Protein 8CP2 (pdb70)

Sequence (1200 aa):
PLSVAVVGAGPRGTSVLERLCASAPELLAPGVRLTVHVVDPAPPGPGRVWRTAQSEDLLMNTVASQVTLFTDESVNCSGPILAGPSLHEWADGAIGPDDYPTRALYGRYLEWVFARTLRHAPPSVRVETHRARAVRLDDAADGRQHLALDNGRTLTGLSAVVLAQGHLPVRPSAAVLRDTEHADRHALRHIPPANPADVDLTVISPGEPVLLRGLGLNFFDHMALLTTGRGGTYVREDGVLRYVPSGREPRVYAGSRRRGLPYQARGDNAKGPYGRHLPEVLTPEAVSAFRKRADSGEAPDFLRDIWPLVAKEVETVYYTALVRHPDFAPRYLSLPYGDPQEAELLAEFGVDADARWDWERVSRPYAQREFAHRGEWRQWLLGYLRADAAEALRGNVDGPLKAALDVLRDLRNELRLVVDHRGLRGDSRRDHLDRWYTPLNAFLSIGPPRRRIEELTALLEAGVVEVLGPRLEVTREDGAWLARSPDVPGSAVRVTTLIEARLPEPDLGQTADALLAHLRETGQCRAHVVDGYTTGGIDVSARPYHLVDREGVAHPRRFAFGVPTEGVHWVTAAGARPGVDSVTLSDADAVARAVLRVAGQMPLSVAVVGAGPRGTSVLERLCASAPELLAPGVRLTVHVVDPAPPGPGRVWRTAQSEDLLMNTVASQVTLFTDESVNCSGPILAGPSLHEWADGAIGPDDYPTRALYGRYLEWVFARTLRHAPPSVRVETHRARAVRLDDAADGRQHLALDNGRTLTGLSAVVLAQGHLPVRPSAAVLRDTEHADRHALRHIPPANPADVDLTVISPGEPVLLRGLGLNFFDHMALLTTGRGGTYVREDGVLRYVPSGREPRVYAGSRRGLPYQARGDNAKGPYGRHLPEVLTPEAVSAFRKRADSGEAPDFLRDIWPLVAKEVETVYYTALVRHPDFAPRYLSLPYGDPQEAELLAEFGVDADARWDWERVSRPYAQREFAHRGEWRQWLLGYLRADAAEALRGNVDGPLKAALDVLRDLRNELRLVVDHRGLRGDSRRDHLDRWYTPLNAFLSIGPPRRRIEELTALLEAGVVEVLGPRLEVTREDGAWLARSPDVPGSAVRVTTLIEARLPEPDLGQTADALLAHLRETGQCRAHVVDGYTTGGIDVSARPYHLVDREGVAHPRRFAFGVPTEGVHWVTAAGARPGVDSVTLSDADAVARAVLRVVAG

Nearest PDB structures (foldseek):
  8cp5-assembly2_B  TM=9.995E-01  e=0.000E+00  Streptomyces sp. V2
  5xhu-assembly1_A  TM=5.529E-01  e=6.638E-07  Bacillus subtilis
  3ab1-assembly1_A  TM=4.395E-01  e=2.824E-07  Chlorobaculum tepidum
  3ab1-assembly1_B  TM=3.701E-01  e=7.439E-07  Chlorobaculum tepidum
  4fk1-assembly2_C  TM=3.726E-01  e=1.707E-05  Bacillus anthracis str. 'Ames Ancestor'

Foldseek 3Di:
DAEAEEAFQALLSLLLLLLLLQCLVVQFDPPAAYEYEYEALAQHQHGPQLALPFDQLAWDQDFQLFADSAADPLAPFDTDGDDDDGLCRVVPPPHDRLDIGGSNSSNVVRNVSSVVSCVSRPRSYHYHYHNFHFQAWDADPVRAIWTATPVRDIDTRHLFYEYAPPFFDFFDDPVLVVVVVLCVVQVFAEADFDQLRVDDPVPAFQAFEAEAEDQFSLVLSVVSCQAVVQVKDWDADPNAIAIDGPRGHYQAEYAYQLLAHFFAAARAPQTQARFDQAPQLHPVVLVVQQVCVVVPNFDFCVVRPVQSLVLRLQLLLLCLVLVDPVLSVVLSVDRRPPPVNVVSSVVSPNDPVSHDDLVCVSRVCVVDFAPALVRVLVVRLVVLVVSLVLSDCGLRNRSLNVSLQNLVRCQVSVQSCPAQQSHAQVSCPPPPPPPVVVSNCRRHVHHHSVSSSVVSNCSVVSSYGRQGHRWDWDRDNNFIWIHDPRHPPSTDTGRYYYHSHHDAQALPRGPRSHSVNCVVVQNWDFDHHNNHGDRAIQFDPPLTFGAGNVGDGRQRYHYDARNRPVNGPCRVDRGTPNPNGPSSSNSSRNSSSNSNSSND/DEAEAEEADQALQSLLLLLLLLQCCVVQFDPPYAYEYEYEALADHQRGDQLALPFDQLAWDQDFQLFADSAADPLAPFDTDHDDDDGLVVVCPPVHDRLDIGGSSSSNVVRNVSNVVSQVSRPPRYHYDYHNFHWFAWDADPVRWIWTATPVGDIDTRHLFYEYAPAFFDFFDDPVLVVVVVLCVVQVFAEADFDQLRPDDCVVAFQQFEEEAADQFSLVLSVVSCLAVVQVKDWDADPNAIAIDGPRGHYQYEYAYQLLAHFFAAARAPQGQARFDDQLQLDPVLLVVLQVCQVPPNFDQCVPRVVQSLVLRLQLLLLCLVLVDPVLNVVLSVDGRPPPVNVVSSVVSPQPPVNHDDPVCLSRVCVVDFAPALVSVLVVNLVVLVVSLVLSHCGLRNRSLNVSLQNLVRCQVSVQSCPAQQNHAAVSCVPVPVPPVQVSNCSRHVHHHSVSSSVVSNCSVVSSYRRAGHRWDWDRDNSFIWIHDPRHPPSTDTGRHYHHSHHDAQALPGGPRSHSVNQVVVQVWDFDHHNHHGDRATDFDPPLTFGAGNVGDGSQRYHYDARNHPVSGPCSPDRFTPNSNGPSSSNSSRNSSSNSNSRD

InterPro domains:
  IPR036188 FAD/NAD(P)-binding domain superfamily [SSF51905] (2-175)
  IPR038732 FAD-dependent urate hydroxylase HpyO/Asp monooxygenase CreE-like, FAD/NAD(P)-binding domain [PF13454] (6-168)
  IPR052189 L-aspartate N-monooxygenase (nitrosuccinate-forming) [PTHR40254] (2-599)

Secondary structure (DSSP, 8-state):
-EEEEEE--SHHHHHHHHHHHHHHHHHSPTT--EEEEEE-SSPTTTTTTT-TTS-TT-B-SS-GGG--SS--TT---SSPP-----HHHHTTTSS-TTS--BHHHHHHHHHHHHHHHHHT--TTEEEEEE-S-EEEEEE-TTS-EEEEETTS-EEEEEEEEEE---S--BPPPHHHHHHHHHHHHHT-EEE-S--GGGS--TTSPTT-EEEEE--SHHHHHHHHHTTGGGT-EEEEETTEEEEE--S---EEEEE-SS-SPPPPBPPP-STTT--PPPSSS-HHHHHHHHHHHHTT-PPPIIIIIHHHHHHHHHHHHHHHHH--TTHHHHHHHSPTT-THHHHHHHHTT--GGGS--HHHHH-TTTT---SSHHHHHHHHHHHHHHHHHHHHTHHHH-HHHHHHHHHHHTHHHHHHHHTTTTS-HHHIIIIIIIIIHHHHHHHHS--BHHHHHHHHHHHHTTSEEE--SS-EEEEETTEEEEEETTEEEEEEEESEEEE-SPPPP-GGGB--HHHHHHHHTTS--EEEETTEEEEEEPB-STTTEEE-TTSPEEEEEEE-SGGGBTTBS-------TTS--HHHHHHHHHHHHHHHHHH-/--EEEEEE--SHHHHHHHHHHHHHHHHHSPTT--EEEEEE-SSPTTTHHHH-SSS-TT-B-SS-GGG---S--TT---SS-------HHHHHTTSS-TTSPPBHHHHHHHHHHHHHHHHHT--TTEEEEEE-S-EEEEEE-TTS-EEEEETTS-EEEEEEEEEE---S--BPPPHHHHHHHHHHHHTT-EEE-S--GGGS--TTSPTT-EEEEE--SHHHHHHHHHTTGGGT-EEEEETTEEEEE--S---EEEEE-SS-SPPPPB----STTT-----SSS-HHHHHHHHHHHHTT-PPPIIIIIHHHHHHHHHHHHHHHHH--TTHHHHHHTSPTT-HHHHHHHHTTT--GGG---HHHHH-TTTTS--SSHHHHHHHHHHHHHHHHHHHHHHHHH-HHHHHHHHHHHTHHHHHHHHTTT-S-HHHIIIIIIIIIHHHHHHHHS--BHHHHHHHHHHHHTTSEEE--SS-EEEEETTEEEEE-TTSTT--EEESEEEE-SPPPP-GGGB--HHHHHHHHTTS--EEEETTEEEEEEPB-STTTEEE-TTSPEEEEEEE-SGGGBTTBS----PPPTTS--HHHHHHHHHHHHHHHHH-

Radius of gyration: 35.73 Å; Cα contacts (8 Å, |Δi|>4): 2521; chains: 2; bounding box: 91×101×79 Å

Solvent-accessible surface area: 48147 Å² total

Organism: NCBI:txid1424099

Structure (mmCIF, N/CA/C/O backbone):
data_8CP2
#
_entry.id   8CP2
#
_cell.length_a   244.591
_cell.length_b   244.591
_cell.length_c   128.114
_cell.angle_alpha   90.00
_cell.angle_beta   90.00
_cell.angle_gamma   120.00
#
_symmetry.space_group_name_H-M   'H 3'
#
loop_
_entity.id
_entity.type
_entity.pdbx_description
1 polymer 'FAD-binding protein'
2 non-polymer 'FLAVIN-ADENINE DINUCLEOTIDE'
3 non-polymer 'NADP NICOTINAMIDE-ADENINE-DINUCLEOTIDE PHOSPHATE'
4 non-polymer 'ASPARTIC ACID'
5 non-polymer '3-NITROPROPANOIC ACID'
6 non-polymer DI(HYDROXYETHYL)ETHER
7 non-polymer GLYCEROL
8 water water
#
loop_
_atom_site.group_PDB
_atom_site.id
_atom_site.type_symbol
_atom_site.label_atom_id
_atom_site.label_alt_id
_atom_site.label_comp_id
_atom_site.label_asym_id
_atom_site.label_entity_id
_atom_site.label_seq_id
_atom_site.pdbx_PDB_ins_code
_atom_site.Cartn_x
_atom_site.Cartn_y
_atom_site.Cartn_z
_atom_site.occupancy
_atom_site.B_iso_or_equiv
_atom_site.auth_seq_id
_atom_site.auth_comp_id
_atom_site.auth_asym_id
_atom_site.auth_atom_id
_atom_site.pdbx_PDB_model_num
ATOM 1 N N . PRO A 1 2 ? 75.066 -4.995 41.497 1.00 80.83 2 PRO A N 1
ATOM 2 C CA . PRO A 1 2 ? 74.776 -5.674 40.211 1.00 72.63 2 PRO A CA 1
ATOM 3 C C . PRO A 1 2 ? 74.773 -4.688 39.021 1.00 60.61 2 PRO A C 1
ATOM 4 O O . PRO A 1 2 ? 74.455 -3.508 39.222 1.00 62.87 2 PRO A O 1
ATOM 8 N N . LEU A 1 3 ? 75.107 -5.149 37.813 1.00 45.05 3 LEU A N 1
ATOM 9 C CA . LEU A 1 3 ? 75.297 -4.231 36.658 1.00 37.89 3 LEU A CA 1
ATOM 10 C C . LEU A 1 3 ? 73.932 -3.694 36.211 1.00 34.77 3 LEU A C 1
ATOM 11 O O . LEU A 1 3 ? 72.997 -4.487 36.119 1.00 30.52 3 LEU A O 1
ATOM 16 N N . SER A 1 4 ? 73.885 -2.421 35.837 1.00 27.12 4 SER A N 1
ATOM 17 C CA . SER A 1 4 ? 72.696 -1.701 35.328 1.00 26.87 4 SER A CA 1
ATOM 18 C C . SER A 1 4 ? 73.062 -0.895 34.088 1.00 24.65 4 SER A C 1
ATOM 19 O O . SER A 1 4 ? 74.147 -0.231 34.137 1.00 24.56 4 SER A O 1
ATOM 22 N N . VAL A 1 5 ? 72.129 -0.777 33.148 1.00 22.92 5 VAL A N 1
ATOM 23 C CA . VAL A 1 5 ? 72.178 0.254 32.077 1.00 23.21 5 VAL A CA 1
ATOM 24 C C . VAL A 1 5 ? 70.793 0.875 31.916 1.00 24.11 5 VAL A C 1
ATOM 25 O O . VAL A 1 5 ? 69.844 0.322 32.448 1.00 21.32 5 VAL A O 1
ATOM 29 N N . ALA A 1 6 ? 70.705 2.023 31.243 1.00 22.39 6 ALA A N 1
ATOM 30 C CA . ALA A 1 6 ? 69.409 2.672 30.974 1.00 21.60 6 ALA A CA 1
ATOM 31 C C . ALA A 1 6 ? 69.297 3.001 29.483 1.00 20.79 6 ALA A C 1
ATOM 32 O O . ALA A 1 6 ? 70.265 3.527 28.842 1.00 21.13 6 ALA A O 1
ATOM 34 N N . VAL A 1 7 ? 68.105 2.757 28.962 1.00 20.66 7 VAL A N 1
ATOM 35 C CA . VAL A 1 7 ? 67.649 3.298 27.659 1.00 21.45 7 VAL A CA 1
ATOM 36 C C . VAL A 1 7 ? 66.596 4.383 27.916 1.00 20.66 7 VAL A C 1
ATOM 37 O O . VAL A 1 7 ? 65.540 4.038 28.468 1.00 25.39 7 VAL A O 1
ATOM 41 N N . VAL A 1 8 ? 66.869 5.628 27.497 1.00 20.00 8 VAL A N 1
ATOM 42 C CA . VAL A 1 8 ? 65.939 6.781 27.553 1.00 20.31 8 VAL A CA 1
ATOM 43 C C . VAL A 1 8 ? 65.274 6.878 26.190 1.00 20.58 8 VAL A C 1
ATOM 44 O O . VAL A 1 8 ? 65.933 7.245 25.187 1.00 22.41 8 VAL A O 1
ATOM 48 N N . GLY A 1 9 ? 64.016 6.462 26.167 1.00 20.68 9 GLY A N 1
ATOM 49 C CA . GLY A 1 9 ? 63.148 6.455 24.975 1.00 21.44 9 GLY A CA 1
ATOM 50 C C . GLY A 1 9 ? 62.854 5.031 24.611 1.00 22.19 9 GLY A C 1
ATOM 51 O O . GLY A 1 9 ? 63.821 4.227 24.535 1.00 23.10 9 GLY A O 1
ATOM 52 N N . ALA A 1 10 ? 61.577 4.680 24.518 1.00 22.48 10 ALA A N 1
ATOM 53 C CA . ALA A 1 10 ? 61.153 3.309 24.177 1.00 22.40 10 ALA A CA 1
ATOM 54 C C . ALA A 1 10 ? 60.142 3.376 22.997 1.00 21.97 10 ALA A C 1
ATOM 55 O O . ALA A 1 10 ? 59.135 2.611 22.984 1.00 21.61 10 ALA A O 1
ATOM 57 N N . GLY A 1 11 ? 60.432 4.253 22.030 1.00 20.37 11 GLY A N 1
ATOM 58 C CA . GLY A 1 11 ? 59.925 4.187 20.646 1.00 18.66 11 GLY A CA 1
ATOM 59 C C . GLY A 1 11 ? 60.650 3.083 19.875 1.00 18.53 11 GLY A C 1
ATOM 60 O O . GLY A 1 11 ? 61.337 2.234 20.427 1.00 19.67 11 GLY A O 1
ATOM 61 N N . PRO A 1 12 ? 60.488 3.049 18.550 1.00 18.24 12 PRO A N 1
ATOM 62 C CA . PRO A 1 12 ? 61.152 2.036 17.734 1.00 18.67 12 PRO A CA 1
ATOM 63 C C . PRO A 1 12 ? 62.669 1.898 17.998 1.00 20.27 12 PRO A C 1
ATOM 64 O O . PRO A 1 12 ? 63.184 0.749 17.924 1.00 17.34 12 PRO A O 1
ATOM 68 N N . ARG A 1 13 ? 63.384 3.026 18.171 1.00 18.52 13 ARG A N 1
ATOM 69 C CA . ARG A 1 13 ? 64.880 2.986 18.250 1.00 18.68 13 ARG A CA 1
ATOM 70 C C . ARG A 1 13 ? 65.303 2.426 19.615 1.00 19.31 13 ARG A C 1
ATOM 71 O O . ARG A 1 13 ? 66.168 1.546 19.653 1.00 20.03 13 ARG A O 1
ATOM 79 N N . GLY A 1 14 ? 64.697 2.881 20.706 1.00 19.05 14 GLY A N 1
ATOM 80 C CA . GLY A 1 14 ? 65.013 2.329 22.031 1.00 20.48 14 GLY A CA 1
ATOM 81 C C . GLY A 1 14 ? 64.608 0.872 22.139 1.00 21.01 14 GLY A C 1
ATOM 82 O O . GLY A 1 14 ? 65.335 0.108 22.770 1.00 20.60 14 GLY A O 1
ATOM 83 N N . THR A 1 15 ? 63.434 0.508 21.599 1.00 20.55 15 THR A N 1
ATOM 84 C CA . THR A 1 15 ? 62.976 -0.886 21.580 1.00 19.61 15 THR A CA 1
ATOM 85 C C . THR A 1 15 ? 63.984 -1.746 20.808 1.00 19.57 15 THR A C 1
ATOM 86 O O . THR A 1 15 ? 64.294 -2.891 21.258 1.00 18.44 15 THR A O 1
ATOM 90 N N . SER A 1 16 ? 64.421 -1.283 19.638 1.00 19.60 16 SER A N 1
ATOM 91 C CA . SER A 1 16 ? 65.427 -1.976 18.805 1.00 19.31 16 SER A CA 1
ATOM 92 C C . SER A 1 16 ? 66.744 -2.123 19.568 1.00 19.53 16 SER A C 1
ATOM 93 O O . SER A 1 16 ? 67.292 -3.207 19.519 1.00 20.81 16 SER A O 1
ATOM 96 N N . VAL A 1 17 ? 67.197 -1.106 20.308 1.00 19.04 17 VAL A N 1
ATOM 97 C CA . VAL A 1 17 ? 68.430 -1.244 21.134 1.00 21.23 17 VAL A CA 1
ATOM 98 C C . VAL A 1 17 ? 68.207 -2.401 22.129 1.00 20.37 17 VAL A C 1
ATOM 99 O O . VAL A 1 17 ? 69.098 -3.223 22.294 1.00 19.15 17 VAL A O 1
ATOM 103 N N . LEU A 1 18 ? 67.060 -2.449 22.794 1.00 22.22 18 LEU A N 1
ATOM 104 C CA . LEU A 1 18 ? 66.796 -3.468 23.836 1.00 20.58 18 LEU A CA 1
ATOM 105 C C . LEU A 1 18 ? 66.758 -4.843 23.178 1.00 22.01 18 LEU A C 1
ATOM 106 O O . LEU A 1 18 ? 67.283 -5.795 23.761 1.00 21.78 18 LEU A O 1
ATOM 111 N N . GLU A 1 19 ? 66.184 -4.970 21.994 1.00 21.57 19 GLU A N 1
ATOM 112 C CA . GLU A 1 19 ? 66.177 -6.288 21.296 1.00 24.21 19 GLU A CA 1
ATOM 113 C C . GLU A 1 19 ? 67.624 -6.711 20.954 1.00 23.39 19 GLU A C 1
ATOM 114 O O . GLU A 1 19 ? 67.935 -7.890 21.081 1.00 20.72 19 GLU A O 1
ATOM 120 N N . ARG A 1 20 ? 68.476 -5.767 20.530 1.00 23.12 20 ARG A N 1
ATOM 121 C CA . ARG A 1 20 ? 69.896 -6.014 20.164 1.00 23.36 20 ARG A CA 1
ATOM 122 C C . ARG A 1 20 ? 70.694 -6.294 21.450 1.00 22.55 20 ARG A C 1
ATOM 123 O O . ARG A 1 20 ? 71.587 -7.152 21.372 1.00 20.22 20 ARG A O 1
ATOM 131 N N . LEU A 1 21 ? 70.378 -5.637 22.574 1.00 21.67 21 LEU A N 1
ATOM 132 C CA . LEU A 1 21 ? 71.050 -5.928 23.864 1.00 24.78 21 LEU A CA 1
ATOM 133 C C . LEU A 1 21 ? 70.821 -7.406 24.213 1.00 26.88 21 LEU A C 1
ATOM 134 O O . LEU A 1 21 ? 71.783 -8.081 24.597 1.00 26.43 21 LEU A O 1
ATOM 139 N N . CYS A 1 22 ? 69.573 -7.870 24.179 1.00 24.93 22 CYS A N 1
ATOM 140 C CA . CYS A 1 22 ? 69.187 -9.262 24.511 1.00 24.79 22 CYS A CA 1
ATOM 141 C C . CYS A 1 22 ? 69.873 -10.253 23.564 1.00 25.72 22 CYS A C 1
ATOM 142 O O . CYS A 1 22 ? 70.326 -11.308 24.065 1.00 27.23 22 CYS A O 1
ATOM 145 N N . ALA A 1 23 ? 70.042 -9.897 22.286 1.00 24.02 23 ALA A N 1
ATOM 146 C CA . ALA A 1 23 ? 70.647 -10.763 21.252 1.00 24.11 23 ALA A CA 1
ATOM 147 C C . ALA A 1 23 ? 72.146 -11.022 21.495 1.00 25.46 23 ALA A C 1
ATOM 148 O O . ALA A 1 23 ? 72.611 -12.078 21.154 1.00 28.54 23 ALA A O 1
ATOM 150 N N . SER A 1 24 ? 72.908 -10.028 21.948 1.00 25.62 24 SER A N 1
ATOM 151 C CA . SER A 1 24 ? 74.380 -10.111 22.080 1.00 23.12 24 SER A CA 1
ATOM 152 C C . SER A 1 24 ? 74.771 -10.410 23.526 1.00 24.84 24 SER A C 1
ATOM 153 O O . SER A 1 24 ? 75.984 -10.602 23.726 1.00 25.16 24 SER A O 1
ATOM 156 N N . ALA A 1 25 ? 73.847 -10.350 24.501 1.00 23.52 25 ALA A N 1
ATOM 157 C CA . ALA A 1 25 ? 74.209 -10.451 25.934 1.00 26.70 25 ALA A CA 1
ATOM 158 C C . ALA A 1 25 ? 74.831 -11.820 26.224 1.00 32.83 25 ALA A C 1
ATOM 159 O O . ALA A 1 25 ? 75.784 -11.899 27.028 1.00 31.81 25 ALA A O 1
ATOM 161 N N . PRO A 1 26 ? 74.367 -12.929 25.588 1.00 34.21 26 PRO A N 1
ATOM 162 C CA . PRO A 1 26 ? 75.008 -14.232 25.786 1.00 34.93 26 PRO A CA 1
ATOM 163 C C . PRO A 1 26 ? 76.459 -14.217 25.300 1.00 36.16 26 PRO A C 1
ATOM 164 O O . PRO A 1 26 ? 77.259 -14.833 25.902 1.00 37.46 26 PRO A O 1
ATOM 168 N N . GLU A 1 27 ? 76.784 -13.534 24.215 1.00 33.17 27 GLU A N 1
ATOM 169 C CA . GLU A 1 27 ? 78.189 -13.536 23.767 1.00 29.97 27 GLU A CA 1
ATOM 170 C C . GLU A 1 27 ? 79.011 -12.575 24.636 1.00 31.20 27 GLU A C 1
ATOM 171 O O . GLU A 1 27 ? 80.168 -12.864 24.821 1.00 32.16 27 GLU A O 1
ATOM 177 N N . LEU A 1 28 ? 78.524 -11.404 25.059 1.00 30.09 28 LEU A N 1
ATOM 178 C CA . LEU A 1 28 ? 79.445 -10.331 25.556 1.00 30.08 28 LEU A CA 1
ATOM 179 C C . LEU A 1 28 ? 79.379 -10.161 27.081 1.00 29.93 28 LEU A C 1
ATOM 180 O O . LEU A 1 28 ? 80.147 -9.394 27.599 1.00 30.45 28 LEU A O 1
ATOM 185 N N . LEU A 1 29 ? 78.449 -10.775 27.793 1.00 32.55 29 LEU A N 1
ATOM 186 C CA . LEU A 1 29 ? 78.513 -10.779 29.278 1.00 36.49 29 LEU A CA 1
ATOM 187 C C . LEU A 1 29 ? 79.143 -12.104 29.707 1.00 37.65 29 LEU A C 1
ATOM 188 O O . LEU A 1 29 ? 78.759 -13.126 29.122 1.00 40.16 29 LEU A O 1
ATOM 193 N N . ALA A 1 30 ? 80.027 -12.083 30.705 1.00 39.72 30 ALA A N 1
ATOM 194 C CA . ALA A 1 30 ? 80.715 -13.279 31.256 1.00 45.96 30 ALA A CA 1
ATOM 195 C C . ALA A 1 30 ? 79.672 -14.203 31.887 1.00 45.91 30 ALA A C 1
ATOM 196 O O . ALA A 1 30 ? 78.589 -13.757 32.253 1.00 44.66 30 ALA A O 1
ATOM 198 N N . PRO A 1 31 ? 79.908 -15.530 32.002 1.00 56.38 31 PRO A N 1
ATOM 199 C CA . PRO A 1 31 ? 78.902 -16.413 32.614 1.00 59.58 31 PRO A CA 1
ATOM 200 C C . PRO A 1 31 ? 78.600 -15.977 34.061 1.00 51.27 31 PRO A C 1
ATOM 201 O O . PRO A 1 31 ? 79.481 -15.434 34.707 1.00 54.45 31 PRO A O 1
ATOM 205 N N . GLY A 1 32 ? 77.344 -16.104 34.485 1.00 48.14 32 GLY A N 1
ATOM 206 C CA . GLY A 1 32 ? 76.878 -15.760 35.846 1.00 45.46 32 GLY A CA 1
ATOM 207 C C . GLY A 1 32 ? 76.491 -14.300 36.029 1.00 46.82 32 GLY A C 1
ATOM 208 O O . GLY A 1 32 ? 75.761 -14.012 36.979 1.00 49.86 32 GLY A O 1
ATOM 209 N N . VAL A 1 33 ? 76.947 -13.388 35.169 1.00 48.23 33 VAL A N 1
ATOM 210 C CA . VAL A 1 33 ? 76.667 -11.921 35.289 1.00 43.89 33 VAL A CA 1
ATOM 211 C C . VAL A 1 33 ? 75.201 -11.638 34.936 1.00 36.46 33 VAL A C 1
ATOM 212 O O . VAL A 1 33 ? 74.783 -12.066 33.878 1.00 41.02 33 VAL A O 1
ATOM 216 N N . ARG A 1 34 ? 74.484 -10.917 35.788 1.00 39.01 34 ARG A N 1
ATOM 217 C CA . ARG A 1 34 ? 73.087 -10.427 35.611 1.00 43.92 34 ARG A CA 1
ATOM 218 C C . ARG A 1 34 ? 73.137 -8.947 35.219 1.00 36.74 34 ARG A C 1
ATOM 219 O O . ARG A 1 34 ? 73.807 -8.222 35.884 1.00 45.18 34 ARG A O 1
ATOM 227 N N . LEU A 1 35 ? 72.440 -8.509 34.186 1.00 29.61 35 LEU A N 1
ATOM 228 C CA . LEU A 1 35 ? 72.365 -7.075 33.787 1.00 28.71 35 LEU A CA 1
ATOM 229 C C . LEU A 1 35 ? 70.924 -6.611 33.913 1.00 25.87 35 LEU A C 1
ATOM 230 O O . LEU A 1 35 ? 70.052 -7.198 33.295 1.00 31.80 35 LEU A O 1
ATOM 235 N N . THR A 1 36 ? 70.677 -5.528 34.600 1.00 23.61 36 THR A N 1
ATOM 236 C CA . THR A 1 36 ? 69.351 -4.901 34.598 1.00 25.32 36 THR A CA 1
ATOM 237 C C . THR A 1 36 ? 69.364 -3.809 33.530 1.00 26.88 36 THR A C 1
ATOM 238 O O . THR A 1 36 ? 70.276 -2.938 33.580 1.00 25.25 36 THR A O 1
ATOM 242 N N . VAL A 1 37 ? 68.398 -3.847 32.610 1.00 23.76 37 VAL A N 1
ATOM 243 C CA . VAL A 1 37 ? 68.174 -2.757 31.639 1.00 22.87 37 VAL A CA 1
ATOM 244 C C . VAL A 1 37 ? 66.969 -1.986 32.144 1.00 25.39 37 VAL A C 1
ATOM 245 O O . VAL A 1 37 ? 65.892 -2.611 32.195 1.00 27.32 37 VAL A O 1
ATOM 249 N N . HIS A 1 38 ? 67.144 -0.688 32.453 1.00 23.16 38 HIS A N 1
ATOM 250 C CA . HIS A 1 38 ? 66.051 0.230 32.806 1.00 23.76 38 HIS A CA 1
ATOM 251 C C . HIS A 1 38 ? 65.570 0.900 31.535 1.00 26.89 38 HIS A C 1
ATOM 252 O O . HIS A 1 38 ? 66.359 1.552 30.857 1.00 27.84 38 HIS A O 1
ATOM 259 N N . VAL A 1 39 ? 64.289 0.803 31.264 1.00 23.93 39 VAL A N 1
ATOM 260 C CA . VAL A 1 39 ? 63.686 1.399 30.053 1.00 24.66 39 VAL A CA 1
ATOM 261 C C . VAL A 1 39 ? 62.765 2.524 30.510 1.00 23.78 39 VAL A C 1
ATOM 262 O O . VAL A 1 39 ? 61.885 2.254 31.304 1.00 24.00 39 VAL A O 1
ATOM 266 N N . VAL A 1 40 ? 63.027 3.748 30.079 1.00 22.15 40 VAL A N 1
ATOM 267 C CA . VAL A 1 40 ? 62.402 4.979 30.618 1.00 24.60 40 VAL A CA 1
ATOM 268 C C . VAL A 1 40 ? 61.673 5.684 29.462 1.00 28.00 40 VAL A C 1
ATOM 269 O O . VAL A 1 40 ? 62.372 6.041 28.478 1.00 27.79 40 VAL A O 1
ATOM 273 N N . ASP A 1 41 ? 60.338 5.854 29.553 1.00 27.42 41 ASP A N 1
ATOM 274 C CA . ASP A 1 41 ? 59.470 6.601 28.579 1.00 27.02 41 ASP A CA 1
ATOM 275 C C . ASP A 1 41 ? 58.174 7.004 29.307 1.00 22.99 41 ASP A C 1
ATOM 276 O O . ASP A 1 41 ? 57.586 6.180 30.016 1.00 23.14 41 ASP A O 1
ATOM 281 N N . PRO A 1 42 ? 57.699 8.255 29.187 1.00 24.79 42 PRO A N 1
ATOM 282 C CA . PRO A 1 42 ? 56.402 8.634 29.756 1.00 28.79 42 PRO A CA 1
ATOM 283 C C . PRO A 1 42 ? 55.253 7.923 29.022 1.00 30.16 42 PRO A C 1
ATOM 284 O O . PRO A 1 42 ? 54.213 7.858 29.591 1.00 29.72 42 PRO A O 1
ATOM 288 N N . ALA A 1 43 ? 55.516 7.324 27.855 1.00 28.57 43 ALA A N 1
ATOM 289 C CA . ALA A 1 43 ? 54.528 6.570 27.045 1.00 30.14 43 ALA A CA 1
ATOM 290 C C . ALA A 1 43 ? 54.763 5.072 27.231 1.00 29.70 43 ALA A C 1
ATOM 291 O O . ALA A 1 43 ? 55.869 4.650 27.563 1.00 31.58 43 ALA A O 1
ATOM 293 N N . PRO A 1 44 ? 53.721 4.216 27.114 1.00 32.22 44 PRO A N 1
ATOM 294 C CA . PRO A 1 44 ? 53.930 2.774 27.151 1.00 31.20 44 PRO A CA 1
ATOM 295 C C . PRO A 1 44 ? 55.012 2.365 26.154 1.00 27.70 44 PRO A C 1
ATOM 296 O O . PRO A 1 44 ? 55.132 2.885 25.030 1.00 24.83 44 PRO A O 1
ATOM 300 N N . PRO A 1 45 ? 55.873 1.430 26.569 1.00 28.15 45 PRO A N 1
ATOM 301 C CA . PRO A 1 45 ? 57.062 1.091 25.787 1.00 28.50 45 PRO A CA 1
ATOM 302 C C . PRO A 1 45 ? 56.839 0.158 24.589 1.00 28.50 45 PRO A C 1
ATOM 303 O O . PRO A 1 45 ? 56.071 -0.792 24.669 1.00 26.95 45 PRO A O 1
ATOM 307 N N . GLY A 1 46 ? 57.565 0.458 23.505 1.00 26.40 46 GLY A N 1
ATOM 308 C CA . GLY A 1 46 ? 57.498 -0.210 22.197 1.00 23.14 46 GLY A CA 1
ATOM 309 C C . GLY A 1 46 ? 57.033 0.834 21.193 1.00 25.36 46 GLY A C 1
ATOM 310 O O . GLY A 1 46 ? 57.799 1.304 20.343 1.00 24.22 46 GLY A O 1
ATOM 311 N N . PRO A 1 47 ? 55.760 1.282 21.293 1.00 25.08 47 PRO A N 1
ATOM 312 C CA . PRO A 1 47 ? 55.273 2.300 20.362 1.00 27.62 47 PRO A CA 1
ATOM 313 C C . PRO A 1 47 ? 55.865 3.681 20.684 1.00 23.61 47 PRO A C 1
ATOM 314 O O . PRO A 1 47 ? 56.040 4.540 19.808 1.00 24.65 47 PRO A O 1
ATOM 318 N N . GLY A 1 48 ? 56.095 3.909 21.970 1.00 22.89 48 GLY A N 1
ATOM 319 C CA . GLY A 1 48 ? 56.363 5.259 22.486 1.00 25.06 48 GLY A CA 1
ATOM 320 C C . GLY A 1 48 ? 55.226 6.227 22.193 1.00 24.38 48 GLY A C 1
ATOM 321 O O . GLY A 1 48 ? 54.086 5.780 21.925 1.00 25.70 48 GLY A O 1
ATOM 322 N N . ARG A 1 49 ? 55.546 7.509 22.162 1.00 24.19 49 ARG A N 1
ATOM 323 C CA . ARG A 1 49 ? 54.608 8.655 22.041 1.00 28.21 49 ARG A CA 1
ATOM 324 C C . ARG A 1 49 ? 54.046 8.708 20.607 1.00 31.39 49 ARG A C 1
ATOM 325 O O . ARG A 1 49 ? 52.830 8.858 20.452 1.00 31.24 49 ARG A O 1
ATOM 333 N N . VAL A 1 50 ? 54.864 8.529 19.572 1.00 28.53 50 VAL A N 1
ATOM 334 C CA . VAL A 1 50 ? 54.432 8.712 18.147 1.00 26.02 50 VAL A CA 1
ATOM 335 C C . VAL A 1 50 ? 53.421 7.620 17.763 1.00 24.14 50 VAL A C 1
ATOM 336 O O . VAL A 1 50 ? 52.455 7.951 17.085 1.00 27.58 50 VAL A O 1
ATOM 340 N N . TRP A 1 51 ? 53.601 6.391 18.230 1.00 23.64 51 TRP A N 1
ATOM 341 C CA . TRP A 1 51 ? 52.910 5.211 17.670 1.00 22.02 51 TRP A CA 1
ATOM 342 C C . TRP A 1 51 ? 51.932 4.657 18.697 1.00 21.42 51 TRP A C 1
ATOM 343 O O . TRP A 1 51 ? 51.406 3.575 18.483 1.00 22.15 51 TRP A O 1
ATOM 354 N N . ARG A 1 52 ? 51.703 5.377 19.791 1.00 25.60 52 ARG A N 1
ATOM 355 C CA . ARG A 1 52 ? 50.821 4.902 20.896 1.00 26.98 52 ARG A CA 1
ATOM 356 C C . ARG A 1 52 ? 49.477 4.413 20.312 1.00 25.79 52 ARG A C 1
ATOM 357 O O . ARG A 1 52 ? 48.895 5.071 19.423 1.00 25.09 52 ARG A O 1
ATOM 365 N N . THR A 1 53 ? 48.998 3.307 20.821 1.00 26.13 53 THR A N 1
ATOM 366 C CA . THR A 1 53 ? 47.770 2.631 20.347 1.00 31.94 53 THR A CA 1
ATOM 367 C C . THR A 1 53 ? 46.496 3.433 20.675 1.00 37.11 53 THR A C 1
ATOM 368 O O . THR A 1 53 ? 45.512 3.294 19.915 1.00 36.96 53 THR A O 1
ATOM 372 N N . ALA A 1 54 ? 46.513 4.323 21.661 1.00 39.30 54 ALA A N 1
ATOM 373 C CA . ALA A 1 54 ? 45.309 5.087 22.052 1.00 40.13 54 ALA A CA 1
ATOM 374 C C . ALA A 1 54 ? 45.063 6.285 21.121 1.00 44.20 54 ALA A C 1
ATOM 375 O O . ALA A 1 54 ? 44.191 7.055 21.426 1.00 64.46 54 ALA A O 1
ATOM 377 N N . GLN A 1 55 ? 45.771 6.461 20.012 1.00 43.57 55 GLN A N 1
ATOM 378 C CA . GLN A 1 55 ? 45.548 7.626 19.116 1.00 35.27 55 GLN A CA 1
ATOM 379 C C . GLN A 1 55 ? 44.423 7.340 18.097 1.00 35.47 55 GLN A C 1
ATOM 380 O O . GLN A 1 55 ? 43.901 6.215 18.010 1.00 36.67 55 GLN A O 1
ATOM 386 N N . SER A 1 56 ? 44.046 8.376 17.364 1.00 37.62 56 SER A N 1
ATOM 387 C CA . SER A 1 56 ? 42.934 8.326 16.375 1.00 46.15 56 SER A CA 1
ATOM 388 C C . SER A 1 56 ? 43.347 7.357 15.266 1.00 44.90 56 SER A C 1
ATOM 389 O O . SER A 1 56 ? 44.504 7.533 14.746 1.00 38.96 56 SER A O 1
ATOM 392 N N . GLU A 1 57 ? 42.439 6.431 14.915 1.00 42.07 57 GLU A N 1
ATOM 393 C CA . GLU A 1 57 ? 42.578 5.424 13.825 1.00 40.19 57 GLU A CA 1
ATOM 394 C C . GLU A 1 57 ? 42.487 6.098 12.448 1.00 39.58 57 GLU A C 1
ATOM 395 O O . GLU A 1 57 ? 42.822 5.417 11.475 1.00 44.83 57 GLU A O 1
ATOM 401 N N . ASP A 1 58 ? 42.161 7.388 12.343 1.00 37.38 58 ASP A N 1
ATOM 402 C CA . ASP A 1 58 ? 42.133 8.115 11.041 1.00 40.18 58 ASP A CA 1
ATOM 403 C C . ASP A 1 58 ? 43.540 8.390 10.491 1.00 38.21 58 ASP A C 1
ATOM 404 O O . ASP A 1 58 ? 43.648 8.785 9.295 1.00 34.41 58 ASP A O 1
ATOM 409 N N . LEU A 1 59 ? 44.582 8.295 11.315 1.00 29.65 59 LEU A N 1
ATOM 410 C CA . LEU A 1 59 ? 45.919 8.737 10.860 1.00 29.91 59 LEU A CA 1
ATOM 411 C C . LEU A 1 59 ? 46.692 7.530 10.294 1.00 26.24 59 LEU A C 1
ATOM 412 O O . LEU A 1 59 ? 46.600 6.430 10.817 1.00 23.40 59 LEU A O 1
ATOM 417 N N . LEU A 1 60 ? 47.398 7.747 9.199 1.00 26.16 60 LEU A N 1
ATOM 418 C CA . LEU A 1 60 ? 48.040 6.649 8.439 1.00 28.10 60 LEU A CA 1
ATOM 419 C C . LEU A 1 60 ? 49.561 6.808 8.529 1.00 26.41 60 LEU A C 1
ATOM 420 O O . LEU A 1 60 ? 50.036 7.913 8.707 1.00 26.15 60 LEU A O 1
ATOM 425 N N . MET A 1 61 ? 50.276 5.727 8.272 1.00 25.62 61 MET A N 1
ATOM 426 C CA . MET A 1 61 ? 51.701 5.765 7.898 1.00 24.04 61 MET A CA 1
ATOM 427 C C . MET A 1 61 ? 51.841 6.180 6.432 1.00 24.81 61 MET A C 1
ATOM 428 O O . MET A 1 61 ? 50.857 6.237 5.691 1.00 27.62 61 MET A O 1
ATOM 433 N N . ASN A 1 62 ? 53.083 6.456 6.055 1.00 22.42 62 ASN A N 1
ATOM 434 C CA . ASN A 1 62 ? 53.560 6.833 4.714 1.00 24.67 62 ASN A CA 1
ATOM 435 C C . ASN A 1 62 ? 54.398 5.702 4.093 1.00 24.30 62 ASN A C 1
ATOM 436 O O . ASN A 1 62 ? 54.941 5.902 3.009 1.00 22.96 62 ASN A O 1
ATOM 441 N N . THR A 1 63 ? 54.452 4.538 4.739 1.00 24.44 63 THR A N 1
ATOM 442 C CA . THR A 1 63 ? 55.238 3.342 4.319 1.00 23.64 63 THR A CA 1
ATOM 443 C C . THR A 1 63 ? 54.269 2.184 4.133 1.00 21.65 63 THR A C 1
ATOM 444 O O . THR A 1 63 ? 53.396 2.028 4.982 1.00 24.06 63 THR A O 1
ATOM 448 N N . VAL A 1 64 ? 54.433 1.383 3.094 1.00 22.06 64 VAL A N 1
ATOM 449 C CA . VAL A 1 64 ? 53.588 0.176 2.907 1.00 21.37 64 VAL A CA 1
ATOM 450 C C . VAL A 1 64 ? 53.903 -0.838 4.012 1.00 20.18 64 VAL A C 1
ATOM 451 O O . VAL A 1 64 ? 55.027 -0.919 4.540 1.00 20.27 64 VAL A O 1
ATOM 455 N N . ALA A 1 65 ? 52.917 -1.632 4.352 1.00 23.18 65 ALA A N 1
ATOM 456 C CA . ALA A 1 65 ? 52.950 -2.576 5.493 1.00 23.64 65 ALA A CA 1
ATOM 457 C C . ALA A 1 65 ? 54.071 -3.606 5.334 1.00 21.41 65 ALA A C 1
ATOM 458 O O . ALA A 1 65 ? 54.646 -4.014 6.340 1.00 20.85 65 ALA A O 1
ATOM 460 N N . SER A 1 66 ? 54.366 -4.018 4.117 1.00 18.48 66 SER A N 1
ATOM 461 C CA . SER A 1 66 ? 55.367 -5.058 3.847 1.00 19.10 66 SER A CA 1
ATOM 462 C C . SER A 1 66 ? 56.798 -4.526 4.106 1.00 21.34 66 SER A C 1
ATOM 463 O O . SER A 1 66 ? 57.747 -5.384 4.207 1.00 20.65 66 SER A O 1
ATOM 466 N N . GLN A 1 67 ? 56.988 -3.194 4.151 1.00 20.26 67 GLN A N 1
ATOM 467 C CA . GLN A 1 67 ? 58.321 -2.540 4.344 1.00 19.44 67 GLN A CA 1
ATOM 468 C C . GLN A 1 67 ? 58.499 -2.010 5.770 1.00 21.26 67 GLN A C 1
ATOM 469 O O . GLN A 1 67 ? 59.479 -1.272 5.985 1.00 21.06 67 GLN A O 1
ATOM 475 N N . VAL A 1 68 ? 57.640 -2.400 6.717 1.00 19.88 68 VAL A N 1
ATOM 476 C CA . VAL A 1 68 ? 57.704 -1.960 8.138 1.00 21.48 68 VAL A CA 1
ATOM 477 C C . VAL A 1 68 ? 58.177 -3.146 8.991 1.00 22.65 68 VAL A C 1
ATOM 478 O O . VAL A 1 68 ? 57.511 -4.206 8.939 1.00 21.23 68 VAL A O 1
ATOM 482 N N . THR A 1 69 ? 59.301 -3.028 9.713 1.00 22.36 69 THR A N 1
ATOM 483 C CA . THR A 1 69 ? 59.809 -4.118 10.592 1.00 21.13 69 THR A CA 1
ATOM 484 C C . THR A 1 69 ? 60.682 -3.546 11.702 1.00 20.85 69 THR A C 1
ATOM 485 O O . THR A 1 69 ? 61.259 -2.451 11.514 1.00 19.89 69 THR A O 1
ATOM 489 N N . LEU A 1 70 ? 60.835 -4.288 12.774 1.00 19.57 70 LEU A N 1
ATOM 490 C CA . LEU A 1 70 ? 61.799 -3.938 13.840 1.00 22.60 70 LEU A CA 1
ATOM 491 C C . LEU A 1 70 ? 62.841 -5.037 13.989 1.00 23.38 70 LEU A C 1
ATOM 492 O O . LEU A 1 70 ? 63.577 -5.001 14.973 1.00 26.01 70 LEU A O 1
ATOM 497 N N . PHE A 1 71 ? 62.930 -5.956 13.027 1.00 21.99 71 PHE A N 1
ATOM 498 C CA . PHE A 1 71 ? 63.796 -7.147 13.158 1.00 21.17 71 PHE A CA 1
ATOM 499 C C . PHE A 1 71 ? 64.885 -7.093 12.109 1.00 21.67 71 PHE A C 1
ATOM 500 O O . PHE A 1 71 ? 64.623 -6.713 10.970 1.00 20.87 71 PHE A O 1
ATOM 508 N N . THR A 1 72 ? 66.056 -7.566 12.517 1.00 23.52 72 THR A N 1
ATOM 509 C CA . THR A 1 72 ? 67.222 -7.816 11.655 1.00 24.03 72 THR A CA 1
ATOM 510 C C . THR A 1 72 ? 66.828 -8.931 10.698 1.00 25.02 72 THR A C 1
ATOM 511 O O . THR A 1 72 ? 65.895 -9.702 11.004 1.00 25.59 72 THR A O 1
ATOM 515 N N . ASP A 1 73 ? 67.567 -8.998 9.610 1.00 25.60 73 ASP A N 1
ATOM 516 C CA . ASP A 1 73 ? 67.429 -10.022 8.552 1.00 28.99 73 ASP A CA 1
ATOM 517 C C . ASP A 1 73 ? 68.837 -10.296 8.010 1.00 27.61 73 ASP A C 1
ATOM 518 O O . ASP A 1 73 ? 69.750 -9.474 8.235 1.00 25.74 73 ASP A O 1
ATOM 523 N N . GLU A 1 74 ? 68.972 -11.337 7.212 1.00 28.38 74 GLU A N 1
ATOM 524 C CA . GLU A 1 74 ? 70.277 -11.800 6.684 1.00 32.30 74 GLU A CA 1
ATOM 525 C C . GLU A 1 74 ? 70.914 -10.757 5.792 1.00 30.39 74 GLU A C 1
ATOM 526 O O . GLU A 1 74 ? 72.079 -10.906 5.587 1.00 35.09 74 GLU A O 1
ATOM 532 N N . SER A 1 75 ? 70.229 -9.708 5.335 1.00 29.68 75 SER A N 1
ATOM 533 C CA . SER A 1 75 ? 70.915 -8.647 4.551 1.00 26.24 75 SER A CA 1
ATOM 534 C C . SER A 1 75 ? 71.735 -7.763 5.492 1.00 25.45 75 SER A C 1
ATOM 535 O O . SER A 1 75 ? 72.489 -6.946 4.989 1.00 29.11 75 SER A O 1
ATOM 538 N N . VAL A 1 76 ? 71.472 -7.773 6.795 1.00 27.37 76 VAL A N 1
ATOM 539 C CA . VAL A 1 76 ? 71.988 -6.709 7.695 1.00 27.70 76 VAL A CA 1
ATOM 540 C C . VAL A 1 76 ? 73.409 -7.117 8.084 1.00 29.32 76 VAL A C 1
ATOM 541 O O . VAL A 1 76 ? 73.561 -8.169 8.654 1.00 30.80 76 VAL A O 1
ATOM 545 N N . ASN A 1 77 ? 74.378 -6.290 7.716 1.00 29.25 77 ASN A N 1
ATOM 546 C CA . ASN A 1 77 ? 75.807 -6.435 8.052 1.00 34.68 77 ASN A CA 1
ATOM 547 C C . ASN A 1 77 ? 76.056 -5.809 9.438 1.00 31.85 77 ASN A C 1
ATOM 548 O O . ASN A 1 77 ? 76.207 -4.620 9.490 1.00 35.73 77 ASN A O 1
ATOM 553 N N . CYS A 1 78 ? 75.995 -6.598 10.509 1.00 29.75 78 CYS A N 1
ATOM 554 C CA . CYS A 1 78 ? 76.230 -6.199 11.920 1.00 29.47 78 CYS A CA 1
ATOM 555 C C . CYS A 1 78 ? 76.989 -7.323 12.619 1.00 28.93 78 CYS A C 1
ATOM 556 O O . CYS A 1 78 ? 77.065 -8.393 12.049 1.00 26.49 78 CYS A O 1
ATOM 559 N N . SER A 1 79 ? 77.508 -7.130 13.824 1.00 28.34 79 SER A N 1
ATOM 560 C CA . SER A 1 79 ? 78.264 -8.204 14.525 1.00 25.62 79 SER A CA 1
ATOM 561 C C . SER A 1 79 ? 77.338 -9.063 15.379 1.00 24.79 79 SER A C 1
ATOM 562 O O . SER A 1 79 ? 77.661 -10.219 15.611 1.00 25.08 79 SER A O 1
ATOM 565 N N . GLY A 1 80 ? 76.229 -8.538 15.888 1.00 25.23 80 GLY A N 1
ATOM 566 C CA . GLY A 1 80 ? 75.320 -9.382 16.681 1.00 23.45 80 GLY A CA 1
ATOM 567 C C . GLY A 1 80 ? 74.569 -10.387 15.806 1.00 22.80 80 GLY A C 1
ATOM 568 O O . GLY A 1 80 ? 74.476 -10.238 14.583 1.00 22.90 80 GLY A O 1
ATOM 569 N N . PRO A 1 81 ? 73.973 -11.416 16.424 1.00 23.20 81 PRO A N 1
ATOM 570 C CA . PRO A 1 81 ? 73.294 -12.481 15.682 1.00 27.51 81 PRO A CA 1
ATOM 571 C C . PRO A 1 81 ? 71.997 -11.984 15.016 1.00 26.63 81 PRO A C 1
ATOM 572 O O . PRO A 1 81 ? 71.288 -11.105 15.580 1.00 25.35 81 PRO A O 1
ATOM 576 N N . ILE A 1 82 ? 71.740 -12.466 13.797 1.00 27.71 82 ILE A N 1
ATOM 577 C CA . ILE A 1 82 ? 70.478 -12.189 13.044 1.00 25.44 82 ILE A CA 1
ATOM 578 C C . ILE A 1 82 ? 69.324 -12.989 13.662 1.00 27.78 82 ILE A C 1
ATOM 579 O O . ILE A 1 82 ? 69.402 -14.203 13.673 1.00 30.06 82 ILE A O 1
ATOM 584 N N . LEU A 1 83 ? 68.307 -12.306 14.196 1.00 25.80 83 LEU A N 1
ATOM 585 C CA . LEU A 1 83 ? 67.116 -12.909 14.846 1.00 27.59 83 LEU A CA 1
ATOM 586 C C . LEU A 1 83 ? 65.863 -12.492 14.050 1.00 28.53 83 LEU A C 1
ATOM 587 O O . LEU A 1 83 ? 65.301 -11.432 14.335 1.00 28.44 83 LEU A O 1
ATOM 592 N N . ALA A 1 84 ? 65.493 -13.263 13.035 1.00 30.27 84 ALA A N 1
ATOM 593 C CA . ALA A 1 84 ? 64.342 -12.983 12.139 1.00 28.47 84 ALA A CA 1
ATOM 594 C C . ALA A 1 84 ? 63.047 -12.914 12.960 1.00 25.98 84 ALA A C 1
ATOM 595 O O . ALA A 1 84 ? 62.901 -13.597 13.991 1.00 25.41 84 ALA A O 1
ATOM 597 N N . GLY A 1 85 ? 62.192 -11.980 12.572 1.00 25.39 85 GLY A N 1
ATOM 598 C CA . GLY A 1 85 ? 60.827 -11.809 13.091 1.00 23.66 85 GLY A CA 1
ATOM 599 C C . GLY A 1 85 ? 59.926 -11.311 11.977 1.00 23.05 85 GLY A C 1
ATOM 600 O O . GLY A 1 85 ? 60.360 -11.011 10.854 1.00 21.16 85 GLY A O 1
ATOM 601 N N . PRO A 1 86 ? 58.618 -11.226 12.250 1.00 23.05 86 PRO A N 1
ATOM 602 C CA . PRO A 1 86 ? 57.686 -10.761 11.222 1.00 22.43 86 PRO A CA 1
ATOM 603 C C . PRO A 1 86 ? 57.746 -9.249 10.950 1.00 19.82 86 PRO A C 1
ATOM 604 O O . PRO A 1 86 ? 57.868 -8.452 11.896 1.00 19.85 86 PRO A O 1
ATOM 608 N N . SER A 1 87 ? 57.615 -8.872 9.680 1.00 19.53 87 SER A N 1
ATOM 609 C CA . SER A 1 87 ? 57.199 -7.501 9.270 1.00 21.76 87 SER A CA 1
ATOM 610 C C . SER A 1 87 ? 55.773 -7.224 9.778 1.00 22.32 87 SER A C 1
ATOM 611 O O . SER A 1 87 ? 55.081 -8.160 10.216 1.00 21.00 87 SER A O 1
ATOM 614 N N . LEU A 1 88 ? 55.373 -5.960 9.788 1.00 23.97 88 LEU A N 1
ATOM 615 C CA . LEU A 1 88 ? 54.012 -5.554 10.195 1.00 25.43 88 LEU A CA 1
ATOM 616 C C . LEU A 1 88 ? 53.009 -6.355 9.333 1.00 24.19 88 LEU A C 1
ATOM 617 O O . LEU A 1 88 ? 52.129 -6.966 9.911 1.00 21.55 88 LEU A O 1
ATOM 622 N N . HIS A 1 89 ? 53.242 -6.469 8.034 1.00 21.22 89 HIS A N 1
ATOM 623 C CA . HIS A 1 89 ? 52.355 -7.208 7.111 1.00 22.67 89 HIS A CA 1
ATOM 624 C C . HIS A 1 89 ? 52.231 -8.677 7.514 1.00 27.16 89 HIS A C 1
ATOM 625 O O . HIS A 1 89 ? 51.077 -9.139 7.554 1.00 23.28 89 HIS A O 1
ATOM 632 N N . GLU A 1 90 ? 53.337 -9.367 7.843 1.00 23.68 90 GLU A N 1
ATOM 633 C CA . GLU A 1 90 ? 53.289 -10.783 8.270 1.00 22.79 90 GLU A CA 1
ATOM 634 C C . GLU A 1 90 ? 52.560 -10.912 9.623 1.00 26.33 90 GLU A C 1
ATOM 635 O O . GLU A 1 90 ? 51.738 -11.815 9.804 1.00 26.71 90 GLU A O 1
ATOM 641 N N . TRP A 1 91 ? 52.842 -10.039 10.571 1.00 22.40 91 TRP A N 1
ATOM 642 C CA . TRP A 1 91 ? 52.255 -10.119 11.921 1.00 22.77 91 TRP A CA 1
ATOM 643 C C . TRP A 1 91 ? 50.746 -9.822 11.864 1.00 25.93 91 TRP A C 1
ATOM 644 O O . TRP A 1 91 ? 49.975 -10.439 12.626 1.00 24.84 91 TRP A O 1
ATOM 655 N N . ALA A 1 92 ? 50.337 -8.901 11.008 1.00 24.12 92 ALA A N 1
ATOM 656 C CA . ALA A 1 92 ? 48.958 -8.406 10.944 1.00 27.65 92 ALA A CA 1
ATOM 657 C C . ALA A 1 92 ? 47.978 -9.479 10.412 1.00 31.83 92 ALA A C 1
ATOM 658 O O . ALA A 1 92 ? 46.814 -9.212 10.471 1.00 28.12 92 ALA A O 1
ATOM 660 N N . ASP A 1 93 ? 48.408 -10.661 9.966 1.00 35.02 93 ASP A N 1
ATOM 661 C CA . ASP A 1 93 ? 47.550 -11.890 9.852 1.00 34.43 93 ASP A CA 1
ATOM 662 C C . ASP A 1 93 ? 46.335 -11.635 8.936 1.00 30.91 93 ASP A C 1
ATOM 663 O O . ASP A 1 93 ? 45.222 -11.976 9.302 1.00 27.81 93 ASP A O 1
ATOM 668 N N . GLY A 1 94 ? 46.589 -10.998 7.805 1.00 27.71 94 GLY A N 1
ATOM 669 C CA . GLY A 1 94 ? 45.625 -10.713 6.750 1.00 28.67 94 GLY A CA 1
ATOM 670 C C . GLY A 1 94 ? 44.820 -9.479 7.020 1.00 31.32 94 GLY A C 1
ATOM 671 O O . GLY A 1 94 ? 43.941 -9.192 6.227 1.00 33.87 94 GLY A O 1
ATOM 672 N N . ALA A 1 95 ? 45.115 -8.722 8.070 1.00 27.92 95 ALA A N 1
ATOM 673 C CA . ALA A 1 95 ? 44.356 -7.493 8.348 1.00 25.17 95 ALA A CA 1
ATOM 674 C C . ALA A 1 95 ? 44.744 -6.399 7.359 1.00 27.90 95 ALA A C 1
ATOM 675 O O . ALA A 1 95 ? 44.021 -5.415 7.285 1.00 29.23 95 ALA A O 1
ATOM 677 N N . ILE A 1 96 ? 45.828 -6.525 6.596 1.00 27.38 96 ILE A N 1
ATOM 678 C CA . ILE A 1 96 ? 46.227 -5.412 5.685 1.00 27.48 96 ILE A CA 1
ATOM 679 C C . ILE A 1 96 ? 47.004 -5.977 4.500 1.00 24.70 96 ILE A C 1
ATOM 680 O O . ILE A 1 96 ? 47.602 -7.022 4.623 1.00 26.68 96 ILE A O 1
ATOM 685 N N . GLY A 1 97 ? 46.922 -5.312 3.365 1.00 23.47 97 GLY A N 1
ATOM 686 C CA . GLY A 1 97 ? 47.647 -5.773 2.173 1.00 24.48 97 GLY A CA 1
ATOM 687 C C . GLY A 1 97 ? 49.100 -5.288 2.173 1.00 24.11 97 GLY A C 1
ATOM 688 O O . GLY A 1 97 ? 49.417 -4.294 2.836 1.00 20.84 97 GLY A O 1
ATOM 689 N N . PRO A 1 98 ? 49.991 -5.978 1.426 1.00 24.69 98 PRO A N 1
ATOM 690 C CA . PRO A 1 98 ? 51.425 -5.675 1.447 1.00 24.01 98 PRO A CA 1
ATOM 691 C C . PRO A 1 98 ? 51.779 -4.277 0.912 1.00 26.28 98 PRO A C 1
ATOM 692 O O . PRO A 1 98 ? 52.681 -3.691 1.461 1.00 23.31 98 PRO A O 1
ATOM 696 N N . ASP A 1 99 ? 51.004 -3.718 -0.031 1.00 23.39 99 ASP A N 1
ATOM 697 C CA . ASP A 1 99 ? 51.237 -2.388 -0.646 1.00 22.56 99 ASP A CA 1
ATOM 698 C C . ASP A 1 99 ? 50.217 -1.362 -0.145 1.00 23.22 99 ASP A C 1
ATOM 699 O O . ASP A 1 99 ? 50.021 -0.343 -0.794 1.00 27.48 99 ASP A O 1
ATOM 704 N N . ASP A 1 100 ? 49.566 -1.642 0.964 1.00 23.49 100 ASP A N 1
ATOM 705 C CA . ASP A 1 100 ? 48.640 -0.702 1.614 1.00 23.88 100 ASP A CA 1
ATOM 706 C C . ASP A 1 100 ? 49.337 -0.081 2.831 1.00 24.64 100 ASP A C 1
ATOM 707 O O . ASP A 1 100 ? 50.252 -0.714 3.433 1.00 22.04 100 ASP A O 1
ATOM 712 N N . TYR A 1 101 ? 48.838 1.083 3.212 1.00 23.22 101 TYR A N 1
ATOM 713 C CA . TYR A 1 101 ? 49.405 1.945 4.260 1.00 25.55 101 TYR A CA 1
ATOM 714 C C . TYR A 1 101 ? 48.675 1.741 5.565 1.00 23.52 101 TYR A C 1
ATOM 715 O O . TYR A 1 101 ? 47.484 2.007 5.657 1.00 30.30 101 TYR A O 1
ATOM 724 N N . PRO A 1 102 ? 49.337 1.160 6.581 1.00 25.18 102 PRO A N 1
ATOM 725 C CA . PRO A 1 102 ? 48.692 0.939 7.870 1.00 23.79 102 PRO A CA 1
ATOM 726 C C . PRO A 1 102 ? 48.373 2.246 8.609 1.00 23.34 102 PRO A C 1
ATOM 727 O O . PRO A 1 102 ? 49.006 3.292 8.381 1.00 24.94 102 PRO A O 1
ATOM 731 N N . THR A 1 103 ? 47.432 2.145 9.526 1.00 23.35 103 THR A N 1
ATOM 732 C CA . THR A 1 103 ? 47.142 3.203 10.518 1.00 25.98 103 THR A CA 1
ATOM 733 C C . THR A 1 103 ? 48.357 3.305 11.449 1.00 25.10 103 THR A C 1
ATOM 734 O O . THR A 1 103 ? 49.088 2.305 11.644 1.00 21.55 103 THR A O 1
ATOM 738 N N . ARG A 1 104 ? 48.566 4.473 12.007 1.00 24.55 104 ARG A N 1
ATOM 739 C CA . ARG A 1 104 ? 49.663 4.658 12.978 1.00 25.58 104 ARG A CA 1
ATOM 740 C C . ARG A 1 104 ? 49.392 3.838 14.222 1.00 22.65 104 ARG A C 1
ATOM 741 O O . ARG A 1 104 ? 50.367 3.227 14.767 1.00 23.00 104 ARG A O 1
ATOM 749 N N . ALA A 1 105 ? 48.133 3.718 14.625 1.00 23.94 105 ALA A N 1
ATOM 750 C CA . ALA A 1 105 ? 47.756 2.865 15.783 1.00 24.15 105 ALA A CA 1
ATOM 751 C C . ALA A 1 105 ? 48.071 1.372 15.519 1.00 24.35 105 ALA A C 1
ATOM 752 O O . ALA A 1 105 ? 48.418 0.658 16.471 1.00 25.30 105 ALA A O 1
ATOM 754 N N . LEU A 1 106 ? 47.942 0.857 14.289 1.00 25.53 106 LEU A N 1
ATOM 755 C CA . LEU A 1 106 ? 48.274 -0.564 13.976 1.00 24.71 106 LEU A CA 1
ATOM 756 C C . LEU A 1 106 ? 49.799 -0.811 14.143 1.00 24.25 106 LEU A C 1
ATOM 757 O O . LEU A 1 106 ? 50.188 -1.893 14.637 1.00 22.34 106 LEU A O 1
ATOM 762 N N . TYR A 1 107 ? 50.636 0.121 13.698 1.00 22.06 107 TYR A N 1
ATOM 763 C CA . TYR A 1 107 ? 52.113 0.045 13.921 1.00 21.19 107 TYR A CA 1
ATOM 764 C C . TYR A 1 107 ? 52.375 0.056 15.436 1.00 19.16 107 TYR A C 1
ATOM 765 O O . TYR A 1 107 ? 53.099 -0.776 15.918 1.00 20.64 107 TYR A O 1
ATOM 774 N N . GLY A 1 108 ? 51.683 0.898 16.191 1.00 19.41 108 GLY A N 1
ATOM 775 C CA . GLY A 1 108 ? 51.692 0.831 17.663 1.00 19.71 108 GLY A CA 1
ATOM 776 C C . GLY A 1 108 ? 51.421 -0.561 18.173 1.00 22.02 108 GLY A C 1
ATOM 777 O O . GLY A 1 108 ? 52.163 -1.022 19.062 1.00 22.44 108 GLY A O 1
ATOM 778 N N . ARG A 1 109 ? 50.365 -1.231 17.684 1.00 22.10 109 ARG A N 1
ATOM 779 C CA . ARG A 1 109 ? 49.993 -2.564 18.230 1.00 22.85 109 ARG A CA 1
ATOM 780 C C . ARG A 1 109 ? 51.090 -3.568 17.867 1.00 23.04 109 ARG A C 1
ATOM 781 O O . ARG A 1 109 ? 51.369 -4.497 18.649 1.00 22.10 109 ARG A O 1
ATOM 789 N N . TYR A 1 110 ? 51.684 -3.439 16.687 1.00 22.10 110 TYR A N 1
ATOM 790 C CA . TYR A 1 110 ? 52.853 -4.280 16.328 1.00 22.84 110 TYR A CA 1
ATOM 791 C C . TYR A 1 110 ? 54.003 -3.954 17.310 1.00 21.99 110 TYR A C 1
ATOM 792 O O . TYR A 1 110 ? 54.607 -4.885 17.841 1.00 22.59 110 TYR A O 1
ATOM 801 N N . LEU A 1 111 ? 54.274 -2.685 17.568 1.00 22.73 111 LEU A N 1
ATOM 802 C CA . LEU A 1 111 ? 55.454 -2.304 18.414 1.00 24.03 111 LEU A CA 1
ATOM 803 C C . LEU A 1 111 ? 55.236 -2.756 19.870 1.00 25.26 111 LEU A C 1
ATOM 804 O O . LEU A 1 111 ? 56.204 -3.203 20.517 1.00 23.90 111 LEU A O 1
ATOM 809 N N . GLU A 1 112 ? 54.001 -2.747 20.358 1.00 26.16 112 GLU A N 1
ATOM 810 C CA . GLU A 1 112 ? 53.733 -3.128 21.767 1.00 26.95 112 GLU A CA 1
ATOM 811 C C . GLU A 1 112 ? 53.973 -4.631 21.889 1.00 24.57 112 GLU A C 1
ATOM 812 O O . GLU A 1 112 ? 54.456 -5.098 22.943 1.00 24.78 112 GLU A O 1
ATOM 818 N N . TRP A 1 113 ? 53.711 -5.361 20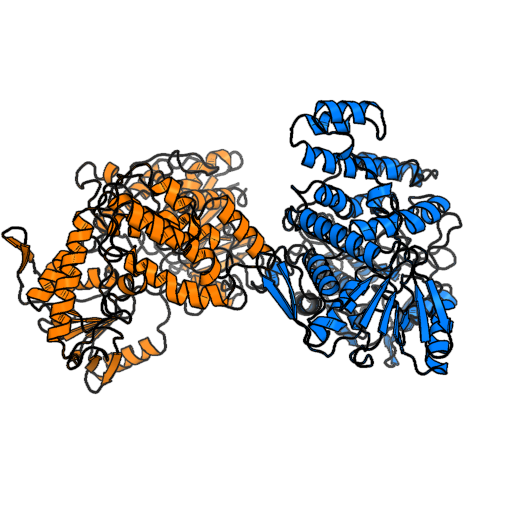.809 1.00 24.51 113 TRP A N 1
ATOM 819 C CA . TRP A 1 113 ? 53.836 -6.830 20.747 1.00 24.73 113 TRP A CA 1
ATOM 820 C C . TRP A 1 113 ? 55.337 -7.164 20.612 1.00 25.42 113 TRP A C 1
ATOM 821 O O . TRP A 1 113 ? 55.817 -8.144 21.243 1.00 22.36 113 TRP A O 1
ATOM 832 N N . VAL A 1 114 ? 56.066 -6.412 19.775 1.00 22.18 114 VAL A N 1
ATOM 833 C CA . VAL A 1 114 ? 57.534 -6.640 19.630 1.00 24.75 114 VAL A CA 1
ATOM 834 C C . VAL A 1 114 ? 58.190 -6.422 21.004 1.00 21.81 114 VAL A C 1
ATOM 835 O O . VAL A 1 114 ? 59.038 -7.188 21.365 1.00 22.06 114 VAL A O 1
ATOM 839 N N . PHE A 1 115 ? 57.786 -5.396 21.736 1.00 23.90 115 PHE A N 1
ATOM 840 C CA . PHE A 1 115 ? 58.335 -5.137 23.083 1.00 26.19 115 PHE A CA 1
ATOM 841 C C . PHE A 1 115 ? 58.023 -6.336 23.992 1.00 28.06 115 PHE A C 1
ATOM 842 O O . PHE A 1 115 ? 58.966 -6.876 24.612 1.00 27.20 115 PHE A O 1
ATOM 850 N N . ALA A 1 116 ? 56.756 -6.747 24.100 1.00 27.47 116 ALA A N 1
ATOM 851 C CA . ALA A 1 116 ? 56.345 -7.868 24.990 1.00 27.14 116 ALA A CA 1
ATOM 852 C C . ALA A 1 116 ? 57.095 -9.148 24.578 1.00 25.59 116 ALA A C 1
ATOM 853 O O . ALA A 1 116 ? 57.494 -9.929 25.455 1.00 26.95 116 ALA A O 1
ATOM 855 N N . ARG A 1 117 ? 57.297 -9.367 23.275 1.00 24.25 117 ARG A N 1
ATOM 856 C CA . ARG A 1 117 ? 58.039 -10.548 22.780 1.00 26.07 117 ARG A CA 1
ATOM 857 C C . ARG A 1 117 ? 59.522 -10.479 23.197 1.00 27.94 117 ARG A C 1
ATOM 858 O O . ARG A 1 117 ? 60.090 -11.519 23.542 1.00 25.87 117 ARG A O 1
ATOM 866 N N . THR A 1 118 ? 60.147 -9.302 23.118 1.00 26.20 118 THR A N 1
ATOM 867 C CA . THR A 1 118 ? 61.589 -9.110 23.490 1.00 25.93 118 THR A CA 1
ATOM 868 C C . THR A 1 118 ? 61.771 -9.485 24.979 1.00 25.95 118 THR A C 1
ATOM 869 O O . THR A 1 118 ? 62.715 -10.256 25.266 1.00 27.91 118 THR A O 1
ATOM 873 N N . LEU A 1 119 ? 60.876 -9.048 25.877 1.00 25.41 119 LEU A N 1
ATOM 874 C CA . LEU A 1 119 ? 60.890 -9.478 27.310 1.00 30.32 119 LEU A CA 1
ATOM 875 C C . LEU A 1 119 ? 60.711 -10.999 27.405 1.00 32.14 119 LEU A C 1
ATOM 876 O O . LEU A 1 119 ? 61.426 -11.572 28.168 1.00 32.41 119 LEU A O 1
ATOM 881 N N . ARG A 1 120 ? 59.849 -11.642 26.606 1.00 35.13 120 ARG A N 1
ATOM 882 C CA . ARG A 1 120 ? 59.672 -13.120 26.657 1.00 33.55 120 ARG A CA 1
ATOM 883 C C . ARG A 1 120 ? 60.936 -13.801 26.139 1.00 31.88 120 ARG A C 1
ATOM 884 O O . ARG A 1 120 ? 61.204 -14.909 26.571 1.00 33.02 120 ARG A O 1
ATOM 892 N N . HIS A 1 121 ? 61.633 -13.269 25.143 1.00 31.19 121 HIS A N 1
ATOM 893 C CA . HIS A 1 121 ? 62.820 -13.977 24.587 1.00 33.83 121 HIS A CA 1
ATOM 894 C C . HIS A 1 121 ? 64.117 -13.536 25.311 1.00 33.98 121 HIS A C 1
ATOM 895 O O . HIS A 1 121 ? 65.198 -13.911 24.867 1.00 31.58 121 HIS A O 1
ATOM 902 N N . ALA A 1 122 ? 64.060 -12.665 26.315 1.00 34.39 122 ALA A N 1
ATOM 903 C CA . ALA A 1 122 ? 65.274 -12.151 27.015 1.00 34.60 122 ALA A CA 1
ATOM 904 C C . ALA A 1 122 ? 66.061 -13.337 27.584 1.00 34.07 122 ALA A C 1
ATOM 905 O O . ALA A 1 122 ? 65.502 -14.207 28.234 1.00 34.33 122 ALA A O 1
ATOM 907 N N . PRO A 1 123 ? 67.396 -13.411 27.419 1.00 34.32 123 PRO A N 1
ATOM 908 C CA . PRO A 1 123 ? 68.156 -14.484 28.067 1.00 32.98 123 PRO A CA 1
ATOM 909 C C . PRO A 1 123 ? 68.133 -14.299 29.590 1.00 35.70 123 PRO A C 1
ATOM 910 O O . PRO A 1 123 ? 67.724 -13.245 30.104 1.00 30.28 123 PRO A O 1
ATOM 914 N N . PRO A 1 124 ? 68.448 -15.344 30.388 1.00 40.24 124 PRO A N 1
ATOM 915 C CA . PRO A 1 124 ? 68.374 -15.220 31.846 1.00 41.11 124 PRO A CA 1
ATOM 916 C C . PRO A 1 124 ? 69.405 -14.227 32.406 1.00 37.80 124 PRO A C 1
ATOM 917 O O . PRO A 1 124 ? 69.234 -13.804 33.495 1.00 40.22 124 PRO A O 1
ATOM 921 N N . SER A 1 125 ? 70.447 -13.859 31.658 1.00 37.30 125 SER A N 1
ATOM 922 C CA . SER A 1 125 ? 71.428 -12.838 32.105 1.00 38.10 125 SER A CA 1
ATOM 923 C C . SER A 1 125 ? 70.815 -11.415 32.116 1.00 40.78 125 SER A C 1
ATOM 924 O O . SER A 1 125 ? 71.479 -10.525 32.595 1.00 42.65 125 SER A O 1
ATOM 927 N N . VAL A 1 126 ? 69.594 -11.187 31.616 1.00 36.30 126 VAL A N 1
ATOM 928 C CA . VAL A 1 126 ? 69.028 -9.824 31.424 1.00 32.15 126 VAL A CA 1
ATOM 929 C C . VAL A 1 126 ? 67.662 -9.753 32.092 1.00 36.28 126 VAL A C 1
ATOM 930 O O . VAL A 1 126 ? 66.790 -10.505 31.672 1.00 41.26 126 VAL A O 1
ATOM 934 N N . ARG A 1 127 ? 67.503 -8.816 33.015 1.00 33.42 127 ARG A N 1
ATOM 935 C CA . ARG A 1 127 ? 66.248 -8.374 33.652 1.00 38.26 127 ARG A CA 1
ATOM 936 C C . ARG A 1 127 ? 65.921 -6.971 33.101 1.00 37.02 127 ARG A C 1
ATOM 937 O O . ARG A 1 127 ? 66.765 -6.068 33.170 1.00 36.47 127 ARG A O 1
ATOM 945 N N . VAL A 1 128 ? 64.710 -6.738 32.649 1.00 27.30 128 VAL A N 1
ATOM 946 C CA . VAL A 1 128 ? 64.262 -5.421 32.158 1.00 27.58 128 VAL A CA 1
ATOM 947 C C . VAL A 1 128 ? 63.368 -4.804 33.222 1.00 26.15 128 VAL A C 1
ATOM 948 O O . VAL A 1 128 ? 62.506 -5.475 33.726 1.00 31.68 128 VAL A O 1
ATOM 952 N N . GLU A 1 129 ? 63.537 -3.552 33.525 1.00 26.40 129 GLU A N 1
ATOM 953 C CA . GLU A 1 129 ? 62.624 -2.823 34.411 1.00 28.14 129 GLU A CA 1
ATOM 954 C C . GLU A 1 129 ? 62.126 -1.590 33.664 1.00 29.95 129 GLU A C 1
ATOM 955 O O . GLU A 1 129 ? 62.975 -0.812 33.117 1.00 31.71 129 GLU A O 1
ATOM 961 N N . THR A 1 130 ? 60.817 -1.390 33.600 1.00 25.20 130 THR A N 1
ATOM 962 C CA . THR A 1 130 ? 60.252 -0.232 32.865 1.00 27.85 130 THR A CA 1
ATOM 963 C C . THR A 1 130 ? 59.876 0.882 33.837 1.00 26.65 130 THR A C 1
ATOM 964 O O . THR A 1 130 ? 59.510 0.604 34.942 1.00 32.77 130 THR A O 1
ATOM 968 N N . HIS A 1 131 ? 59.929 2.119 33.382 1.00 28.97 131 HIS A N 1
ATOM 969 C CA . HIS A 1 131 ? 59.656 3.328 34.186 1.00 29.35 131 HIS A CA 1
ATOM 970 C C . HIS A 1 131 ? 58.798 4.238 33.322 1.00 32.05 131 HIS A C 1
ATOM 971 O O . HIS A 1 131 ? 59.288 4.709 32.251 1.00 29.11 131 HIS A O 1
ATOM 978 N N . ARG A 1 132 ? 57.572 4.462 33.790 1.00 32.47 132 ARG A N 1
ATOM 979 C CA . ARG A 1 132 ? 56.604 5.368 33.166 1.00 31.92 132 ARG A CA 1
ATOM 980 C C . ARG A 1 132 ? 56.954 6.744 33.691 1.00 33.95 132 ARG A C 1
ATOM 981 O O . ARG A 1 132 ? 56.279 7.194 34.575 1.00 34.72 132 ARG A O 1
ATOM 989 N N . ALA A 1 133 ? 57.938 7.407 33.084 1.00 32.17 133 ALA A N 1
ATOM 990 C CA . ALA A 1 133 ? 58.471 8.699 33.561 1.00 32.38 133 ALA A CA 1
ATOM 991 C C . ALA A 1 133 ? 59.349 9.359 32.500 1.00 30.41 133 ALA A C 1
ATOM 992 O O . ALA A 1 133 ? 59.739 8.693 31.568 1.00 34.96 133 ALA A O 1
ATOM 994 N N . ARG A 1 134 ? 59.566 10.659 32.609 1.00 30.48 134 ARG A N 1
ATOM 995 C CA . ARG A 1 134 ? 60.529 11.409 31.781 1.00 33.96 134 ARG A CA 1
ATOM 996 C C . ARG A 1 134 ? 61.866 11.413 32.553 1.00 33.48 134 ARG A C 1
ATOM 997 O O . ARG A 1 134 ? 61.826 11.467 33.770 1.00 29.52 134 ARG A O 1
ATOM 1005 N N . ALA A 1 135 ? 63.003 11.241 31.870 1.00 29.99 135 ALA A N 1
ATOM 1006 C CA . ALA A 1 135 ? 64.329 11.492 32.462 1.00 26.37 135 ALA A CA 1
ATOM 1007 C C . ALA A 1 135 ? 64.572 12.975 32.318 1.00 24.64 135 ALA A C 1
ATOM 1008 O O . ALA A 1 135 ? 64.313 13.518 31.212 1.00 24.59 135 ALA A O 1
ATOM 1010 N N . VAL A 1 136 ? 65.057 13.619 33.379 1.00 23.85 136 VAL A N 1
ATOM 1011 C CA . VAL A 1 136 ? 65.238 15.101 33.361 1.00 25.29 136 VAL A CA 1
ATOM 1012 C C . VAL A 1 136 ? 66.673 15.546 33.667 1.00 23.72 136 VAL A C 1
ATOM 1013 O O . VAL A 1 136 ? 66.987 16.652 33.334 1.00 25.58 136 VAL A O 1
ATOM 1017 N N . ARG A 1 137 ? 67.523 14.711 34.242 1.00 26.66 137 ARG A N 1
ATOM 1018 C CA . ARG A 1 137 ? 68.954 15.045 34.462 1.00 27.64 137 ARG A CA 1
ATOM 1019 C C . ARG A 1 137 ? 69.804 13.808 34.253 1.00 25.35 137 ARG A C 1
ATOM 1020 O O . ARG A 1 137 ? 69.385 12.722 34.708 1.00 22.30 137 ARG A O 1
ATOM 1028 N N . LEU A 1 138 ? 71.006 14.013 33.714 1.00 24.27 138 LEU A N 1
ATOM 1029 C CA . LEU A 1 138 ? 72.033 12.943 33.606 1.00 25.38 138 LEU A CA 1
ATOM 1030 C C . LEU A 1 138 ? 73.338 13.551 34.127 1.00 22.95 138 LEU A C 1
ATOM 1031 O O . LEU A 1 138 ? 73.686 14.655 33.671 1.00 25.49 138 LEU A O 1
ATOM 1036 N N . ASP A 1 139 ? 73.992 12.860 35.046 1.00 25.39 139 ASP A N 1
ATOM 1037 C CA . ASP A 1 139 ? 75.287 13.318 35.646 1.00 30.06 139 ASP A CA 1
ATOM 1038 C C . ASP A 1 139 ? 76.273 12.153 35.866 1.00 26.23 139 ASP A C 1
ATOM 1039 O O . ASP A 1 139 ? 75.840 11.004 36.076 1.00 25.69 139 ASP A O 1
ATOM 1044 N N . ASP A 1 140 ? 77.568 12.451 35.886 1.00 24.90 140 ASP A N 1
ATOM 1045 C CA . ASP A 1 140 ? 78.609 11.528 36.399 1.00 25.54 140 ASP A CA 1
ATOM 1046 C C . ASP A 1 140 ? 78.458 11.393 37.927 1.00 25.61 140 ASP A C 1
ATOM 1047 O O . ASP A 1 140 ? 78.322 12.422 38.605 1.00 27.32 140 ASP A O 1
ATOM 1052 N N . ALA A 1 141 ? 78.490 10.175 38.463 1.00 24.13 141 ALA A N 1
ATOM 1053 C CA . ALA A 1 141 ? 78.765 9.897 39.890 1.00 25.24 141 ALA A CA 1
ATOM 1054 C C . ALA A 1 141 ? 80.278 10.076 40.136 1.00 27.29 141 ALA A C 1
ATOM 1055 O O . ALA A 1 141 ? 81.051 10.226 39.160 1.00 21.00 141 ALA A O 1
ATOM 1057 N N . ALA A 1 142 ? 80.701 10.040 41.400 1.00 24.66 142 ALA A N 1
ATOM 1058 C CA . ALA A 1 142 ? 82.113 10.264 41.780 1.00 27.28 142 ALA A CA 1
ATOM 1059 C C . ALA A 1 142 ? 83.035 9.163 41.181 1.00 25.20 142 ALA A C 1
ATOM 1060 O O . ALA A 1 142 ? 84.159 9.506 40.826 1.00 24.67 142 ALA A O 1
ATOM 1062 N N . ASP A 1 143 ? 82.554 7.930 40.959 1.00 24.46 143 ASP A N 1
ATOM 1063 C CA . ASP A 1 143 ? 83.367 6.782 40.452 1.00 23.85 143 ASP A CA 1
ATOM 1064 C C . ASP A 1 143 ? 83.299 6.714 38.910 1.00 23.15 143 ASP A C 1
ATOM 1065 O O . ASP A 1 143 ? 83.945 5.846 38.330 1.00 21.24 143 ASP A O 1
ATOM 1070 N N . GLY A 1 144 ? 82.555 7.605 38.258 1.00 22.42 144 GLY A N 1
ATOM 1071 C CA . GLY A 1 144 ? 82.412 7.605 36.785 1.00 26.05 144 GLY A CA 1
ATOM 1072 C C . GLY A 1 144 ? 81.168 6.857 36.256 1.00 25.71 144 GLY A C 1
ATOM 1073 O O . GLY A 1 144 ? 80.865 7.005 35.049 1.00 24.53 144 GLY A O 1
ATOM 1074 N N . ARG A 1 145 ? 80.451 6.106 37.090 1.00 22.76 145 ARG A N 1
ATOM 1075 C CA . ARG A 1 145 ? 79.133 5.547 36.719 1.00 24.39 145 ARG A CA 1
ATOM 1076 C C . ARG A 1 145 ? 78.130 6.698 36.607 1.00 24.99 145 ARG A C 1
ATOM 1077 O O . ARG A 1 145 ? 78.487 7.840 36.946 1.00 25.01 145 ARG A O 1
ATOM 1085 N N . GLN A 1 146 ? 76.977 6.437 35.998 1.00 22.07 146 GLN A N 1
ATOM 1086 C CA . GLN A 1 146 ? 76.007 7.499 35.649 1.00 22.41 146 GLN A CA 1
ATOM 1087 C C . GLN A 1 146 ? 74.803 7.495 36.621 1.00 22.00 146 GLN A C 1
ATOM 1088 O O . GLN A 1 146 ? 74.427 6.429 37.148 1.00 22.17 146 GLN A O 1
ATOM 1094 N N . HIS A 1 147 ? 74.256 8.681 36.891 1.00 23.46 147 HIS A N 1
ATOM 1095 C CA . HIS A 1 147 ? 73.023 8.943 37.679 1.00 26.60 147 HIS A CA 1
ATOM 1096 C C . HIS A 1 147 ? 71.997 9.563 36.723 1.00 25.04 147 HIS A C 1
ATOM 1097 O O . HIS A 1 147 ? 72.288 10.594 36.032 1.00 25.44 147 HIS A O 1
ATOM 1104 N N . LEU A 1 148 ? 70.798 9.020 36.733 1.00 26.89 148 LEU A N 1
ATOM 1105 C CA . LEU A 1 148 ? 69.712 9.493 35.855 1.00 27.07 148 LEU A CA 1
ATOM 1106 C C . LEU A 1 148 ? 68.519 9.847 36.748 1.00 25.59 148 LEU A C 1
ATOM 1107 O O . LEU A 1 148 ? 67.986 8.973 37.487 1.00 27.89 148 LEU A O 1
ATOM 1112 N N . ALA A 1 149 ? 68.155 11.109 36.773 1.00 24.27 149 ALA A N 1
ATOM 1113 C CA . ALA A 1 149 ? 67.037 11.580 37.620 1.00 24.77 149 ALA A CA 1
ATOM 1114 C C . ALA A 1 149 ? 65.769 11.625 36.748 1.00 26.67 149 ALA A C 1
ATOM 1115 O O . ALA A 1 149 ? 65.809 12.252 35.608 1.00 28.57 149 ALA A O 1
ATOM 1117 N N . LEU A 1 150 ? 64.714 10.939 37.223 1.00 27.65 150 LEU A N 1
ATOM 1118 C CA . LEU A 1 150 ? 63.349 10.877 36.613 1.00 30.29 150 LEU A CA 1
ATOM 1119 C C . LEU A 1 150 ? 62.361 11.869 37.267 1.00 33.98 150 LEU A C 1
ATOM 1120 O O . LEU A 1 150 ? 62.413 12.052 38.469 1.00 29.39 150 LEU A O 1
ATOM 1125 N N . ASP A 1 151 ? 61.359 12.335 36.527 1.00 33.06 151 ASP A N 1
ATOM 1126 C CA . ASP A 1 151 ? 60.380 13.341 37.012 1.00 34.46 151 ASP A CA 1
ATOM 1127 C C . ASP A 1 151 ? 59.323 12.741 37.946 1.00 33.89 151 ASP A C 1
ATOM 1128 O O . ASP A 1 151 ? 58.406 13.462 38.283 1.00 39.21 151 ASP A O 1
ATOM 1133 N N . ASN A 1 152 ? 59.409 11.463 38.289 1.00 36.66 152 ASN A N 1
ATOM 1134 C CA . ASN A 1 152 ? 58.552 10.831 39.318 1.00 34.67 152 ASN A CA 1
ATOM 1135 C C . ASN A 1 152 ? 59.363 10.781 40.625 1.00 38.35 152 ASN A C 1
ATOM 1136 O O . ASN A 1 152 ? 59.000 9.998 41.500 1.00 38.99 152 ASN A O 1
ATOM 1141 N N . GLY A 1 153 ? 60.479 11.518 40.723 1.00 40.29 153 GLY A N 1
ATOM 1142 C CA . GLY A 1 153 ? 61.316 11.593 41.937 1.00 37.55 153 GLY A CA 1
ATOM 1143 C C . GLY A 1 153 ? 62.302 10.432 42.121 1.00 42.87 153 GLY A C 1
ATOM 1144 O O . GLY A 1 153 ? 63.129 10.536 43.013 1.00 43.25 153 GLY A O 1
ATOM 1145 N N . ARG A 1 154 ? 62.219 9.337 41.363 1.00 43.06 154 ARG A N 1
ATOM 1146 C CA . ARG A 1 154 ? 63.225 8.231 41.359 1.00 38.67 154 ARG A CA 1
ATOM 1147 C C . ARG A 1 154 ? 64.557 8.694 40.700 1.00 38.76 154 ARG A C 1
ATOM 1148 O O . ARG A 1 154 ? 64.515 9.414 39.667 1.00 34.09 154 ARG A O 1
ATOM 1156 N N . THR A 1 155 ? 65.711 8.298 41.275 1.00 37.86 155 THR A N 1
ATOM 1157 C CA . THR A 1 155 ? 67.062 8.398 40.659 1.00 36.38 155 THR A CA 1
ATOM 1158 C C . THR A 1 155 ? 67.628 7.002 40.459 1.00 33.07 155 THR A C 1
ATOM 1159 O O . THR A 1 155 ? 67.594 6.203 41.369 1.00 40.87 155 THR A O 1
ATOM 1163 N N . LEU A 1 156 ? 68.020 6.705 39.220 1.00 30.25 156 LEU A N 1
ATOM 1164 C CA . LEU A 1 156 ? 68.742 5.467 38.861 1.00 28.25 156 LEU A CA 1
ATOM 1165 C C . LEU A 1 156 ? 70.255 5.759 39.013 1.00 30.12 156 LEU A C 1
ATOM 1166 O O . LEU A 1 156 ? 70.781 6.712 38.377 1.00 28.52 156 LEU A O 1
ATOM 1171 N N . THR A 1 157 ? 70.931 5.001 39.864 1.00 29.10 157 THR A N 1
ATOM 1172 C CA . THR A 1 157 ? 72.339 5.266 40.250 1.00 31.74 157 THR A CA 1
ATOM 1173 C C . THR A 1 157 ? 73.163 4.040 39.856 1.00 27.74 157 THR A C 1
ATOM 1174 O O . THR A 1 157 ? 72.559 2.942 39.634 1.00 25.50 157 THR A O 1
ATOM 1178 N N . GLY A 1 158 ? 74.480 4.197 39.761 1.00 22.34 158 GLY A N 1
ATOM 1179 C CA . GLY A 1 158 ? 75.364 3.070 39.437 1.00 21.76 158 GLY A CA 1
ATOM 1180 C C . GLY A 1 158 ? 75.230 2.577 38.005 1.00 21.87 158 GLY A C 1
ATOM 1181 O O . GLY A 1 158 ? 75.581 1.420 37.743 1.00 28.33 158 GLY A O 1
ATOM 1182 N N . LEU A 1 159 ? 74.780 3.402 37.070 1.00 22.91 159 LEU A N 1
ATOM 1183 C CA . LEU A 1 159 ? 74.581 2.922 35.687 1.00 23.75 159 LEU A CA 1
ATOM 1184 C C . LEU A 1 159 ? 75.944 2.819 34.978 1.00 23.05 159 LEU A C 1
ATOM 1185 O O . LEU A 1 159 ? 76.697 3.800 35.008 1.00 22.03 159 LEU A O 1
ATOM 1190 N N . SER A 1 160 ? 76.228 1.680 34.333 1.00 21.23 160 SER A N 1
ATOM 1191 C CA . SER A 1 160 ? 77.448 1.514 33.523 1.00 21.34 160 SER A CA 1
ATOM 1192 C C . SER A 1 160 ? 77.306 2.274 32.203 1.00 22.33 160 SER A C 1
ATOM 1193 O O . SER A 1 160 ? 78.325 2.622 31.633 1.00 21.19 160 SER A O 1
ATOM 1196 N N . ALA A 1 161 ? 76.083 2.505 31.710 1.00 22.06 161 ALA A N 1
ATOM 1197 C CA . ALA A 1 161 ? 75.869 3.200 30.422 1.00 21.78 161 ALA A CA 1
ATOM 1198 C C . ALA A 1 161 ? 74.450 3.743 30.323 1.00 23.01 161 ALA A C 1
ATOM 1199 O O . ALA A 1 161 ? 73.550 3.154 30.976 1.00 22.65 161 ALA A O 1
ATOM 1201 N N . VAL A 1 162 ? 74.288 4.768 29.475 1.00 20.15 162 VAL A N 1
ATOM 1202 C CA . VAL A 1 162 ? 72.987 5.396 29.165 1.00 22.01 162 VAL A CA 1
ATOM 1203 C C . VAL A 1 162 ? 72.899 5.606 27.644 1.00 23.80 162 VAL A C 1
ATOM 1204 O O . VAL A 1 162 ? 73.812 6.204 27.082 1.00 19.03 162 VAL A O 1
ATOM 1208 N N . VAL A 1 163 ? 71.796 5.140 27.034 1.00 20.53 163 VAL A N 1
ATOM 1209 C CA . VAL A 1 163 ? 71.487 5.362 25.600 1.00 20.57 163 VAL A CA 1
ATOM 1210 C C . VAL A 1 163 ? 70.359 6.383 25.520 1.00 20.30 163 VAL A C 1
ATOM 1211 O O . VAL A 1 163 ? 69.365 6.183 26.180 1.00 21.46 163 VAL A O 1
ATOM 1215 N N . LEU A 1 164 ? 70.574 7.479 24.800 1.00 19.33 164 LEU A N 1
ATOM 1216 C CA . LEU A 1 164 ? 69.536 8.474 24.519 1.00 20.29 164 LEU A CA 1
ATOM 1217 C C . LEU A 1 164 ? 68.966 8.126 23.141 1.00 21.51 164 LEU A C 1
ATOM 1218 O O . LEU A 1 164 ? 69.688 8.272 22.147 1.00 21.50 164 LEU A O 1
ATOM 1223 N N . ALA A 1 165 ? 67.719 7.631 23.117 1.00 21.58 165 ALA A N 1
ATOM 1224 C CA . ALA A 1 165 ? 66.920 7.352 21.900 1.00 22.04 165 ALA A CA 1
ATOM 1225 C C . ALA A 1 165 ? 65.613 8.183 21.965 1.00 20.33 165 ALA A C 1
ATOM 1226 O O . ALA A 1 165 ? 64.511 7.590 22.022 1.00 21.51 165 ALA A O 1
ATOM 1228 N N . GLN A 1 166 ? 65.739 9.500 21.916 1.00 19.83 166 GLN A N 1
ATOM 1229 C CA . GLN A 1 166 ? 64.691 10.447 22.373 1.00 21.25 166 GLN A CA 1
ATOM 1230 C C . GLN A 1 166 ? 63.772 10.899 21.226 1.00 20.47 166 GLN A C 1
ATOM 1231 O O . GLN A 1 166 ? 62.815 11.578 21.495 1.00 19.14 166 GLN A O 1
ATOM 1237 N N . GLY A 1 167 ? 64.084 10.559 19.993 1.00 19.71 167 GLY A N 1
ATOM 1238 C CA . GLY A 1 167 ? 63.269 10.879 18.818 1.00 21.70 167 GLY A CA 1
ATOM 1239 C C . GLY A 1 167 ? 62.773 12.315 18.743 1.00 22.96 167 GLY A C 1
ATOM 1240 O O . GLY A 1 167 ? 63.606 13.272 18.836 1.00 23.21 167 GLY A O 1
ATOM 1241 N N . HIS A 1 168 ? 61.488 12.460 18.418 1.00 23.89 168 HIS A N 1
ATOM 1242 C CA . HIS A 1 168 ? 60.873 13.750 18.003 1.00 24.08 168 HIS A CA 1
ATOM 1243 C C . HIS A 1 168 ? 60.664 14.569 19.284 1.00 27.19 168 HIS A C 1
ATOM 1244 O O . HIS A 1 168 ? 59.772 14.253 19.997 1.00 35.03 168 HIS A O 1
ATOM 1251 N N . LEU A 1 169 ? 61.473 15.571 19.589 1.00 29.85 169 LEU A N 1
ATOM 1252 C CA . LEU A 1 169 ? 61.392 16.250 20.905 1.00 26.90 169 LEU A CA 1
ATOM 1253 C C . LEU A 1 169 ? 60.666 17.570 20.713 1.00 26.83 169 LEU A C 1
ATOM 1254 O O . LEU A 1 169 ? 60.677 18.127 19.619 1.00 26.14 169 LEU A O 1
ATOM 1259 N N . PRO A 1 170 ? 60.018 18.110 21.765 1.00 27.61 170 PRO A N 1
ATOM 1260 C CA . PRO A 1 170 ? 59.420 19.445 21.688 1.00 30.28 170 PRO A CA 1
ATOM 1261 C C . PRO A 1 170 ? 60.508 20.517 21.607 1.00 28.40 170 PRO A C 1
ATOM 1262 O O . PRO A 1 170 ? 61.623 20.272 22.053 1.00 28.11 170 PRO A O 1
ATOM 1266 N N . VAL A 1 171 ? 60.148 21.660 21.047 1.00 29.86 171 VAL A N 1
ATOM 1267 C CA . VAL A 1 171 ? 61.046 22.836 20.803 1.00 37.56 171 VAL A CA 1
ATOM 1268 C C . VAL A 1 171 ? 60.348 24.026 21.435 1.00 36.55 171 VAL A C 1
ATOM 1269 O O . VAL A 1 171 ? 59.147 24.004 21.567 1.00 45.83 171 VAL A O 1
ATOM 1273 N N . ARG A 1 172 ? 61.090 24.989 21.923 1.00 37.00 172 ARG A N 1
ATOM 1274 C CA . ARG A 1 172 ? 60.491 26.258 22.397 1.00 36.81 172 ARG A CA 1
ATOM 1275 C C . ARG A 1 172 ? 59.920 26.993 21.189 1.00 43.92 172 ARG A C 1
ATOM 1276 O O . ARG A 1 172 ? 60.528 26.991 20.118 1.00 38.42 172 ARG A O 1
ATOM 1284 N N . PRO A 1 173 ? 58.782 27.704 21.330 1.00 46.38 173 PRO A N 1
ATOM 1285 C CA . PRO A 1 173 ? 58.181 28.357 20.173 1.00 45.29 173 PRO A CA 1
ATOM 1286 C C . PRO A 1 173 ? 59.120 29.458 19.654 1.00 45.08 173 PRO A C 1
ATOM 1287 O O . PRO A 1 173 ? 59.735 30.160 20.470 1.00 40.66 173 PRO A O 1
ATOM 1291 N N . SER A 1 174 ? 59.214 29.581 18.325 1.00 41.04 174 SER A N 1
ATOM 1292 C CA . SER A 1 174 ? 59.907 30.699 17.624 1.00 43.23 174 SER A CA 1
ATOM 1293 C C . SER A 1 174 ? 59.327 32.057 18.032 1.00 39.46 174 SER A C 1
ATOM 1294 O O . SER A 1 174 ? 58.225 32.125 18.643 1.00 35.46 174 SER A O 1
ATOM 1297 N N . ALA A 1 175 ? 59.977 33.148 17.656 1.00 42.65 175 ALA A N 1
ATO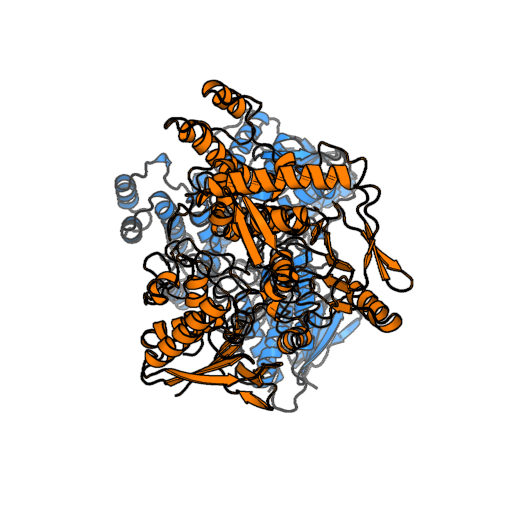M 1298 C CA . ALA A 1 175 ? 59.412 34.499 17.921 1.00 43.92 175 ALA A CA 1
ATOM 1299 C C . ALA A 1 175 ? 58.040 34.631 17.210 1.00 39.41 175 ALA A C 1
ATOM 1300 O O . ALA A 1 175 ? 57.065 35.115 17.810 1.00 38.13 175 ALA A O 1
ATOM 1302 N N . ALA A 1 176 ? 57.942 34.147 15.971 1.00 38.75 176 ALA A N 1
ATOM 1303 C CA . ALA A 1 176 ? 56.707 34.251 15.141 1.00 38.79 176 ALA A CA 1
ATOM 1304 C C . ALA A 1 176 ? 55.585 33.462 15.816 1.00 31.92 176 ALA A C 1
ATOM 1305 O O . ALA A 1 176 ? 54.462 33.981 15.914 1.00 36.50 176 ALA A O 1
ATOM 1307 N N . VAL A 1 177 ? 55.888 32.279 16.337 1.00 31.41 177 VAL A N 1
ATOM 1308 C CA . VAL A 1 177 ? 54.874 31.413 16.989 1.00 30.37 177 VAL A CA 1
ATOM 1309 C C . VAL A 1 177 ? 54.384 32.098 18.276 1.00 32.77 177 VAL A C 1
ATOM 1310 O O . VAL A 1 177 ? 53.147 32.082 18.536 1.00 34.41 177 VAL A O 1
ATOM 1314 N N . LEU A 1 178 ? 55.255 32.791 19.002 1.00 36.88 178 LEU A N 1
ATOM 1315 C CA . LEU A 1 178 ? 54.873 33.536 20.244 1.00 41.07 178 LEU A CA 1
ATOM 1316 C C . LEU A 1 178 ? 53.972 34.751 19.942 1.00 35.48 178 LEU A C 1
ATOM 1317 O O . LEU A 1 178 ? 53.019 34.981 20.714 1.00 38.67 178 LEU A O 1
ATOM 1322 N N . ARG A 1 179 ? 54.260 35.517 18.885 1.00 39.16 179 ARG A N 1
ATOM 1323 C CA . ARG A 1 179 ? 53.410 36.661 18.424 1.00 43.28 179 ARG A CA 1
ATOM 1324 C C . ARG A 1 179 ? 52.007 36.158 18.050 1.00 39.84 179 ARG A C 1
ATOM 1325 O O . ARG A 1 179 ? 51.015 36.719 18.526 1.00 40.71 179 ARG A O 1
ATOM 1333 N N . ASP A 1 180 ? 51.913 35.079 17.286 1.00 41.09 180 ASP A N 1
ATOM 1334 C CA . ASP A 1 180 ? 50.601 34.506 16.860 1.00 37.89 180 ASP A CA 1
ATOM 1335 C C . ASP A 1 180 ? 49.851 33.926 18.074 1.00 34.35 180 ASP A C 1
ATOM 1336 O O . ASP A 1 180 ? 48.619 34.025 18.100 1.00 32.66 180 ASP A O 1
ATOM 1341 N N . THR A 1 181 ? 50.529 33.358 19.060 1.00 35.95 181 THR A N 1
ATOM 1342 C CA . THR A 1 181 ? 49.877 32.784 20.279 1.00 35.36 181 THR A CA 1
ATOM 1343 C C . THR A 1 181 ? 49.325 33.936 21.131 1.00 39.19 181 THR A C 1
ATOM 1344 O O . THR A 1 181 ? 48.210 33.809 21.670 1.00 44.39 181 THR A O 1
ATOM 1348 N N . GLU A 1 182 ? 50.055 35.037 21.220 1.00 39.76 182 GLU A N 1
ATOM 1349 C CA . GLU A 1 182 ? 49.597 36.262 21.929 1.00 44.23 182 GLU A CA 1
ATOM 1350 C C . GLU A 1 182 ? 48.373 36.871 21.230 1.00 44.15 182 GLU A C 1
ATOM 1351 O O . GLU A 1 182 ? 47.412 37.234 21.929 1.00 47.67 182 GLU A O 1
ATOM 1357 N N . HIS A 1 183 ? 48.419 37.007 19.898 1.00 42.42 183 HIS A N 1
ATOM 1358 C CA . HIS A 1 183 ? 47.310 37.514 19.046 1.00 37.26 183 HIS A CA 1
ATOM 1359 C C . HIS A 1 183 ? 46.060 36.672 19.302 1.00 41.33 183 HIS A C 1
ATOM 1360 O O . HIS A 1 183 ? 44.961 37.260 19.467 1.00 41.54 183 HIS A O 1
ATOM 1367 N N . ALA A 1 184 ? 46.193 35.345 19.415 1.00 40.34 184 ALA A N 1
ATOM 1368 C CA . ALA A 1 184 ? 45.038 34.445 19.687 1.00 40.66 184 ALA A CA 1
ATOM 1369 C C . ALA A 1 184 ? 44.432 34.775 21.060 1.00 42.18 184 ALA A C 1
ATOM 1370 O O . ALA A 1 184 ? 43.172 34.741 21.169 1.00 39.71 184 ALA A O 1
ATOM 1372 N N . ASP A 1 185 ? 45.302 35.044 22.049 1.00 43.90 185 ASP A N 1
ATOM 1373 C CA . ASP A 1 185 ? 44.913 35.392 23.447 1.00 49.26 185 ASP A CA 1
ATOM 1374 C C . ASP A 1 185 ? 44.180 36.743 23.405 1.00 46.15 185 ASP A C 1
ATOM 1375 O O . ASP A 1 185 ? 43.026 36.746 23.776 1.00 46.28 185 ASP A O 1
ATOM 1380 N N . ARG A 1 186 ? 44.717 37.793 22.787 1.00 47.88 186 ARG A N 1
ATOM 1381 C CA . ARG A 1 186 ? 43.993 39.089 22.707 1.00 48.08 186 ARG A CA 1
ATOM 1382 C C . ARG A 1 186 ? 42.611 38.970 22.025 1.00 50.08 186 ARG A C 1
ATOM 1383 O O . ARG A 1 186 ? 41.719 39.688 22.477 1.00 49.86 186 ARG A O 1
ATOM 1391 N N . HIS A 1 187 ? 42.378 38.131 21.007 1.00 40.98 187 HIS A N 1
ATOM 1392 C CA . HIS A 1 187 ? 41.160 38.228 20.158 1.00 41.24 187 HIS A CA 1
ATOM 1393 C C . HIS A 1 187 ? 40.239 37.009 20.310 1.00 41.10 187 HIS A C 1
ATOM 1394 O O . HIS A 1 187 ? 39.247 36.924 19.561 1.00 44.60 187 HIS A O 1
ATOM 1401 N N . ALA A 1 188 ? 40.509 36.122 21.269 1.00 44.64 188 ALA A N 1
ATOM 1402 C CA . ALA A 1 188 ? 39.779 34.839 21.458 1.00 44.71 188 ALA A CA 1
ATOM 1403 C C . ALA A 1 188 ? 39.823 33.989 20.173 1.00 43.36 188 ALA A C 1
ATOM 1404 O O . ALA A 1 188 ? 38.767 33.497 19.739 1.00 41.00 188 ALA A O 1
ATOM 1406 N N . LEU A 1 189 ? 41.004 33.808 19.579 1.00 45.41 189 LEU A N 1
ATOM 1407 C CA . LEU A 1 189 ? 41.214 32.959 18.360 1.00 39.81 189 LEU A CA 1
ATOM 1408 C C . LEU A 1 189 ? 41.825 31.606 18.779 1.00 38.54 189 LEU A C 1
ATOM 1409 O O . LEU A 1 189 ? 42.118 31.448 19.984 1.00 37.53 189 LEU A O 1
ATOM 1414 N N . ARG A 1 190 ? 42.047 30.652 17.860 1.00 35.73 190 ARG A N 1
ATOM 1415 C CA . ARG A 1 190 ? 42.792 29.402 18.201 1.00 31.34 190 ARG A CA 1
ATOM 1416 C C . ARG A 1 190 ? 44.098 29.399 17.391 1.00 33.81 190 ARG A C 1
ATOM 1417 O O . ARG A 1 190 ? 44.032 29.502 16.153 1.00 32.63 190 ARG A O 1
ATOM 1425 N N . HIS A 1 191 ? 45.255 29.425 18.057 1.00 31.87 191 HIS A N 1
ATOM 1426 C CA . HIS A 1 191 ? 46.574 29.204 17.412 1.00 30.24 191 HIS A CA 1
ATOM 1427 C C . HIS A 1 191 ? 47.113 27.844 17.837 1.00 32.35 191 HIS A C 1
ATOM 1428 O O . HIS A 1 191 ? 47.150 27.626 19.047 1.00 32.73 191 HIS A O 1
ATOM 1435 N N . ILE A 1 192 ? 47.406 26.948 16.884 1.00 29.99 192 ILE A N 1
ATOM 1436 C CA . ILE A 1 192 ? 47.958 25.593 17.173 1.00 30.30 192 ILE A CA 1
ATOM 1437 C C . ILE A 1 192 ? 49.387 25.564 16.655 1.00 30.65 192 ILE A C 1
ATOM 1438 O O . ILE A 1 192 ? 49.608 25.634 15.451 1.00 31.63 192 ILE A O 1
ATOM 1443 N N . PRO A 1 193 ? 50.392 25.623 17.556 1.00 32.92 193 PRO A N 1
ATOM 1444 C CA . PRO A 1 193 ? 51.807 25.547 17.157 1.00 30.97 193 PRO A CA 1
ATOM 1445 C C . PRO A 1 193 ? 52.246 24.173 16.639 1.00 21.69 193 PRO A C 1
ATOM 1446 O O . PRO A 1 193 ? 51.531 23.163 16.782 1.00 19.97 193 PRO A O 1
ATOM 1450 N N . PRO A 1 194 ? 53.445 24.094 16.027 1.00 23.84 194 PRO A N 1
ATOM 1451 C CA . PRO A 1 194 ? 53.943 22.834 15.469 1.00 23.89 194 PRO A CA 1
ATOM 1452 C C . PRO A 1 194 ? 53.882 21.660 16.452 1.00 24.88 194 PRO A C 1
ATOM 1453 O O . PRO A 1 194 ? 54.176 21.813 17.610 1.00 28.54 194 PRO A O 1
ATOM 1457 N N . ALA A 1 195 ? 53.452 20.504 15.955 1.00 25.33 195 ALA A N 1
ATOM 1458 C CA . ALA A 1 195 ? 53.183 19.315 16.773 1.00 24.77 195 ALA A CA 1
ATOM 1459 C C . ALA A 1 195 ? 52.856 18.109 15.883 1.00 23.94 195 ALA A C 1
ATOM 1460 O O . ALA A 1 195 ? 52.526 18.288 14.706 1.00 21.68 195 ALA A O 1
ATOM 1462 N N . ASN A 1 196 ? 52.949 16.899 16.432 1.00 21.30 196 ASN A N 1
ATOM 1463 C CA . ASN A 1 196 ? 52.315 15.741 15.796 1.00 24.08 196 ASN A CA 1
ATOM 1464 C C . ASN A 1 196 ? 50.811 16.042 15.735 1.00 27.10 196 ASN A C 1
ATOM 1465 O O . ASN A 1 196 ? 50.207 16.244 16.787 1.00 25.78 196 ASN A O 1
ATOM 1470 N N . PRO A 1 197 ? 50.147 15.985 14.552 1.00 27.69 197 PRO A N 1
ATOM 1471 C CA . PRO A 1 197 ? 48.702 16.188 14.449 1.00 26.65 197 PRO A CA 1
ATOM 1472 C C . PRO A 1 197 ? 47.918 15.278 15.397 1.00 28.07 197 PRO A C 1
ATOM 1473 O O . PRO A 1 197 ? 46.921 15.740 15.916 1.00 28.02 197 PRO A O 1
ATOM 1477 N N . ALA A 1 198 ? 48.427 14.082 15.717 1.00 26.33 198 ALA A N 1
ATOM 1478 C CA . ALA A 1 198 ? 47.773 13.133 16.649 1.00 23.90 198 ALA A CA 1
ATOM 1479 C C . ALA A 1 198 ? 47.643 13.727 18.063 1.00 26.57 198 ALA A C 1
ATOM 1480 O O . ALA A 1 198 ? 46.862 13.169 18.836 1.00 25.53 198 ALA A O 1
ATOM 1482 N N . ASP A 1 199 ? 48.392 14.782 18.404 1.00 27.74 199 ASP A N 1
ATOM 1483 C CA . ASP A 1 199 ? 48.543 15.274 19.795 1.00 30.25 199 ASP A CA 1
ATOM 1484 C C . ASP A 1 199 ? 47.704 16.557 19.996 1.00 34.17 199 ASP A C 1
ATOM 1485 O O . ASP A 1 199 ? 47.640 17.057 21.093 1.00 29.60 199 ASP A O 1
ATOM 1490 N N . VAL A 1 200 ? 47.085 17.076 18.961 1.00 30.78 200 VAL A N 1
ATOM 1491 C CA . VAL A 1 200 ? 46.400 18.387 18.975 1.00 30.89 200 VAL A CA 1
ATOM 1492 C C . VAL A 1 200 ? 44.918 18.125 19.256 1.00 30.11 200 VAL A C 1
ATOM 1493 O O . VAL A 1 200 ? 44.372 17.110 18.776 1.00 27.50 200 VAL A O 1
ATOM 1497 N N . ASP A 1 201 ? 44.267 19.065 19.930 1.00 33.32 201 ASP A N 1
ATOM 1498 C CA . ASP A 1 201 ? 42.801 19.039 20.213 1.00 32.73 201 ASP A CA 1
ATOM 1499 C C . ASP A 1 201 ? 42.075 19.934 19.204 1.00 29.57 201 ASP A C 1
ATOM 1500 O O . ASP A 1 201 ? 42.084 21.202 19.370 1.00 32.93 201 ASP A O 1
ATOM 1505 N N . LEU A 1 202 ? 41.569 19.320 18.148 1.00 27.23 202 LEU A N 1
ATOM 1506 C CA . LEU A 1 202 ? 40.806 19.990 17.086 1.00 30.24 202 LEU A CA 1
ATOM 1507 C C . LEU A 1 202 ? 39.295 20.111 17.435 1.00 32.49 202 LEU A C 1
ATOM 1508 O O . LEU A 1 202 ? 38.571 20.729 16.627 1.00 31.10 202 LEU A O 1
ATOM 1513 N N . THR A 1 203 ? 38.794 19.533 18.529 1.00 34.03 203 THR A N 1
ATOM 1514 C CA . THR A 1 203 ? 37.352 19.610 18.910 1.00 34.89 203 THR A CA 1
ATOM 1515 C C . THR A 1 203 ? 36.931 21.070 19.196 1.00 34.32 203 THR A C 1
ATOM 1516 O O . THR A 1 203 ? 35.799 21.335 19.076 1.00 43.37 203 THR A O 1
ATOM 1520 N N . VAL A 1 204 ? 37.853 21.984 19.461 1.00 35.25 204 VAL A N 1
ATOM 1521 C CA . VAL A 1 204 ? 37.613 23.439 19.656 1.00 35.02 204 VAL A CA 1
ATOM 1522 C C . VAL A 1 204 ? 37.295 24.133 18.317 1.00 35.46 204 VAL A C 1
ATOM 1523 O O . VAL A 1 204 ? 37.006 25.293 18.326 1.00 35.97 204 VAL A O 1
ATOM 1527 N N . ILE A 1 205 ? 37.447 23.505 17.174 1.00 31.87 205 ILE A N 1
ATOM 1528 C CA . ILE A 1 205 ? 37.120 24.165 15.875 1.00 33.74 205 ILE A CA 1
ATOM 1529 C C . ILE A 1 205 ? 35.633 23.910 15.620 1.00 31.68 205 ILE A C 1
ATOM 1530 O O . ILE A 1 205 ? 35.205 22.799 15.807 1.00 31.92 205 ILE A O 1
ATOM 1535 N N . SER A 1 206 ? 34.857 24.895 15.199 1.00 33.02 206 SER A N 1
ATOM 1536 C CA . SER A 1 206 ? 33.388 24.704 14.996 1.00 33.41 206 SER A CA 1
ATOM 1537 C C . SER A 1 206 ? 33.074 24.435 13.537 1.00 28.64 206 SER A C 1
ATOM 1538 O O . SER A 1 206 ? 33.803 24.875 12.654 1.00 30.60 206 SER A O 1
ATOM 1541 N N . PRO A 1 207 ? 31.906 23.827 13.256 1.00 31.61 207 PRO A N 1
ATOM 1542 C CA . PRO A 1 207 ? 31.387 23.751 11.887 1.00 31.22 207 PRO A CA 1
ATOM 1543 C C . PRO A 1 207 ? 31.314 25.123 11.191 1.00 29.23 207 PRO A C 1
ATOM 1544 O O . PRO A 1 207 ? 30.998 26.126 11.784 1.00 28.64 207 PRO A O 1
ATOM 1548 N N . GLY A 1 208 ? 31.757 25.142 9.950 1.00 25.78 208 GLY A N 1
ATOM 1549 C CA . GLY A 1 208 ? 31.829 26.353 9.124 1.00 26.11 208 GLY A CA 1
ATOM 1550 C C . GLY A 1 208 ? 32.952 27.282 9.501 1.00 24.74 208 GLY A C 1
ATOM 1551 O O . GLY A 1 208 ? 33.094 28.318 8.806 1.00 23.64 208 GLY A O 1
ATOM 1552 N N . GLU A 1 209 ? 33.748 27.003 10.538 1.00 26.98 209 GLU A N 1
ATOM 1553 C CA . GLU A 1 209 ? 34.774 28.017 10.929 1.00 26.80 209 GLU A CA 1
ATOM 1554 C C . GLU A 1 209 ? 35.844 28.143 9.840 1.00 25.52 209 GLU A C 1
ATOM 1555 O O . GLU A 1 209 ? 36.336 27.164 9.296 1.00 27.34 209 GLU A O 1
ATOM 1561 N N . PRO A 1 210 ? 36.285 29.350 9.456 1.00 28.34 210 PRO A N 1
ATOM 1562 C CA . PRO A 1 210 ? 37.424 29.468 8.554 1.00 28.65 210 PRO A CA 1
ATOM 1563 C C . PRO A 1 210 ? 38.749 29.208 9.303 1.00 27.36 210 PRO A C 1
ATOM 1564 O O . PRO A 1 210 ? 39.079 29.926 10.230 1.00 26.14 210 PRO A O 1
ATOM 1568 N N . VAL A 1 211 ? 39.458 28.172 8.834 1.00 28.16 211 VAL A N 1
ATOM 1569 C CA . VAL A 1 211 ? 40.707 27.577 9.397 1.00 30.62 211 VAL A CA 1
ATOM 1570 C C . VAL A 1 211 ? 41.806 27.662 8.322 1.00 25.16 211 VAL A C 1
ATOM 1571 O O . VAL A 1 211 ? 41.531 27.218 7.192 1.00 23.68 211 VAL A O 1
ATOM 1575 N N . LEU A 1 212 ? 42.970 28.217 8.645 1.00 22.48 212 LEU A N 1
ATOM 1576 C CA . LEU A 1 212 ? 44.204 28.096 7.817 1.00 23.79 212 LEU A CA 1
ATOM 1577 C C . LEU A 1 212 ? 45.136 26.984 8.363 1.00 24.34 212 LEU A C 1
ATOM 1578 O O . LEU A 1 212 ? 45.616 27.125 9.516 1.00 24.61 212 LEU A O 1
ATOM 1583 N N . LEU A 1 213 ? 45.333 25.919 7.575 1.00 25.28 213 LEU A N 1
ATOM 1584 C CA . LEU A 1 213 ? 46.476 24.963 7.626 1.00 24.95 213 LEU A CA 1
ATOM 1585 C C . LEU A 1 213 ? 47.653 25.620 6.915 1.00 23.78 213 LEU A C 1
ATOM 1586 O O . LEU A 1 213 ? 47.666 25.734 5.660 1.00 23.18 213 LEU A O 1
ATOM 1591 N N . ARG A 1 214 ? 48.580 26.159 7.690 1.00 24.36 214 ARG A N 1
ATOM 1592 C CA . ARG A 1 214 ? 49.845 26.719 7.113 1.00 24.69 214 ARG A CA 1
ATOM 1593 C C . ARG A 1 214 ? 50.837 25.546 6.931 1.00 24.76 214 ARG A C 1
ATOM 1594 O O . ARG A 1 214 ? 51.379 25.087 7.964 1.00 22.86 214 ARG A O 1
ATOM 1602 N N . GLY A 1 215 ? 50.998 25.056 5.706 1.00 23.68 215 GLY A N 1
ATOM 1603 C CA . GLY A 1 215 ? 51.696 23.789 5.400 1.00 24.04 215 GLY A CA 1
ATOM 1604 C C . GLY A 1 215 ? 50.864 22.902 4.486 1.00 24.59 215 GLY A C 1
ATOM 1605 O O . GLY A 1 215 ? 49.618 22.911 4.654 1.00 24.58 215 GLY A O 1
ATOM 1606 N N . LEU A 1 216 ? 51.520 22.179 3.563 1.00 20.78 216 LEU A N 1
ATOM 1607 C CA . LEU A 1 216 ? 50.904 21.332 2.508 1.00 21.04 216 LEU A CA 1
ATOM 1608 C C . LEU A 1 216 ? 51.638 19.993 2.373 1.00 21.27 216 LEU A C 1
ATOM 1609 O O . LEU A 1 216 ? 51.508 19.314 1.308 1.00 21.20 216 LEU A O 1
ATOM 1614 N N . GLY A 1 217 ? 52.295 19.574 3.454 1.00 21.70 217 GLY A N 1
ATOM 1615 C CA . GLY A 1 217 ? 53.096 18.334 3.517 1.00 21.14 217 GLY A CA 1
ATOM 1616 C C . GLY A 1 217 ? 52.387 17.275 4.301 1.00 22.62 217 GLY A C 1
ATOM 1617 O O . GLY A 1 217 ? 51.140 17.298 4.338 1.00 23.32 217 GLY A O 1
ATOM 1618 N N . LEU A 1 218 ? 53.112 16.358 4.936 1.00 22.90 218 LEU A N 1
ATOM 1619 C CA . LEU A 1 218 ? 52.425 15.206 5.562 1.00 23.06 218 LEU A CA 1
ATOM 1620 C C . LEU A 1 218 ? 51.538 15.660 6.746 1.00 21.75 218 LEU A C 1
ATOM 1621 O O . LEU A 1 218 ? 50.514 15.035 6.946 1.00 21.72 218 LEU A O 1
ATOM 1626 N N . ASN A 1 219 ? 51.927 16.638 7.549 1.00 23.08 219 ASN A N 1
ATOM 1627 C CA . ASN A 1 219 ? 51.065 17.132 8.664 1.00 26.20 219 ASN A CA 1
ATOM 1628 C C . ASN A 1 219 ? 49.742 17.687 8.101 1.00 23.96 219 ASN A C 1
ATOM 1629 O O . ASN A 1 219 ? 48.700 17.420 8.695 1.00 24.03 219 ASN A O 1
ATOM 1634 N N . PHE A 1 220 ? 49.813 18.415 6.995 1.00 22.82 220 PHE A N 1
ATOM 1635 C CA . PHE A 1 220 ? 48.632 18.907 6.261 1.00 23.24 220 PHE A CA 1
ATOM 1636 C C . PHE A 1 220 ? 47.672 17.758 5.996 1.00 24.83 220 PHE A C 1
ATOM 1637 O O . PHE A 1 220 ? 46.501 17.925 6.337 1.00 24.38 220 PHE A O 1
ATOM 1645 N N . PHE A 1 221 ? 48.140 16.623 5.457 1.00 23.77 221 PHE A N 1
ATOM 1646 C CA . PHE A 1 221 ? 47.269 15.481 5.067 1.00 23.47 221 PHE A CA 1
ATOM 1647 C C . PHE A 1 221 ? 46.638 14.854 6.302 1.00 24.08 221 PHE A C 1
ATOM 1648 O O . PHE A 1 221 ? 45.439 14.431 6.229 1.00 27.56 221 PHE A O 1
ATOM 1656 N N . ASP A 1 222 ? 47.324 14.883 7.446 1.00 24.95 222 ASP A N 1
ATOM 1657 C CA . ASP A 1 222 ? 46.699 14.419 8.717 1.00 23.72 222 ASP A CA 1
ATOM 1658 C C . ASP A 1 222 ? 45.533 15.368 9.118 1.00 24.40 222 ASP A C 1
ATOM 1659 O O . ASP A 1 222 ? 44.475 14.884 9.454 1.00 22.37 222 ASP A O 1
ATOM 1664 N N . HIS A 1 223 ? 45.744 16.677 9.172 1.00 24.09 223 HIS A N 1
ATOM 1665 C CA . HIS A 1 223 ? 44.714 17.647 9.630 1.00 25.83 223 HIS A CA 1
ATOM 1666 C C . HIS A 1 223 ? 43.519 17.612 8.656 1.00 27.23 223 HIS A C 1
ATOM 1667 O O . HIS A 1 223 ? 42.340 17.680 9.096 1.00 27.36 223 HIS A O 1
ATOM 1674 N N . MET A 1 224 ? 43.815 17.439 7.373 1.00 25.33 224 MET A N 1
ATOM 1675 C CA . MET A 1 224 ? 42.816 17.293 6.304 1.00 26.58 224 MET A CA 1
ATOM 1676 C C . MET A 1 224 ? 41.904 16.120 6.660 1.00 29.10 224 MET A C 1
ATOM 1677 O O . MET A 1 224 ? 40.671 16.292 6.599 1.00 27.39 224 MET A O 1
ATOM 1682 N N . ALA A 1 225 ? 42.464 15.000 7.095 1.00 27.70 225 ALA A N 1
ATOM 1683 C CA . ALA A 1 225 ? 41.685 13.798 7.453 1.00 27.38 225 ALA A CA 1
ATOM 1684 C C . ALA A 1 225 ? 40.929 14.088 8.760 1.00 27.42 225 ALA A C 1
ATOM 1685 O O . ALA A 1 225 ? 39.727 13.849 8.804 1.00 28.72 225 ALA A O 1
ATOM 1687 N N . LEU A 1 226 ? 41.593 14.618 9.775 1.00 25.87 226 LEU A N 1
ATOM 1688 C CA . LEU A 1 226 ? 40.965 14.818 11.109 1.00 28.53 226 LEU A CA 1
ATOM 1689 C C . LEU A 1 226 ? 39.762 15.781 10.982 1.00 27.12 226 LEU A C 1
ATOM 1690 O O . LEU A 1 226 ? 38.795 15.544 11.655 1.00 27.59 226 LEU A O 1
ATOM 1695 N N . LEU A 1 227 ? 39.801 16.800 10.115 1.00 27.99 227 LEU A N 1
ATOM 1696 C CA . LEU A 1 227 ? 38.722 17.826 9.970 1.00 27.42 227 LEU A CA 1
ATOM 1697 C C . LEU A 1 227 ? 37.604 17.414 8.997 1.00 26.18 227 LEU A C 1
ATOM 1698 O O . LEU A 1 227 ? 36.627 18.181 8.902 1.00 29.19 227 LEU A O 1
ATOM 1703 N N . THR A 1 228 ? 37.674 16.239 8.380 1.00 26.47 228 THR A N 1
ATOM 1704 C CA . THR A 1 228 ? 36.705 15.727 7.371 1.00 27.38 228 THR A CA 1
ATOM 1705 C C . THR A 1 228 ? 36.177 14.350 7.818 1.00 26.69 228 THR A C 1
ATOM 1706 O O . THR A 1 228 ? 35.186 14.296 8.566 1.00 28.99 228 THR A O 1
ATOM 1710 N N . THR A 1 229 ? 36.857 13.263 7.486 1.00 27.53 229 THR A N 1
ATOM 1711 C CA . THR A 1 229 ? 36.479 11.873 7.866 1.00 29.07 229 THR A CA 1
ATOM 1712 C C . THR A 1 229 ? 36.502 11.740 9.395 1.00 30.90 229 THR A C 1
ATOM 1713 O O . THR A 1 229 ? 35.671 10.997 9.930 1.00 32.03 229 THR A O 1
ATOM 1717 N N . GLY A 1 230 ? 37.338 12.514 10.079 1.00 30.93 230 GLY A N 1
ATOM 1718 C CA . GLY A 1 230 ? 37.379 12.518 11.551 1.00 33.50 230 GLY A CA 1
ATOM 1719 C C . GLY A 1 230 ? 36.155 13.192 12.163 1.00 35.40 230 GLY A C 1
ATOM 1720 O O . GLY A 1 230 ? 35.980 13.090 13.362 1.00 34.76 230 GLY A O 1
ATOM 1721 N N . ARG A 1 231 ? 35.353 13.864 11.356 1.00 34.04 231 ARG A N 1
ATOM 1722 C CA . ARG A 1 231 ? 34.123 14.568 11.771 1.00 35.56 231 ARG A CA 1
ATOM 1723 C C . ARG A 1 231 ? 32.901 14.017 11.017 1.00 32.18 231 ARG A C 1
ATOM 1724 O O . ARG A 1 231 ? 32.033 14.810 10.688 1.00 37.31 231 ARG A O 1
ATOM 1732 N N . GLY A 1 232 ? 32.878 12.722 10.710 1.00 31.96 232 GLY A N 1
ATOM 1733 C CA . GLY A 1 232 ? 31.756 12.014 10.064 1.00 29.05 232 GLY A CA 1
ATOM 1734 C C . GLY A 1 232 ? 31.735 12.124 8.552 1.00 28.89 232 GLY A C 1
ATOM 1735 O O . GLY A 1 232 ? 30.868 11.495 7.959 1.00 29.45 232 GLY A O 1
ATOM 1736 N N . GLY A 1 233 ? 32.636 12.869 7.901 1.00 27.23 233 GLY A N 1
ATOM 1737 C CA . GLY A 1 233 ? 32.737 12.811 6.429 1.00 27.20 233 GLY A CA 1
ATOM 1738 C C . GLY A 1 233 ? 33.014 11.389 5.946 1.00 27.65 233 GLY A C 1
ATOM 1739 O O . GLY A 1 233 ? 33.633 10.636 6.711 1.00 30.37 233 GLY A O 1
ATOM 1740 N N . THR A 1 234 ? 32.609 11.033 4.716 1.00 28.94 234 THR A N 1
ATOM 1741 C CA . THR A 1 234 ? 32.948 9.740 4.043 1.00 32.28 234 THR A CA 1
ATOM 1742 C C . THR A 1 234 ? 33.208 10.010 2.544 1.00 35.56 234 THR A C 1
ATOM 1743 O O . THR A 1 234 ? 32.883 11.171 2.045 1.00 30.09 234 THR A O 1
ATOM 1747 N N . TYR A 1 235 ? 33.798 9.009 1.866 1.00 31.64 235 TYR A N 1
ATOM 1748 C CA . TYR A 1 235 ? 34.037 8.978 0.405 1.00 33.14 235 TYR A CA 1
ATOM 1749 C C . TYR A 1 235 ? 33.211 7.844 -0.183 1.00 34.93 235 TYR A C 1
ATOM 1750 O O . TYR A 1 235 ? 32.937 6.893 0.504 1.00 39.65 235 TYR A O 1
ATOM 1759 N N . VAL A 1 236 ? 32.803 8.026 -1.424 1.00 32.89 236 VAL A N 1
ATOM 1760 C CA . VAL A 1 236 ? 32.119 7.046 -2.287 1.00 35.86 236 VAL A CA 1
ATOM 1761 C C . VAL A 1 236 ? 32.871 7.075 -3.617 1.00 38.72 236 VAL A C 1
ATOM 1762 O O . VAL A 1 236 ? 33.289 8.166 -4.003 1.00 41.28 236 VAL A O 1
ATOM 1766 N N . ARG A 1 237 ? 33.039 5.939 -4.283 1.00 45.52 237 ARG A N 1
ATOM 1767 C CA . ARG A 1 237 ? 33.707 5.843 -5.604 1.00 52.73 237 ARG A CA 1
ATOM 1768 C C . ARG A 1 237 ? 32.618 5.564 -6.623 1.00 54.84 237 ARG A C 1
ATOM 1769 O O . ARG A 1 237 ? 31.743 4.735 -6.342 1.00 56.13 237 ARG A O 1
ATOM 1777 N N . GLU A 1 238 ? 32.651 6.303 -7.725 1.00 65.74 238 GLU A N 1
ATOM 1778 C CA . GLU A 1 238 ? 31.720 6.135 -8.865 1.00 69.08 238 GLU A CA 1
ATOM 1779 C C . GLU A 1 238 ? 32.491 6.331 -10.171 1.00 73.31 238 GLU A C 1
ATOM 1780 O O . GLU A 1 238 ? 33.183 7.396 -10.329 1.00 60.97 238 GLU A O 1
ATOM 1786 N N . ASP A 1 239 ? 32.416 5.310 -11.037 1.00 70.59 239 ASP A N 1
ATOM 1787 C CA . ASP A 1 239 ? 33.013 5.356 -12.393 1.00 80.06 239 ASP A CA 1
ATOM 1788 C C . ASP A 1 239 ? 34.488 5.720 -12.213 1.00 81.68 239 ASP A C 1
ATOM 1789 O O . ASP A 1 239 ? 34.967 6.672 -12.884 1.00 83.06 239 ASP A O 1
ATOM 1794 N N . GLY A 1 240 ? 35.145 5.044 -11.268 1.00 69.62 240 GLY A N 1
ATOM 1795 C CA . GLY A 1 240 ? 36.546 5.291 -10.896 1.00 64.88 240 GLY A CA 1
ATOM 1796 C C . GLY A 1 240 ? 36.686 6.438 -9.915 1.00 71.13 240 GLY A C 1
ATOM 1797 O O . GLY A 1 240 ? 37.638 6.372 -9.112 1.00 75.67 240 GLY A O 1
ATOM 1798 N N . VAL A 1 241 ? 35.796 7.450 -9.949 1.00 76.64 241 VAL A N 1
ATOM 1799 C CA . VAL A 1 241 ? 36.084 8.772 -9.300 1.00 70.94 241 VAL A CA 1
ATOM 1800 C C . VAL A 1 241 ? 35.320 8.971 -7.981 1.00 54.36 241 VAL A C 1
ATOM 1801 O O . VAL A 1 241 ? 34.104 8.961 -7.944 1.00 49.15 241 VAL A O 1
ATOM 1805 N N . LEU A 1 242 ? 36.136 9.159 -6.955 1.00 47.09 242 LEU A N 1
ATOM 1806 C CA . LEU A 1 242 ? 35.854 9.606 -5.582 1.00 38.93 242 LEU A CA 1
ATOM 1807 C C . LEU A 1 242 ? 34.964 10.859 -5.550 1.00 33.14 242 LEU A C 1
ATOM 1808 O O . LEU A 1 242 ? 35.165 11.802 -6.331 1.00 34.61 242 LEU A O 1
ATOM 1813 N N . ARG A 1 243 ? 34.021 10.845 -4.628 1.00 31.57 243 ARG A N 1
ATOM 1814 C CA . ARG A 1 243 ? 33.180 11.992 -4.245 1.00 32.06 243 ARG A CA 1
ATOM 1815 C C . ARG A 1 243 ? 33.201 12.049 -2.725 1.00 26.43 243 ARG A C 1
ATOM 1816 O O . ARG A 1 243 ? 32.974 10.993 -2.103 1.00 25.03 243 ARG A O 1
ATOM 1824 N N . TYR A 1 244 ? 33.352 13.244 -2.162 1.00 25.49 244 TYR A N 1
ATOM 1825 C CA . TYR A 1 244 ? 33.236 13.457 -0.699 1.00 26.97 244 TYR A CA 1
ATOM 1826 C C . TYR A 1 244 ? 31.765 13.693 -0.339 1.00 29.60 244 TYR A C 1
ATOM 1827 O O . TYR A 1 244 ? 31.093 14.465 -1.058 1.00 29.32 244 TYR A O 1
ATOM 1836 N N . VAL A 1 245 ? 31.335 13.076 0.757 1.00 28.82 245 VAL A N 1
ATOM 1837 C CA . VAL A 1 245 ? 29.962 13.092 1.315 1.00 29.96 245 VAL A CA 1
ATOM 1838 C C . VAL A 1 245 ? 30.030 13.828 2.653 1.00 32.20 245 VAL A C 1
ATOM 1839 O O . VAL A 1 245 ? 30.336 13.240 3.693 1.00 30.93 245 VAL A O 1
ATOM 1843 N N . PRO A 1 246 ? 29.731 15.147 2.666 1.00 28.40 246 PRO A N 1
ATOM 1844 C CA . PRO A 1 246 ? 29.837 15.961 3.872 1.00 28.18 246 PRO A CA 1
ATOM 1845 C C . PRO A 1 246 ? 28.892 15.545 5.004 1.00 31.75 246 PRO A C 1
ATOM 1846 O O . PRO A 1 246 ? 27.802 15.056 4.760 1.00 31.18 246 PRO A O 1
ATOM 1850 N N . SER A 1 247 ? 29.385 15.662 6.232 1.00 31.96 247 SER A N 1
ATOM 1851 C CA . SER A 1 247 ? 28.625 15.442 7.486 1.00 32.11 247 SER A CA 1
ATOM 1852 C C . SER A 1 247 ? 27.926 16.737 7.954 1.00 30.63 247 SER A C 1
ATOM 1853 O O . SER A 1 247 ? 27.027 16.648 8.778 1.00 34.02 247 SER A O 1
ATOM 1856 N N . GLY A 1 248 ? 28.364 17.908 7.513 1.00 29.25 248 GLY A N 1
ATOM 1857 C CA . GLY A 1 248 ? 27.887 19.201 8.037 1.00 31.59 248 GLY A CA 1
ATOM 1858 C C . GLY A 1 248 ? 28.647 19.675 9.269 1.00 34.34 248 GLY A C 1
ATOM 1859 O O . GLY A 1 248 ? 28.388 20.831 9.706 1.00 35.13 248 GLY A O 1
ATOM 1860 N N . ARG A 1 249 ? 29.605 18.892 9.782 1.00 34.12 249 ARG A N 1
ATOM 1861 C CA . ARG A 1 249 ? 30.410 19.327 10.954 1.00 34.21 249 ARG A CA 1
ATOM 1862 C C . ARG A 1 249 ? 31.780 19.901 10.517 1.00 36.37 249 ARG A C 1
ATOM 1863 O O . ARG A 1 249 ? 32.507 20.462 11.378 1.00 33.55 249 ARG A O 1
ATOM 1871 N N . GLU A 1 250 ? 32.090 19.897 9.220 1.00 30.90 250 GLU A N 1
ATOM 1872 C CA . GLU A 1 250 ? 33.432 20.304 8.722 1.00 28.44 250 GLU A CA 1
ATOM 1873 C C . GLU A 1 250 ? 33.605 21.804 8.851 1.00 30.56 250 GLU A C 1
ATOM 1874 O O . GLU A 1 250 ? 32.671 22.562 8.638 1.00 30.45 250 GLU A O 1
ATOM 1880 N N . PRO A 1 251 ? 34.829 22.300 9.096 1.00 30.56 251 PRO A N 1
ATOM 1881 C CA . PRO A 1 251 ? 35.087 23.722 8.952 1.00 28.07 251 PRO A CA 1
ATOM 1882 C C . PRO A 1 251 ? 35.235 24.083 7.472 1.00 25.32 251 PRO A C 1
ATOM 1883 O O . PRO A 1 251 ? 35.208 23.206 6.588 1.00 25.39 251 PRO A O 1
ATOM 1887 N N . ARG A 1 252 ? 35.377 25.377 7.217 1.00 26.64 252 ARG A N 1
ATOM 1888 C CA . ARG A 1 252 ? 35.875 25.915 5.919 1.00 28.27 252 ARG A CA 1
ATOM 1889 C C . ARG A 1 252 ? 37.413 25.862 5.982 1.00 26.07 252 ARG A C 1
ATOM 1890 O O . ARG A 1 252 ? 38.029 26.678 6.755 1.00 23.59 252 ARG A O 1
ATOM 1898 N N . VAL A 1 253 ? 37.994 24.882 5.295 1.00 26.45 253 VAL A N 1
ATOM 1899 C CA . VAL A 1 253 ? 39.466 24.648 5.332 1.00 25.04 253 VAL A CA 1
ATOM 1900 C C . VAL A 1 253 ? 40.128 25.385 4.176 1.00 23.60 253 VAL A C 1
ATOM 1901 O O . VAL A 1 253 ? 39.783 25.110 3.007 1.00 23.64 253 VAL A O 1
ATOM 1905 N N . TYR A 1 254 ? 41.051 26.268 4.544 1.00 22.69 254 TYR A N 1
ATOM 1906 C CA . TYR A 1 254 ? 42.021 26.982 3.680 1.00 25.46 254 TYR A CA 1
ATOM 1907 C C . TYR A 1 254 ? 43.413 26.440 3.994 1.00 25.12 254 TYR A C 1
ATOM 1908 O O . TYR A 1 254 ? 43.638 26.048 5.127 1.00 24.21 254 TYR A O 1
ATOM 1917 N N . ALA A 1 255 ? 44.280 26.308 3.001 1.00 24.39 255 ALA A N 1
ATOM 1918 C CA . ALA A 1 255 ? 45.662 25.785 3.214 1.00 23.62 255 ALA A CA 1
ATOM 1919 C C . ALA A 1 255 ? 46.605 26.477 2.252 1.00 23.53 255 ALA A C 1
ATOM 1920 O O . ALA A 1 255 ? 46.163 26.919 1.160 1.00 21.24 255 ALA A O 1
ATOM 1922 N N . GLY A 1 256 ? 47.861 26.601 2.651 1.00 23.88 256 GLY A N 1
ATOM 1923 C CA . GLY A 1 256 ? 48.868 27.188 1.771 1.00 21.51 256 GLY A CA 1
ATOM 1924 C C . GLY A 1 256 ? 50.256 26.902 2.257 1.00 21.82 256 GLY A C 1
ATOM 1925 O O . GLY A 1 256 ? 50.408 26.385 3.386 1.00 23.13 256 GLY A O 1
ATOM 1926 N N . SER A 1 257 ? 51.239 27.265 1.444 1.00 21.73 257 SER A N 1
ATOM 1927 C CA . SER A 1 257 ? 52.670 27.206 1.845 1.00 25.26 257 SER A CA 1
ATOM 1928 C C . SER A 1 257 ? 53.474 28.143 0.970 1.00 25.24 257 SER A C 1
ATOM 1929 O O . SER A 1 257 ? 52.886 28.823 0.106 1.00 27.09 257 SER A O 1
ATOM 1932 N N . ARG A 1 258 ? 54.789 28.143 1.160 1.00 25.50 258 ARG A N 1
ATOM 1933 C CA A ARG A 1 258 ? 55.698 29.023 0.394 0.50 24.76 258 ARG A CA 1
ATOM 1934 C CA B ARG A 1 258 ? 55.662 29.041 0.365 0.50 24.12 258 ARG A CA 1
ATOM 1935 C C . ARG A 1 258 ? 55.676 28.494 -1.055 1.00 22.74 258 ARG A C 1
ATOM 1936 O O . ARG A 1 258 ? 55.429 29.289 -1.964 1.00 21.72 258 ARG A O 1
ATOM 1951 N N . ARG A 1 259 ? 55.890 27.186 -1.251 1.00 21.00 259 ARG A N 1
ATOM 1952 C CA . ARG A 1 259 ? 55.909 26.632 -2.629 1.00 22.08 259 ARG A CA 1
ATOM 1953 C C . ARG A 1 259 ? 54.471 26.643 -3.172 1.00 22.66 259 ARG A C 1
ATOM 1954 O O . ARG A 1 259 ? 54.267 26.869 -4.353 1.00 23.55 259 ARG A O 1
ATOM 1962 N N . GLY A 1 260 ? 53.495 26.396 -2.306 1.00 24.80 260 GLY A N 1
ATOM 1963 C CA . GLY A 1 260 ? 52.072 26.536 -2.633 1.00 26.18 260 GLY A CA 1
ATOM 1964 C C . GLY A 1 260 ? 51.432 25.259 -3.111 1.00 27.56 260 GLY A C 1
ATOM 1965 O O . GLY A 1 260 ? 50.283 25.374 -3.569 1.00 24.44 260 GLY A O 1
ATOM 1966 N N . LEU A 1 261 ? 52.131 24.105 -3.047 1.00 23.89 261 LEU A N 1
ATOM 1967 C CA . LEU A 1 261 ? 51.598 22.846 -3.614 1.00 22.11 261 LEU A CA 1
ATOM 1968 C C . LEU A 1 261 ? 51.566 21.745 -2.572 1.00 22.65 261 LEU A C 1
ATOM 1969 O O . LEU A 1 261 ? 52.480 21.547 -1.787 1.00 26.01 261 LEU A O 1
ATOM 1974 N N . PRO A 1 262 ? 50.485 20.948 -2.585 1.00 25.78 262 PRO A N 1
ATOM 1975 C CA . PRO A 1 262 ? 50.476 19.678 -1.870 1.00 25.59 262 PRO A CA 1
ATOM 1976 C C . PRO A 1 262 ? 51.661 18.820 -2.360 1.00 23.55 262 PRO A C 1
ATOM 1977 O O . PRO A 1 262 ? 52.007 18.896 -3.555 1.00 22.27 262 PRO A O 1
ATOM 1981 N N . TYR A 1 263 ? 52.260 18.041 -1.462 1.00 22.82 263 TYR A N 1
ATOM 1982 C CA . TYR A 1 263 ? 53.417 17.160 -1.773 1.00 21.68 263 TYR A CA 1
ATOM 1983 C C . TYR A 1 263 ? 52.974 16.120 -2.810 1.00 22.21 263 TYR A C 1
ATOM 1984 O O . TYR A 1 263 ? 51.768 15.819 -2.907 1.00 23.02 263 TYR A O 1
ATOM 1993 N N . GLN A 1 264 ? 53.894 15.688 -3.650 1.00 21.52 264 GLN A N 1
ATOM 1994 C CA . GLN A 1 264 ? 53.704 14.677 -4.711 1.00 22.27 264 GLN A CA 1
ATOM 1995 C C . GLN A 1 264 ? 53.234 13.356 -4.111 1.00 22.73 264 GLN A C 1
ATOM 1996 O O . GLN A 1 264 ? 53.735 12.945 -3.054 1.00 22.77 264 GLN A O 1
ATOM 2002 N N . ALA A 1 265 ? 52.275 12.743 -4.785 1.00 20.37 265 ALA A N 1
ATOM 2003 C CA . ALA A 1 265 ? 51.825 11.364 -4.550 1.00 24.77 265 ALA A CA 1
ATOM 2004 C C . ALA A 1 265 ? 53.007 10.416 -4.739 1.00 24.78 265 ALA A C 1
ATOM 2005 O O . ALA A 1 265 ? 53.685 10.541 -5.752 1.00 21.34 265 ALA A O 1
ATOM 2007 N N . ARG A 1 266 ? 53.192 9.496 -3.789 1.00 27.26 266 ARG A N 1
ATOM 2008 C CA . ARG A 1 266 ? 54.105 8.336 -3.945 1.00 27.56 266 ARG A CA 1
ATOM 2009 C C . ARG A 1 266 ? 53.486 7.446 -5.031 1.00 25.39 266 ARG A C 1
ATOM 2010 O O . ARG A 1 266 ? 52.251 7.186 -4.979 1.00 24.25 266 ARG A O 1
ATOM 2018 N N . GLY A 1 267 ? 54.260 7.097 -6.065 1.00 25.47 267 GLY A N 1
ATOM 2019 C CA . GLY A 1 267 ? 53.868 5.985 -6.940 1.00 23.94 267 GLY A CA 1
ATOM 2020 C C . GLY A 1 267 ? 53.431 4.767 -6.121 1.00 24.80 267 GLY A C 1
ATOM 2021 O O . GLY A 1 267 ? 54.036 4.473 -5.026 1.00 24.14 267 GLY A O 1
ATOM 2022 N N . ASP A 1 268 ? 52.372 4.104 -6.584 1.00 20.83 268 ASP A N 1
ATOM 2023 C CA . ASP A 1 268 ? 51.903 2.808 -6.053 1.00 22.57 268 ASP A CA 1
ATOM 2024 C C . ASP A 1 268 ? 53.066 1.805 -6.105 1.00 23.02 268 ASP A C 1
ATOM 2025 O O . ASP A 1 268 ? 53.763 1.762 -7.119 1.00 22.63 268 ASP A O 1
ATOM 2030 N N . ASN A 1 269 ? 53.274 1.040 -5.034 1.00 21.16 269 ASN A N 1
ATOM 2031 C CA . ASN A 1 269 ? 54.475 0.221 -4.888 1.00 22.27 269 ASN A CA 1
ATOM 2032 C C . ASN A 1 269 ? 54.349 -0.941 -5.870 1.00 23.22 269 ASN A C 1
ATOM 2033 O O . ASN A 1 269 ? 53.357 -1.677 -5.767 1.00 26.26 269 ASN A O 1
ATOM 2038 N N . ALA A 1 270 ? 55.316 -1.101 -6.767 1.00 20.78 270 ALA A N 1
ATOM 2039 C CA . ALA A 1 270 ? 55.454 -2.309 -7.598 1.00 20.79 270 ALA A CA 1
ATOM 2040 C C . ALA A 1 270 ? 56.793 -2.979 -7.297 1.00 22.42 270 ALA A C 1
ATOM 2041 O O . ALA A 1 270 ? 57.099 -3.889 -8.002 1.00 24.31 270 ALA A O 1
ATOM 2043 N N . LYS A 1 271 ? 57.556 -2.577 -6.275 1.00 24.28 271 LYS A N 1
ATOM 2044 C CA . LYS A 1 271 ? 58.907 -3.156 -6.039 1.00 23.52 271 LYS A CA 1
ATOM 2045 C C . LYS A 1 271 ? 58.834 -4.271 -4.994 1.00 24.99 271 LYS A C 1
ATOM 2046 O O . LYS A 1 271 ? 59.885 -4.780 -4.574 1.00 23.77 271 LYS A O 1
ATOM 2052 N N . GLY A 1 272 ? 57.661 -4.562 -4.461 1.00 23.28 272 GLY A N 1
ATOM 2053 C CA . GLY A 1 272 ? 57.569 -5.608 -3.428 1.00 21.44 272 GLY A CA 1
ATOM 2054 C C . GLY A 1 272 ? 58.126 -5.126 -2.088 1.00 21.14 272 GLY A C 1
ATOM 2055 O O . GLY A 1 272 ? 58.365 -3.950 -1.878 1.00 22.59 272 GLY A O 1
ATOM 2056 N N . PRO A 1 273 ? 58.317 -6.064 -1.143 1.00 19.79 273 PRO A N 1
ATOM 2057 C CA . PRO A 1 273 ? 58.805 -5.748 0.196 1.00 23.02 273 PRO A CA 1
ATOM 2058 C C . PRO A 1 273 ? 60.273 -5.267 0.248 1.00 23.35 273 PRO A C 1
ATOM 2059 O O . PRO A 1 273 ? 60.586 -4.486 1.133 1.00 24.68 273 PRO A O 1
ATOM 2063 N N . TYR A 1 274 ? 61.102 -5.692 -0.705 1.00 23.76 274 TYR A N 1
ATOM 2064 C CA . TYR A 1 274 ? 62.577 -5.619 -0.584 1.00 24.44 274 TYR A CA 1
ATOM 2065 C C . TYR A 1 274 ? 63.186 -4.837 -1.736 1.00 25.09 274 TYR A C 1
ATOM 2066 O O . TYR A 1 274 ? 64.376 -4.581 -1.611 1.00 26.33 274 TYR A O 1
ATOM 2075 N N . GLY A 1 275 ? 62.422 -4.487 -2.785 1.00 24.07 275 GLY A N 1
ATOM 2076 C CA . GLY A 1 275 ? 62.943 -3.870 -4.019 1.00 22.58 275 GLY A CA 1
ATOM 2077 C C . GLY A 1 275 ? 63.410 -2.456 -3.740 1.00 25.83 275 GLY A C 1
ATOM 2078 O O . GLY A 1 275 ? 62.724 -1.699 -3.000 1.00 25.11 275 GLY A O 1
ATOM 2079 N N . ARG A 1 276 ? 64.585 -2.135 -4.239 1.00 23.14 276 ARG A N 1
ATOM 2080 C CA . ARG A 1 276 ? 65.250 -0.819 -4.084 1.00 22.66 276 ARG A CA 1
ATOM 2081 C C . ARG A 1 276 ? 65.984 -0.601 -5.391 1.00 23.13 276 ARG A C 1
ATOM 2082 O O . ARG A 1 276 ? 66.698 -1.514 -5.813 1.00 24.45 276 ARG A O 1
ATOM 2090 N N . HIS A 1 277 ? 65.824 0.557 -6.020 1.00 24.96 277 HIS A N 1
ATOM 2091 C CA . HIS A 1 277 ? 66.773 0.996 -7.065 1.00 24.11 277 HIS A CA 1
ATOM 2092 C C . HIS A 1 277 ? 68.220 0.877 -6.549 1.00 23.60 277 HIS A C 1
ATOM 2093 O O . HIS A 1 277 ? 68.531 1.435 -5.489 1.00 22.76 277 HIS A O 1
ATOM 2100 N N . LEU A 1 278 ? 69.067 0.160 -7.272 1.00 21.74 278 LEU A N 1
ATOM 2101 C CA . LEU A 1 278 ? 70.503 0.062 -6.918 1.00 22.48 278 LEU A CA 1
ATOM 2102 C C . LEU A 1 278 ? 71.232 1.101 -7.764 1.00 21.38 278 LEU A C 1
ATOM 2103 O O . LEU A 1 278 ? 71.009 1.199 -8.967 1.00 21.07 278 LEU A O 1
ATOM 2108 N N . PRO A 1 279 ? 72.049 1.961 -7.153 1.00 20.32 279 PRO A N 1
ATOM 2109 C CA . PRO A 1 279 ? 72.602 3.102 -7.871 1.00 22.10 279 PRO A CA 1
ATOM 2110 C C . PRO A 1 279 ? 73.579 2.674 -8.965 1.00 21.94 279 PRO A C 1
ATOM 2111 O O . PRO A 1 279 ? 74.360 1.714 -8.754 1.00 20.98 279 PRO A O 1
ATOM 2115 N N . GLU A 1 280 ? 73.522 3.392 -10.091 1.00 24.44 280 GLU A N 1
ATOM 2116 C CA . GLU A 1 280 ? 74.462 3.222 -11.221 1.00 26.47 280 GLU A CA 1
ATOM 2117 C C . GLU A 1 280 ? 75.233 4.496 -11.491 1.00 23.07 280 GLU A C 1
ATOM 2118 O O . GLU A 1 280 ? 76.077 4.416 -12.392 1.00 23.65 280 GLU A O 1
ATOM 2124 N N . VAL A 1 281 ? 74.998 5.596 -10.762 1.00 23.31 281 VAL A N 1
ATOM 2125 C CA . VAL A 1 281 ? 75.826 6.834 -10.893 1.00 24.73 281 VAL A CA 1
ATOM 2126 C C . VAL A 1 281 ? 76.424 7.169 -9.526 1.00 25.52 281 VAL A C 1
ATOM 2127 O O . VAL A 1 281 ? 77.637 7.334 -9.438 1.00 23.97 281 VAL A O 1
ATOM 2131 N N . LEU A 1 282 ? 75.590 7.266 -8.484 1.00 23.92 282 LEU A N 1
ATOM 2132 C CA . LEU A 1 282 ? 76.079 7.491 -7.109 1.00 22.92 282 LEU A CA 1
ATOM 2133 C C . LEU A 1 282 ? 76.411 6.123 -6.517 1.00 24.39 282 LEU A C 1
ATOM 2134 O O . LEU A 1 282 ? 75.727 5.697 -5.575 1.00 25.94 282 LEU A O 1
ATOM 2139 N N . THR A 1 283 ? 77.419 5.455 -7.072 1.00 21.14 283 THR A N 1
ATOM 2140 C CA . THR A 1 283 ? 77.774 4.057 -6.769 1.00 24.56 283 THR A CA 1
ATOM 2141 C C . THR A 1 283 ? 78.605 3.996 -5.494 1.00 24.81 283 THR A C 1
ATOM 2142 O O . THR A 1 283 ? 79.148 5.006 -5.069 1.00 26.44 283 THR A O 1
ATOM 2146 N N . PRO A 1 284 ? 78.806 2.819 -4.878 1.00 25.38 284 PRO A N 1
ATOM 2147 C CA . PRO A 1 284 ? 79.707 2.713 -3.733 1.00 28.69 284 PRO A CA 1
ATOM 2148 C C . PRO A 1 284 ? 81.132 3.117 -4.087 1.00 26.57 284 PRO A C 1
ATOM 2149 O O . PRO A 1 284 ? 81.791 3.624 -3.236 1.00 29.76 284 PRO A O 1
ATOM 2153 N N . GLU A 1 285 ? 81.553 2.909 -5.332 1.00 28.88 285 GLU A N 1
ATOM 2154 C CA . GLU A 1 285 ? 82.888 3.356 -5.804 1.00 33.90 285 GLU A CA 1
ATOM 2155 C C . GLU A 1 285 ? 82.936 4.889 -5.778 1.00 30.25 285 GLU A C 1
ATOM 2156 O O . GLU A 1 285 ? 83.919 5.439 -5.222 1.00 30.55 285 GLU A O 1
ATOM 2162 N N . ALA A 1 286 ? 81.895 5.586 -6.272 1.00 27.34 286 ALA A N 1
ATOM 2163 C CA . ALA A 1 286 ? 81.869 7.072 -6.294 1.00 24.91 286 ALA A CA 1
ATOM 2164 C C . ALA A 1 286 ? 81.825 7.592 -4.846 1.00 26.55 286 ALA A C 1
ATOM 2165 O O . ALA A 1 286 ? 82.511 8.565 -4.473 1.00 25.47 286 ALA A O 1
ATOM 2167 N N . VAL A 1 287 ? 81.077 6.901 -4.004 1.00 24.62 287 VAL A N 1
ATOM 2168 C CA . VAL A 1 287 ? 80.837 7.366 -2.617 1.00 27.47 287 VAL A CA 1
ATOM 2169 C C . VAL A 1 287 ? 82.177 7.226 -1.858 1.00 30.13 287 VAL A C 1
ATOM 2170 O O . VAL A 1 287 ? 82.512 8.145 -1.112 1.00 25.55 287 VAL A O 1
ATOM 2174 N N . SER A 1 288 ? 82.903 6.108 -2.016 1.00 31.15 288 SER A N 1
ATOM 2175 C CA . SER A 1 288 ? 84.231 5.872 -1.369 1.00 35.56 288 SER A CA 1
ATOM 2176 C C . SER A 1 288 ? 85.211 6.986 -1.697 1.00 35.05 288 SER A C 1
ATOM 2177 O O . SER A 1 288 ? 85.890 7.451 -0.768 1.00 37.62 288 SER A O 1
ATOM 2180 N N . ALA A 1 289 ? 85.253 7.401 -2.960 1.00 35.55 289 ALA A N 1
ATOM 2181 C CA . ALA A 1 289 ? 86.104 8.507 -3.443 1.00 33.04 289 ALA A CA 1
ATOM 2182 C C . ALA A 1 289 ? 85.683 9.803 -2.784 1.00 36.78 289 ALA A C 1
ATOM 2183 O O . ALA A 1 289 ? 86.576 10.546 -2.354 1.00 40.84 289 ALA A O 1
ATOM 2185 N N . PHE A 1 290 ? 84.382 10.093 -2.661 1.00 35.88 290 PHE A N 1
ATOM 2186 C CA . PHE A 1 290 ? 83.977 11.340 -1.964 1.00 30.41 290 PHE A CA 1
ATOM 2187 C C . PHE A 1 290 ? 84.455 11.277 -0.499 1.00 32.73 290 PHE A C 1
ATOM 2188 O O . PHE A 1 290 ? 84.909 12.302 0.032 1.00 29.38 290 PHE A O 1
ATOM 2196 N N . ARG A 1 291 ? 84.287 10.140 0.160 1.00 30.80 291 ARG A N 1
ATOM 2197 C CA . ARG A 1 291 ? 84.604 10.018 1.601 1.00 37.48 291 ARG A CA 1
ATOM 2198 C C . ARG A 1 291 ? 86.126 10.164 1.754 1.00 42.97 291 ARG A C 1
ATOM 2199 O O . ARG A 1 291 ? 86.552 10.742 2.751 1.00 42.27 291 ARG A O 1
ATOM 2207 N N . LYS A 1 292 ? 86.914 9.749 0.761 1.00 46.88 292 LYS A N 1
ATOM 2208 C CA . LYS A 1 292 ? 88.396 9.873 0.826 1.00 55.25 292 LYS A CA 1
ATOM 2209 C C . LYS A 1 292 ? 88.808 11.359 0.830 1.00 56.49 292 LYS A C 1
ATOM 2210 O O . LYS A 1 292 ? 89.645 11.726 1.682 1.00 55.30 292 LYS A O 1
ATOM 2216 N N . ARG A 1 293 ? 88.190 12.201 -0.005 1.00 51.21 293 ARG A N 1
ATOM 2217 C CA . ARG A 1 293 ? 88.438 13.664 -0.050 1.00 47.06 293 ARG A CA 1
ATOM 2218 C C . ARG A 1 293 ? 87.961 14.326 1.250 1.00 50.27 293 ARG A C 1
ATOM 2219 O O . ARG A 1 293 ? 88.699 15.169 1.764 1.00 57.65 293 ARG A O 1
ATOM 2227 N N . ALA A 1 294 ? 86.786 14.018 1.790 1.00 45.83 294 ALA A N 1
ATOM 2228 C CA . ALA A 1 294 ? 86.356 14.657 3.059 1.00 51.93 294 ALA A CA 1
ATOM 2229 C C . ALA A 1 294 ? 87.396 14.335 4.138 1.00 55.39 294 ALA A C 1
ATOM 2230 O O . ALA A 1 294 ? 87.623 15.201 4.980 1.00 56.35 294 ALA A O 1
ATOM 2232 N N . ASP A 1 295 ? 87.949 13.115 4.092 1.00 59.12 295 ASP A N 1
ATOM 2233 C CA . ASP A 1 295 ? 88.892 12.507 5.072 1.00 60.18 295 ASP A CA 1
ATOM 2234 C C . ASP A 1 295 ? 90.217 13.277 5.011 1.00 61.82 295 ASP A C 1
ATOM 2235 O O . ASP A 1 295 ? 90.633 13.751 6.058 1.00 66.04 295 ASP A O 1
ATOM 2240 N N . SER A 1 296 ? 90.809 13.412 3.819 1.00 65.67 296 SER A N 1
ATOM 2241 C CA . SER A 1 296 ? 91.995 14.253 3.496 1.00 60.52 296 SER A CA 1
ATOM 2242 C C . SER A 1 296 ? 91.698 15.764 3.580 1.00 63.92 296 SER A C 1
ATOM 2243 O O . SER A 1 296 ? 92.572 16.511 3.168 1.00 76.63 296 SER A O 1
ATOM 2246 N N . GLY A 1 297 ? 90.516 16.215 4.014 1.00 69.35 297 GLY A N 1
ATOM 2247 C CA . GLY A 1 297 ? 90.273 17.620 4.416 1.00 70.37 297 GLY A CA 1
ATOM 2248 C C . GLY A 1 297 ? 89.671 18.540 3.343 1.00 72.95 297 GLY A C 1
ATOM 2249 O O . GLY A 1 297 ? 89.355 19.692 3.726 1.00 67.08 297 GLY A O 1
ATOM 2250 N N . GLU A 1 298 ? 89.510 18.083 2.084 1.00 63.36 298 GLU A N 1
ATOM 2251 C CA . GLU A 1 298 ? 88.825 18.801 0.965 1.00 66.96 298 GLU A CA 1
ATOM 2252 C C . GLU A 1 298 ? 87.435 18.167 0.658 1.00 52.22 298 GLU A C 1
ATOM 2253 O O . GLU A 1 298 ? 87.266 17.513 -0.402 1.00 45.83 298 GLU A O 1
ATOM 2259 N N . ALA A 1 299 ? 86.448 18.333 1.548 1.00 45.34 299 ALA A N 1
ATOM 2260 C CA . ALA A 1 299 ? 85.072 17.768 1.407 1.00 38.16 299 ALA A CA 1
ATOM 2261 C C . ALA A 1 299 ? 84.438 18.269 0.116 1.00 38.59 299 ALA A C 1
ATOM 2262 O O . ALA A 1 299 ? 84.588 19.440 -0.234 1.00 44.38 299 ALA A O 1
ATOM 2264 N N . PRO A 1 300 ? 83.688 17.406 -0.604 1.00 34.70 300 PRO A N 1
ATOM 2265 C CA . PRO A 1 300 ? 82.965 17.833 -1.793 1.00 33.14 300 PRO A CA 1
ATOM 2266 C C . PRO A 1 300 ? 81.925 18.924 -1.493 1.00 27.98 300 PRO A C 1
ATOM 2267 O O . PRO A 1 300 ? 81.453 19.214 -0.348 1.00 30.88 300 PRO A O 1
ATOM 2271 N N . ASP A 1 301 ? 81.614 19.611 -2.570 1.00 29.56 301 ASP A N 1
ATOM 2272 C CA . ASP A 1 301 ? 80.554 20.646 -2.616 1.00 30.91 301 ASP A CA 1
ATOM 2273 C C . ASP A 1 301 ? 79.298 19.963 -3.162 1.00 27.42 301 ASP A C 1
ATOM 2274 O O . ASP A 1 301 ? 79.362 19.365 -4.289 1.00 29.04 301 ASP A O 1
ATOM 2279 N N . PHE A 1 302 ? 78.195 20.041 -2.434 1.00 27.41 302 PHE A N 1
ATOM 2280 C CA . PHE A 1 302 ? 76.945 19.321 -2.800 1.00 24.27 302 PHE A CA 1
ATOM 2281 C C . PHE A 1 302 ? 76.544 19.707 -4.229 1.00 23.85 302 PHE A C 1
ATOM 2282 O O . PHE A 1 302 ? 76.330 18.846 -5.062 1.00 24.01 302 PHE A O 1
ATOM 2290 N N . LEU A 1 303 ? 76.417 20.984 -4.518 1.00 27.26 303 LEU A N 1
ATOM 2291 C CA . LEU A 1 303 ? 75.888 21.450 -5.829 1.00 29.17 303 LEU A CA 1
ATOM 2292 C C . LEU A 1 303 ? 76.845 21.147 -6.999 1.00 28.84 303 LEU A C 1
ATOM 2293 O O . LEU A 1 303 ? 76.341 20.736 -8.067 1.00 29.09 303 LEU A O 1
ATOM 2298 N N . ARG A 1 304 ? 78.143 21.390 -6.841 1.00 30.29 304 ARG A N 1
ATOM 2299 C CA . ARG A 1 304 ? 79.185 21.152 -7.876 1.00 33.31 304 ARG A CA 1
ATOM 2300 C C . ARG A 1 304 ? 79.314 19.638 -8.047 1.00 26.74 304 ARG A C 1
ATOM 2301 O O . ARG A 1 304 ? 79.389 19.216 -9.168 1.00 29.58 304 ARG A O 1
ATOM 2309 N N . ASP A 1 305 ? 79.424 18.841 -6.989 1.00 26.60 305 ASP A N 1
ATOM 2310 C CA . ASP A 1 305 ? 80.002 17.470 -7.116 1.00 26.93 305 ASP A CA 1
ATOM 2311 C C . ASP A 1 305 ? 78.941 16.368 -6.924 1.00 27.73 305 ASP A C 1
ATOM 2312 O O . ASP A 1 305 ? 79.123 15.290 -7.485 1.00 30.63 305 ASP A O 1
ATOM 2317 N N . ILE A 1 306 ? 77.946 16.550 -6.051 1.00 21.55 306 ILE A N 1
ATOM 2318 C CA . ILE A 1 306 ? 76.992 15.453 -5.727 1.00 23.30 306 ILE A CA 1
ATOM 2319 C C . ILE A 1 306 ? 75.692 15.554 -6.539 1.00 22.06 306 ILE A C 1
ATOM 2320 O O . ILE A 1 306 ? 75.274 14.544 -7.188 1.00 19.95 306 ILE A O 1
ATOM 2325 N N . TRP A 1 307 ? 75.115 16.750 -6.581 1.00 22.86 307 TRP A N 1
ATOM 2326 C CA . TRP A 1 307 ? 73.863 17.005 -7.301 1.00 21.72 307 TRP A CA 1
ATOM 2327 C C . TRP A 1 307 ? 73.934 16.461 -8.723 1.00 22.50 307 TRP A C 1
ATOM 2328 O O . TRP A 1 307 ? 72.975 15.838 -9.151 1.00 24.91 307 TRP A O 1
ATOM 2339 N N . PRO A 1 308 ? 74.989 16.665 -9.546 1.00 24.07 308 PRO A N 1
ATOM 2340 C CA . PRO A 1 308 ? 74.989 16.124 -10.920 1.00 24.61 308 PRO A CA 1
ATOM 2341 C C . PRO A 1 308 ? 74.865 14.590 -10.981 1.00 21.95 308 PRO A C 1
ATOM 2342 O O . PRO A 1 308 ? 74.217 14.081 -11.898 1.00 21.87 308 PRO A O 1
ATOM 2346 N N . LEU A 1 309 ? 75.422 13.880 -10.008 1.00 19.75 309 LEU A N 1
ATOM 2347 C CA . LEU A 1 309 ? 75.243 12.417 -9.920 1.00 20.65 309 LEU A CA 1
ATOM 2348 C C . LEU A 1 309 ? 73.785 12.070 -9.555 1.00 22.31 309 LEU A C 1
ATOM 2349 O O . LEU A 1 309 ? 73.223 11.141 -10.155 1.00 22.21 309 LEU A O 1
ATOM 2354 N N . VAL A 1 310 ? 73.187 12.736 -8.575 1.00 21.04 310 VAL A N 1
ATOM 2355 C CA . VAL A 1 310 ? 71.771 12.484 -8.197 1.00 21.15 310 VAL A CA 1
ATOM 2356 C C . VAL A 1 310 ? 70.894 12.752 -9.412 1.00 19.84 310 VAL A C 1
ATOM 2357 O O . VAL A 1 310 ? 70.093 11.893 -9.773 1.00 20.18 310 VAL A O 1
ATOM 2361 N N . ALA A 1 311 ? 71.067 13.904 -10.066 1.00 20.80 311 ALA A N 1
ATOM 2362 C CA . ALA A 1 311 ? 70.228 14.324 -11.206 1.00 20.20 311 ALA A CA 1
ATOM 2363 C C . ALA A 1 311 ? 70.326 13.277 -12.331 1.00 20.69 311 ALA A C 1
ATOM 2364 O O . ALA A 1 311 ? 69.288 12.907 -12.901 1.00 18.48 311 ALA A O 1
ATOM 2366 N N . LYS A 1 312 ? 71.524 12.806 -12.640 1.00 20.87 312 LYS A N 1
ATOM 2367 C CA . LYS A 1 312 ? 71.750 11.801 -13.712 1.00 20.61 312 LYS A CA 1
ATOM 2368 C C . LYS A 1 312 ? 71.031 10.483 -13.330 1.00 21.80 312 LYS A C 1
ATOM 2369 O O . LYS A 1 312 ? 70.389 9.823 -14.198 1.00 17.52 312 LYS A O 1
ATOM 2375 N N . GLU A 1 313 ? 71.121 10.110 -12.052 1.00 19.06 313 GLU A N 1
ATOM 2376 C CA . GLU A 1 313 ? 70.496 8.872 -11.523 1.00 18.97 313 GLU A CA 1
ATOM 2377 C C . GLU A 1 313 ? 68.991 8.918 -11.833 1.00 19.46 313 GLU A C 1
ATOM 2378 O O . GLU A 1 313 ? 68.400 7.922 -12.348 1.00 17.94 313 GLU A O 1
ATOM 2384 N N . VAL A 1 314 ? 68.356 10.023 -11.454 1.00 18.13 314 VAL A N 1
ATOM 2385 C CA . VAL A 1 314 ? 66.890 10.205 -11.551 1.00 17.82 314 VAL A CA 1
ATOM 2386 C C . VAL A 1 314 ? 66.506 10.251 -13.030 1.00 17.94 314 VAL A C 1
ATOM 2387 O O . VAL A 1 314 ? 65.603 9.540 -13.432 1.00 18.50 314 VAL A O 1
ATOM 2391 N N . GLU A 1 315 ? 67.161 11.114 -13.792 1.00 17.73 315 GLU A N 1
ATOM 2392 C CA . GLU A 1 315 ? 66.808 11.328 -15.205 1.00 18.98 315 GLU A CA 1
ATOM 2393 C C . GLU A 1 315 ? 66.993 10.024 -15.984 1.00 19.81 315 GLU A C 1
ATOM 2394 O O . GLU A 1 315 ? 66.160 9.729 -16.826 1.00 19.58 315 GLU A O 1
ATOM 2400 N N . THR A 1 316 ? 68.049 9.260 -15.704 1.00 21.02 316 THR A N 1
ATOM 2401 C CA . THR A 1 316 ? 68.310 7.982 -16.399 1.00 21.57 316 THR A CA 1
ATOM 2402 C C . THR A 1 316 ? 67.126 7.030 -16.145 1.00 20.66 316 THR A C 1
ATOM 2403 O O . THR A 1 316 ? 66.667 6.388 -17.059 1.00 19.49 316 THR A O 1
ATOM 2407 N N . VAL A 1 317 ? 66.686 6.896 -14.903 1.00 21.50 317 VAL A N 1
ATOM 2408 C CA . VAL A 1 317 ? 65.559 5.988 -14.583 1.00 21.91 317 VAL A CA 1
ATOM 2409 C C . VAL A 1 317 ? 64.304 6.473 -15.328 1.00 20.07 317 VAL A C 1
ATOM 2410 O O . VAL A 1 317 ? 63.535 5.645 -15.797 1.00 19.85 317 VAL A O 1
ATOM 2414 N N . TYR A 1 318 ? 64.089 7.777 -15.405 1.00 22.26 318 TYR A N 1
ATOM 2415 C CA . TYR A 1 318 ? 62.899 8.336 -16.064 1.00 20.33 318 TYR A CA 1
ATOM 2416 C C . TYR A 1 318 ? 62.957 7.934 -17.542 1.00 20.71 318 TYR A C 1
ATOM 2417 O O . TYR A 1 318 ? 61.960 7.393 -18.121 1.00 20.53 318 TYR A O 1
ATOM 2426 N N . TYR A 1 319 ? 64.066 8.241 -18.185 1.00 18.70 319 TYR A N 1
ATOM 2427 C CA . TYR A 1 319 ? 64.186 7.996 -19.650 1.00 21.36 319 TYR A CA 1
ATOM 2428 C C . TYR A 1 319 ? 64.166 6.500 -19.963 1.00 23.73 319 TYR A C 1
ATOM 2429 O O . TYR A 1 319 ? 63.560 6.082 -21.028 1.00 24.18 319 TYR A O 1
ATOM 2438 N N . THR A 1 320 ? 64.790 5.677 -19.112 1.00 22.65 320 THR A N 1
ATOM 2439 C CA . THR A 1 320 ? 64.807 4.202 -19.329 1.00 23.02 320 THR A CA 1
ATOM 2440 C C . THR A 1 320 ? 63.348 3.671 -19.314 1.00 26.91 320 THR A C 1
ATOM 2441 O O . THR A 1 320 ? 63.023 2.807 -20.173 1.00 24.39 320 THR A O 1
ATOM 2445 N N . ALA A 1 321 ? 62.496 4.159 -18.394 1.00 24.02 321 ALA A N 1
ATOM 2446 C CA . ALA A 1 321 ? 61.091 3.709 -18.263 1.00 23.80 321 ALA A CA 1
ATOM 2447 C C . ALA A 1 321 ? 60.254 4.251 -19.433 1.00 23.18 321 ALA A C 1
ATOM 2448 O O . ALA A 1 321 ? 59.323 3.574 -19.893 1.00 22.86 321 ALA A O 1
ATOM 2450 N N . LEU A 1 322 ? 60.640 5.389 -19.979 1.00 22.92 322 LEU A N 1
ATOM 2451 C CA . LEU A 1 322 ? 59.978 6.036 -21.127 1.00 26.30 322 LEU A CA 1
ATOM 2452 C C . LEU A 1 322 ? 60.303 5.302 -22.437 1.00 28.14 322 LEU A C 1
ATOM 2453 O O . LEU A 1 322 ? 59.395 5.064 -23.196 1.00 30.15 322 LEU A O 1
ATOM 2458 N N . VAL A 1 323 ? 61.558 4.928 -22.666 1.00 26.43 323 VAL A N 1
ATOM 2459 C CA . VAL A 1 323 ? 62.072 4.371 -23.964 1.00 26.90 323 VAL A CA 1
ATOM 2460 C C . VAL A 1 323 ? 61.885 2.850 -24.016 1.00 26.48 323 VAL A C 1
ATOM 2461 O O . VAL A 1 323 ? 61.600 2.363 -25.058 1.00 26.02 323 VAL A O 1
ATOM 2465 N N . ARG A 1 324 ? 62.047 2.129 -22.914 1.00 27.66 324 ARG A N 1
ATOM 2466 C CA . ARG A 1 324 ? 61.854 0.651 -22.843 1.00 29.80 324 ARG A CA 1
ATOM 2467 C C . ARG A 1 324 ? 62.610 -0.051 -23.977 1.00 29.27 324 ARG A C 1
ATOM 2468 O O . ARG A 1 324 ? 62.009 -0.852 -24.672 1.00 25.91 324 ARG A O 1
ATOM 2476 N N . HIS A 1 325 ? 63.882 0.240 -24.169 1.00 25.96 325 HIS A N 1
ATOM 2477 C CA . HIS A 1 325 ? 64.732 -0.530 -25.104 1.00 25.13 325 HIS A CA 1
ATOM 2478 C C . HIS A 1 325 ? 66.027 -0.913 -24.399 1.00 24.69 325 HIS A C 1
ATOM 2479 O O . HIS A 1 325 ? 66.736 -0.057 -23.870 1.00 25.68 325 HIS A O 1
ATOM 2486 N N . PRO A 1 326 ? 66.416 -2.197 -24.434 1.00 28.02 326 PRO A N 1
ATOM 2487 C CA . PRO A 1 326 ? 67.605 -2.680 -23.705 1.00 28.59 326 PRO A CA 1
ATOM 2488 C C . PRO A 1 326 ? 68.937 -1.948 -23.992 1.00 28.18 326 PRO A C 1
ATOM 2489 O O . PRO A 1 326 ? 69.795 -1.858 -23.110 1.00 27.09 326 PRO A O 1
ATOM 2493 N N . ASP A 1 327 ? 69.087 -1.358 -25.175 1.00 26.29 327 ASP A N 1
ATOM 2494 C CA . ASP A 1 327 ? 70.343 -0.669 -25.580 1.00 27.75 327 ASP A CA 1
ATOM 2495 C C . ASP A 1 327 ? 70.414 0.761 -25.060 1.00 24.95 327 ASP A C 1
ATOM 2496 O O . ASP A 1 327 ? 71.499 1.322 -25.122 1.00 23.69 327 ASP A O 1
ATOM 2501 N N . PHE A 1 328 ? 69.295 1.370 -24.679 1.00 27.25 328 PHE A N 1
ATOM 2502 C CA . PHE A 1 328 ? 69.245 2.809 -24.344 1.00 23.96 328 PHE A CA 1
ATOM 2503 C C . PHE A 1 328 ? 70.125 3.079 -23.120 1.00 22.25 328 PHE A C 1
ATOM 2504 O O . PHE A 1 328 ? 71.016 3.957 -23.184 1.00 21.19 328 PHE A O 1
ATOM 2512 N N . ALA A 1 329 ? 69.886 2.440 -21.982 1.00 18.84 329 ALA A N 1
ATOM 2513 C CA . ALA A 1 329 ? 70.531 2.927 -20.734 1.00 19.58 329 ALA A CA 1
ATOM 2514 C C . ALA A 1 329 ? 72.070 2.817 -20.771 1.00 22.72 329 ALA A C 1
ATOM 2515 O O . ALA A 1 329 ? 72.765 3.723 -20.301 1.00 19.75 329 ALA A O 1
ATOM 2517 N N . PRO A 1 330 ? 72.706 1.710 -21.251 1.00 24.00 330 PRO A N 1
ATOM 2518 C CA . PRO A 1 330 ? 74.161 1.673 -21.354 1.00 24.15 330 PRO A CA 1
ATOM 2519 C C . PRO A 1 330 ? 74.736 2.865 -22.131 1.00 26.86 330 PRO A C 1
ATOM 2520 O O . PRO A 1 330 ? 75.765 3.437 -21.713 1.00 24.76 330 PRO A O 1
ATOM 2524 N N . ARG A 1 331 ? 74.056 3.264 -23.206 1.00 22.40 331 ARG A N 1
ATOM 2525 C CA . ARG A 1 331 ? 74.509 4.423 -24.016 1.00 23.62 331 ARG A CA 1
ATOM 2526 C C . ARG A 1 331 ? 74.273 5.716 -23.230 1.00 24.11 331 ARG A C 1
ATOM 2527 O O . ARG A 1 331 ? 75.178 6.505 -23.150 1.00 23.32 331 ARG A O 1
ATOM 2535 N N . TYR A 1 332 ? 73.143 5.878 -22.537 1.00 23.98 332 TYR A N 1
ATOM 2536 C CA . TYR A 1 332 ? 72.862 7.144 -21.806 1.00 22.41 332 TYR A CA 1
ATOM 2537 C C . TYR A 1 332 ? 73.829 7.304 -20.621 1.00 21.63 332 TYR A C 1
ATOM 2538 O O . TYR A 1 332 ? 74.372 8.407 -20.400 1.00 19.95 332 TYR A O 1
ATOM 2547 N N . LEU A 1 333 ? 74.081 6.223 -19.887 1.00 21.36 333 LEU A N 1
ATOM 2548 C CA . LEU A 1 333 ? 74.961 6.246 -18.691 1.00 22.56 333 LEU A CA 1
ATOM 2549 C C . LEU A 1 333 ? 76.402 6.517 -19.085 1.00 25.03 333 LEU A C 1
ATOM 2550 O O . LEU A 1 333 ? 77.137 6.949 -18.219 1.00 25.14 333 LEU A O 1
ATOM 2555 N N . SER A 1 334 ? 76.835 6.249 -20.313 1.00 27.14 334 SER A N 1
ATOM 2556 C CA . SER A 1 334 ? 78.241 6.543 -20.700 1.00 31.15 334 SER A CA 1
ATOM 2557 C C . SER A 1 334 ? 78.403 8.068 -20.890 1.00 33.40 334 SER A C 1
ATOM 2558 O O . SER A 1 334 ? 79.519 8.530 -20.811 1.00 33.32 334 SER A O 1
ATOM 2561 N N . LEU A 1 335 ? 77.320 8.846 -21.040 1.00 34.71 335 LEU A N 1
ATOM 2562 C CA . LEU A 1 335 ? 77.378 10.311 -21.300 1.00 30.89 335 LEU A CA 1
ATOM 2563 C C . LEU A 1 335 ? 77.453 11.086 -19.984 1.00 33.17 335 LEU A C 1
ATOM 2564 O O . LEU A 1 335 ? 76.788 10.781 -18.993 1.00 35.48 335 LEU A O 1
ATOM 2569 N N . PRO A 1 336 ? 78.300 12.138 -19.905 1.00 37.17 336 PRO A N 1
ATOM 2570 C CA . PRO A 1 336 ? 78.361 12.969 -18.706 1.00 34.38 336 PRO A CA 1
ATOM 2571 C C . PRO A 1 336 ? 77.061 13.786 -18.543 1.00 31.12 336 PRO A C 1
ATOM 2572 O O . PRO A 1 336 ? 76.400 14.083 -19.536 1.00 26.44 336 PRO A O 1
ATOM 2576 N N . TYR A 1 337 ? 76.681 14.100 -17.303 1.00 28.70 337 TYR A N 1
ATOM 2577 C CA . TYR A 1 337 ? 75.447 14.869 -17.016 1.00 30.19 337 TYR A CA 1
ATOM 2578 C C . TYR A 1 337 ? 75.468 16.223 -17.737 1.00 32.11 337 TYR A C 1
ATOM 2579 O O . TYR A 1 337 ? 76.339 16.982 -17.476 1.00 30.47 337 TYR A O 1
ATOM 2588 N N . GLY A 1 338 ? 74.514 16.513 -18.606 1.00 32.94 338 GLY A N 1
ATOM 2589 C CA . GLY A 1 338 ? 74.466 17.814 -19.301 1.00 40.51 338 GLY A CA 1
ATOM 2590 C C . GLY A 1 338 ? 75.265 17.856 -20.589 1.00 39.61 338 GLY A C 1
ATOM 2591 O O . GLY A 1 338 ? 75.189 18.854 -21.255 1.00 47.56 338 GLY A O 1
ATOM 2592 N N . ASP A 1 339 ? 76.006 16.821 -20.948 1.00 40.14 339 ASP A N 1
ATOM 2593 C CA . ASP A 1 339 ? 76.601 16.725 -22.297 1.00 40.89 339 ASP A CA 1
ATOM 2594 C C . ASP A 1 339 ? 75.523 17.011 -23.331 1.00 40.55 339 ASP A C 1
ATOM 2595 O O . ASP A 1 339 ? 74.388 16.563 -23.200 1.00 34.33 339 ASP A O 1
ATOM 2600 N N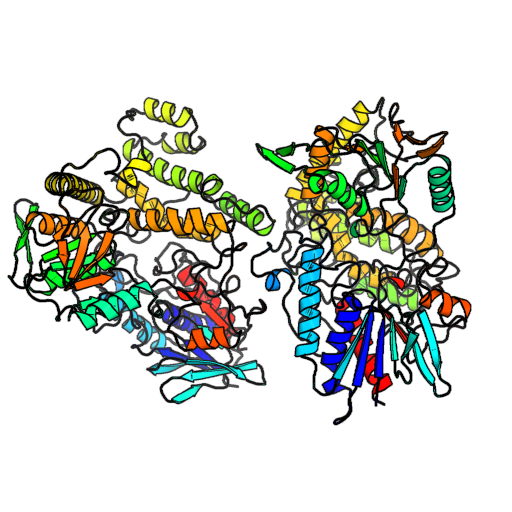 . PRO A 1 340 ? 75.876 17.713 -24.433 1.00 48.76 340 PRO A N 1
ATOM 2601 C CA . PRO A 1 340 ? 74.998 17.829 -25.596 1.00 42.34 340 PRO A CA 1
ATOM 2602 C C . PRO A 1 340 ? 74.606 16.502 -26.276 1.00 35.59 340 PRO A C 1
ATOM 2603 O O . PRO A 1 340 ? 73.588 16.490 -26.932 1.00 37.18 340 PRO A O 1
ATOM 2607 N N . GLN A 1 341 ? 75.372 15.410 -26.141 1.00 37.10 341 GLN A N 1
ATOM 2608 C CA . GLN A 1 341 ? 74.9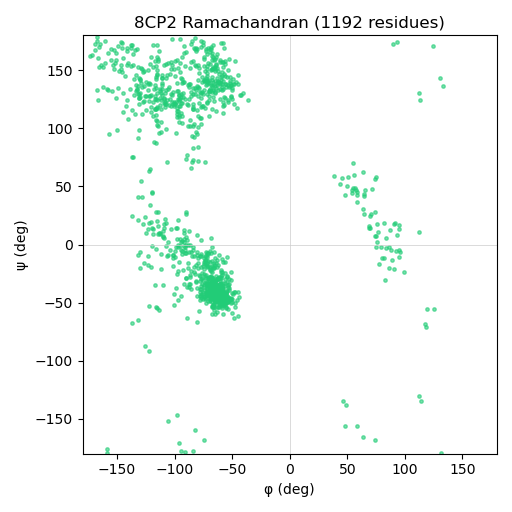57 14.110 -26.748 1.00 37.88 341 GLN A CA 1
ATOM 2609 C C . GLN A 1 341 ? 73.734 13.519 -26.033 1.00 31.90 341 GLN A C 1
ATOM 2610 O O . GLN A 1 341 ? 73.087 12.674 -26.641 1.00 32.61 341 GLN A O 1
ATOM 2616 N N . GLU A 1 342 ? 73.429 13.933 -24.800 1.00 34.64 342 GLU A N 1
ATOM 2617 C CA . GLU A 1 342 ? 72.227 13.452 -24.044 1.00 35.68 342 GLU A CA 1
ATOM 2618 C C . GLU A 1 342 ? 71.001 13.683 -24.932 1.00 31.77 342 GLU A C 1
ATOM 2619 O O . GLU A 1 342 ? 70.295 12.705 -25.264 1.00 26.73 342 GLU A O 1
ATOM 2625 N N . ALA A 1 343 ? 70.817 14.926 -25.372 1.00 33.49 343 ALA A N 1
ATOM 2626 C CA . ALA A 1 343 ? 69.688 15.373 -26.219 1.00 38.27 343 ALA A CA 1
ATOM 2627 C C . ALA A 1 343 ? 69.654 14.588 -27.533 1.00 31.47 343 ALA A C 1
ATOM 2628 O O . ALA A 1 343 ? 68.576 14.209 -27.973 1.00 31.90 343 ALA A O 1
ATOM 2630 N N . GLU A 1 344 ? 70.805 14.287 -28.122 1.00 32.62 344 GLU A N 1
ATOM 2631 C CA . GLU A 1 344 ? 70.838 13.647 -29.464 1.00 39.00 344 GLU A CA 1
ATOM 2632 C C . GLU A 1 344 ? 70.531 12.157 -29.338 1.00 35.14 344 GLU A C 1
ATOM 2633 O O . GLU A 1 344 ? 69.773 11.630 -30.191 1.00 35.07 344 GLU A O 1
ATOM 2639 N N . LEU A 1 345 ? 71.080 11.509 -28.308 1.00 31.24 345 LEU A N 1
ATOM 2640 C CA . LEU A 1 345 ? 70.719 10.112 -27.991 1.00 31.18 345 LEU A CA 1
ATOM 2641 C C . LEU A 1 345 ? 69.201 10.007 -27.739 1.00 29.91 345 LEU A C 1
ATOM 2642 O O . LEU A 1 345 ? 68.593 9.003 -28.209 1.00 30.41 345 LEU A O 1
ATOM 2647 N N . LEU A 1 346 ? 68.606 10.969 -27.017 1.00 28.03 346 LEU A N 1
ATOM 2648 C CA . LEU A 1 346 ? 67.154 10.917 -26.678 1.00 31.51 346 LEU A CA 1
ATOM 2649 C C . LEU A 1 346 ? 66.351 10.995 -27.985 1.00 30.64 346 LEU A C 1
ATOM 2650 O O . LEU A 1 346 ? 65.406 10.180 -28.168 1.00 28.55 346 LEU A O 1
ATOM 2655 N N . ALA A 1 347 ? 66.727 11.916 -28.881 1.00 34.55 347 ALA A N 1
ATOM 2656 C CA . ALA A 1 347 ? 66.055 12.119 -30.199 1.00 38.60 347 ALA A CA 1
ATOM 2657 C C . ALA A 1 347 ? 66.171 10.834 -31.021 1.00 36.46 347 ALA A C 1
ATOM 2658 O O . ALA A 1 347 ? 65.202 10.347 -31.579 1.00 39.08 347 ALA A O 1
ATOM 2660 N N . GLU A 1 348 ? 67.340 10.232 -31.019 1.00 37.54 348 GLU A N 1
ATOM 2661 C CA . GLU A 1 348 ? 67.505 8.947 -31.718 1.00 38.25 348 GLU A CA 1
ATOM 2662 C C . GLU A 1 348 ? 66.607 7.849 -31.124 1.00 42.00 348 GLU A C 1
ATOM 2663 O O . GLU A 1 348 ? 66.299 6.971 -31.881 1.00 41.41 348 GLU A O 1
ATOM 2669 N N . PHE A 1 349 ? 66.235 7.830 -29.828 1.00 37.52 349 PHE A N 1
ATOM 2670 C CA . PHE A 1 349 ? 65.341 6.762 -29.280 1.00 37.65 349 PHE A CA 1
ATOM 2671 C C . PHE A 1 349 ? 63.869 7.235 -29.207 1.00 38.03 349 PHE A C 1
ATOM 2672 O O . PHE A 1 349 ? 63.062 6.544 -28.576 1.00 43.49 349 PHE A O 1
ATOM 2680 N N . GLY A 1 350 ? 63.528 8.350 -29.868 1.00 36.69 350 GLY A N 1
ATOM 2681 C CA . GLY A 1 350 ? 62.146 8.804 -30.123 1.00 37.69 350 GLY A CA 1
ATOM 2682 C C . GLY A 1 350 ? 61.591 9.709 -29.029 1.00 39.83 350 GLY A C 1
ATOM 2683 O O . GLY A 1 350 ? 60.367 9.839 -28.959 1.00 40.75 350 GLY A O 1
ATOM 2684 N N . VAL A 1 351 ? 62.438 10.295 -28.184 1.00 36.91 351 VAL A N 1
ATOM 2685 C CA . VAL A 1 351 ? 61.984 11.187 -27.093 1.00 39.75 351 VAL A CA 1
ATOM 2686 C C . VAL A 1 351 ? 62.058 12.621 -27.621 1.00 46.30 351 VAL A C 1
ATOM 2687 O O . VAL A 1 351 ? 63.143 13.110 -27.850 1.00 45.95 351 VAL A O 1
ATOM 2691 N N . ASP A 1 352 ? 60.909 13.259 -27.786 1.00 62.16 352 ASP A N 1
ATOM 2692 C CA . ASP A 1 352 ? 60.727 14.659 -28.262 1.00 69.23 352 ASP A CA 1
ATOM 2693 C C . ASP A 1 352 ? 61.107 15.628 -27.129 1.00 68.81 352 ASP A C 1
ATOM 2694 O O . ASP A 1 352 ? 61.099 15.186 -25.964 1.00 68.90 352 ASP A O 1
ATOM 2699 N N . ALA A 1 353 ? 61.382 16.898 -27.445 1.00 64.79 353 ALA A N 1
ATOM 2700 C CA . ALA A 1 353 ? 61.635 18.006 -26.488 1.00 59.11 353 ALA A CA 1
ATOM 2701 C C . ALA A 1 353 ? 60.547 18.130 -25.406 1.00 55.74 353 ALA A C 1
ATOM 2702 O O . ALA A 1 353 ? 60.904 18.541 -24.297 1.00 63.36 353 ALA A O 1
ATOM 2704 N N . ASP A 1 354 ? 59.280 17.796 -25.646 1.00 52.36 354 ASP A N 1
ATOM 2705 C CA . ASP A 1 354 ? 58.242 18.048 -24.605 1.00 57.55 354 ASP A CA 1
ATOM 2706 C C . ASP A 1 354 ? 58.187 16.888 -23.600 1.00 52.89 354 ASP A C 1
ATOM 2707 O O . ASP A 1 354 ? 57.521 17.057 -22.562 1.00 55.06 354 ASP A O 1
ATOM 2712 N N . ALA A 1 355 ? 58.860 15.755 -23.829 1.00 50.81 355 ALA A N 1
ATOM 2713 C CA . ALA A 1 355 ? 58.922 14.677 -22.812 1.00 50.83 355 ALA A CA 1
ATOM 2714 C C . ALA A 1 355 ? 60.237 14.779 -22.013 1.00 42.51 355 ALA A C 1
ATOM 2715 O O . ALA A 1 355 ? 60.432 13.915 -21.172 1.00 49.17 355 ALA A O 1
ATOM 2717 N N . ARG A 1 356 ? 61.063 15.810 -22.234 1.00 35.03 356 ARG A N 1
ATOM 2718 C CA . ARG A 1 356 ? 62.378 15.977 -21.557 1.00 40.84 356 ARG A CA 1
ATOM 2719 C C . ARG A 1 356 ? 62.210 16.394 -20.091 1.00 35.19 356 ARG A C 1
ATOM 2720 O O . ARG A 1 356 ? 61.349 17.245 -19.780 1.00 31.75 356 ARG A O 1
ATOM 2728 N N . TRP A 1 357 ? 63.042 15.850 -19.207 1.00 29.91 357 TRP A N 1
ATOM 2729 C CA . TRP A 1 357 ? 63.017 16.212 -17.770 1.00 28.33 357 TRP A CA 1
ATOM 2730 C C . TRP A 1 357 ? 63.347 17.689 -17.602 1.00 28.64 357 TRP A C 1
ATOM 2731 O O . TRP A 1 357 ? 64.240 18.167 -18.248 1.00 30.81 357 TRP A O 1
ATOM 2742 N N . ASP A 1 358 ? 62.649 18.363 -16.706 1.00 27.73 358 ASP A N 1
ATOM 2743 C CA . ASP A 1 358 ? 62.902 19.778 -16.366 1.00 26.23 358 ASP A CA 1
ATOM 2744 C C . ASP A 1 358 ? 62.737 19.949 -14.858 1.00 22.70 358 ASP A C 1
ATOM 2745 O O . ASP A 1 358 ? 61.620 19.942 -14.380 1.00 22.87 358 ASP A O 1
ATOM 2750 N N . TRP A 1 359 ? 63.845 20.143 -14.161 1.00 24.82 359 TRP A N 1
ATOM 2751 C CA . TRP A 1 359 ? 63.879 20.280 -12.683 1.00 26.05 359 TRP A CA 1
ATOM 2752 C C . TRP A 1 359 ? 63.135 21.563 -12.244 1.00 27.17 359 TRP A C 1
ATOM 2753 O O . TRP A 1 359 ? 62.520 21.546 -11.196 1.00 28.31 359 TRP A O 1
ATOM 2764 N N . GLU A 1 360 ? 63.178 22.650 -13.007 1.00 27.32 360 GLU A N 1
ATOM 2765 C CA . GLU A 1 360 ? 62.456 23.910 -12.686 1.00 31.46 360 GLU A CA 1
ATOM 2766 C C . GLU A 1 360 ? 60.929 23.695 -12.730 1.00 29.14 360 GLU A C 1
ATOM 2767 O O . GLU A 1 360 ? 60.201 24.129 -11.779 1.00 28.64 360 GLU A O 1
ATOM 2773 N N . ARG A 1 361 ? 60.437 23.015 -13.746 1.00 25.65 361 ARG A N 1
ATOM 2774 C CA . ARG A 1 361 ? 59.006 22.696 -13.856 1.00 28.59 361 ARG A CA 1
ATOM 2775 C C . ARG A 1 361 ? 58.592 21.738 -12.736 1.00 29.61 361 ARG A C 1
ATOM 2776 O O . ARG A 1 361 ? 57.521 21.976 -12.168 1.00 27.77 361 ARG A O 1
ATOM 2784 N N . VAL A 1 362 ? 59.358 20.690 -12.405 1.00 26.09 362 VAL A N 1
ATOM 2785 C CA . VAL A 1 362 ? 58.882 19.709 -11.391 1.00 29.52 362 VAL A CA 1
ATOM 2786 C C . VAL A 1 362 ? 58.828 20.443 -10.044 1.00 28.21 362 VAL A C 1
ATOM 2787 O O . VAL A 1 362 ? 57.965 20.199 -9.203 1.00 27.73 362 VAL A O 1
ATOM 2791 N N . SER A 1 363 ? 59.729 21.384 -9.872 1.00 26.57 363 SER A N 1
ATOM 2792 C CA . SER A 1 363 ? 59.839 22.127 -8.610 1.00 28.72 363 SER A CA 1
ATOM 2793 C C . SER A 1 363 ? 58.684 23.146 -8.454 1.00 31.03 363 SER A C 1
ATOM 2794 O O . SER A 1 363 ? 58.125 23.250 -7.351 1.00 30.17 363 SER A O 1
ATOM 2797 N N . ARG A 1 364 ? 58.384 23.929 -9.493 1.00 27.99 364 ARG A N 1
ATOM 2798 C CA . ARG A 1 364 ? 57.339 24.998 -9.469 1.00 34.62 364 ARG A CA 1
ATOM 2799 C C . ARG A 1 364 ? 56.548 24.911 -10.774 1.00 26.54 364 ARG A C 1
ATOM 2800 O O . ARG A 1 364 ? 56.798 25.629 -11.739 1.00 24.85 364 ARG A O 1
ATOM 2808 N N . PRO A 1 365 ? 55.652 23.933 -10.927 1.00 23.05 365 PRO A N 1
ATOM 2809 C CA . PRO A 1 365 ? 55.029 23.721 -12.227 1.00 24.73 365 PRO A CA 1
ATOM 2810 C C . PRO A 1 365 ? 53.994 24.760 -12.660 1.00 26.46 365 PRO A C 1
ATOM 2811 O O . PRO A 1 365 ? 53.650 24.729 -13.815 1.00 23.37 365 PRO A O 1
ATOM 2815 N N . TYR A 1 366 ? 53.664 25.682 -11.765 1.00 25.53 366 TYR A N 1
ATOM 2816 C CA . TYR A 1 366 ? 52.790 26.831 -12.028 1.00 29.42 366 TYR A CA 1
ATOM 2817 C C . TYR A 1 366 ? 53.575 28.025 -12.574 1.00 35.23 366 TYR A C 1
ATOM 2818 O O . TYR A 1 366 ? 52.873 29.018 -12.931 1.00 38.46 366 TYR A O 1
ATOM 2827 N N . ALA A 1 367 ? 54.910 28.000 -12.638 1.00 38.62 367 ALA A N 1
ATOM 2828 C CA . ALA A 1 367 ? 55.708 29.261 -12.754 1.00 43.74 367 ALA A CA 1
ATOM 2829 C C . ALA A 1 367 ? 55.721 29.784 -14.195 1.00 39.46 367 ALA A C 1
ATOM 2830 O O . ALA A 1 367 ? 56.035 30.923 -14.354 1.00 44.79 367 ALA A O 1
ATOM 2832 N N . GLN A 1 368 ? 55.361 28.994 -15.204 1.00 55.50 368 GLN A N 1
ATOM 2833 C CA . GLN A 1 368 ? 55.199 29.499 -16.597 1.00 65.58 368 GLN A CA 1
ATOM 2834 C C . GLN A 1 368 ? 54.056 30.537 -16.584 1.00 65.80 368 GLN A C 1
ATOM 2835 O O . GLN A 1 368 ? 54.234 31.575 -17.215 1.00 73.72 368 GLN A O 1
ATOM 2841 N N . ARG A 1 369 ? 52.983 30.346 -15.792 1.00 57.37 369 ARG A N 1
ATOM 2842 C CA . ARG A 1 369 ? 51.673 31.024 -16.035 1.00 51.12 369 ARG A CA 1
ATOM 2843 C C . ARG A 1 369 ? 51.284 32.002 -14.918 1.00 41.05 369 ARG A C 1
ATOM 2844 O O . ARG A 1 369 ? 51.920 31.984 -13.907 1.00 43.61 369 ARG A O 1
ATOM 2852 N N . GLU A 1 370 ? 50.364 32.924 -15.205 1.00 39.56 370 GLU A N 1
ATOM 2853 C CA . GLU A 1 370 ? 49.740 33.932 -14.282 1.00 47.24 370 GLU A CA 1
ATOM 2854 C C . GLU A 1 370 ? 48.298 33.486 -13.968 1.00 43.54 370 GLU A C 1
ATOM 2855 O O . GLU A 1 370 ? 47.724 32.677 -14.742 1.00 43.42 370 GLU A O 1
ATOM 2861 N N . PHE A 1 371 ? 47.742 33.921 -12.843 1.00 37.44 371 PHE A N 1
ATOM 2862 C CA . PHE A 1 371 ? 46.349 33.587 -12.452 1.00 36.29 371 PHE A CA 1
ATOM 2863 C C . PHE A 1 371 ? 45.631 34.918 -12.169 1.00 35.14 371 PHE A C 1
ATOM 2864 O O . PHE A 1 371 ? 46.075 35.760 -11.376 1.00 37.28 371 PHE A O 1
ATOM 2872 N N . ALA A 1 372 ? 44.540 35.112 -12.887 1.00 34.10 372 ALA A N 1
ATOM 2873 C CA . ALA A 1 372 ? 43.688 36.328 -12.882 1.00 38.05 372 ALA A CA 1
ATOM 2874 C C . ALA A 1 372 ? 42.791 36.341 -11.638 1.00 30.91 372 ALA A C 1
ATOM 2875 O O . ALA A 1 372 ? 42.544 37.438 -11.135 1.00 32.09 372 ALA A O 1
ATOM 2877 N N . HIS A 1 373 ? 42.384 35.180 -11.128 1.00 26.12 373 HIS A N 1
ATOM 2878 C CA . HIS A 1 373 ? 41.603 35.108 -9.861 1.00 30.38 373 HIS A CA 1
ATOM 2879 C C . HIS A 1 373 ? 41.668 33.697 -9.238 1.00 29.17 373 HIS A C 1
ATOM 2880 O O . HIS A 1 373 ? 42.241 32.810 -9.857 1.00 26.59 373 HIS A O 1
ATOM 2887 N N . ARG A 1 374 ? 41.090 33.526 -8.044 1.00 28.51 374 ARG A N 1
ATOM 2888 C CA . ARG A 1 374 ? 40.955 32.276 -7.244 1.00 29.98 374 ARG A CA 1
ATOM 2889 C C . ARG A 1 374 ? 40.505 31.124 -8.150 1.00 31.03 374 ARG A C 1
ATOM 2890 O O . ARG A 1 374 ? 40.893 29.948 -7.937 1.00 29.06 374 ARG A O 1
ATOM 2898 N N . GLY A 1 375 ? 39.578 31.425 -9.051 1.00 28.77 375 GLY A N 1
ATOM 2899 C CA . GLY A 1 375 ? 38.928 30.444 -9.938 1.00 27.12 375 GLY A CA 1
ATOM 2900 C C . GLY A 1 375 ? 39.923 29.862 -10.916 1.00 26.36 375 GLY A C 1
ATOM 2901 O O . GLY A 1 375 ? 39.859 28.667 -11.132 1.00 25.53 375 GLY A O 1
ATOM 2902 N N . GLU A 1 376 ? 40.809 30.679 -11.488 1.00 25.48 376 GLU A N 1
ATOM 2903 C CA . GLU A 1 376 ? 41.831 30.180 -12.447 1.00 29.90 376 GLU A CA 1
ATOM 2904 C C . GLU A 1 376 ? 42.863 29.290 -11.708 1.00 27.20 376 GLU A C 1
ATOM 2905 O O . GLU A 1 376 ? 43.208 28.233 -12.274 1.00 25.97 376 GLU A O 1
ATOM 2911 N N . TRP A 1 377 ? 43.338 29.699 -10.509 1.00 25.54 377 TRP A N 1
ATOM 2912 C CA . TRP A 1 377 ? 44.235 28.899 -9.621 1.00 25.51 377 TRP A CA 1
ATOM 2913 C C . TRP A 1 377 ? 43.596 27.535 -9.364 1.00 26.87 377 TRP A C 1
ATOM 2914 O O . TRP A 1 377 ? 44.248 26.510 -9.612 1.00 27.50 377 TRP A O 1
ATOM 2925 N N . ARG A 1 378 ? 42.325 27.511 -8.976 1.00 24.80 378 ARG A N 1
ATOM 2926 C CA . ARG A 1 378 ? 41.594 26.277 -8.599 1.00 27.59 378 ARG A CA 1
ATOM 2927 C C . ARG A 1 378 ? 41.573 25.316 -9.789 1.00 26.56 378 ARG A C 1
ATOM 2928 O O . ARG A 1 378 ? 41.862 24.141 -9.570 1.00 23.71 378 ARG A O 1
ATOM 2936 N N . GLN A 1 379 ? 41.221 25.778 -10.982 1.00 25.78 379 GLN A N 1
ATOM 2937 C CA . GLN A 1 379 ? 41.100 24.903 -12.178 1.00 31.80 379 GLN A CA 1
ATOM 2938 C C . GLN A 1 379 ? 42.495 24.375 -12.548 1.00 27.47 379 GLN A C 1
ATOM 2939 O O . GLN A 1 379 ? 42.582 23.209 -12.875 1.00 27.89 379 GLN A O 1
ATOM 2945 N N . TRP A 1 380 ? 43.519 25.223 -12.561 1.00 23.98 380 TRP A N 1
ATOM 2946 C CA . TRP A 1 380 ? 44.920 24.773 -12.801 1.00 24.70 380 TRP A CA 1
ATOM 2947 C C . TRP A 1 380 ? 45.258 23.699 -11.761 1.00 24.13 380 TRP A C 1
ATOM 2948 O O . TRP A 1 380 ? 45.735 22.612 -12.182 1.00 23.88 380 TRP A O 1
ATOM 2959 N N . LEU A 1 381 ? 44.968 23.933 -10.478 1.00 23.50 381 LEU A N 1
ATOM 2960 C CA . LEU A 1 381 ? 45.402 23.015 -9.388 1.00 26.60 381 LEU A CA 1
ATOM 2961 C C . LEU A 1 381 ? 44.683 21.679 -9.541 1.00 27.65 381 LEU A C 1
ATOM 2962 O O . LEU A 1 381 ? 45.321 20.629 -9.342 1.00 27.41 381 LEU A O 1
ATOM 2967 N N . LEU A 1 382 ? 43.398 21.682 -9.874 1.00 25.26 382 LEU A N 1
ATOM 2968 C CA . LEU A 1 382 ? 42.652 20.405 -10.031 1.00 26.66 382 LEU A CA 1
ATOM 2969 C C . LEU A 1 382 ? 43.276 19.594 -11.174 1.00 27.23 382 LEU A C 1
ATOM 2970 O O . LEU A 1 382 ? 43.458 18.388 -10.997 1.00 26.14 382 LEU A O 1
ATOM 2975 N N . GLY A 1 383 ? 43.561 20.230 -12.310 1.00 28.65 383 GLY A N 1
ATOM 2976 C CA . GLY A 1 383 ? 44.211 19.563 -13.449 1.00 29.44 383 GLY A CA 1
ATOM 2977 C C . GLY A 1 383 ? 45.549 18.944 -13.023 1.00 27.56 383 GLY A C 1
ATOM 2978 O O . GLY A 1 383 ? 45.822 17.796 -13.365 1.00 27.88 383 GLY A O 1
ATOM 2979 N N . TYR A 1 384 ? 46.350 19.692 -12.284 1.00 25.91 384 TYR A N 1
ATOM 2980 C CA . TYR A 1 384 ? 47.676 19.266 -11.782 1.00 25.35 384 TYR A CA 1
ATOM 2981 C C . TYR A 1 384 ? 47.533 18.032 -10.875 1.00 25.45 384 TYR A C 1
ATOM 2982 O O . TYR A 1 384 ? 48.281 17.048 -11.041 1.00 22.16 384 TYR A O 1
ATOM 2991 N N . LEU A 1 385 ? 46.591 18.043 -9.938 1.00 23.90 385 LEU A N 1
ATOM 2992 C CA . LEU A 1 385 ? 46.421 16.933 -8.969 1.00 22.19 385 LEU A CA 1
ATOM 2993 C C . LEU A 1 385 ? 45.840 15.714 -9.671 1.00 26.55 385 LEU A C 1
ATOM 2994 O O . LEU A 1 385 ? 46.193 14.595 -9.263 1.00 26.35 385 LEU A O 1
ATOM 2999 N N . ARG A 1 386 ? 44.973 15.896 -10.675 1.00 24.19 386 ARG A N 1
ATOM 3000 C CA . ARG A 1 386 ? 44.463 14.744 -11.461 1.00 29.06 386 ARG A CA 1
ATOM 3001 C C . ARG A 1 386 ? 45.627 14.069 -12.223 1.00 25.51 386 ARG A C 1
ATOM 3002 O O . ARG A 1 386 ? 45.695 12.819 -12.233 1.00 25.57 386 ARG A O 1
ATOM 3010 N N . ALA A 1 387 ? 46.508 14.848 -12.830 1.00 22.98 387 ALA A N 1
ATOM 3011 C CA . ALA A 1 387 ? 47.698 14.302 -13.531 1.00 27.06 387 ALA A CA 1
ATOM 3012 C C . ALA A 1 387 ? 48.642 13.612 -12.520 1.00 24.16 387 ALA A C 1
ATOM 3013 O O . ALA A 1 387 ? 49.106 12.507 -12.801 1.00 23.54 387 ALA A O 1
ATOM 3015 N N . ASP A 1 388 ? 48.844 14.192 -11.344 1.00 24.56 388 ASP A N 1
ATOM 3016 C CA . ASP A 1 388 ? 49.684 13.600 -10.270 1.00 26.31 388 ASP A CA 1
ATOM 3017 C C . ASP A 1 388 ? 49.118 12.234 -9.891 1.00 28.15 388 ASP A C 1
ATOM 3018 O O . ASP A 1 388 ? 49.913 11.287 -9.838 1.00 23.99 388 ASP A O 1
ATOM 3023 N N . ALA A 1 389 ? 47.810 12.125 -9.635 1.00 26.04 389 ALA A N 1
ATOM 3024 C CA . ALA A 1 389 ? 47.188 10.849 -9.223 1.00 26.86 389 ALA A CA 1
ATOM 3025 C C . ALA A 1 389 ? 47.364 9.795 -10.340 1.00 25.15 389 ALA A C 1
ATOM 3026 O O . ALA A 1 389 ? 47.692 8.653 -10.031 1.00 22.62 389 ALA A O 1
ATOM 3028 N N . ALA A 1 390 ? 47.168 10.169 -11.599 1.00 23.47 390 ALA A N 1
ATOM 3029 C CA . ALA A 1 390 ? 47.266 9.254 -12.756 1.00 26.19 390 ALA A CA 1
ATOM 3030 C C . ALA A 1 390 ? 48.717 8.775 -12.945 1.00 25.27 390 ALA A C 1
ATOM 3031 O O . ALA A 1 390 ? 48.877 7.636 -13.285 1.00 26.94 390 ALA A O 1
ATOM 3033 N N . GLU A 1 391 ? 49.730 9.619 -12.736 1.00 24.11 391 GLU A N 1
ATOM 3034 C CA . GLU A 1 391 ? 51.166 9.202 -12.772 1.00 25.06 391 GLU A CA 1
ATOM 3035 C C . GLU A 1 391 ? 51.419 8.181 -11.640 1.00 23.17 391 GLU A C 1
ATOM 3036 O O . GLU A 1 391 ? 52.090 7.188 -11.901 1.00 23.08 391 GLU A O 1
ATOM 3042 N N . ALA A 1 392 ? 50.881 8.414 -10.447 1.00 19.37 392 ALA A N 1
ATOM 3043 C CA . ALA A 1 392 ? 51.075 7.551 -9.269 1.00 21.92 392 ALA A CA 1
ATOM 3044 C C . ALA A 1 392 ? 50.411 6.191 -9.480 1.00 23.80 392 ALA A C 1
ATOM 3045 O O . ALA A 1 392 ? 50.955 5.176 -8.979 1.00 24.79 392 ALA A O 1
ATOM 3047 N N . LEU A 1 393 ? 49.300 6.146 -10.223 1.00 23.12 393 LEU A N 1
ATOM 3048 C CA . LEU A 1 393 ? 48.580 4.873 -10.479 1.00 27.42 393 LEU A CA 1
ATOM 3049 C C . LEU A 1 393 ? 49.440 3.945 -11.379 1.00 24.54 393 LEU A C 1
ATOM 3050 O O . LEU A 1 393 ? 49.299 2.742 -11.302 1.00 24.43 393 LEU A O 1
ATOM 3055 N N . ARG A 1 394 ? 50.300 4.478 -12.233 1.00 24.45 394 ARG A N 1
ATOM 3056 C CA . ARG A 1 394 ? 51.211 3.667 -13.095 1.00 25.15 394 ARG A CA 1
ATOM 3057 C C . ARG A 1 394 ? 52.286 2.966 -12.277 1.00 24.00 394 ARG A C 1
ATOM 3058 O O . ARG A 1 394 ? 52.863 2.007 -12.783 1.00 22.17 394 ARG A O 1
ATOM 3066 N N . GLY A 1 395 ? 52.566 3.449 -11.067 1.00 23.94 395 GLY A N 1
ATOM 3067 C CA . GLY A 1 395 ? 53.432 2.755 -10.095 1.00 23.41 395 GLY A CA 1
ATOM 3068 C C . GLY A 1 395 ? 54.891 3.141 -10.231 1.00 22.05 395 GLY A C 1
ATOM 3069 O O . GLY A 1 395 ? 55.274 3.856 -11.186 1.00 25.31 395 GLY A O 1
ATOM 3070 N N . ASN A 1 396 ? 55.699 2.674 -9.291 1.00 21.66 396 ASN A N 1
ATOM 3071 C CA . ASN A 1 396 ? 57.099 3.142 -9.121 1.00 21.17 396 ASN A CA 1
ATOM 3072 C C . ASN A 1 396 ? 58.104 2.282 -9.911 1.00 20.76 396 ASN A C 1
ATOM 3073 O O . ASN A 1 396 ? 59.310 2.425 -9.695 1.00 23.21 396 ASN A O 1
ATOM 3078 N N . VAL A 1 397 ? 57.630 1.429 -10.808 1.00 22.47 397 VAL A N 1
ATOM 3079 C CA . VAL A 1 397 ? 58.484 0.664 -11.758 1.00 21.27 397 VAL A CA 1
ATOM 3080 C C . VAL A 1 397 ? 58.183 1.074 -13.222 1.00 22.60 397 VAL A C 1
ATOM 3081 O O . VAL A 1 397 ? 59.142 1.486 -13.932 1.00 23.39 397 VAL A O 1
ATOM 3085 N N . ASP A 1 398 ? 56.929 1.021 -13.677 1.00 23.64 398 ASP A N 1
ATOM 3086 C CA . ASP A 1 398 ? 56.554 1.284 -15.102 1.00 27.68 398 ASP A CA 1
ATOM 3087 C C . ASP A 1 398 ? 56.178 2.759 -15.331 1.00 27.22 398 ASP A C 1
ATOM 3088 O O . ASP A 1 398 ? 56.248 3.224 -16.459 1.00 28.46 398 ASP A O 1
ATOM 3093 N N . GLY A 1 399 ? 55.786 3.494 -14.300 1.00 25.41 399 GLY A N 1
ATOM 3094 C CA . GLY A 1 399 ? 55.471 4.921 -14.441 1.00 23.11 399 GLY A CA 1
ATOM 3095 C C . GLY A 1 399 ? 56.754 5.757 -14.458 1.00 22.33 399 GLY A C 1
ATOM 3096 O O . GLY A 1 399 ? 57.455 5.877 -13.459 1.00 23.77 399 GLY A O 1
ATOM 3097 N N . PRO A 1 400 ? 57.121 6.361 -15.595 1.00 23.13 400 PRO A N 1
ATOM 3098 C CA . PRO A 1 400 ? 58.427 6.978 -15.696 1.00 21.77 400 PRO A CA 1
ATOM 3099 C C . PRO A 1 400 ? 58.613 8.087 -14.658 1.00 23.62 400 PRO A C 1
ATOM 3100 O O . PRO A 1 400 ? 59.608 8.068 -14.004 1.00 21.89 400 PRO A O 1
ATOM 3104 N N . LEU A 1 401 ? 57.654 9.005 -14.505 1.00 21.90 401 LEU A N 1
ATOM 3105 C CA . LEU A 1 401 ? 57.805 10.084 -13.520 1.00 23.06 401 LEU A CA 1
ATOM 3106 C C . LEU A 1 401 ? 57.992 9.493 -12.120 1.00 19.99 401 LEU A C 1
ATOM 3107 O O . LEU A 1 401 ? 58.921 9.921 -11.417 1.00 18.59 401 LEU A O 1
ATOM 3112 N N . LYS A 1 402 ? 57.141 8.576 -11.709 1.00 17.69 402 LYS A N 1
ATOM 3113 C CA . LYS A 1 402 ? 57.128 8.151 -10.292 1.00 18.73 402 LYS A CA 1
ATOM 3114 C C . LYS A 1 402 ? 58.206 7.099 -10.021 1.00 20.45 402 LYS A C 1
ATOM 3115 O O . LYS A 1 402 ? 58.654 7.037 -8.863 1.00 19.99 402 LYS A O 1
ATOM 3121 N N . ALA A 1 403 ? 58.636 6.340 -11.035 1.00 20.09 403 ALA A N 1
ATOM 3122 C CA . ALA A 1 403 ? 59.861 5.520 -10.904 1.00 19.81 403 ALA A CA 1
ATOM 3123 C C . ALA A 1 403 ? 61.051 6.455 -10.599 1.00 20.01 403 ALA A C 1
ATOM 3124 O O . ALA A 1 403 ? 61.831 6.156 -9.690 1.00 18.63 403 ALA A O 1
ATOM 3126 N N . ALA A 1 404 ? 61.170 7.580 -11.303 1.00 17.99 404 ALA A N 1
ATOM 3127 C CA . ALA A 1 404 ? 62.331 8.466 -11.212 1.00 17.65 404 ALA A CA 1
ATOM 3128 C C . ALA A 1 404 ? 62.321 9.195 -9.874 1.00 18.21 404 ALA A C 1
ATOM 3129 O O . ALA A 1 404 ? 63.357 9.238 -9.238 1.00 19.47 404 ALA A O 1
ATOM 3131 N N . LEU A 1 405 ? 61.171 9.692 -9.404 1.00 17.97 405 LEU A N 1
ATOM 3132 C CA . LEU A 1 405 ? 61.116 10.395 -8.105 1.00 20.35 405 LEU A CA 1
ATOM 3133 C C . LEU A 1 405 ? 61.315 9.379 -6.970 1.00 21.70 405 LEU A C 1
ATOM 3134 O O . LEU A 1 405 ? 61.888 9.787 -5.970 1.00 22.65 405 LEU A O 1
ATOM 3139 N N . ASP A 1 406 ? 60.923 8.099 -7.127 1.00 20.65 406 ASP A N 1
ATOM 3140 C CA . ASP A 1 406 ? 61.158 7.084 -6.078 1.00 20.84 406 ASP A CA 1
ATOM 3141 C C . ASP A 1 406 ? 62.657 6.731 -5.971 1.00 21.04 406 ASP A C 1
ATOM 3142 O O . ASP A 1 406 ? 63.066 6.269 -4.876 1.00 19.17 406 ASP A O 1
ATOM 3147 N N . VAL A 1 407 ? 63.477 7.024 -6.980 1.00 19.48 407 VAL A N 1
ATOM 3148 C CA . VAL A 1 407 ? 64.965 6.945 -6.837 1.00 20.43 407 VAL A CA 1
ATOM 3149 C C . VAL A 1 407 ? 65.399 7.796 -5.655 1.00 21.35 407 VAL A C 1
ATOM 3150 O O . VAL A 1 407 ? 66.177 7.318 -4.849 1.00 21.10 407 VAL A O 1
ATOM 3154 N N . LEU A 1 408 ? 64.796 8.977 -5.479 1.00 20.59 408 LEU A N 1
ATOM 3155 C CA . LEU A 1 408 ? 65.160 9.884 -4.372 1.00 21.68 408 LEU A CA 1
ATOM 3156 C C . LEU A 1 408 ? 64.925 9.231 -3.005 1.00 19.80 408 LEU A C 1
ATOM 3157 O O . LEU A 1 408 ? 65.702 9.519 -2.071 1.00 19.14 408 LEU A O 1
ATOM 3162 N N . ARG A 1 409 ? 63.899 8.396 -2.866 1.00 21.21 409 ARG A N 1
ATOM 3163 C CA . ARG A 1 409 ? 63.662 7.654 -1.597 1.00 21.98 409 ARG A CA 1
ATOM 3164 C C . ARG A 1 409 ? 64.732 6.537 -1.445 1.00 21.98 409 ARG A C 1
ATOM 3165 O O . ARG A 1 409 ? 65.314 6.397 -0.366 1.00 20.35 409 ARG A O 1
ATOM 3173 N N . ASP A 1 410 ? 65.011 5.810 -2.519 1.00 19.63 410 ASP A N 1
ATOM 3174 C CA . ASP A 1 410 ? 65.918 4.647 -2.525 1.00 22.85 410 ASP A CA 1
ATOM 3175 C C . ASP A 1 410 ? 67.389 5.067 -2.314 1.00 22.72 410 ASP A C 1
ATOM 3176 O O . ASP A 1 410 ? 68.091 4.299 -1.690 1.00 26.00 410 ASP A O 1
ATOM 3181 N N . LEU A 1 411 ? 67.819 6.230 -2.788 1.00 21.81 411 LEU A N 1
ATOM 3182 C CA . LEU A 1 411 ? 69.202 6.762 -2.735 1.00 22.27 411 LEU A CA 1
ATOM 3183 C C . LEU A 1 411 ? 69.542 7.312 -1.348 1.00 23.37 411 LEU A C 1
ATOM 3184 O O . LEU A 1 411 ? 70.688 7.759 -1.177 1.00 22.30 411 LEU A O 1
ATOM 3189 N N . ARG A 1 412 ? 68.587 7.449 -0.440 1.00 23.45 412 ARG A N 1
ATOM 3190 C CA . ARG A 1 412 ? 68.898 8.060 0.869 1.00 24.67 412 ARG A CA 1
ATOM 3191 C C . ARG A 1 412 ? 70.093 7.369 1.536 1.00 25.13 412 ARG A C 1
ATOM 3192 O O . ARG A 1 412 ? 70.874 8.092 2.135 1.00 25.01 412 ARG A O 1
ATOM 3200 N N . ASN A 1 413 ? 70.233 6.052 1.415 1.00 25.53 413 ASN A N 1
ATOM 3201 C CA . ASN A 1 413 ? 71.365 5.271 2.009 1.00 29.68 413 ASN A CA 1
ATOM 3202 C C . ASN A 1 413 ? 72.706 5.808 1.517 1.00 23.22 413 ASN A C 1
ATOM 3203 O O . ASN A 1 413 ? 73.567 6.081 2.363 1.00 20.32 413 ASN A O 1
ATOM 3208 N N . GLU A 1 414 ? 72.853 5.971 0.204 1.00 20.96 414 GLU A N 1
ATOM 3209 C CA . GLU A 1 414 ? 74.061 6.482 -0.459 1.00 21.98 414 GLU A CA 1
ATOM 3210 C C . GLU A 1 414 ? 74.270 7.962 -0.125 1.00 22.08 414 GLU A C 1
ATOM 3211 O O . GLU A 1 414 ? 75.418 8.325 0.099 1.00 20.10 414 GLU A O 1
ATOM 3217 N N . LEU A 1 415 ? 73.236 8.800 -0.139 1.00 21.19 415 LEU A N 1
ATOM 3218 C CA . LEU A 1 415 ? 73.416 10.243 0.222 1.00 22.67 415 LEU A CA 1
ATOM 3219 C C . LEU A 1 415 ? 73.868 10.383 1.683 1.00 21.38 415 LEU A C 1
ATOM 3220 O O . LEU A 1 415 ? 74.749 11.233 1.926 1.00 21.36 415 LEU A O 1
ATOM 3225 N N . ARG A 1 416 ? 73.322 9.580 2.591 1.00 18.77 416 ARG A N 1
ATOM 3226 C CA . ARG A 1 416 ? 73.761 9.601 4.000 1.00 21.46 416 ARG A CA 1
ATOM 3227 C C . ARG A 1 416 ? 75.261 9.328 4.034 1.00 22.10 416 ARG A C 1
ATOM 3228 O O . ARG A 1 416 ? 75.959 10.093 4.704 1.00 20.78 416 ARG A O 1
ATOM 3236 N N . LEU A 1 417 ? 75.750 8.306 3.334 1.00 21.82 417 LEU A N 1
ATOM 3237 C CA . LEU A 1 417 ? 77.202 7.986 3.393 1.00 22.46 417 LEU A CA 1
ATOM 3238 C C . LEU A 1 417 ? 78.024 9.153 2.806 1.00 23.24 417 LEU A C 1
ATOM 3239 O O . LEU A 1 417 ? 79.155 9.308 3.234 1.00 21.80 417 LEU A O 1
ATOM 3244 N N . VAL A 1 418 ? 77.496 9.972 1.895 1.00 21.43 418 VAL A N 1
ATOM 3245 C CA . VAL A 1 418 ? 78.240 11.148 1.363 1.00 22.02 418 VAL A CA 1
ATOM 3246 C C . VAL A 1 418 ? 78.197 12.292 2.389 1.00 22.83 418 VAL A C 1
ATOM 3247 O O . VAL A 1 418 ? 79.240 12.895 2.637 1.00 24.92 418 VAL A O 1
ATOM 3251 N N . VAL A 1 419 ? 77.058 12.592 3.006 1.00 20.40 419 VAL A N 1
ATOM 3252 C CA . VAL A 1 419 ? 76.906 13.913 3.666 1.00 22.15 419 VAL A CA 1
ATOM 3253 C C . VAL A 1 419 ? 77.094 13.788 5.181 1.00 22.28 419 VAL A C 1
ATOM 3254 O O . VAL A 1 419 ? 77.401 14.805 5.776 1.00 22.77 419 VAL A O 1
ATOM 3258 N N . ASP A 1 420 ? 76.986 12.607 5.785 1.00 21.24 420 ASP A N 1
ATOM 3259 C CA . ASP A 1 420 ? 76.935 12.489 7.274 1.00 20.92 420 ASP A CA 1
ATOM 3260 C C . ASP A 1 420 ? 78.336 12.733 7.867 1.00 22.07 420 ASP A C 1
ATOM 3261 O O . ASP A 1 420 ? 79.328 12.557 7.125 1.00 17.89 420 ASP A O 1
ATOM 3266 N N . HIS A 1 421 ? 78.441 13.081 9.152 1.00 22.08 421 HIS A N 1
ATOM 3267 C CA . HIS A 1 421 ? 79.744 13.198 9.872 1.00 22.45 421 HIS A CA 1
ATOM 3268 C C . HIS A 1 421 ? 80.667 14.158 9.109 1.00 21.78 421 HIS A C 1
ATOM 3269 O O . HIS A 1 421 ? 81.821 13.784 8.790 1.00 24.31 421 HIS A O 1
ATOM 3276 N N . ARG A 1 422 ? 80.144 15.315 8.740 1.00 22.79 422 ARG A N 1
ATOM 3277 C CA . ARG A 1 422 ? 80.915 16.411 8.105 1.00 24.29 422 ARG A CA 1
ATOM 3278 C C . ARG A 1 422 ? 81.435 15.961 6.740 1.00 24.83 422 ARG A C 1
ATOM 3279 O O . ARG A 1 422 ? 82.523 16.311 6.413 1.00 22.36 422 ARG A O 1
ATOM 3287 N N . GLY A 1 423 ? 80.638 15.280 5.920 1.00 27.32 423 GLY A N 1
ATOM 3288 C CA . GLY A 1 423 ? 81.075 14.870 4.562 1.00 24.71 423 GLY A CA 1
ATOM 3289 C C . GLY A 1 423 ? 80.976 16.004 3.558 1.00 24.85 423 GLY A C 1
ATOM 3290 O O . GLY A 1 423 ? 81.464 15.819 2.431 1.00 28.87 423 GLY A O 1
ATOM 3291 N N . LEU A 1 424 ? 80.323 17.102 3.929 1.00 24.08 424 LEU A N 1
ATOM 3292 C CA . LEU A 1 424 ? 80.224 18.353 3.123 1.00 24.46 424 LEU A CA 1
ATOM 3293 C C . LEU A 1 424 ? 80.954 19.485 3.836 1.00 26.60 424 LEU A C 1
ATOM 3294 O O . LEU A 1 424 ? 80.973 19.509 5.107 1.00 23.42 424 LEU A O 1
ATOM 3299 N N . ARG A 1 425 ? 81.336 20.493 3.053 1.00 28.15 425 ARG A N 1
ATOM 3300 C CA . ARG A 1 425 ? 81.747 21.805 3.612 1.00 29.65 425 ARG A CA 1
ATOM 3301 C C . ARG A 1 425 ? 80.524 22.402 4.279 1.00 28.00 425 ARG A C 1
ATOM 3302 O O . ARG A 1 425 ? 79.412 22.170 3.768 1.00 26.13 425 ARG A O 1
ATOM 3310 N N . GLY A 1 426 ? 80.739 23.188 5.331 1.00 28.66 426 GLY A N 1
ATOM 3311 C CA . GLY A 1 426 ? 79.674 23.854 6.101 1.00 29.90 426 GLY A CA 1
ATOM 3312 C C . GLY A 1 426 ? 78.781 24.764 5.261 1.00 28.02 426 GLY A C 1
ATOM 3313 O O . GLY A 1 426 ? 77.548 24.782 5.462 1.00 24.89 426 GLY A O 1
ATOM 3314 N N . ASP A 1 427 ? 79.366 25.574 4.392 1.00 30.62 427 ASP A N 1
ATOM 3315 C CA . ASP A 1 427 ? 78.588 26.549 3.597 1.00 30.86 427 ASP A CA 1
ATOM 3316 C C . ASP A 1 427 ? 77.700 25.766 2.624 1.00 26.48 427 ASP A C 1
ATOM 3317 O O . ASP A 1 427 ? 76.598 26.199 2.442 1.00 27.27 427 ASP A O 1
ATOM 3322 N N . SER A 1 428 ? 78.181 24.671 2.026 1.00 23.04 428 SER A N 1
ATOM 3323 C CA . SER A 1 428 ? 77.377 23.766 1.164 1.00 25.53 428 SER A CA 1
ATOM 3324 C C . SER A 1 428 ? 76.285 23.056 1.987 1.00 26.18 428 SER A C 1
ATOM 3325 O O . SER A 1 428 ? 75.116 22.941 1.532 1.00 24.95 428 SER A O 1
ATOM 3328 N N . ARG A 1 429 ? 76.625 22.540 3.166 1.00 24.45 429 ARG A N 1
ATOM 3329 C CA . ARG A 1 429 ? 75.613 21.902 4.053 1.00 24.77 429 ARG A CA 1
ATOM 3330 C C . ARG A 1 429 ? 74.464 22.897 4.273 1.00 26.69 429 ARG A C 1
ATOM 3331 O O . ARG A 1 429 ? 73.292 22.521 4.047 1.00 24.63 429 ARG A O 1
ATOM 3339 N N . ARG A 1 430 ? 74.783 24.147 4.617 1.00 27.27 430 ARG A N 1
ATOM 3340 C CA . ARG A 1 430 ? 73.769 25.181 4.901 1.00 26.21 430 ARG A CA 1
ATOM 3341 C C . ARG A 1 430 ? 73.010 25.528 3.619 1.00 24.64 430 ARG A C 1
ATOM 3342 O O . ARG A 1 430 ? 71.813 25.423 3.630 1.00 24.26 430 ARG A O 1
ATOM 3350 N N . ASP A 1 431 ? 73.666 25.991 2.582 1.00 25.40 431 ASP A N 1
ATOM 3351 C CA . ASP A 1 431 ? 72.993 26.679 1.448 1.00 28.76 431 ASP A CA 1
ATOM 3352 C C . ASP A 1 431 ? 72.509 25.679 0.402 1.00 27.70 431 ASP A C 1
ATOM 3353 O O . ASP A 1 431 ? 71.583 26.026 -0.323 1.00 33.66 431 ASP A O 1
ATOM 3358 N N . HIS A 1 432 ? 73.131 24.499 0.286 1.00 27.17 432 HIS A N 1
ATOM 3359 C CA . HIS A 1 432 ? 72.753 23.495 -0.748 1.00 27.85 432 HIS A CA 1
ATOM 3360 C C . HIS A 1 432 ? 71.879 22.385 -0.167 1.00 27.42 432 HIS A C 1
ATOM 3361 O O . HIS A 1 432 ? 70.842 22.142 -0.740 1.00 28.54 432 HIS A O 1
ATOM 3368 N N . LEU A 1 433 ? 72.281 21.733 0.920 1.00 25.44 433 LEU A N 1
ATOM 3369 C CA . LEU A 1 433 ? 71.524 20.595 1.476 1.00 24.63 433 LEU A CA 1
ATOM 3370 C C . LEU A 1 433 ? 70.357 21.128 2.318 1.00 26.90 433 LEU A C 1
ATOM 3371 O O . LEU A 1 433 ? 69.185 20.898 1.923 1.00 26.80 433 LEU A O 1
ATOM 3376 N N . ASP A 1 434 ? 70.612 21.795 3.438 1.00 25.45 434 ASP A N 1
ATOM 3377 C CA . ASP A 1 434 ? 69.511 22.123 4.386 1.00 25.51 434 ASP A CA 1
ATOM 3378 C C . ASP A 1 434 ? 68.513 23.119 3.771 1.00 26.99 434 ASP A C 1
ATOM 3379 O O . ASP A 1 434 ? 67.336 23.005 4.082 1.00 28.77 434 ASP A O 1
ATOM 3384 N N . ARG A 1 435 ? 68.921 24.068 2.932 1.00 28.87 435 ARG A N 1
ATOM 3385 C CA . ARG A 1 435 ? 67.997 25.146 2.493 1.00 31.84 435 ARG A CA 1
ATOM 3386 C C . ARG A 1 435 ? 67.434 24.916 1.090 1.00 32.26 435 ARG A C 1
ATOM 3387 O O . ARG A 1 435 ? 66.612 25.672 0.722 1.00 33.46 435 ARG A O 1
ATOM 3395 N N . TRP A 1 436 ? 67.904 23.945 0.318 1.00 30.87 436 TRP A N 1
ATOM 3396 C CA . TRP A 1 436 ? 67.397 23.712 -1.054 1.00 24.89 436 TRP A CA 1
ATOM 3397 C C . TRP A 1 436 ? 67.077 22.223 -1.268 1.00 25.48 436 TRP A C 1
ATOM 3398 O O . TRP A 1 436 ? 65.927 21.922 -1.464 1.00 23.72 436 TRP A O 1
ATOM 3409 N N . TYR A 1 437 ? 68.062 21.313 -1.237 1.00 22.63 437 TYR A N 1
ATOM 3410 C CA . TYR A 1 437 ? 67.859 19.888 -1.590 1.00 22.21 437 TYR A CA 1
ATOM 3411 C C . TYR A 1 437 ? 66.852 19.255 -0.620 1.00 20.89 437 TYR A C 1
ATOM 3412 O O . TYR A 1 437 ? 65.974 18.538 -1.094 1.00 19.35 437 TYR A O 1
ATOM 3421 N N . THR A 1 438 ? 67.003 19.440 0.690 1.00 19.11 438 THR A N 1
ATOM 3422 C CA . THR A 1 438 ? 66.212 18.692 1.681 1.00 20.39 438 THR A CA 1
ATOM 3423 C C . THR A 1 438 ? 64.721 19.011 1.510 1.00 21.59 438 THR A C 1
ATOM 3424 O O . THR A 1 438 ? 63.944 18.089 1.413 1.00 21.87 438 THR A O 1
ATOM 3428 N N . PRO A 1 439 ? 64.282 20.285 1.421 1.00 22.37 439 PRO A N 1
ATOM 3429 C CA . PRO A 1 439 ? 62.878 20.612 1.163 1.00 22.90 439 PRO A CA 1
ATOM 3430 C C . PRO A 1 439 ? 62.342 20.197 -0.213 1.00 19.80 439 PRO A C 1
ATOM 3431 O O . PRO A 1 439 ? 61.244 19.759 -0.222 1.00 20.43 439 PRO A O 1
ATOM 3435 N N . LEU A 1 440 ? 63.130 20.239 -1.290 1.00 20.84 440 LEU A N 1
ATOM 3436 C CA . LEU A 1 440 ? 62.715 19.739 -2.634 1.00 21.20 440 LEU A CA 1
ATOM 3437 C C . LEU A 1 440 ? 62.527 18.237 -2.579 1.00 20.98 440 LEU A C 1
ATOM 3438 O O . LEU A 1 440 ? 61.531 17.718 -3.106 1.00 19.32 440 LEU A O 1
ATOM 3443 N N . ASN A 1 441 ? 63.454 17.560 -1.902 1.00 23.25 441 ASN A N 1
ATOM 3444 C CA . ASN A 1 441 ? 63.478 16.078 -1.798 1.00 20.41 441 ASN A CA 1
ATOM 3445 C C . ASN A 1 441 ? 62.202 15.615 -1.082 1.00 20.37 441 ASN A C 1
ATOM 3446 O O . ASN A 1 441 ? 61.635 14.576 -1.473 1.00 19.47 441 ASN A O 1
ATOM 3451 N N . ALA A 1 442 ? 61.824 16.302 -0.010 1.00 19.01 442 ALA A N 1
ATOM 3452 C CA . ALA A 1 442 ? 60.626 15.972 0.791 1.00 20.83 442 ALA A CA 1
ATOM 3453 C C . ALA A 1 442 ? 59.380 16.158 -0.101 1.00 21.38 442 ALA A C 1
ATOM 3454 O O . ALA A 1 442 ? 58.546 15.225 -0.171 1.00 20.92 442 ALA A O 1
ATOM 3456 N N . PHE A 1 443 ? 59.296 17.276 -0.827 1.00 21.27 443 PHE A N 1
ATOM 3457 C CA . PHE A 1 443 ? 58.166 17.605 -1.740 1.00 20.89 443 PHE A CA 1
ATOM 3458 C C . PHE A 1 443 ? 57.998 16.520 -2.809 1.00 21.68 443 PHE A C 1
ATOM 3459 O O . PHE A 1 443 ? 56.835 16.160 -3.131 1.00 20.60 443 PHE A O 1
ATOM 3467 N N . LEU A 1 444 ? 59.114 16.015 -3.355 1.00 21.32 444 LEU A N 1
ATOM 3468 C CA . LEU A 1 444 ? 59.117 15.080 -4.514 1.00 21.08 444 LEU A CA 1
ATOM 3469 C C . LEU A 1 444 ? 58.943 13.642 -4.029 1.00 21.74 444 LEU A C 1
ATOM 3470 O O . LEU A 1 444 ? 58.222 12.909 -4.674 1.00 22.48 444 LEU A O 1
ATOM 3475 N N . SER A 1 445 ? 59.535 13.256 -2.908 1.00 20.01 445 SER A N 1
ATOM 3476 C CA . SER A 1 445 ? 59.675 11.811 -2.574 1.00 20.82 445 SER A CA 1
ATOM 3477 C C . SER A 1 445 ? 59.205 11.458 -1.161 1.00 21.02 445 SER A C 1
ATOM 3478 O O . SER A 1 445 ? 59.219 10.286 -0.868 1.00 22.67 445 SER A O 1
ATOM 3481 N N . ILE A 1 446 ? 58.840 12.426 -0.300 1.00 22.05 446 ILE A N 1
ATOM 3482 C CA . ILE A 1 446 ? 58.296 12.116 1.058 1.00 18.67 446 ILE A CA 1
ATOM 3483 C C . ILE A 1 446 ? 56.879 12.719 1.140 1.00 20.26 446 ILE A C 1
ATOM 3484 O O . ILE A 1 446 ? 56.465 13.322 2.150 1.00 19.08 446 ILE A O 1
ATOM 3489 N N . GLY A 1 447 ? 56.130 12.495 0.085 1.00 20.96 447 GLY A N 1
ATOM 3490 C CA . GLY A 1 447 ? 54.715 12.865 0.014 1.00 21.77 447 GLY A CA 1
ATOM 3491 C C . GLY A 1 447 ? 53.812 11.718 0.402 1.00 22.95 447 GLY A C 1
ATOM 3492 O O . GLY A 1 447 ? 54.256 10.592 0.699 1.00 22.84 447 GLY A O 1
ATOM 3493 N N . PRO A 1 448 ? 52.484 11.949 0.313 1.00 22.06 448 PRO A N 1
ATOM 3494 C CA . PRO A 1 448 ? 51.525 10.925 0.717 1.00 21.01 448 PRO A CA 1
ATOM 3495 C C . PRO A 1 448 ? 51.235 9.849 -0.311 1.00 20.83 448 PRO A C 1
ATOM 3496 O O . PRO A 1 448 ? 51.542 9.965 -1.500 1.00 21.60 448 PRO A O 1
ATOM 3500 N N . PRO A 1 449 ? 50.540 8.792 0.140 1.00 22.80 449 PRO A N 1
ATOM 3501 C CA . PRO A 1 449 ? 49.984 7.810 -0.774 1.00 23.97 449 PRO A CA 1
ATOM 3502 C C . PRO A 1 449 ? 49.079 8.519 -1.793 1.00 24.28 449 PRO A C 1
ATOM 3503 O O . PRO A 1 449 ? 48.493 9.596 -1.490 1.00 22.50 449 PRO A O 1
ATOM 3507 N N . ARG A 1 450 ? 48.930 7.886 -2.944 1.00 24.46 450 ARG A N 1
ATOM 3508 C CA . ARG A 1 450 ? 48.036 8.342 -4.025 1.00 25.79 450 ARG A CA 1
ATOM 3509 C C . ARG A 1 450 ? 46.624 8.615 -3.476 1.00 25.88 450 ARG A C 1
ATOM 3510 O O . ARG A 1 450 ? 46.038 9.646 -3.878 1.00 26.29 450 ARG A O 1
ATOM 3518 N N . ARG A 1 451 ? 46.088 7.718 -2.663 1.00 26.48 451 ARG A N 1
ATOM 3519 C CA . ARG A 1 451 ? 44.733 7.814 -2.064 1.00 28.67 451 ARG A CA 1
ATOM 3520 C C . ARG A 1 451 ? 44.537 9.216 -1.449 1.00 28.21 451 ARG A C 1
ATOM 3521 O O . ARG A 1 451 ? 43.456 9.809 -1.632 1.00 25.91 451 ARG A O 1
ATOM 3529 N N . ARG A 1 452 ? 45.541 9.780 -0.771 1.00 25.93 452 ARG A N 1
ATOM 3530 C CA . ARG A 1 452 ? 45.450 11.131 -0.135 1.00 25.84 452 ARG A CA 1
ATOM 3531 C C . ARG A 1 452 ? 45.350 12.241 -1.192 1.00 24.82 452 ARG A C 1
ATOM 3532 O O . ARG A 1 452 ? 44.663 13.234 -0.913 1.00 22.00 452 ARG A O 1
ATOM 3540 N N . ILE A 1 453 ? 45.958 12.092 -2.362 1.00 20.79 453 ILE A N 1
ATOM 3541 C CA . ILE A 1 453 ? 45.847 13.114 -3.438 1.00 23.55 453 ILE A CA 1
ATOM 3542 C C . ILE A 1 453 ? 44.454 13.027 -4.082 1.00 25.14 453 ILE A C 1
ATOM 3543 O O . ILE A 1 453 ? 43.862 14.119 -4.337 1.00 24.47 453 ILE A O 1
ATOM 3548 N N . GLU A 1 454 ? 43.931 11.817 -4.263 1.00 23.83 454 GLU A N 1
ATOM 3549 C CA . GLU A 1 454 ? 42.545 11.573 -4.756 1.00 26.81 454 GLU A CA 1
ATOM 3550 C C . GLU A 1 454 ? 41.470 12.080 -3.777 1.00 25.78 454 GLU A C 1
ATOM 3551 O O . GLU A 1 454 ? 40.497 12.634 -4.278 1.00 27.69 454 GLU A O 1
ATOM 3557 N N . GLU A 1 455 ? 41.669 11.950 -2.460 1.00 25.43 455 GLU A N 1
ATOM 3558 C CA . GLU A 1 455 ? 40.796 12.552 -1.411 1.00 24.91 455 GLU A CA 1
ATOM 3559 C C . GLU A 1 455 ? 40.838 14.082 -1.445 1.00 26.03 455 GLU A C 1
ATOM 3560 O O . GLU A 1 455 ? 39.774 14.711 -1.516 1.00 27.84 455 GLU A O 1
ATOM 3566 N N . LEU A 1 456 ? 42.018 14.685 -1.497 1.00 24.20 456 LEU A N 1
ATOM 3567 C CA . LEU A 1 456 ? 42.158 16.142 -1.522 1.00 22.24 456 LEU A CA 1
ATOM 3568 C C . LEU A 1 456 ? 41.466 16.666 -2.778 1.00 22.49 456 LEU A C 1
ATOM 3569 O O . LEU A 1 456 ? 40.872 17.735 -2.719 1.00 20.83 456 LEU A O 1
ATOM 3574 N N . THR A 1 457 ? 41.605 15.982 -3.894 1.00 21.67 457 THR A N 1
ATOM 3575 C CA . THR A 1 457 ? 40.991 16.436 -5.159 1.00 22.91 457 THR A CA 1
ATOM 3576 C C . THR A 1 457 ? 39.455 16.457 -4.970 1.00 24.19 457 THR A C 1
ATOM 3577 O O . THR A 1 457 ? 38.823 17.395 -5.448 1.00 24.27 457 THR A O 1
ATOM 3581 N N . ALA A 1 458 ? 38.871 15.446 -4.329 1.00 25.27 458 ALA A N 1
ATOM 3582 C CA . ALA A 1 458 ? 37.408 15.377 -4.109 1.00 28.98 458 ALA A CA 1
ATOM 3583 C C . ALA A 1 458 ? 36.972 16.497 -3.144 1.00 29.12 458 ALA A C 1
ATOM 3584 O O . ALA A 1 458 ? 35.886 17.101 -3.380 1.00 28.00 458 ALA A O 1
ATOM 3586 N N . LEU A 1 459 ? 37.779 16.768 -2.110 1.00 26.47 459 LEU A N 1
ATOM 3587 C CA . LEU A 1 459 ? 37.544 17.880 -1.159 1.00 23.03 459 LEU A CA 1
ATOM 3588 C C . LEU A 1 459 ? 37.626 19.220 -1.877 1.00 26.20 459 LEU A C 1
ATOM 3589 O O . LEU A 1 459 ? 36.824 20.110 -1.498 1.00 29.96 459 LEU A O 1
ATOM 3594 N N . LEU A 1 460 ? 38.516 19.397 -2.854 1.00 23.37 460 LEU A N 1
ATOM 3595 C CA . LEU A 1 460 ? 38.568 20.631 -3.643 1.00 25.47 460 LEU A CA 1
ATOM 3596 C C . LEU A 1 460 ? 37.290 20.738 -4.519 1.00 27.00 460 LEU A C 1
ATOM 3597 O O . LEU A 1 460 ? 36.688 21.809 -4.577 1.00 29.21 460 LEU A O 1
ATOM 3602 N N . GLU A 1 461 ? 36.888 19.674 -5.188 1.00 28.56 461 GLU A N 1
ATOM 3603 C CA . GLU A 1 461 ? 35.638 19.636 -6.004 1.00 31.20 461 GLU A CA 1
ATOM 3604 C C . GLU A 1 461 ? 34.419 20.006 -5.122 1.00 31.30 461 GLU A C 1
ATOM 3605 O O . GLU A 1 461 ? 33.615 20.794 -5.578 1.00 34.77 461 GLU A O 1
ATOM 3611 N N . ALA A 1 462 ? 34.300 19.471 -3.910 1.00 26.71 462 ALA A N 1
ATOM 3612 C CA . ALA A 1 462 ? 33.191 19.739 -2.966 1.00 31.70 462 ALA A CA 1
ATOM 3613 C C . ALA A 1 462 ? 33.277 21.158 -2.374 1.00 33.44 462 ALA A C 1
ATOM 3614 O O . ALA A 1 462 ? 32.301 21.561 -1.737 1.00 41.36 462 ALA A O 1
ATOM 3616 N N . GLY A 1 463 ? 34.425 21.837 -2.487 1.00 28.38 463 GLY A N 1
ATOM 3617 C CA . GLY A 1 463 ? 34.675 23.145 -1.876 1.00 29.73 463 GLY A CA 1
ATOM 3618 C C . GLY A 1 463 ? 34.965 23.093 -0.376 1.00 30.29 463 GLY A C 1
ATOM 3619 O O . GLY A 1 463 ? 35.056 24.164 0.245 1.00 32.08 463 GLY A O 1
ATOM 3620 N N . VAL A 1 464 ? 35.181 21.935 0.223 1.00 26.37 464 VAL A N 1
ATOM 3621 C CA . VAL A 1 464 ? 35.427 21.846 1.687 1.00 26.66 464 VAL A CA 1
ATOM 3622 C C . VAL A 1 464 ? 36.861 22.290 2.010 1.00 28.43 464 VAL A C 1
ATOM 3623 O O . VAL A 1 464 ? 37.111 22.806 3.129 1.00 24.92 464 VAL A O 1
ATOM 3627 N N . VAL A 1 465 ? 37.782 22.100 1.058 1.00 26.47 465 VAL A N 1
ATOM 3628 C CA . VAL A 1 465 ? 39.184 22.581 1.176 1.00 24.79 465 VAL A CA 1
ATOM 3629 C C . VAL A 1 465 ? 39.411 23.591 0.075 1.00 22.95 465 VAL A C 1
ATOM 3630 O O . VAL A 1 465 ? 39.052 23.306 -1.044 1.00 26.49 465 VAL A O 1
ATOM 3634 N N . GLU A 1 466 ? 40.071 24.691 0.383 1.00 21.54 466 GLU A N 1
ATOM 3635 C CA . GLU A 1 466 ? 40.616 25.565 -0.663 1.00 24.54 466 GLU A CA 1
ATOM 3636 C C . GLU A 1 466 ? 42.130 25.698 -0.423 1.00 23.42 466 GLU A C 1
ATOM 3637 O O . GLU A 1 466 ? 42.522 26.027 0.731 1.00 24.07 466 GLU A O 1
ATOM 3643 N N . VAL A 1 467 ? 42.941 25.545 -1.461 1.00 22.54 467 VAL A N 1
ATOM 3644 C CA . VAL A 1 467 ? 44.406 25.850 -1.412 1.00 24.17 467 VAL A CA 1
ATOM 3645 C C . VAL A 1 467 ? 44.580 27.274 -1.937 1.00 25.61 467 VAL A C 1
ATOM 3646 O O . VAL A 1 467 ? 44.160 27.524 -3.084 1.00 28.95 467 VAL A O 1
ATOM 3650 N N . LEU A 1 468 ? 45.215 28.164 -1.173 1.00 26.25 468 LEU A N 1
ATOM 3651 C CA . LEU A 1 468 ? 45.193 29.625 -1.432 1.00 26.18 468 LEU A CA 1
ATOM 3652 C C . LEU A 1 468 ? 46.125 29.992 -2.585 1.00 30.76 468 LEU A C 1
ATOM 3653 O O . LEU A 1 468 ? 45.744 30.886 -3.387 1.00 35.11 468 LEU A O 1
ATOM 3658 N N . GLY A 1 469 ? 47.294 29.349 -2.681 1.00 27.64 469 GLY A N 1
ATOM 3659 C CA . GLY A 1 469 ? 48.214 29.581 -3.812 1.00 26.65 469 GLY A CA 1
ATOM 3660 C C . GLY A 1 469 ? 49.631 29.838 -3.331 1.00 26.50 469 GLY A C 1
ATOM 3661 O O . GLY A 1 469 ? 49.901 29.786 -2.132 1.00 25.76 469 GLY A O 1
ATOM 3662 N N . PRO A 1 470 ? 50.584 30.089 -4.255 1.00 26.94 470 PRO A N 1
ATOM 3663 C CA . PRO A 1 470 ? 51.993 30.224 -3.876 1.00 28.60 470 PRO A CA 1
ATOM 3664 C C . PRO A 1 470 ? 52.319 31.411 -2.954 1.00 27.48 470 PRO A C 1
ATOM 3665 O O . PRO A 1 470 ? 51.588 32.398 -2.879 1.00 27.02 470 PRO A O 1
ATOM 3669 N N . ARG A 1 471 ? 53.411 31.261 -2.220 1.00 25.89 471 ARG A N 1
ATOM 3670 C CA . ARG A 1 471 ? 54.023 32.326 -1.377 1.00 26.06 471 ARG A CA 1
ATOM 3671 C C . ARG A 1 471 ? 53.027 32.849 -0.346 1.00 24.75 471 ARG A C 1
ATOM 3672 O O . ARG A 1 471 ? 52.977 34.042 -0.158 1.00 25.39 471 ARG A O 1
ATOM 3680 N N . LEU A 1 472 ? 52.338 31.951 0.357 1.00 26.19 472 LEU A N 1
ATOM 3681 C CA . LEU A 1 472 ? 51.344 32.261 1.410 1.00 24.77 472 LEU A CA 1
ATOM 3682 C C . LEU A 1 472 ? 51.864 33.402 2.291 1.00 29.81 472 LEU A C 1
ATOM 3683 O O . LEU A 1 472 ? 52.986 33.328 2.703 1.00 27.77 472 LEU A O 1
ATOM 3688 N N . GLU A 1 473 ? 51.067 34.452 2.493 1.00 27.32 473 GLU A N 1
ATOM 3689 C CA . GLU A 1 473 ? 51.310 35.557 3.431 1.00 28.84 473 GLU A CA 1
ATOM 3690 C C . GLU A 1 473 ? 50.204 35.576 4.470 1.00 27.82 473 GLU A C 1
ATOM 3691 O O . GLU A 1 473 ? 49.007 35.447 4.108 1.00 24.91 473 GLU A O 1
ATOM 3697 N N . VAL A 1 474 ? 50.567 35.710 5.722 1.00 26.47 474 VAL A N 1
ATOM 3698 C CA . VAL A 1 474 ? 49.586 35.688 6.832 1.00 26.79 474 VAL A CA 1
ATOM 3699 C C . VAL A 1 474 ? 49.896 36.917 7.682 1.00 30.25 474 VAL A C 1
ATOM 3700 O O . VAL A 1 474 ? 51.019 37.023 8.063 1.00 32.10 474 VAL A O 1
ATOM 3704 N N . THR A 1 475 ? 48.940 37.783 7.981 1.00 27.56 475 THR A N 1
ATOM 3705 C CA . THR A 1 475 ? 49.175 38.981 8.808 1.00 29.46 475 THR A CA 1
ATOM 3706 C C . THR A 1 475 ? 48.123 39.005 9.904 1.00 30.04 475 THR A C 1
ATOM 3707 O O . THR A 1 475 ? 47.007 38.531 9.651 1.00 30.57 475 THR A O 1
ATOM 3711 N N . ARG A 1 476 ? 48.462 39.600 11.036 1.00 30.66 476 ARG A N 1
ATOM 3712 C CA . ARG A 1 476 ? 47.581 39.702 12.223 1.00 36.69 476 ARG A CA 1
ATOM 3713 C C . ARG A 1 476 ? 46.683 40.930 12.054 1.00 35.69 476 ARG A C 1
ATOM 3714 O O . ARG A 1 476 ? 47.219 41.947 11.705 1.00 41.05 476 ARG A O 1
ATOM 3722 N N . GLU A 1 477 ? 45.369 40.811 12.263 1.00 38.54 477 GLU A N 1
ATOM 3723 C CA . GLU A 1 477 ? 44.371 41.914 12.120 1.00 37.36 477 GLU A CA 1
ATOM 3724 C C . GLU A 1 477 ? 43.464 41.905 13.342 1.00 39.61 477 GLU A C 1
ATOM 3725 O O . GLU A 1 477 ? 43.460 40.860 14.042 1.00 36.57 477 GLU A O 1
ATOM 3731 N N . ASP A 1 478 ? 42.649 42.958 13.550 1.00 40.80 478 ASP A N 1
ATOM 3732 C CA . ASP A 1 478 ? 41.631 42.939 14.634 1.00 41.51 478 ASP A CA 1
ATOM 3733 C C . ASP A 1 478 ? 40.688 41.764 14.448 1.00 33.60 478 ASP A C 1
ATOM 3734 O O . ASP A 1 478 ? 40.036 41.712 13.408 1.00 41.25 478 ASP A O 1
ATOM 3739 N N . GLY A 1 479 ? 40.636 40.855 15.409 1.00 30.60 479 GLY A N 1
ATOM 3740 C CA . GLY A 1 479 ? 39.688 39.723 15.394 1.00 37.63 479 GLY A CA 1
ATOM 3741 C C . GLY A 1 479 ? 40.017 38.572 14.429 1.00 33.57 479 GLY A C 1
ATOM 3742 O O . GLY A 1 479 ? 39.149 37.664 14.289 1.00 32.20 479 GLY A O 1
ATOM 3743 N N . ALA A 1 480 ? 41.171 38.550 13.763 1.00 32.72 480 ALA A N 1
ATOM 3744 C CA . ALA A 1 480 ? 41.466 37.425 12.846 1.00 32.68 480 ALA A CA 1
ATOM 3745 C C . ALA A 1 480 ? 42.924 37.400 12.400 1.00 28.53 480 ALA A C 1
ATOM 3746 O O . ALA A 1 480 ? 43.636 38.357 12.620 1.00 26.32 480 ALA A O 1
ATOM 3748 N N . TRP A 1 481 ? 43.278 36.394 11.601 1.00 27.07 481 TRP A N 1
ATOM 3749 C CA . TRP A 1 481 ? 44.443 36.504 10.681 1.00 26.35 481 TRP A CA 1
ATOM 3750 C C . TRP A 1 481 ? 43.914 36.633 9.256 1.00 23.92 481 TRP A C 1
ATOM 3751 O O . TRP A 1 481 ? 42.918 35.957 8.935 1.00 26.54 481 TRP A O 1
ATOM 3762 N N . LEU A 1 482 ? 44.587 37.433 8.446 1.00 24.19 482 LEU A N 1
ATOM 3763 C CA . LEU A 1 482 ? 44.356 37.553 6.991 1.00 26.96 482 LEU A CA 1
ATOM 3764 C C . LEU A 1 482 ? 45.419 36.716 6.277 1.00 26.28 482 LEU A C 1
ATOM 3765 O O . LEU A 1 482 ? 46.609 37.026 6.424 1.00 28.52 482 LEU A O 1
ATOM 3770 N N . ALA A 1 483 ? 44.974 35.745 5.490 1.00 30.61 483 ALA A N 1
ATOM 3771 C CA . ALA A 1 483 ? 45.780 34.821 4.655 1.00 28.58 483 ALA A CA 1
ATOM 3772 C C . ALA A 1 483 ? 45.493 35.130 3.195 1.00 30.98 483 ALA A C 1
ATOM 3773 O O . ALA A 1 483 ? 44.312 35.236 2.840 1.00 30.61 483 ALA A O 1
ATOM 3775 N N . ARG A 1 484 ? 46.524 35.256 2.372 1.00 31.40 484 ARG A N 1
ATOM 3776 C CA . ARG A 1 484 ? 46.362 35.448 0.909 1.00 33.41 484 ARG A CA 1
ATOM 3777 C C . ARG A 1 484 ? 47.573 34.859 0.191 1.00 32.06 484 ARG A C 1
ATOM 3778 O O . ARG A 1 484 ? 48.645 34.727 0.799 1.00 27.95 484 ARG A O 1
ATOM 3786 N N . SER A 1 485 ? 47.439 34.679 -1.105 1.00 30.08 485 SER A N 1
ATOM 3787 C CA . SER A 1 485 ? 48.590 34.434 -1.999 1.00 29.66 485 SER A CA 1
ATOM 3788 C C . SER A 1 485 ? 48.759 35.677 -2.832 1.00 29.37 485 SER A C 1
ATOM 3789 O O . SER A 1 485 ? 47.844 36.029 -3.552 1.00 27.77 485 SER A O 1
ATOM 3792 N N . PRO A 1 486 ? 49.954 36.285 -2.850 1.00 29.28 486 PRO A N 1
ATOM 3793 C CA . PRO A 1 486 ? 50.215 37.373 -3.775 1.00 28.62 486 PRO A CA 1
ATOM 3794 C C . PRO A 1 486 ? 50.185 36.940 -5.247 1.00 28.75 486 PRO A C 1
ATOM 3795 O O . PRO A 1 486 ? 50.175 37.788 -6.033 1.00 33.70 486 PRO A O 1
ATOM 3799 N N . ASP A 1 487 ? 50.173 35.659 -5.600 1.00 27.47 487 ASP A N 1
ATOM 3800 C CA . ASP A 1 487 ? 50.064 35.197 -7.011 1.00 27.80 487 ASP A CA 1
ATOM 3801 C C . ASP A 1 487 ? 48.599 34.893 -7.397 1.00 28.40 487 ASP A C 1
ATOM 3802 O O . ASP A 1 487 ? 48.338 34.558 -8.582 1.00 28.11 487 ASP A O 1
ATOM 3807 N N . VAL A 1 488 ? 47.649 34.963 -6.460 1.00 26.04 488 VAL A N 1
ATOM 3808 C CA . VAL A 1 488 ? 46.240 34.615 -6.766 1.00 25.58 488 VAL A CA 1
ATOM 3809 C C . VAL A 1 488 ? 45.342 35.732 -6.257 1.00 28.39 488 VAL A C 1
ATOM 3810 O O . VAL A 1 488 ? 45.016 35.737 -5.069 1.00 29.50 488 VAL A O 1
ATOM 3814 N N . PRO A 1 489 ? 44.913 36.662 -7.152 1.00 31.60 489 PRO A N 1
ATOM 3815 C CA . PRO A 1 489 ? 43.979 37.744 -6.795 1.00 31.59 489 PRO A CA 1
ATOM 3816 C C . PRO A 1 489 ? 42.660 37.168 -6.257 1.00 30.44 489 PRO A C 1
ATOM 3817 O O . PRO A 1 489 ? 42.167 36.188 -6.773 1.00 32.22 489 PRO A O 1
ATOM 3821 N N . GLY A 1 490 ? 42.161 37.738 -5.168 1.00 36.11 490 GLY A N 1
ATOM 3822 C CA . GLY A 1 490 ? 40.860 37.340 -4.608 1.00 33.35 490 GLY A CA 1
ATOM 3823 C C . GLY A 1 490 ? 41.021 36.192 -3.656 1.00 33.58 490 GLY A C 1
ATOM 3824 O O . GLY A 1 490 ? 40.012 35.635 -3.270 1.00 41.91 490 GLY A O 1
ATOM 3825 N N . SER A 1 491 ? 42.248 35.863 -3.250 1.00 32.64 491 SER A N 1
ATOM 3826 C CA . SER A 1 491 ? 42.521 34.679 -2.388 1.00 29.70 491 SER A CA 1
ATOM 3827 C C . SER A 1 491 ? 42.393 35.100 -0.918 1.00 25.01 491 SER A C 1
ATOM 3828 O O . SER A 1 491 ? 42.163 34.232 -0.063 1.00 27.05 491 SER A O 1
ATOM 3831 N N . ALA A 1 492 ? 42.404 36.386 -0.619 1.00 26.27 492 ALA A N 1
ATOM 3832 C CA . ALA A 1 492 ? 42.336 36.895 0.783 1.00 30.24 492 ALA A CA 1
ATOM 3833 C C . ALA A 1 492 ? 41.176 36.251 1.565 1.00 25.77 492 ALA A C 1
ATOM 3834 O O . ALA A 1 492 ? 40.050 36.220 1.080 1.00 30.32 492 ALA A O 1
ATOM 3836 N N . VAL A 1 493 ? 41.422 35.795 2.774 1.00 25.63 493 VAL A N 1
ATOM 3837 C CA . VAL A 1 493 ? 40.379 35.249 3.683 1.00 26.10 493 VAL A CA 1
ATOM 3838 C C . VAL A 1 493 ? 40.802 35.532 5.124 1.00 28.63 493 VAL A C 1
ATOM 3839 O O . VAL A 1 493 ? 41.995 35.272 5.459 1.00 26.10 493 VAL A O 1
ATOM 3843 N N . ARG A 1 494 ? 39.864 36.010 5.957 1.00 26.88 494 ARG A N 1
ATOM 3844 C CA . ARG A 1 494 ? 40.061 36.179 7.414 1.00 24.76 494 ARG A CA 1
ATOM 3845 C C . ARG A 1 494 ? 39.706 34.877 8.099 1.00 25.24 494 ARG A C 1
ATOM 3846 O O . ARG A 1 494 ? 38.599 34.345 7.895 1.00 25.80 494 ARG A O 1
ATOM 3854 N N . VAL A 1 495 ? 40.642 34.351 8.880 1.00 24.87 495 VAL A N 1
ATOM 3855 C CA . VAL A 1 495 ? 40.437 33.055 9.584 1.00 24.57 495 VAL A CA 1
ATOM 3856 C C . VAL A 1 495 ? 40.486 33.336 11.081 1.00 22.66 495 VAL A C 1
ATOM 3857 O O . VAL A 1 495 ? 41.215 34.258 11.489 1.00 23.82 495 VAL A O 1
ATOM 3861 N N . THR A 1 496 ? 39.889 32.444 11.864 1.00 26.39 496 THR A N 1
ATOM 3862 C CA . THR A 1 496 ? 39.830 32.526 13.347 1.00 29.69 496 THR A CA 1
ATOM 3863 C C . THR A 1 496 ? 40.574 31.347 14.004 1.00 28.34 496 THR A C 1
ATOM 3864 O O . THR A 1 496 ? 40.688 31.352 15.268 1.00 27.75 496 THR A O 1
ATOM 3868 N N . THR A 1 497 ? 41.080 30.397 13.203 1.00 28.10 497 THR A N 1
ATOM 3869 C CA . THR A 1 497 ? 42.037 29.324 13.623 1.00 27.57 497 THR A CA 1
ATOM 3870 C C . THR A 1 497 ? 43.222 29.257 12.651 1.00 29.78 497 THR A C 1
ATOM 3871 O O . THR A 1 497 ? 43.005 29.146 11.400 1.00 26.71 497 THR A O 1
ATOM 3875 N N . LEU A 1 498 ? 44.431 29.346 13.203 1.00 28.17 498 LEU A N 1
ATOM 3876 C CA . LEU A 1 498 ? 45.703 29.231 12.463 1.00 27.16 498 LEU A CA 1
ATOM 3877 C C . LEU A 1 498 ? 46.419 27.992 12.996 1.00 29.08 498 LEU A C 1
ATOM 3878 O O . LEU A 1 498 ? 46.725 27.946 14.208 1.00 29.86 498 LEU A O 1
ATOM 3883 N N . ILE A 1 499 ? 46.527 26.960 12.163 1.00 29.32 499 ILE A N 1
ATOM 3884 C CA . ILE A 1 499 ? 47.279 25.707 12.478 1.00 28.27 499 ILE A CA 1
ATOM 3885 C C . ILE A 1 499 ? 48.617 25.749 11.753 1.00 28.13 499 ILE A C 1
ATOM 3886 O O . ILE A 1 499 ? 48.619 25.917 10.526 1.00 26.89 499 ILE A O 1
ATOM 3891 N N . GLU A 1 500 ? 49.711 25.637 12.510 1.00 27.10 500 GLU A N 1
ATOM 3892 C CA . GLU A 1 500 ? 51.065 25.457 11.923 1.00 26.62 500 GLU A CA 1
ATOM 3893 C C . GLU A 1 500 ? 51.207 23.966 11.587 1.00 23.95 500 GLU A C 1
ATOM 3894 O O . GLU A 1 500 ? 51.463 23.172 12.512 1.00 26.71 500 GLU A O 1
ATOM 3900 N N . ALA A 1 501 ? 50.956 23.585 10.334 1.00 21.33 501 ALA A N 1
ATOM 3901 C CA . ALA A 1 501 ? 50.819 22.157 9.967 1.00 26.04 501 ALA A CA 1
ATOM 3902 C C . ALA A 1 501 ? 52.196 21.599 9.578 1.00 23.66 501 ALA A C 1
ATOM 3903 O O . ALA A 1 501 ? 52.450 21.404 8.384 1.00 23.33 501 ALA A O 1
ATOM 3905 N N . ARG A 1 502 ? 53.048 21.393 10.580 1.00 26.75 502 ARG A N 1
ATOM 3906 C CA . ARG A 1 502 ? 54.430 20.851 10.482 1.00 25.59 502 ARG A CA 1
ATOM 3907 C C . ARG A 1 502 ? 54.882 20.414 11.878 1.00 29.11 502 ARG A C 1
ATOM 3908 O O . ARG A 1 502 ? 54.308 20.917 12.888 1.00 25.40 502 ARG A O 1
ATOM 3916 N N . LEU A 1 503 ? 55.816 19.463 11.934 1.00 28.17 503 LEU A N 1
ATOM 3917 C CA . LEU A 1 503 ? 56.440 18.999 13.195 1.00 28.95 503 LEU A CA 1
ATOM 3918 C C . LEU A 1 503 ? 57.504 20.025 13.549 1.00 25.03 503 LEU A C 1
ATOM 3919 O O . LEU A 1 503 ? 58.111 20.583 12.655 1.00 25.14 503 LEU A O 1
ATOM 3924 N N . PRO A 1 504 ? 57.860 20.168 14.840 1.00 29.00 504 PRO A N 1
ATOM 3925 C CA . PRO A 1 504 ? 59.087 20.870 15.223 1.00 32.46 504 PRO A CA 1
ATOM 3926 C C . PRO A 1 504 ? 60.303 20.147 14.621 1.00 30.08 504 PRO A C 1
ATOM 3927 O O . PRO A 1 504 ? 60.326 18.955 14.655 1.00 29.60 504 PRO A O 1
ATOM 3931 N N . GLU A 1 505 ? 61.221 20.867 14.021 1.00 29.61 505 GLU A N 1
ATOM 3932 C CA . GLU A 1 505 ? 62.514 20.304 13.574 1.00 38.12 505 GLU A CA 1
ATOM 3933 C C . GLU A 1 505 ? 63.475 20.170 14.755 1.00 34.73 505 GLU A C 1
ATOM 3934 O O . GLU A 1 505 ? 63.445 20.945 15.712 1.00 31.35 505 GLU A O 1
ATOM 3940 N N . PRO A 1 506 ? 64.349 19.151 14.714 1.00 30.99 506 PRO A N 1
ATOM 3941 C CA . PRO A 1 506 ? 65.371 18.972 15.747 1.00 33.58 506 PRO A CA 1
ATOM 3942 C C . PRO A 1 506 ? 66.214 20.251 15.856 1.00 29.66 506 PRO A C 1
ATOM 3943 O O . PRO A 1 506 ? 66.678 20.767 14.835 1.00 29.25 506 PRO A O 1
ATOM 3947 N N . ASP A 1 507 ? 66.306 20.785 17.061 1.00 27.75 507 ASP A N 1
ATOM 3948 C CA . ASP A 1 507 ? 67.108 22.003 17.341 1.00 30.44 507 ASP A CA 1
ATOM 3949 C C . ASP A 1 507 ? 67.629 21.963 18.783 1.00 28.56 507 ASP A C 1
ATOM 3950 O O . ASP A 1 507 ? 66.866 22.294 19.724 1.00 28.52 507 ASP A O 1
ATOM 3955 N N . LEU A 1 508 ? 68.868 21.550 18.983 1.00 29.73 508 LEU A N 1
ATOM 3956 C CA . LEU A 1 508 ? 69.397 21.409 20.351 1.00 31.73 508 LEU A CA 1
ATOM 3957 C C . LEU A 1 508 ? 69.342 22.773 21.052 1.00 32.43 508 LEU A C 1
ATOM 3958 O O . LEU A 1 508 ? 68.957 22.799 22.225 1.00 29.37 508 LEU A O 1
ATOM 3963 N N . GLY A 1 509 ? 69.694 23.834 20.330 1.00 31.83 509 GLY A N 1
ATOM 3964 C CA . GLY A 1 509 ? 69.754 25.211 20.831 1.00 36.01 509 GLY A CA 1
ATOM 3965 C C . GLY A 1 509 ? 68.410 25.701 21.339 1.00 41.44 509 GLY A C 1
ATOM 3966 O O . GLY A 1 509 ? 68.415 26.443 22.299 1.00 38.49 509 GLY A O 1
ATOM 3967 N N . GLN A 1 510 ? 67.291 25.287 20.740 1.00 39.79 510 GLN A N 1
ATOM 3968 C CA . GLN A 1 510 ? 65.938 25.684 21.195 1.00 35.71 510 GLN A CA 1
ATOM 3969 C C . GLN A 1 510 ? 65.196 24.535 21.865 1.00 33.11 510 GLN A C 1
ATOM 3970 O O . GLN A 1 510 ? 63.959 24.633 21.932 1.00 30.97 510 GLN A O 1
ATOM 3976 N N . THR A 1 511 ? 65.862 23.500 22.392 1.00 29.80 511 THR A N 1
ATO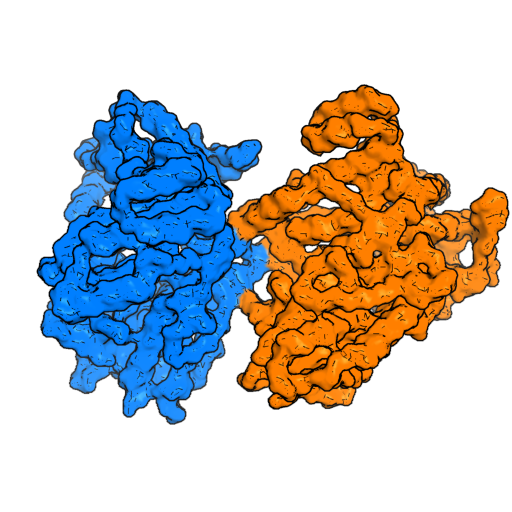M 3977 C CA . THR A 1 511 ? 65.120 22.267 22.815 1.00 26.64 511 THR A CA 1
ATOM 3978 C C . THR A 1 511 ? 64.232 22.614 24.009 1.00 29.67 511 THR A C 1
ATOM 3979 O O . THR A 1 511 ? 64.633 23.473 24.808 1.00 24.25 511 THR A O 1
ATOM 3983 N N . ALA A 1 512 ? 63.109 21.915 24.162 1.00 28.30 512 ALA A N 1
ATOM 3984 C CA . ALA A 1 512 ? 62.265 22.030 25.362 1.00 28.37 512 ALA A CA 1
ATOM 3985 C C . ALA A 1 512 ? 62.363 20.760 26.168 1.00 26.63 512 ALA A C 1
ATOM 3986 O O . ALA A 1 512 ? 61.609 20.634 27.085 1.00 31.14 512 ALA A O 1
ATOM 3988 N N . ASP A 1 513 ? 63.237 19.829 25.806 1.00 27.29 513 ASP A N 1
ATOM 3989 C CA . ASP A 1 513 ? 63.471 18.649 26.667 1.00 25.72 513 ASP A CA 1
ATOM 3990 C C . ASP A 1 513 ? 64.360 19.117 27.819 1.00 26.53 513 ASP A C 1
ATOM 3991 O O . ASP A 1 513 ? 65.411 19.649 27.544 1.00 25.96 513 ASP A O 1
ATOM 3996 N N . ALA A 1 514 ? 63.946 18.881 29.057 1.00 28.44 514 ALA A N 1
ATOM 3997 C CA . ALA A 1 514 ? 64.692 19.244 30.274 1.00 30.45 514 ALA A CA 1
ATOM 3998 C C . ALA A 1 514 ? 66.072 18.551 30.284 1.00 30.07 514 ALA A C 1
ATOM 3999 O O . ALA A 1 514 ? 67.108 19.246 30.519 1.00 30.05 514 ALA A O 1
ATOM 4001 N N . LEU A 1 515 ? 66.113 17.250 29.989 1.00 28.00 515 LEU A N 1
ATOM 4002 C CA . LEU A 1 515 ? 67.381 16.459 29.967 1.00 25.05 515 LEU A CA 1
ATOM 4003 C C . LEU A 1 515 ? 68.411 17.093 29.023 1.00 24.81 515 LEU A C 1
ATOM 4004 O O . LEU A 1 515 ? 69.525 17.411 29.506 1.00 24.00 515 LEU A O 1
ATOM 4009 N N . LEU A 1 516 ? 68.110 17.339 27.755 1.00 23.64 516 LEU A N 1
ATOM 4010 C CA . LEU A 1 516 ? 69.119 17.942 26.836 1.00 26.56 516 LEU A CA 1
ATOM 4011 C C . LEU A 1 516 ? 69.442 19.391 27.227 1.00 26.94 516 LEU A C 1
ATOM 4012 O O . LEU A 1 516 ? 70.594 19.824 26.991 1.00 25.99 516 LEU A O 1
ATOM 4017 N N . ALA A 1 517 ? 68.463 20.170 27.691 1.00 27.13 517 ALA A N 1
ATOM 4018 C CA . ALA A 1 517 ? 68.735 21.559 28.164 1.00 28.65 517 ALA A CA 1
ATOM 4019 C C . ALA A 1 517 ? 69.750 21.496 29.321 1.00 23.87 517 ALA A C 1
ATOM 4020 O O . ALA A 1 517 ? 70.665 22.285 29.307 1.00 25.69 517 ALA A O 1
ATOM 4022 N N . HIS A 1 518 ? 69.602 20.555 30.237 1.00 22.92 518 HIS A N 1
ATOM 4023 C CA . HIS A 1 518 ? 70.547 20.371 31.369 1.00 27.47 518 HIS A CA 1
ATOM 4024 C C . HIS A 1 518 ? 71.964 20.033 30.867 1.00 26.40 518 HIS A C 1
ATOM 4025 O O . HIS A 1 518 ? 72.973 20.715 31.274 1.00 26.65 518 HIS A O 1
ATOM 4032 N N . LEU A 1 519 ? 72.059 19.035 29.991 1.00 24.71 519 LEU A N 1
ATOM 4033 C CA . LEU A 1 519 ? 73.333 18.632 29.349 1.00 26.90 519 LEU A CA 1
ATOM 4034 C C . LEU A 1 519 ? 73.927 19.845 28.622 1.00 26.86 519 LEU A C 1
ATOM 4035 O O . LEU A 1 519 ? 75.125 20.087 28.770 1.00 29.42 519 LEU A O 1
ATOM 4040 N N . ARG A 1 520 ? 73.136 20.607 27.861 1.00 28.32 520 ARG A N 1
ATOM 4041 C CA . ARG A 1 520 ? 73.685 21.777 27.134 1.00 31.98 520 ARG A CA 1
ATOM 4042 C C . ARG A 1 520 ? 74.182 22.829 28.155 1.00 31.01 520 ARG A C 1
ATOM 4043 O O . ARG A 1 520 ? 75.320 23.264 27.996 1.00 26.14 520 ARG A O 1
ATOM 4051 N N . GLU A 1 521 ? 73.417 23.188 29.185 1.00 32.54 521 GLU A N 1
ATOM 4052 C CA . GLU A 1 521 ? 73.812 24.284 30.121 1.00 33.95 521 GLU A CA 1
ATOM 4053 C C . GLU A 1 521 ? 75.082 23.883 30.877 1.00 31.07 521 GLU A C 1
ATOM 4054 O O . GLU A 1 521 ? 75.846 24.754 31.151 1.00 29.16 521 GLU A O 1
ATOM 4060 N N . THR A 1 522 ? 75.250 22.622 31.267 1.00 28.05 522 THR A N 1
ATOM 4061 C CA . THR A 1 522 ? 76.387 22.192 32.113 1.00 25.17 522 THR A CA 1
ATOM 4062 C C . THR A 1 522 ? 77.554 21.790 31.203 1.00 25.75 522 THR A C 1
ATOM 4063 O O . THR A 1 522 ? 78.476 21.196 31.696 1.00 22.45 522 THR A O 1
ATOM 4067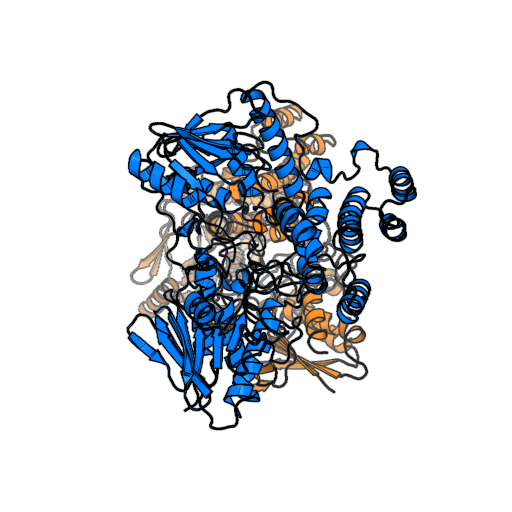 N N . GLY A 1 523 ? 77.479 21.990 29.888 1.00 25.83 523 GLY A N 1
ATOM 4068 C CA . GLY A 1 523 ? 78.615 21.702 28.981 1.00 24.22 523 GLY A CA 1
ATOM 4069 C C . GLY A 1 523 ? 78.838 20.208 28.683 1.00 26.04 523 GLY A C 1
ATOM 4070 O O . GLY A 1 523 ? 79.937 19.861 28.177 1.00 23.01 523 GLY A O 1
ATOM 4071 N N . GLN A 1 524 ? 77.844 19.344 28.932 1.00 26.30 524 GLN A N 1
ATOM 4072 C CA . GLN A 1 524 ? 77.925 17.872 28.716 1.00 25.32 524 GLN A CA 1
ATOM 4073 C C . GLN A 1 524 ? 77.458 17.427 27.313 1.00 26.08 524 GLN A C 1
ATOM 4074 O O . GLN A 1 524 ? 77.659 16.255 27.012 1.00 24.02 524 GLN A O 1
ATOM 4080 N N . CYS A 1 525 ? 76.908 18.314 26.488 1.00 23.92 525 CYS A N 1
ATOM 4081 C CA . CYS A 1 525 ? 76.672 18.041 25.048 1.00 27.68 525 CYS A CA 1
ATOM 4082 C C . CYS A 1 525 ? 76.850 19.362 24.320 1.00 28.24 525 CYS A C 1
ATOM 4083 O O . CYS A 1 525 ? 76.983 20.382 24.985 1.00 33.04 525 CYS A O 1
ATOM 4086 N N . ARG A 1 526 ? 76.803 19.345 23.008 1.00 25.00 526 ARG A N 1
ATOM 4087 C CA . ARG A 1 526 ? 76.878 20.580 22.226 1.00 24.55 526 ARG A CA 1
ATOM 4088 C C . ARG A 1 526 ? 76.204 20.369 20.871 1.00 25.33 526 ARG A C 1
ATOM 4089 O O . ARG A 1 526 ? 75.970 19.237 20.481 1.00 24.70 526 ARG A O 1
ATOM 4097 N N . ALA A 1 527 ? 75.984 21.459 20.159 1.00 24.40 527 ALA A N 1
ATOM 4098 C CA . ALA A 1 527 ? 75.445 21.450 18.799 1.00 27.09 527 ALA A CA 1
ATOM 4099 C C . ALA A 1 527 ? 76.545 20.931 17.854 1.00 26.44 527 ALA A C 1
ATOM 4100 O O . ALA A 1 527 ? 77.726 21.296 17.986 1.00 23.46 527 ALA A O 1
ATOM 4102 N N . HIS A 1 528 ? 76.181 20.070 16.908 1.00 24.69 528 HIS A N 1
ATOM 4103 C CA . HIS A 1 528 ? 77.128 19.610 15.869 1.00 22.81 528 HIS A CA 1
ATOM 4104 C C . HIS A 1 528 ? 77.400 20.783 14.931 1.00 24.67 528 HIS A C 1
ATOM 4105 O O . HIS A 1 528 ? 76.446 21.368 14.405 1.00 24.77 528 HIS A O 1
ATOM 4112 N N . VAL A 1 529 ? 78.672 21.124 14.765 1.00 25.07 529 VAL A N 1
ATOM 4113 C CA . VAL A 1 529 ? 79.149 22.255 13.914 1.00 28.49 529 VAL A CA 1
ATOM 4114 C C . VAL A 1 529 ? 79.991 21.670 12.779 1.00 28.53 529 VAL A C 1
ATOM 4115 O O . VAL A 1 529 ? 80.788 20.788 13.073 1.00 30.12 529 VAL A O 1
ATOM 4119 N N . VAL A 1 530 ? 79.770 22.133 11.550 1.00 31.22 530 VAL A N 1
ATOM 4120 C CA . VAL A 1 530 ? 80.530 21.781 10.315 1.00 30.54 530 VAL A CA 1
ATOM 4121 C C . VAL A 1 530 ? 81.162 23.073 9.784 1.00 30.31 530 VAL A C 1
ATOM 4122 O O . VAL A 1 530 ? 80.401 23.923 9.254 1.00 29.82 530 VAL A O 1
ATOM 4126 N N . ASP A 1 531 ? 82.486 23.215 9.859 1.00 35.12 531 ASP A N 1
ATOM 4127 C CA . ASP A 1 531 ? 83.221 24.446 9.433 1.00 34.80 531 ASP A CA 1
ATOM 4128 C C . ASP A 1 531 ? 82.458 25.721 9.789 1.00 34.87 531 ASP A C 1
ATOM 4129 O O . ASP A 1 531 ? 82.098 26.483 8.874 1.00 47.08 531 ASP A O 1
ATOM 4134 N N . GLY A 1 532 ? 82.144 25.982 11.041 1.00 39.05 532 GLY A N 1
ATOM 4135 C CA . GLY A 1 532 ? 81.505 27.292 11.299 1.00 44.23 532 GLY A CA 1
ATOM 4136 C C . GLY A 1 532 ? 80.016 27.350 10.976 1.00 41.07 532 GLY A C 1
ATOM 4137 O O . GLY A 1 532 ? 79.428 28.377 11.315 1.00 42.17 532 GLY A O 1
ATOM 4138 N N . TYR A 1 533 ? 79.382 26.284 10.455 1.00 33.91 533 TYR A N 1
ATOM 4139 C CA . TYR A 1 533 ? 77.899 26.225 10.361 1.00 29.13 533 TYR A CA 1
ATOM 4140 C C . TYR A 1 533 ? 77.372 25.372 11.515 1.00 31.18 533 TYR A C 1
ATOM 4141 O O . TYR A 1 533 ? 77.679 24.133 11.538 1.00 27.60 533 TYR A O 1
ATOM 4150 N N . THR A 1 534 ? 76.552 25.979 12.381 1.00 29.27 534 THR A N 1
ATOM 4151 C CA . THR A 1 534 ? 75.912 25.291 13.518 1.00 31.18 534 THR A CA 1
ATOM 4152 C C . THR A 1 534 ? 74.641 24.597 13.055 1.00 31.29 534 THR A C 1
ATOM 4153 O O . THR A 1 534 ? 73.713 25.294 12.641 1.00 24.81 534 THR A O 1
ATOM 4157 N N . THR A 1 535 ? 74.560 23.273 13.222 1.00 28.12 535 THR A N 1
ATOM 4158 C CA . THR A 1 535 ? 73.312 22.539 12.894 1.00 25.89 535 THR A CA 1
ATOM 4159 C C . THR A 1 535 ? 72.427 22.472 14.146 1.00 24.39 535 THR A C 1
ATOM 4160 O O . THR A 1 535 ? 72.807 22.918 15.208 1.00 26.22 535 THR A O 1
ATOM 4164 N N . GLY A 1 536 ? 71.292 21.826 14.019 1.00 24.56 536 GLY A N 1
ATOM 4165 C CA . GLY A 1 536 ? 70.348 21.621 15.127 1.00 24.80 536 GLY A CA 1
ATOM 4166 C C . GLY A 1 536 ? 70.602 20.338 15.860 1.00 22.55 536 GLY A C 1
ATOM 4167 O O . GLY A 1 536 ? 69.904 20.078 16.849 1.00 22.81 536 GLY A O 1
ATOM 4168 N N . GLY A 1 537 ? 71.577 19.557 15.405 1.00 22.77 537 GLY A N 1
ATOM 4169 C CA . GLY A 1 537 ? 71.801 18.195 15.905 1.00 21.31 537 GLY A CA 1
ATOM 4170 C C . GLY A 1 537 ? 72.699 18.185 17.133 1.00 25.83 537 GLY A C 1
ATOM 4171 O O . GLY A 1 537 ? 73.625 19.089 17.274 1.00 26.04 537 GLY A O 1
ATOM 4172 N N . ILE A 1 538 ? 72.503 17.176 17.969 1.00 23.57 538 ILE A N 1
ATOM 4173 C CA . ILE A 1 538 ? 73.398 16.920 19.130 1.00 27.58 538 ILE A CA 1
ATOM 4174 C C . ILE A 1 538 ? 74.643 16.209 18.598 1.00 28.32 538 ILE A C 1
ATOM 4175 O O . ILE A 1 538 ? 74.489 15.348 17.705 1.00 29.64 538 ILE A O 1
ATOM 4180 N N . ASP A 1 539 ? 75.833 16.622 19.034 1.00 25.23 539 ASP A N 1
ATOM 4181 C CA . ASP A 1 539 ? 77.115 16.129 18.469 1.00 25.15 539 ASP A CA 1
ATOM 4182 C C . ASP A 1 539 ? 77.428 14.738 19.037 1.00 22.92 539 ASP A C 1
ATOM 4183 O O . ASP A 1 539 ? 77.343 14.544 20.262 1.00 23.25 539 ASP A O 1
ATOM 4188 N N . VAL A 1 540 ? 77.766 13.796 18.164 1.00 20.36 540 VAL A N 1
ATOM 4189 C CA . VAL A 1 540 ? 78.160 12.408 18.532 1.00 21.09 540 VAL A CA 1
ATOM 4190 C C . VAL A 1 540 ? 79.377 12.029 17.699 1.00 19.70 540 VAL A C 1
ATOM 4191 O O . VAL A 1 540 ? 79.622 12.614 16.669 1.00 20.19 540 VAL A O 1
ATOM 4195 N N . SER A 1 541 ? 80.161 11.122 18.210 1.00 20.19 541 SER A N 1
ATOM 4196 C CA . SER A 1 541 ? 81.285 10.501 17.477 1.00 21.83 541 SER A CA 1
ATOM 4197 C C . SER A 1 541 ? 80.714 9.618 16.356 1.00 22.79 541 SER A C 1
ATOM 4198 O O . SER A 1 541 ? 79.457 9.418 16.285 1.00 19.65 541 SER A O 1
ATOM 4201 N N . ALA A 1 542 ? 81.603 9.156 15.482 1.00 21.85 542 ALA A N 1
ATOM 4202 C CA . ALA A 1 542 ? 81.341 8.018 14.593 1.00 23.14 542 ALA A CA 1
ATOM 4203 C C . ALA A 1 542 ? 80.744 6.873 15.432 1.00 20.07 542 ALA A C 1
ATOM 4204 O O . ALA A 1 542 ? 80.861 6.869 16.666 1.00 19.07 542 ALA A O 1
ATOM 4206 N N . ARG A 1 543 ? 80.044 5.983 14.750 1.00 21.78 543 ARG A N 1
ATOM 4207 C CA . ARG A 1 543 ? 79.408 4.765 15.298 1.00 23.58 543 ARG A CA 1
ATOM 4208 C C . ARG A 1 543 ? 80.386 4.117 16.255 1.00 21.06 543 ARG A C 1
ATOM 4209 O O . ARG A 1 543 ? 81.530 3.952 15.874 1.00 20.70 543 ARG A O 1
ATOM 4217 N N . PRO A 1 544 ? 80.065 3.768 17.502 1.00 18.85 544 PRO A N 1
ATOM 4218 C CA . PRO A 1 544 ? 78.703 3.759 18.036 1.00 19.94 544 PRO A CA 1
ATOM 4219 C C . PRO A 1 544 ? 78.074 4.985 18.730 1.00 20.18 544 PRO A C 1
ATOM 4220 O O . PRO A 1 544 ? 77.136 4.822 19.541 1.00 19.39 544 PRO A O 1
ATOM 4224 N N . TYR A 1 545 ? 78.523 6.188 18.359 1.00 19.24 545 TYR A N 1
ATOM 4225 C CA . TYR A 1 545 ? 77.845 7.489 18.616 1.00 19.94 545 TYR A CA 1
ATOM 4226 C C . TYR A 1 545 ? 77.962 7.906 20.090 1.00 20.39 545 TYR A C 1
ATOM 4227 O O . TYR A 1 545 ? 76.964 8.225 20.764 1.00 19.28 545 TYR A O 1
ATOM 4236 N N . HIS A 1 546 ? 79.196 7.996 20.565 1.00 18.82 546 HIS A N 1
ATOM 4237 C CA . HIS A 1 546 ? 79.492 8.573 21.892 1.00 19.15 546 HIS A CA 1
ATOM 4238 C C . HIS A 1 546 ? 79.010 10.037 21.902 1.00 18.09 546 HIS A C 1
ATOM 4239 O O . HIS A 1 546 ? 79.230 10.766 20.926 1.00 19.70 546 HIS A O 1
ATOM 4246 N N . LEU A 1 547 ? 78.419 10.472 22.993 1.00 17.08 547 LEU A N 1
ATOM 4247 C CA . LEU A 1 547 ? 78.033 11.876 23.181 1.00 18.80 547 LEU A CA 1
ATOM 4248 C C . LEU A 1 547 ? 79.309 12.726 23.347 1.00 19.76 547 LEU A C 1
ATOM 4249 O O . LEU A 1 547 ? 80.241 12.290 24.072 1.00 20.09 547 LEU A O 1
ATOM 4254 N N . VAL A 1 548 ? 79.411 13.841 22.628 1.00 20.35 548 VAL A N 1
ATOM 4255 C CA . VAL A 1 548 ? 80.594 14.742 22.642 1.00 22.30 548 VAL A CA 1
ATOM 4256 C C . VAL A 1 548 ? 80.268 15.993 23.487 1.00 22.89 548 VAL A C 1
ATOM 4257 O O . VAL A 1 548 ? 79.209 16.589 23.293 1.00 20.81 548 VAL A O 1
ATOM 4261 N N . ASP A 1 549 ? 81.131 16.338 24.436 1.00 23.41 549 ASP A N 1
ATOM 4262 C CA . ASP A 1 549 ? 80.871 17.462 25.367 1.00 25.28 549 ASP A CA 1
ATOM 4263 C C . ASP A 1 549 ? 81.312 18.777 24.706 1.00 22.23 549 ASP A C 1
ATOM 4264 O O . ASP A 1 549 ? 81.866 18.743 23.581 1.00 19.73 549 ASP A O 1
ATOM 4269 N N . ARG A 1 550 ? 81.053 19.900 25.360 1.00 24.76 550 ARG A N 1
ATOM 4270 C CA . ARG A 1 550 ? 81.376 21.241 24.798 1.00 26.41 550 ARG A CA 1
ATOM 4271 C C . ARG A 1 550 ? 82.854 21.300 24.371 1.00 26.11 550 ARG A C 1
ATOM 4272 O O . ARG A 1 550 ? 83.165 21.903 23.314 1.00 25.34 550 ARG A O 1
ATOM 4280 N N . GLU A 1 551 ? 83.741 20.623 25.087 1.00 23.83 551 GLU A N 1
ATOM 4281 C CA . GLU A 1 551 ? 85.201 20.727 24.821 1.00 29.92 551 GLU A CA 1
ATOM 4282 C C . GLU A 1 551 ? 85.633 19.688 23.769 1.00 27.34 551 GLU A C 1
ATOM 4283 O O . GLU A 1 551 ? 86.795 19.637 23.433 1.00 27.01 551 GLU A O 1
ATOM 4289 N N . GLY A 1 552 ? 84.743 18.864 23.249 1.00 24.74 552 GLY A N 1
ATOM 4290 C CA . GLY A 1 552 ? 85.142 17.922 22.192 1.00 24.42 552 GLY A CA 1
ATOM 4291 C C . GLY A 1 552 ? 85.517 16.548 22.738 1.00 23.46 552 GLY A C 1
ATOM 4292 O O . GLY A 1 552 ? 86.076 15.764 21.972 1.00 23.85 552 GLY A O 1
ATOM 4293 N N . VAL A 1 553 ? 85.130 16.231 23.970 1.00 21.29 553 VAL A N 1
ATOM 4294 C CA . VAL A 1 553 ? 85.460 14.951 24.643 1.00 22.72 553 VAL A CA 1
ATOM 4295 C C . VAL A 1 553 ? 84.305 13.962 24.475 1.00 23.24 553 VAL A C 1
ATOM 4296 O O . VAL A 1 553 ? 83.134 14.264 24.820 1.00 20.38 553 VAL A O 1
ATOM 4300 N N . ALA A 1 554 ? 84.631 12.818 23.925 1.00 20.07 554 ALA A N 1
ATOM 4301 C CA . ALA A 1 554 ? 83.675 11.732 23.723 1.00 21.69 554 ALA A CA 1
ATOM 4302 C C . ALA A 1 554 ? 83.482 10.991 25.044 1.00 22.54 554 ALA A C 1
ATOM 4303 O O . ALA A 1 554 ? 84.477 10.571 25.611 1.00 23.78 554 ALA A O 1
ATOM 4305 N N . HIS A 1 555 ? 82.241 10.817 25.498 1.00 21.48 555 HIS A N 1
ATOM 4306 C CA . HIS A 1 555 ? 81.934 10.112 26.759 1.00 20.90 555 HIS A CA 1
ATOM 4307 C C . HIS A 1 555 ? 81.925 8.605 26.502 1.00 22.69 555 HIS A C 1
ATOM 4308 O O . HIS A 1 555 ? 81.223 8.104 25.605 1.00 23.16 555 HIS A O 1
ATOM 4315 N N . PRO A 1 556 ? 82.644 7.835 27.326 1.00 22.75 556 PRO A N 1
ATOM 4316 C CA . PRO A 1 556 ? 82.660 6.371 27.195 1.00 23.67 556 PRO A CA 1
ATOM 4317 C C . PRO A 1 556 ? 81.371 5.619 27.548 1.00 22.95 556 PRO A C 1
ATOM 4318 O O . PRO A 1 556 ? 81.266 4.433 27.185 1.00 24.06 556 PRO A O 1
ATOM 4322 N N . ARG A 1 557 ? 80.428 6.278 28.234 1.00 21.29 557 ARG A N 1
ATOM 4323 C CA . ARG A 1 557 ? 79.257 5.609 28.844 1.00 21.98 557 ARG A CA 1
ATOM 4324 C C . ARG A 1 557 ? 77.950 6.248 28.356 1.00 21.22 557 ARG A C 1
ATOM 4325 O O . ARG A 1 557 ? 76.897 5.918 28.923 1.00 22.02 557 ARG A O 1
ATOM 4333 N N . ARG A 1 558 ? 78.009 7.113 27.349 1.00 19.95 558 ARG A N 1
ATOM 4334 C CA . ARG A 1 558 ? 76.801 7.790 26.852 1.00 18.32 558 ARG A CA 1
ATOM 4335 C C . ARG A 1 558 ? 76.768 7.704 25.335 1.00 18.50 558 ARG A C 1
ATOM 4336 O O . ARG A 1 558 ? 77.738 8.093 24.647 1.00 18.67 558 ARG A O 1
ATOM 4344 N N . PHE A 1 559 ? 75.619 7.347 24.821 1.00 18.70 559 PHE A N 1
ATOM 4345 C CA . PHE A 1 559 ? 75.396 7.120 23.372 1.00 21.50 559 PHE A CA 1
ATOM 4346 C C . PHE A 1 559 ? 74.075 7.811 23.017 1.00 21.86 559 PHE A C 1
ATOM 4347 O O . PHE A 1 559 ? 73.173 7.840 23.827 1.00 22.59 559 PHE A O 1
ATOM 4355 N N . ALA A 1 560 ? 74.009 8.399 21.848 1.00 21.09 560 ALA A N 1
ATOM 4356 C CA . ALA A 1 560 ? 72.794 9.044 21.325 1.00 23.70 560 ALA A CA 1
ATOM 4357 C C . ALA A 1 560 ? 72.616 8.585 19.886 1.00 23.47 560 ALA A C 1
ATOM 4358 O O . ALA A 1 560 ? 73.550 8.686 19.101 1.00 23.15 560 ALA A O 1
ATOM 4360 N N . PHE A 1 561 ? 71.362 8.288 19.597 1.00 25.25 561 PHE A N 1
ATOM 4361 C CA . PHE A 1 561 ? 70.855 7.475 18.474 1.00 28.12 561 PHE A CA 1
ATOM 4362 C C . PHE A 1 561 ? 69.506 8.089 18.011 1.00 22.78 561 PHE A C 1
ATOM 4363 O O . PHE A 1 561 ? 68.471 7.955 18.703 1.00 25.73 561 PHE A O 1
ATOM 4371 N N . GLY A 1 562 ? 69.494 8.621 16.802 1.00 22.48 562 GLY A N 1
ATOM 4372 C CA . GLY A 1 562 ? 68.281 8.897 16.005 1.00 23.16 562 GLY A CA 1
ATOM 4373 C C . GLY A 1 562 ? 68.047 10.379 15.784 1.00 22.48 562 GLY A C 1
ATOM 4374 O O . GLY A 1 562 ? 69.038 11.149 15.424 1.00 22.29 562 GLY A O 1
ATOM 4375 N N . VAL A 1 563 ? 66.797 10.791 15.986 1.00 22.14 563 VAL A N 1
ATOM 4376 C CA . VAL A 1 563 ? 66.272 12.079 15.439 1.00 22.32 563 VAL A CA 1
ATOM 4377 C C . VAL A 1 563 ? 67.044 13.271 16.008 1.00 21.44 563 VAL A C 1
ATOM 4378 O O . VAL A 1 563 ? 67.346 14.236 15.279 1.00 20.15 563 VAL A O 1
ATOM 4382 N N . PRO A 1 564 ? 67.344 13.309 17.334 1.00 20.65 564 PRO A N 1
ATOM 4383 C CA . PRO A 1 564 ? 68.107 14.422 17.879 1.00 21.28 564 PRO A CA 1
ATOM 4384 C C . PRO A 1 564 ? 69.479 14.605 17.216 1.00 22.06 564 PRO A C 1
ATOM 4385 O O . PRO A 1 564 ? 69.973 15.701 17.403 1.00 22.30 564 PRO A O 1
ATOM 4389 N N . THR A 1 565 ? 70.039 13.637 16.453 1.00 19.29 565 THR A N 1
ATOM 4390 C CA . THR A 1 565 ? 71.366 13.797 15.794 1.00 20.86 565 THR A CA 1
ATOM 4391 C C . THR A 1 565 ? 71.254 14.391 14.378 1.00 19.69 565 THR A C 1
ATOM 4392 O O . THR A 1 565 ? 72.295 14.423 13.682 1.00 20.60 565 THR A O 1
ATOM 4396 N N . GLU A 1 566 ? 70.051 14.677 13.887 1.00 21.37 566 GLU A N 1
ATOM 4397 C CA . GLU A 1 566 ? 69.835 15.324 12.560 1.00 22.85 566 GLU A CA 1
ATOM 4398 C C . GLU A 1 566 ? 70.810 16.520 12.432 1.00 23.51 566 GLU A C 1
ATOM 4399 O O . GLU A 1 566 ? 70.718 17.448 13.235 1.00 24.20 566 GLU A O 1
ATOM 4405 N N . GLY A 1 567 ? 71.718 16.480 11.456 1.00 27.20 567 GLY A N 1
ATOM 4406 C CA . GLY A 1 567 ? 72.883 17.391 11.271 1.00 26.87 567 GLY A CA 1
ATOM 4407 C C . GLY A 1 567 ? 74.150 16.555 11.165 1.00 23.01 567 GLY A C 1
ATOM 4408 O O . GLY A 1 567 ? 74.854 16.573 10.112 1.00 20.07 567 GLY A O 1
ATOM 4409 N N . VAL A 1 568 ? 74.364 15.725 12.170 1.00 22.31 568 VAL A N 1
ATOM 4410 C CA . VAL A 1 568 ? 75.337 14.602 12.073 1.00 22.45 568 VAL A CA 1
ATOM 4411 C C . VAL A 1 568 ? 74.870 13.649 10.979 1.00 20.05 568 VAL A C 1
ATOM 4412 O O . VAL A 1 568 ? 75.677 13.182 10.185 1.00 18.54 568 VAL A O 1
ATOM 4416 N N . HIS A 1 569 ? 73.581 13.356 10.988 1.00 19.82 569 HIS A N 1
ATOM 4417 C CA . HIS A 1 569 ? 72.933 12.343 10.130 1.00 20.21 569 HIS A CA 1
ATOM 4418 C C . HIS A 1 569 ? 71.834 13.038 9.332 1.00 22.14 569 HIS A C 1
ATOM 4419 O O . HIS A 1 569 ? 71.183 13.969 9.869 1.00 22.35 569 HIS A O 1
ATOM 4426 N N . TRP A 1 570 ? 71.544 12.535 8.136 1.00 20.65 570 TRP A N 1
ATOM 4427 C CA . TRP A 1 570 ? 70.557 13.156 7.228 1.00 21.09 570 TRP A CA 1
ATOM 4428 C C . TRP A 1 570 ? 69.344 12.207 7.125 1.00 21.26 570 TRP A C 1
ATOM 4429 O O . TRP A 1 570 ? 69.532 10.950 6.965 1.00 20.24 570 TRP A O 1
ATOM 4440 N N . VAL A 1 571 ? 68.162 12.791 7.312 1.00 22.81 571 VAL A N 1
ATOM 4441 C CA . VAL A 1 571 ? 66.798 12.175 7.328 1.00 21.71 571 VAL A CA 1
ATOM 4442 C C . VAL A 1 571 ? 66.772 11.044 8.349 1.00 21.31 571 VAL A C 1
ATOM 4443 O O . VAL A 1 571 ? 66.718 9.866 7.959 1.00 18.57 571 VAL A O 1
ATOM 4447 N N . THR A 1 572 ? 66.832 11.409 9.627 1.00 21.11 572 THR A N 1
ATOM 4448 C CA . THR A 1 572 ? 66.725 10.469 10.762 1.00 20.61 572 THR A CA 1
ATOM 4449 C C . THR A 1 572 ? 65.262 10.064 10.964 1.00 20.00 572 THR A C 1
ATOM 4450 O O . THR A 1 572 ? 65.017 9.038 11.603 1.00 20.88 572 THR A O 1
ATOM 4454 N N . ALA A 1 573 ? 64.300 10.818 10.451 1.00 20.51 573 ALA A N 1
ATOM 4455 C CA . ALA A 1 573 ? 62.848 10.544 10.709 1.00 22.21 573 ALA A CA 1
ATOM 4456 C C . ALA A 1 573 ? 62.346 9.483 9.704 1.00 22.89 573 ALA A C 1
ATOM 4457 O O . ALA A 1 573 ? 61.684 9.837 8.696 1.00 24.17 573 ALA A O 1
ATOM 4459 N N . ALA A 1 574 ? 62.753 8.230 9.882 1.00 23.82 574 ALA A N 1
ATOM 4460 C CA . ALA A 1 574 ? 62.457 7.106 8.968 1.00 23.21 574 ALA A CA 1
ATOM 4461 C C . ALA A 1 574 ? 62.699 5.811 9.736 1.00 24.43 574 ALA A C 1
ATOM 4462 O O . ALA A 1 574 ? 63.687 5.780 10.503 1.00 22.48 574 ALA A O 1
ATOM 4464 N N . GLY A 1 575 ? 61.786 4.853 9.621 1.00 21.53 575 GLY A N 1
ATOM 4465 C CA . GLY A 1 575 ? 61.936 3.513 10.200 1.00 24.54 575 GLY A CA 1
ATOM 4466 C C . GLY A 1 575 ? 62.804 2.596 9.350 1.00 24.64 575 GLY A C 1
ATOM 4467 O O . GLY A 1 575 ? 63.133 2.918 8.179 1.00 29.64 575 GLY A O 1
ATOM 4468 N N . ALA A 1 576 ? 63.170 1.469 9.927 1.00 24.46 576 ALA A N 1
ATOM 4469 C CA . ALA A 1 576 ? 63.881 0.372 9.246 1.00 24.10 576 ALA A CA 1
ATOM 4470 C C . ALA A 1 576 ? 63.066 -0.239 8.089 1.00 25.56 576 ALA A C 1
ATOM 4471 O O . ALA A 1 576 ? 61.856 -0.461 8.221 1.00 25.81 576 ALA A O 1
ATOM 4473 N N . ARG A 1 577 ? 63.758 -0.560 7.007 1.00 26.64 577 ARG A N 1
ATOM 4474 C CA . ARG A 1 577 ? 63.243 -1.355 5.871 1.00 28.11 577 ARG A CA 1
ATOM 4475 C C . ARG A 1 577 ? 63.956 -2.691 5.872 1.00 25.42 577 ARG A C 1
ATOM 4476 O O . ARG A 1 577 ? 65.165 -2.755 6.099 1.00 25.05 577 ARG A O 1
ATOM 4484 N N . PRO A 1 578 ? 63.230 -3.760 5.516 1.00 26.39 578 PRO A N 1
ATOM 4485 C CA . PRO A 1 578 ? 63.816 -5.092 5.380 1.00 24.43 578 PRO A CA 1
ATOM 4486 C C . PRO A 1 578 ? 64.505 -5.314 4.034 1.00 26.80 578 PRO A C 1
ATOM 4487 O O . PRO A 1 578 ? 64.143 -4.628 3.030 1.00 27.60 578 PRO A O 1
ATOM 4491 N N . GLY A 1 579 ? 65.479 -6.239 4.042 1.00 25.21 579 GLY A N 1
ATOM 4492 C CA . GLY A 1 579 ? 66.230 -6.725 2.871 1.00 23.53 579 GLY A CA 1
ATOM 4493 C C . GLY A 1 579 ? 67.171 -5.705 2.253 1.00 26.14 579 GLY A C 1
ATOM 4494 O O . GLY A 1 579 ? 67.647 -5.989 1.178 1.00 28.14 579 GLY A O 1
ATOM 4495 N N . VAL A 1 580 ? 67.507 -4.579 2.879 1.00 26.87 580 VAL A N 1
ATOM 4496 C CA . VAL A 1 580 ? 68.371 -3.549 2.222 1.00 29.49 580 VAL A CA 1
ATOM 4497 C C . VAL A 1 580 ? 69.608 -3.183 3.069 1.00 27.08 580 VAL A C 1
ATOM 4498 O O . VAL A 1 580 ? 70.158 -2.070 2.873 1.00 28.06 580 VAL A O 1
ATOM 4502 N N . ASP A 1 581 ? 70.059 -4.054 3.958 1.00 26.39 581 ASP A N 1
ATOM 4503 C CA . ASP A 1 581 ? 71.145 -3.732 4.929 1.00 29.24 581 ASP A CA 1
ATOM 4504 C C . ASP A 1 581 ? 70.828 -2.424 5.655 1.00 26.25 581 ASP A C 1
ATOM 4505 O O . ASP A 1 581 ? 71.592 -1.437 5.577 1.00 26.53 581 ASP A O 1
ATOM 4510 N N . SER A 1 582 ? 69.685 -2.387 6.323 1.00 27.32 582 SER A N 1
ATOM 4511 C CA . SER A 1 582 ? 69.238 -1.199 7.094 1.00 28.74 582 SER A CA 1
ATOM 4512 C C . SER A 1 582 ? 70.325 -0.739 8.096 1.00 29.27 582 SER A C 1
ATOM 4513 O O . SER A 1 582 ? 70.744 -1.505 9.009 1.00 23.65 582 SER A O 1
ATOM 4516 N N . VAL A 1 583 ? 70.727 0.517 7.950 1.00 27.19 583 VAL A N 1
ATOM 4517 C CA . VAL A 1 583 ? 71.651 1.215 8.869 1.00 29.37 583 VAL A CA 1
ATOM 4518 C C . VAL A 1 583 ? 70.937 1.426 10.218 1.00 28.69 583 VAL A C 1
ATOM 4519 O O . VAL A 1 583 ? 71.629 1.358 11.226 1.00 26.42 583 VAL A O 1
ATOM 4523 N N . THR A 1 584 ? 69.615 1.628 10.271 1.00 24.74 584 THR A N 1
ATOM 4524 C CA . THR A 1 584 ? 68.877 1.814 11.542 1.00 25.13 584 THR A CA 1
ATOM 4525 C C . THR A 1 584 ? 69.037 0.566 12.434 1.00 20.60 584 THR A C 1
ATOM 4526 O O . THR A 1 584 ? 69.259 0.702 13.630 1.00 19.63 584 THR A O 1
ATOM 4530 N N . LEU A 1 585 ? 69.003 -0.608 11.834 1.00 21.62 585 LEU A N 1
ATOM 4531 C CA . LEU A 1 585 ? 69.143 -1.922 12.508 1.00 21.04 585 LEU A CA 1
ATOM 4532 C C . LEU A 1 585 ? 70.609 -2.192 12.837 1.00 20.73 585 LEU A C 1
ATOM 4533 O O . LEU A 1 585 ? 70.856 -2.580 13.963 1.00 21.35 585 LEU A O 1
ATOM 4538 N N . SER A 1 586 ? 71.548 -1.970 11.920 1.00 22.21 586 SER A N 1
ATOM 4539 C CA . SER A 1 586 ? 72.999 -2.140 12.207 1.00 24.12 586 SER A CA 1
ATOM 4540 C C . SER A 1 586 ? 73.503 -1.047 13.183 1.00 20.29 586 SER A C 1
ATOM 4541 O O . SER A 1 586 ? 74.358 -1.380 14.002 1.00 23.00 586 SER A O 1
ATOM 4544 N N . ASP A 1 587 ? 72.914 0.137 13.224 1.00 19.78 587 ASP A N 1
ATOM 4545 C CA . ASP A 1 587 ? 73.254 1.178 14.243 1.00 21.05 587 ASP A CA 1
ATOM 4546 C C . ASP A 1 587 ? 72.773 0.712 15.631 1.00 19.96 587 ASP A C 1
ATOM 4547 O O . ASP A 1 587 ? 73.541 0.820 16.599 1.00 20.65 587 ASP A O 1
ATOM 4552 N N . ALA A 1 588 ? 71.581 0.138 15.748 1.00 19.74 588 ALA A N 1
ATOM 4553 C CA . ALA A 1 588 ? 71.031 -0.351 17.042 1.00 20.40 588 ALA A CA 1
ATOM 4554 C C . ALA A 1 588 ? 71.927 -1.464 17.549 1.00 19.69 588 ALA A C 1
ATOM 4555 O O . ALA A 1 588 ? 72.213 -1.494 18.770 1.00 20.48 588 ALA A O 1
ATOM 4557 N N . ASP A 1 589 ? 72.334 -2.351 16.651 1.00 19.47 589 ASP A N 1
ATOM 4558 C CA . ASP A 1 589 ? 73.219 -3.479 17.014 1.00 19.77 589 ASP A CA 1
ATOM 4559 C C . ASP A 1 589 ? 74.578 -2.939 17.520 1.00 20.54 589 ASP A C 1
ATOM 4560 O O . ASP A 1 589 ? 75.032 -3.421 18.550 1.00 19.99 589 ASP A O 1
ATOM 4565 N N . ALA A 1 590 ? 75.211 -1.972 16.844 1.00 20.51 590 ALA A N 1
ATOM 4566 C CA . ALA A 1 590 ? 76.529 -1.425 17.253 1.00 21.34 590 ALA A CA 1
ATOM 4567 C C . ALA A 1 590 ? 76.424 -0.710 18.615 1.00 20.80 590 ALA A C 1
ATOM 4568 O O . ALA A 1 590 ? 77.314 -0.903 19.435 1.00 21.02 590 ALA A O 1
ATOM 4570 N N . VAL A 1 591 ? 75.380 0.094 18.827 1.00 20.29 591 VAL A N 1
ATOM 4571 C CA . VAL A 1 591 ? 75.104 0.771 20.123 1.00 18.52 591 VAL A CA 1
ATOM 4572 C C . VAL A 1 591 ? 74.912 -0.271 21.217 1.00 19.33 591 VAL A C 1
ATOM 4573 O O . VAL A 1 591 ? 75.562 -0.116 22.316 1.00 17.53 591 VAL A O 1
ATOM 4577 N N . ALA A 1 592 ? 74.111 -1.318 20.982 1.00 17.91 592 ALA A N 1
ATOM 4578 C CA . ALA A 1 592 ? 73.908 -2.347 22.034 1.00 18.82 592 ALA A CA 1
ATOM 4579 C C . ALA A 1 592 ? 75.229 -3.039 22.395 1.00 18.91 592 ALA A C 1
ATOM 4580 O O . ALA A 1 592 ? 75.439 -3.392 23.573 1.00 19.14 592 ALA A O 1
ATOM 4582 N N . ARG A 1 593 ? 76.049 -3.357 21.404 1.00 20.37 593 ARG A N 1
ATOM 4583 C CA . ARG A 1 593 ? 77.293 -4.105 21.670 1.00 20.44 593 ARG A CA 1
ATOM 4584 C C . ARG A 1 593 ? 78.270 -3.198 22.430 1.00 21.92 593 ARG A C 1
ATOM 4585 O O . ARG A 1 593 ? 78.942 -3.748 23.307 1.00 23.00 593 ARG A O 1
ATOM 4593 N N . ALA A 1 594 ? 78.341 -1.881 22.136 1.00 20.50 594 ALA A N 1
ATOM 4594 C CA . ALA A 1 594 ? 79.187 -0.926 22.885 1.00 19.38 594 ALA A CA 1
ATOM 4595 C C . ALA A 1 594 ? 78.734 -0.847 24.358 1.00 20.69 594 ALA A C 1
ATOM 4596 O O . ALA A 1 594 ? 79.587 -0.773 25.285 1.00 19.04 594 ALA A O 1
ATOM 4598 N N . VAL A 1 595 ? 77.435 -0.792 24.600 1.00 19.14 595 VAL A N 1
ATOM 4599 C CA . VAL A 1 595 ? 76.847 -0.744 25.974 1.00 19.65 595 VAL A CA 1
ATOM 4600 C C . VAL A 1 595 ? 77.262 -2.011 26.710 1.00 20.95 595 VAL A C 1
ATOM 4601 O O . VAL A 1 595 ? 77.625 -1.925 27.917 1.00 21.89 595 VAL A O 1
ATOM 4605 N N . LEU A 1 596 ? 77.097 -3.176 26.077 1.00 20.65 596 LEU A N 1
ATOM 4606 C CA . LEU A 1 596 ? 77.435 -4.441 26.773 1.00 22.44 596 LEU A CA 1
ATOM 4607 C C . LEU A 1 596 ? 78.941 -4.478 27.058 1.00 23.01 596 LEU A C 1
ATOM 4608 O O . LEU A 1 596 ? 79.270 -4.946 28.128 1.00 22.07 596 LEU A O 1
ATOM 4613 N N . ARG A 1 597 ? 79.808 -3.975 26.176 1.00 23.43 597 ARG A N 1
ATOM 4614 C CA . ARG A 1 597 ? 81.288 -3.972 26.421 1.00 25.19 597 ARG A CA 1
ATOM 4615 C C . ARG A 1 597 ? 81.662 -2.997 27.559 1.00 27.64 597 ARG A C 1
ATOM 4616 O O . ARG A 1 597 ? 82.474 -3.393 28.405 1.00 28.20 597 ARG A O 1
ATOM 4624 N N . VAL A 1 598 ? 81.031 -1.820 27.677 1.00 28.71 598 VAL A N 1
ATOM 4625 C CA . VAL A 1 598 ? 81.363 -0.856 28.770 1.00 30.12 598 VAL A CA 1
ATOM 4626 C C . VAL A 1 598 ? 80.800 -1.395 30.094 1.00 30.99 598 VAL A C 1
ATOM 4627 O O . VAL A 1 598 ? 81.448 -1.184 31.108 1.00 34.65 598 VAL A O 1
ATOM 4631 N N . ALA A 1 599 ? 79.737 -2.199 30.105 1.00 30.78 599 ALA A N 1
ATOM 4632 C CA . ALA A 1 599 ? 79.211 -2.823 31.352 1.00 34.58 599 ALA A CA 1
ATOM 4633 C C . ALA A 1 599 ? 80.010 -4.080 31.726 1.00 42.47 599 ALA A C 1
ATOM 4634 O O . ALA A 1 599 ? 80.071 -4.401 32.899 1.00 40.96 599 ALA A O 1
ATOM 4636 N N . GLY A 1 600 ? 80.515 -4.808 30.740 1.00 47.78 600 GLY A N 1
ATOM 4637 C CA . GLY A 1 600 ? 80.930 -6.209 30.869 1.00 56.02 600 GLY A CA 1
ATOM 4638 C C . GLY A 1 600 ? 82.409 -6.320 31.166 1.00 62.25 600 GLY A C 1
ATOM 4639 O O . GLY A 1 600 ? 82.885 -7.456 31.288 1.00 77.96 600 GLY A O 1
ATOM 4640 N N . GLN A 1 601 ? 83.108 -5.199 31.321 1.00 63.97 601 GLN A N 1
ATOM 4641 C CA . GLN A 1 601 ? 84.483 -5.209 31.878 1.00 71.01 601 GLN A CA 1
ATOM 4642 C C . GLN A 1 601 ? 84.468 -5.910 33.251 1.00 60.96 601 GLN A C 1
ATOM 4643 O O . GLN A 1 601 ? 85.529 -6.223 33.799 1.00 63.78 601 GLN A O 1
ATOM 4649 N N . MET B 1 1 ? 79.270 -34.773 1.954 1.00 75.64 1 MET B N 1
ATOM 4650 C CA . MET B 1 1 ? 78.465 -34.883 3.221 1.00 81.05 1 MET B CA 1
ATOM 4651 C C . MET B 1 1 ? 77.020 -35.244 2.846 1.00 75.55 1 MET B C 1
ATOM 4652 O O . MET B 1 1 ? 76.420 -34.536 2.041 1.00 69.08 1 MET B O 1
ATOM 4657 N N . PRO B 1 2 ? 76.439 -36.371 3.356 1.00 68.53 2 PRO B N 1
ATOM 4658 C CA . PRO B 1 2 ? 75.070 -36.781 3.006 1.00 61.26 2 PRO B CA 1
ATOM 4659 C C . PRO B 1 2 ? 73.962 -35.939 3.677 1.00 55.49 2 PRO B C 1
ATOM 4660 O O . PRO B 1 2 ? 74.170 -35.314 4.725 1.00 52.31 2 PRO B O 1
ATOM 4664 N N . LEU B 1 3 ? 72.814 -35.886 3.005 1.00 47.66 3 LEU B N 1
ATOM 4665 C CA . LEU B 1 3 ? 71.651 -35.030 3.349 1.00 47.33 3 LEU B CA 1
ATOM 4666 C C . LEU B 1 3 ? 70.404 -35.910 3.401 1.00 37.22 3 LEU B C 1
ATOM 4667 O O . LEU B 1 3 ? 70.296 -36.834 2.544 1.00 32.58 3 LEU B O 1
ATOM 4672 N N . SER B 1 4 ? 69.458 -35.487 4.238 1.00 36.08 4 SER B N 1
ATOM 4673 C CA . SER B 1 4 ? 68.117 -36.094 4.444 1.00 39.16 4 SER B CA 1
ATOM 4674 C C . SER B 1 4 ? 67.009 -35.061 4.283 1.00 32.23 4 SER B C 1
ATOM 4675 O O . SER B 1 4 ? 67.099 -33.962 4.925 1.00 35.29 4 SER B O 1
ATOM 4678 N N . VAL B 1 5 ? 65.956 -35.450 3.579 1.00 28.97 5 VAL B N 1
ATOM 4679 C CA . VAL B 1 5 ? 64.665 -34.722 3.650 1.00 30.07 5 VAL B CA 1
ATOM 4680 C C . VAL B 1 5 ? 63.508 -35.729 3.802 1.00 32.30 5 VAL B C 1
ATOM 4681 O O . VAL B 1 5 ? 63.698 -36.956 3.595 1.00 31.37 5 VAL B O 1
ATOM 4685 N N . ALA B 1 6 ? 62.322 -35.222 4.145 1.00 30.49 6 ALA B N 1
ATOM 4686 C CA . ALA B 1 6 ? 61.090 -36.023 4.305 1.00 31.54 6 ALA B CA 1
ATOM 4687 C C . ALA B 1 6 ? 59.935 -35.395 3.529 1.00 33.04 6 ALA B C 1
ATOM 4688 O O . ALA B 1 6 ? 59.695 -34.143 3.595 1.00 31.77 6 ALA B O 1
ATOM 4690 N N . VAL B 1 7 ? 59.153 -36.276 2.943 1.00 31.91 7 VAL B N 1
ATOM 4691 C CA . VAL B 1 7 ? 57.790 -36.011 2.421 1.00 30.41 7 VAL B CA 1
ATOM 4692 C C . VAL B 1 7 ? 56.786 -36.771 3.290 1.00 33.65 7 VAL B C 1
ATOM 4693 O O . VAL B 1 7 ? 56.894 -38.012 3.399 1.00 30.99 7 VAL B O 1
ATOM 4697 N N . VAL B 1 8 ? 55.924 -36.013 3.959 1.00 30.81 8 VAL B N 1
ATOM 4698 C CA . VAL B 1 8 ? 54.802 -36.519 4.766 1.00 29.27 8 VAL B CA 1
ATOM 4699 C C . VAL B 1 8 ? 53.588 -36.530 3.834 1.00 29.30 8 VAL B C 1
ATOM 4700 O O . VAL B 1 8 ? 53.017 -35.459 3.538 1.00 28.72 8 VAL B O 1
ATOM 4704 N N . GLY B 1 9 ? 53.223 -37.730 3.399 1.00 27.92 9 GLY B N 1
ATOM 4705 C CA . GLY B 1 9 ? 52.095 -38.037 2.509 1.00 28.75 9 GLY B CA 1
ATOM 4706 C C . GLY B 1 9 ? 52.628 -38.522 1.190 1.00 30.30 9 GLY B C 1
ATOM 4707 O O . GLY B 1 9 ? 53.575 -37.879 0.683 1.00 31.70 9 GLY B O 1
ATOM 4708 N N . ALA B 1 10 ? 52.121 -39.648 0.688 1.00 28.02 10 ALA B N 1
ATOM 4709 C CA . ALA B 1 10 ? 52.568 -40.275 -0.578 1.00 27.21 10 ALA B CA 1
ATOM 4710 C C . ALA B 1 10 ? 51.342 -40.626 -1.426 1.00 30.27 10 ALA B C 1
ATOM 4711 O O . ALA B 1 10 ? 51.291 -41.696 -2.031 1.00 31.00 10 ALA B O 1
ATOM 4713 N N . GLY B 1 11 ? 50.362 -39.745 -1.458 1.00 26.27 11 GLY B N 1
ATOM 4714 C CA . GLY B 1 11 ? 49.359 -39.795 -2.524 1.00 28.93 11 GLY B CA 1
ATOM 4715 C C . GLY B 1 11 ? 49.880 -39.103 -3.779 1.00 30.68 11 GLY B C 1
ATOM 4716 O O . GLY B 1 11 ? 51.077 -38.882 -3.955 1.00 29.36 11 GLY B O 1
ATOM 4717 N N . PRO B 1 12 ? 48.969 -38.705 -4.672 1.00 26.66 12 PRO B N 1
ATOM 4718 C CA . PRO B 1 12 ? 49.364 -37.997 -5.875 1.00 30.15 12 PRO B CA 1
ATOM 4719 C C . PRO B 1 12 ? 50.322 -36.821 -5.611 1.00 34.33 12 PRO B C 1
ATOM 4720 O O . PRO B 1 12 ? 51.295 -36.739 -6.349 1.00 36.66 12 PRO B O 1
ATOM 4724 N N . ARG B 1 13 ? 50.113 -35.990 -4.584 1.00 31.23 13 ARG B N 1
ATOM 4725 C CA . ARG B 1 13 ? 50.947 -34.759 -4.425 1.00 31.51 13 ARG B CA 1
ATOM 4726 C C . ARG B 1 13 ? 52.330 -35.128 -3.853 1.00 32.12 13 ARG B C 1
ATOM 4727 O O . ARG B 1 13 ? 53.334 -34.641 -4.385 1.00 31.29 13 ARG B O 1
ATOM 4735 N N . GLY B 1 14 ? 52.416 -35.977 -2.844 1.00 27.93 14 GLY B N 1
ATOM 4736 C CA . GLY B 1 14 ? 53.704 -36.344 -2.275 1.00 27.06 14 GLY B CA 1
ATOM 4737 C C . GLY B 1 14 ? 54.514 -37.094 -3.306 1.00 32.69 14 GLY B C 1
ATOM 4738 O O . GLY B 1 14 ? 55.726 -36.992 -3.252 1.00 36.90 14 GLY B O 1
ATOM 4739 N N . THR B 1 15 ? 53.862 -37.847 -4.199 1.00 33.66 15 THR B N 1
ATOM 4740 C CA . THR B 1 15 ? 54.523 -38.680 -5.246 1.00 33.31 15 THR B CA 1
ATOM 4741 C C . THR B 1 15 ? 55.097 -37.762 -6.339 1.00 33.89 15 THR B C 1
ATOM 4742 O O . THR B 1 15 ? 56.240 -37.989 -6.786 1.00 31.97 15 THR B O 1
ATOM 4746 N N . SER B 1 16 ? 54.302 -36.799 -6.781 1.00 30.44 16 SER B N 1
ATOM 4747 C CA . SER B 1 16 ? 54.693 -35.741 -7.747 1.00 34.08 16 SER B CA 1
ATOM 4748 C C . SER B 1 16 ? 55.933 -35.013 -7.210 1.00 31.52 16 SER B C 1
ATOM 4749 O O . SER B 1 16 ? 56.883 -34.784 -7.974 1.00 29.28 16 SER B O 1
ATOM 4752 N N . VAL B 1 17 ? 55.961 -34.729 -5.916 1.00 29.55 17 VAL B N 1
ATOM 4753 C CA . VAL B 1 17 ? 57.086 -34.001 -5.298 1.00 31.30 17 VAL B CA 1
ATOM 4754 C C . VAL B 1 17 ? 58.335 -34.892 -5.331 1.00 36.24 17 VAL B C 1
ATOM 4755 O O . VAL B 1 17 ? 59.449 -34.360 -5.539 1.00 35.37 17 VAL B O 1
ATOM 4759 N N . LEU B 1 18 ? 58.197 -36.183 -5.103 1.00 33.06 18 LEU B N 1
ATOM 4760 C CA . LEU B 1 18 ? 59.355 -37.104 -5.178 1.00 37.10 18 LEU B CA 1
ATOM 4761 C C . LEU B 1 18 ? 59.877 -37.167 -6.621 1.00 34.74 18 LEU B C 1
ATOM 4762 O O . LEU B 1 18 ? 61.106 -37.109 -6.800 1.00 34.18 18 LEU B O 1
ATOM 4767 N N . GLU B 1 19 ? 58.981 -37.304 -7.601 1.00 29.85 19 GLU B N 1
ATOM 4768 C CA . GLU B 1 19 ? 59.330 -37.354 -9.034 1.00 32.63 19 GLU B CA 1
ATOM 4769 C C . GLU B 1 19 ? 60.138 -36.094 -9.409 1.00 37.66 19 GLU B C 1
ATOM 4770 O O . GLU B 1 19 ? 61.139 -36.232 -10.116 1.00 36.10 19 GLU B O 1
ATOM 4776 N N . ARG B 1 20 ? 59.755 -34.927 -8.875 1.00 33.61 20 ARG B N 1
ATOM 4777 C CA . ARG B 1 20 ? 60.363 -33.615 -9.186 1.00 32.95 20 ARG B CA 1
ATOM 4778 C C . ARG B 1 20 ? 61.690 -33.486 -8.440 1.00 33.31 20 ARG B C 1
ATOM 4779 O O . ARG B 1 20 ? 62.561 -32.782 -8.992 1.00 34.17 20 ARG B O 1
ATOM 4787 N N . LEU B 1 21 ? 61.805 -34.018 -7.215 1.00 31.03 21 LEU B N 1
ATOM 4788 C CA . LEU B 1 21 ? 63.073 -34.001 -6.445 1.00 34.16 21 LEU B CA 1
ATOM 4789 C C . LEU B 1 21 ? 64.111 -34.771 -7.289 1.00 38.34 21 LEU B C 1
ATOM 4790 O O . LEU B 1 21 ? 65.222 -34.266 -7.502 1.00 35.74 21 LEU B O 1
ATOM 4795 N N . CYS B 1 22 ? 63.739 -35.936 -7.804 1.00 36.11 22 CYS B N 1
ATOM 4796 C CA . CYS B 1 22 ? 64.594 -36.785 -8.676 1.00 36.91 22 CYS B CA 1
ATOM 4797 C C . CYS B 1 22 ? 64.953 -36.004 -9.956 1.00 37.75 22 CYS B C 1
ATOM 4798 O O . CYS B 1 22 ? 66.115 -35.947 -10.280 1.00 38.85 22 CYS B O 1
ATOM 4801 N N . ALA B 1 23 ? 64.018 -35.323 -10.597 1.00 40.81 23 ALA B N 1
ATOM 4802 C CA . ALA B 1 23 ? 64.271 -34.554 -11.839 1.00 43.92 23 ALA B CA 1
ATOM 4803 C C . ALA B 1 23 ? 65.336 -33.472 -11.622 1.00 39.41 23 ALA B C 1
ATOM 4804 O O . ALA B 1 23 ? 66.073 -33.262 -12.523 1.00 41.36 23 ALA B O 1
ATOM 4806 N N . SER B 1 24 ? 65.389 -32.807 -10.479 1.00 38.85 24 SER B N 1
ATOM 4807 C CA . SER B 1 24 ? 66.204 -31.588 -10.288 1.00 36.73 24 SER B CA 1
ATOM 4808 C C . SER B 1 24 ? 67.450 -31.872 -9.443 1.00 36.57 24 SER B C 1
ATOM 4809 O O . SER B 1 24 ? 68.306 -30.935 -9.362 1.00 33.36 24 SER B O 1
ATOM 4812 N N . ALA B 1 25 ? 67.578 -33.062 -8.829 1.00 32.43 25 ALA B N 1
ATOM 4813 C CA . ALA B 1 25 ? 68.735 -33.426 -7.956 1.00 38.12 25 ALA B CA 1
ATOM 4814 C C . ALA B 1 25 ? 70.086 -33.329 -8.699 1.00 37.78 25 ALA B C 1
ATOM 4815 O O . ALA B 1 25 ? 71.021 -32.721 -8.167 1.00 39.11 25 ALA B O 1
ATOM 4817 N N . PRO B 1 26 ? 70.231 -33.852 -9.938 1.00 38.07 26 PRO B N 1
ATOM 4818 C CA . PRO B 1 26 ? 71.446 -33.646 -10.738 1.00 45.52 26 PRO B CA 1
ATOM 4819 C C . PRO B 1 26 ? 71.911 -32.181 -10.779 1.00 44.72 26 PRO B C 1
ATOM 4820 O O . PRO B 1 26 ? 73.027 -31.943 -10.436 1.00 46.06 26 PRO B O 1
ATOM 4824 N N . GLU B 1 27 ? 71.030 -31.247 -11.163 1.00 42.82 27 GLU B N 1
ATOM 4825 C CA . GLU B 1 27 ? 71.320 -29.793 -11.271 1.00 37.93 27 GLU B CA 1
ATOM 4826 C C . GLU B 1 27 ? 71.679 -29.207 -9.898 1.00 35.27 27 GLU B C 1
ATOM 4827 O O . GLU B 1 27 ? 72.563 -28.333 -9.837 1.00 34.40 27 GLU B O 1
ATOM 4833 N N . LEU B 1 28 ? 71.010 -29.595 -8.815 1.00 37.41 28 LEU B N 1
ATOM 4834 C CA . LEU B 1 28 ? 70.962 -28.703 -7.617 1.00 32.70 28 LEU B CA 1
ATOM 4835 C C . LEU B 1 28 ? 71.735 -29.282 -6.441 1.00 31.46 28 LEU B C 1
ATOM 4836 O O . LEU B 1 28 ? 72.116 -28.473 -5.550 1.00 33.85 28 LEU B O 1
ATOM 4841 N N . LEU B 1 29 ? 71.994 -30.579 -6.392 1.00 34.54 29 LEU B N 1
ATOM 4842 C CA . LEU B 1 29 ? 72.866 -31.119 -5.305 1.00 41.24 29 LEU B CA 1
ATOM 4843 C C . LEU B 1 29 ? 74.345 -30.724 -5.523 1.00 44.29 29 LEU B C 1
ATOM 4844 O O . LEU B 1 29 ? 74.833 -30.822 -6.665 1.00 45.28 29 LEU B O 1
ATOM 4849 N N . ALA B 1 30 ? 75.066 -30.340 -4.465 1.00 44.08 30 ALA B N 1
ATOM 4850 C CA . ALA B 1 30 ? 76.537 -30.107 -4.502 1.00 49.62 30 ALA B CA 1
ATOM 4851 C C . ALA B 1 30 ? 77.280 -31.349 -4.996 1.00 51.70 30 ALA B C 1
ATOM 4852 O O . ALA B 1 30 ? 76.771 -32.471 -4.969 1.00 50.15 30 ALA B O 1
ATOM 4854 N N . PRO B 1 31 ? 78.517 -31.192 -5.510 1.00 64.83 31 PRO B N 1
ATOM 4855 C CA . PRO B 1 31 ? 79.226 -32.321 -6.122 1.00 61.25 31 PRO B CA 1
ATOM 4856 C C . PRO B 1 31 ? 79.478 -33.439 -5.091 1.00 55.93 31 PRO B C 1
ATOM 4857 O O . PRO B 1 31 ? 79.879 -33.154 -3.933 1.00 48.20 31 PRO B O 1
ATOM 4861 N N . GLY B 1 32 ? 79.176 -34.676 -5.485 1.00 55.62 32 GLY B N 1
ATOM 4862 C CA . GLY B 1 32 ? 79.366 -35.879 -4.649 1.00 54.31 32 GLY B CA 1
ATOM 4863 C C . GLY B 1 32 ? 78.420 -35.967 -3.456 1.00 52.30 32 GLY B C 1
ATOM 4864 O O . GLY B 1 32 ? 78.678 -36.776 -2.595 1.00 54.57 32 GLY B O 1
ATOM 4865 N N . VAL B 1 33 ? 77.341 -35.193 -3.371 1.00 53.02 33 VAL B N 1
ATOM 4866 C CA . VAL B 1 33 ? 76.468 -35.231 -2.160 1.00 50.54 33 VAL B CA 1
ATOM 4867 C C . VAL B 1 33 ? 75.343 -36.242 -2.401 1.00 44.66 33 VAL B C 1
ATOM 4868 O O . VAL B 1 33 ? 74.722 -36.156 -3.499 1.00 42.65 33 VAL B O 1
ATOM 4872 N N . ARG B 1 34 ? 75.113 -37.161 -1.442 1.00 42.99 34 ARG B N 1
ATOM 4873 C CA . ARG B 1 34 ? 74.013 -38.168 -1.518 1.00 46.34 34 ARG B CA 1
ATOM 4874 C C . ARG B 1 34 ? 72.810 -37.645 -0.727 1.00 41.27 34 ARG B C 1
ATOM 4875 O O . ARG B 1 34 ? 72.984 -37.228 0.431 1.00 38.85 34 ARG B O 1
ATOM 4883 N N . LEU B 1 35 ? 71.618 -37.697 -1.311 1.00 38.62 35 LEU B N 1
ATOM 4884 C CA . LEU B 1 35 ? 70.390 -37.185 -0.632 1.00 40.55 35 LEU B CA 1
ATOM 4885 C C . LEU B 1 35 ? 69.501 -38.372 -0.293 1.00 35.32 35 LEU B C 1
ATOM 4886 O O . LEU B 1 35 ? 69.181 -39.116 -1.229 1.00 37.53 35 LEU B O 1
ATOM 4891 N N . THR B 1 36 ? 69.059 -38.501 0.956 1.00 33.72 36 THR B N 1
ATOM 4892 C CA . THR B 1 36 ? 68.035 -39.529 1.310 1.00 36.93 36 THR B CA 1
ATOM 4893 C C . THR B 1 36 ? 66.671 -38.845 1.371 1.00 32.32 36 THR B C 1
ATOM 4894 O O . THR B 1 36 ? 66.564 -37.834 2.096 1.00 36.11 36 THR B O 1
ATOM 4898 N N . VAL B 1 37 ? 65.703 -39.325 0.583 1.00 33.78 37 VAL B N 1
ATOM 4899 C CA . VAL B 1 37 ? 64.282 -38.906 0.711 1.00 35.18 37 VAL B CA 1
ATOM 4900 C C . VAL B 1 37 ? 63.495 -39.934 1.531 1.00 37.46 37 VAL B C 1
ATOM 4901 O O . VAL B 1 37 ? 63.254 -40.998 0.996 1.00 36.34 37 VAL B O 1
ATOM 4905 N N . HIS B 1 38 ? 63.098 -39.577 2.756 1.00 35.81 38 HIS B N 1
ATOM 4906 C CA . HIS B 1 38 ? 62.115 -40.313 3.602 1.00 34.69 38 HIS B CA 1
ATOM 4907 C C . HIS B 1 38 ? 60.666 -40.043 3.153 1.00 35.16 38 HIS B C 1
ATOM 4908 O O . HIS B 1 38 ? 60.182 -38.920 3.307 1.00 36.49 38 HIS B O 1
ATOM 4915 N N . VAL B 1 39 ? 60.007 -41.022 2.558 1.00 32.69 39 VAL B N 1
ATOM 4916 C CA . VAL B 1 39 ? 58.558 -40.976 2.183 1.00 39.02 39 VAL B CA 1
ATOM 4917 C C . VAL B 1 39 ? 57.707 -41.663 3.270 1.00 35.71 39 VAL B C 1
ATOM 4918 O O . VAL B 1 39 ? 57.852 -42.837 3.466 1.00 32.35 39 VAL B O 1
ATOM 4922 N N . VAL B 1 40 ? 56.854 -40.917 3.958 1.00 32.70 40 VAL B N 1
ATOM 4923 C CA . VAL B 1 40 ? 56.103 -41.372 5.147 1.00 31.94 40 VAL B CA 1
ATOM 4924 C C . VAL B 1 40 ? 54.616 -41.372 4.799 1.00 34.59 40 VAL B C 1
ATOM 4925 O O . VAL B 1 40 ? 54.086 -40.279 4.500 1.00 39.43 40 VAL B O 1
ATOM 4929 N N . ASP B 1 41 ? 53.954 -42.532 4.846 1.00 33.34 41 ASP B N 1
ATOM 4930 C CA . ASP B 1 41 ? 52.479 -42.677 4.666 1.00 34.93 41 ASP B CA 1
ATOM 4931 C C . ASP B 1 41 ? 52.020 -43.986 5.319 1.00 35.27 41 ASP B C 1
ATOM 4932 O O . ASP B 1 41 ? 52.626 -45.023 5.083 1.00 36.33 41 ASP B O 1
ATOM 4937 N N . PRO B 1 42 ? 50.927 -44.008 6.131 1.00 41.62 42 PRO B N 1
ATOM 4938 C CA . PRO B 1 42 ? 50.345 -45.274 6.602 1.00 38.82 42 PRO B CA 1
ATOM 4939 C C . PRO B 1 42 ? 49.873 -46.179 5.445 1.00 39.54 42 PRO B C 1
ATOM 4940 O O . PRO B 1 42 ? 49.798 -47.324 5.620 1.00 41.60 42 PRO B O 1
ATOM 4944 N N . ALA B 1 43 ? 49.515 -45.632 4.292 1.00 38.77 43 ALA B N 1
ATOM 4945 C CA . ALA B 1 43 ? 49.102 -46.412 3.102 1.00 38.69 43 ALA B CA 1
ATOM 4946 C C . ALA B 1 43 ? 50.299 -46.698 2.192 1.00 42.64 43 ALA B C 1
ATOM 4947 O O . ALA B 1 43 ? 51.345 -46.068 2.311 1.00 49.40 43 ALA B O 1
ATOM 4949 N N . PRO B 1 44 ? 50.181 -47.639 1.233 1.00 48.47 44 PRO B N 1
ATOM 4950 C CA . PRO B 1 44 ? 51.254 -47.902 0.274 1.00 48.08 44 PRO B CA 1
ATOM 4951 C C . PRO B 1 44 ? 51.519 -46.686 -0.610 1.00 45.17 44 PRO B C 1
ATOM 4952 O O . PRO B 1 44 ? 50.575 -46.063 -1.101 1.00 36.57 44 PRO B O 1
ATOM 4956 N N . PRO B 1 45 ? 52.811 -46.330 -0.818 1.00 41.59 45 PRO B N 1
ATOM 4957 C CA . PRO B 1 45 ? 53.175 -45.070 -1.465 1.00 39.23 45 PRO B CA 1
ATOM 4958 C C . PRO B 1 45 ? 52.849 -45.057 -2.961 1.00 38.09 45 PRO B C 1
ATOM 4959 O O . PRO B 1 45 ? 53.035 -46.051 -3.627 1.00 42.11 45 PRO B O 1
ATOM 4963 N N . GLY B 1 46 ? 52.345 -43.918 -3.430 1.00 37.89 46 GLY B N 1
ATOM 4964 C CA . GLY B 1 46 ? 51.896 -43.652 -4.812 1.00 34.61 46 GLY B CA 1
ATOM 4965 C C . GLY B 1 46 ? 50.414 -43.310 -4.806 1.00 36.91 46 GLY B C 1
ATOM 4966 O O . GLY B 1 46 ? 50.009 -42.153 -4.996 1.00 36.79 46 GLY B O 1
ATOM 4967 N N . PRO B 1 47 ? 49.547 -44.311 -4.545 1.00 36.66 47 PRO B N 1
ATOM 4968 C CA . PRO B 1 47 ? 48.103 -44.079 -4.530 1.00 35.18 47 PRO B CA 1
ATOM 4969 C C . PRO B 1 47 ? 47.717 -43.385 -3.223 1.00 30.20 47 PRO B C 1
ATOM 4970 O O . PRO B 1 47 ? 46.724 -42.627 -3.225 1.00 36.29 47 PRO B O 1
ATOM 4974 N N . GLY B 1 48 ? 48.493 -43.665 -2.167 1.00 28.37 48 GLY B N 1
ATOM 4975 C CA . GLY B 1 48 ? 48.144 -43.387 -0.760 1.00 33.74 48 GLY B CA 1
ATOM 4976 C C . GLY B 1 48 ? 46.741 -43.860 -0.441 1.00 35.54 48 GLY B C 1
ATOM 4977 O O . GLY B 1 48 ? 46.219 -44.682 -1.188 1.00 36.01 48 GLY B O 1
ATOM 4978 N N . ARG B 1 49 ? 46.118 -43.281 0.572 1.00 38.19 49 ARG B N 1
ATOM 4979 C CA . ARG B 1 49 ? 44.828 -43.734 1.155 1.00 40.07 49 ARG B CA 1
ATOM 4980 C C . ARG B 1 49 ? 43.658 -43.601 0.163 1.00 38.34 49 ARG B C 1
ATOM 4981 O O . ARG B 1 49 ? 42.861 -44.535 0.049 1.00 38.00 49 ARG B O 1
ATOM 4989 N N . VAL B 1 50 ? 43.509 -42.496 -0.552 1.00 31.92 50 VAL B N 1
ATOM 4990 C CA . VAL B 1 50 ? 42.294 -42.287 -1.388 1.00 31.58 50 VAL B CA 1
ATOM 4991 C C . VAL B 1 50 ? 42.269 -43.287 -2.548 1.00 31.96 50 VAL B C 1
ATOM 4992 O O . VAL B 1 50 ? 41.171 -43.774 -2.876 1.00 40.39 50 VAL B O 1
ATOM 4996 N N . TRP B 1 51 ? 43.400 -43.580 -3.171 1.00 30.13 51 TRP B N 1
ATOM 4997 C CA . TRP B 1 51 ? 43.408 -44.327 -4.443 1.00 30.19 51 TRP B CA 1
ATOM 4998 C C . TRP B 1 51 ? 43.973 -45.728 -4.243 1.00 31.30 51 TRP B C 1
ATOM 4999 O O . TRP B 1 51 ? 44.172 -46.378 -5.260 1.00 34.36 51 TRP B O 1
ATOM 5010 N N . ARG B 1 52 ? 44.158 -46.183 -3.002 1.00 31.30 52 ARG B N 1
ATOM 5011 C CA . ARG B 1 52 ? 44.744 -47.519 -2.691 1.00 37.61 52 ARG B CA 1
ATOM 5012 C C . ARG B 1 52 ? 44.103 -48.588 -3.601 1.00 40.74 52 ARG B C 1
ATOM 5013 O O . ARG B 1 52 ? 42.895 -48.444 -3.942 1.00 42.10 52 ARG B O 1
ATOM 5021 N N . THR B 1 53 ? 44.869 -49.609 -4.006 1.00 48.76 53 THR B N 1
ATOM 5022 C CA . THR B 1 53 ? 44.417 -50.658 -4.977 1.00 51.09 53 THR B CA 1
ATOM 5023 C C . THR B 1 53 ? 43.392 -51.596 -4.305 1.00 55.34 53 THR B C 1
ATOM 5024 O O . THR B 1 53 ? 42.386 -51.909 -4.961 1.00 57.90 53 THR B O 1
ATOM 5028 N N . ALA B 1 54 ? 43.578 -51.920 -3.022 1.00 51.88 54 ALA B N 1
ATOM 5029 C CA . ALA B 1 54 ? 42.652 -52.716 -2.181 1.00 49.51 54 ALA B CA 1
ATOM 5030 C C . ALA B 1 54 ? 41.406 -51.903 -1.800 1.00 53.21 54 ALA B C 1
ATOM 5031 O O . ALA B 1 54 ? 41.266 -51.525 -0.622 1.00 65.85 54 ALA B O 1
ATOM 5033 N N . GLN B 1 55 ? 40.527 -51.636 -2.763 1.00 52.75 55 GLN B N 1
ATOM 5034 C CA . GLN B 1 55 ? 39.231 -50.937 -2.568 1.00 54.70 55 GLN B CA 1
ATOM 5035 C C . GLN B 1 55 ? 38.250 -51.430 -3.663 1.00 59.39 55 GLN B C 1
ATOM 5036 O O . GLN B 1 55 ? 38.706 -51.920 -4.712 1.00 61.31 55 GLN B O 1
ATOM 5042 N N . SER B 1 56 ? 36.938 -51.347 -3.444 1.00 62.16 56 SER B N 1
ATOM 5043 C CA . SER B 1 56 ? 35.955 -52.039 -4.320 1.00 69.33 56 SER B CA 1
ATOM 5044 C C . SER B 1 56 ? 36.021 -51.374 -5.700 1.00 66.35 56 SER B C 1
ATOM 5045 O O . SER B 1 56 ? 36.081 -50.127 -5.719 1.00 62.57 56 SER B O 1
ATOM 5048 N N . GLU B 1 57 ? 36.007 -52.157 -6.788 1.00 56.84 57 GLU B N 1
ATOM 5049 C CA . GLU B 1 57 ? 35.979 -51.625 -8.178 1.00 51.54 57 GLU B CA 1
ATOM 5050 C C . GLU B 1 57 ? 34.639 -50.929 -8.462 1.00 50.64 57 GLU B C 1
ATOM 5051 O O . GLU B 1 57 ? 34.493 -50.338 -9.550 1.00 62.05 57 GLU B O 1
ATOM 5057 N N . ASP B 1 58 ? 33.696 -50.901 -7.532 1.00 52.81 58 ASP B N 1
ATOM 5058 C CA . ASP B 1 58 ? 32.381 -50.232 -7.761 1.00 59.11 58 ASP B CA 1
ATOM 5059 C C . ASP B 1 58 ? 32.575 -48.708 -7.958 1.00 62.67 58 ASP B C 1
ATOM 5060 O O . ASP B 1 58 ? 31.739 -48.049 -8.661 1.00 57.48 58 ASP B O 1
ATOM 5065 N N . LEU B 1 59 ? 33.538 -48.100 -7.253 1.00 49.25 59 LEU B N 1
ATOM 5066 C CA . LEU B 1 59 ? 33.588 -46.618 -7.150 1.00 42.91 59 LEU B CA 1
ATOM 5067 C C . LEU B 1 59 ? 34.411 -46.085 -8.326 1.00 41.98 59 LEU B C 1
ATOM 5068 O O . LEU B 1 59 ? 35.465 -46.683 -8.671 1.00 37.82 59 LEU B O 1
ATOM 5073 N N . LEU B 1 60 ? 33.918 -45.012 -8.924 1.00 42.34 60 LEU B N 1
ATOM 5074 C CA . LEU B 1 60 ? 34.461 -44.402 -10.150 1.00 45.74 60 LEU B CA 1
ATOM 5075 C C . LEU B 1 60 ? 35.165 -43.081 -9.807 1.00 46.69 60 LEU B C 1
ATOM 5076 O O . LEU B 1 60 ? 34.698 -42.394 -8.871 1.00 48.87 60 LEU B O 1
ATOM 5081 N N . MET B 1 61 ? 36.119 -42.670 -10.649 1.00 39.78 61 MET B N 1
ATOM 5082 C CA . MET B 1 61 ? 36.576 -41.261 -10.767 1.00 38.73 61 MET B CA 1
ATOM 5083 C C . MET B 1 61 ? 35.506 -40.430 -11.474 1.00 35.08 61 MET B C 1
ATOM 5084 O O . MET B 1 61 ? 34.546 -40.971 -12.041 1.00 40.01 61 MET B O 1
ATOM 5089 N N . ASN B 1 62 ? 35.691 -39.127 -11.420 1.00 33.92 62 ASN B N 1
ATOM 5090 C CA . ASN B 1 62 ? 34.803 -38.088 -11.961 1.00 36.29 62 ASN B CA 1
ATOM 5091 C C . ASN B 1 62 ? 35.505 -37.350 -13.122 1.00 35.03 62 ASN B C 1
ATOM 5092 O O . ASN B 1 62 ? 34.924 -36.338 -13.684 1.00 33.62 62 ASN B O 1
ATOM 5097 N N . THR B 1 63 ? 36.649 -37.909 -13.533 1.00 33.33 63 THR B N 1
ATOM 5098 C CA . THR B 1 63 ? 37.532 -37.428 -14.627 1.00 40.16 63 THR B CA 1
ATOM 5099 C C . THR B 1 63 ? 37.730 -38.517 -15.690 1.00 35.37 63 THR B C 1
ATOM 5100 O O . THR B 1 63 ? 38.112 -39.672 -15.307 1.00 36.21 63 THR B O 1
ATOM 5104 N N . VAL B 1 64 ? 37.687 -38.132 -16.972 1.00 35.51 64 VAL B N 1
ATOM 5105 C CA . VAL B 1 64 ? 37.928 -39.105 -18.085 1.00 36.76 64 VAL B CA 1
ATOM 5106 C C . VAL B 1 64 ? 39.395 -39.476 -18.113 1.00 34.95 64 VAL B C 1
ATOM 5107 O O . VAL B 1 64 ? 40.216 -38.659 -17.697 1.00 39.72 64 VAL B O 1
ATOM 5111 N N . ALA B 1 65 ? 39.673 -40.686 -18.576 1.00 35.87 65 ALA B N 1
ATOM 5112 C CA . ALA B 1 65 ? 40.945 -41.412 -18.393 1.00 38.84 65 ALA B CA 1
ATOM 5113 C C . ALA B 1 65 ? 42.044 -40.695 -19.183 1.00 40.31 65 ALA B C 1
ATOM 5114 O O . ALA B 1 65 ? 43.218 -40.813 -18.760 1.00 39.90 65 ALA B O 1
ATOM 5116 N N . SER B 1 66 ? 41.675 -39.987 -20.256 1.00 36.14 66 SER B N 1
ATOM 5117 C CA . SER B 1 66 ? 42.643 -39.256 -21.111 1.00 40.46 66 SER B CA 1
ATOM 5118 C C . SER B 1 66 ? 43.177 -37.998 -20.399 1.00 40.21 66 SER B C 1
ATOM 5119 O O . SER B 1 66 ? 44.189 -37.451 -20.878 1.00 42.88 66 SER B O 1
ATOM 5122 N N . GLN B 1 67 ? 42.560 -37.564 -19.298 1.00 37.14 67 GLN B N 1
ATOM 5123 C CA . GLN B 1 67 ? 42.889 -36.287 -18.612 1.00 33.01 67 GLN B CA 1
ATOM 5124 C C . GLN B 1 67 ? 43.461 -36.572 -17.223 1.00 31.86 67 GLN B C 1
ATOM 5125 O O . GLN B 1 67 ? 43.512 -35.666 -16.389 1.00 38.01 67 GLN B O 1
ATOM 5131 N N . VAL B 1 68 ? 43.865 -37.793 -16.969 1.00 30.57 68 VAL B N 1
ATOM 5132 C CA . VAL B 1 68 ? 44.437 -38.205 -15.665 1.00 34.67 68 VAL B CA 1
ATOM 5133 C C . VAL B 1 68 ? 45.922 -38.448 -15.932 1.00 38.14 68 VAL B C 1
ATOM 5134 O O . VAL B 1 68 ? 46.218 -39.252 -16.811 1.00 35.48 68 VAL B O 1
ATOM 5138 N N . THR B 1 69 ? 46.815 -37.749 -15.233 1.00 35.64 69 THR B N 1
ATOM 5139 C CA . THR B 1 69 ? 48.268 -37.959 -15.396 1.00 33.30 69 THR B CA 1
ATOM 5140 C C . THR B 1 69 ? 48.973 -37.560 -14.120 1.00 30.56 69 THR B C 1
ATOM 5141 O O . THR B 1 69 ? 48.413 -36.736 -13.404 1.00 35.23 69 THR B O 1
ATOM 5145 N N . LEU B 1 70 ? 50.141 -38.133 -13.870 1.00 30.29 70 LEU B N 1
ATOM 5146 C CA . LEU B 1 70 ? 51.079 -37.606 -12.861 1.00 32.97 70 LEU B CA 1
ATOM 5147 C C . LEU B 1 70 ? 52.397 -37.116 -13.501 1.00 35.62 70 LEU B C 1
ATOM 5148 O O . LEU B 1 70 ? 53.352 -36.923 -12.763 1.00 35.01 70 LEU B O 1
ATOM 5153 N N . PHE B 1 71 ? 52.436 -36.815 -14.800 1.00 39.12 71 PHE B N 1
ATOM 5154 C CA . PHE B 1 71 ? 53.712 -36.474 -15.492 1.00 37.22 71 PHE B CA 1
ATOM 5155 C C . PHE B 1 71 ? 53.673 -35.043 -16.007 1.00 36.94 71 PHE B C 1
ATOM 5156 O O . PHE B 1 71 ? 52.596 -34.614 -16.500 1.00 33.02 71 PHE B O 1
ATOM 5164 N N . THR B 1 72 ? 54.819 -34.350 -15.930 1.00 37.79 72 THR B N 1
ATOM 5165 C CA . THR B 1 72 ? 55.018 -33.044 -16.627 1.00 38.92 72 THR B CA 1
ATOM 5166 C C . THR B 1 72 ? 54.963 -33.281 -18.142 1.00 40.85 72 THR B C 1
ATOM 5167 O O . THR B 1 72 ? 55.237 -34.408 -18.599 1.00 43.55 72 THR B O 1
ATOM 5171 N N . ASP B 1 73 ? 54.562 -32.247 -18.863 1.00 45.50 73 ASP B N 1
ATOM 5172 C CA . ASP B 1 73 ? 54.529 -32.164 -20.340 1.00 45.74 73 ASP B CA 1
ATOM 5173 C C . ASP B 1 73 ? 55.033 -30.772 -20.776 1.00 49.00 73 ASP B C 1
ATOM 5174 O O . ASP B 1 73 ? 55.206 -29.853 -19.913 1.00 46.63 73 ASP B O 1
ATOM 5179 N N . GLU B 1 74 ? 55.210 -30.628 -22.090 1.00 54.18 74 GLU B N 1
ATOM 5180 C CA . GLU B 1 74 ? 55.802 -29.441 -22.753 1.00 53.72 74 GLU B CA 1
ATOM 5181 C C . GLU B 1 74 ? 54.984 -28.200 -22.415 1.00 47.13 74 GLU B C 1
ATOM 5182 O O . GLU B 1 74 ? 55.569 -27.140 -22.442 1.00 47.81 74 GLU B O 1
ATOM 5188 N N . SER B 1 75 ? 53.695 -28.315 -22.104 1.00 41.23 75 SER B N 1
ATOM 5189 C CA . SER B 1 75 ? 52.834 -27.134 -21.812 1.00 42.48 75 SER B CA 1
ATOM 5190 C C . SER B 1 75 ? 53.166 -26.545 -20.432 1.00 40.29 75 SER B C 1
ATOM 5191 O O . SER B 1 75 ? 52.667 -25.437 -20.129 1.00 42.77 75 SER B O 1
ATOM 5194 N N . VAL B 1 76 ? 53.886 -27.284 -19.580 1.00 35.99 76 VAL B N 1
ATOM 5195 C CA . VAL B 1 76 ? 54.046 -26.890 -18.150 1.00 42.70 76 VAL B CA 1
ATOM 5196 C C . VAL B 1 76 ? 55.185 -25.885 -18.023 1.00 44.89 76 VAL B C 1
ATOM 5197 O O . VAL B 1 76 ? 56.313 -26.294 -18.236 1.00 44.89 76 VAL B O 1
ATOM 5201 N N . ASN B 1 77 ? 54.888 -24.667 -17.601 1.00 43.97 77 ASN B N 1
ATOM 5202 C CA . ASN B 1 77 ? 55.902 -23.629 -17.320 1.00 50.10 77 ASN B CA 1
ATOM 5203 C C . ASN B 1 77 ? 56.464 -23.823 -15.910 1.00 47.69 77 ASN B C 1
ATOM 5204 O O . ASN B 1 77 ? 55.850 -23.343 -14.949 1.00 55.72 77 ASN B O 1
ATOM 5209 N N . CYS B 1 78 ? 57.557 -24.557 -15.789 1.00 41.29 78 CYS B N 1
ATOM 5210 C CA . CYS B 1 78 ? 58.282 -24.778 -14.514 1.00 43.77 78 CYS B CA 1
ATOM 5211 C C . CYS B 1 78 ? 59.782 -24.660 -14.809 1.00 38.54 78 CYS B C 1
ATOM 5212 O O . CYS B 1 78 ? 60.110 -24.602 -15.965 1.00 38.00 78 CYS B O 1
ATOM 5215 N N . SER B 1 79 ? 60.651 -24.650 -13.800 1.00 40.24 79 SER B N 1
ATOM 5216 C CA . SER B 1 79 ? 62.130 -24.526 -13.959 1.00 35.33 79 SER B CA 1
ATOM 5217 C C . SER B 1 79 ? 62.801 -25.904 -14.093 1.00 35.58 79 SER B C 1
ATOM 5218 O O . SER B 1 79 ? 63.847 -25.999 -14.750 1.00 38.00 79 SER B O 1
ATOM 5221 N N . GLY B 1 80 ? 62.221 -26.950 -13.504 1.00 29.43 80 GLY B N 1
ATOM 5222 C CA . GLY B 1 80 ? 62.790 -28.300 -13.560 1.00 28.33 80 GLY B CA 1
ATOM 5223 C C . GLY B 1 80 ? 62.626 -28.898 -14.950 1.00 27.00 80 GLY B C 1
ATOM 5224 O O . GLY B 1 80 ? 61.821 -28.419 -15.749 1.00 29.26 80 GLY B O 1
ATOM 5225 N N . PRO B 1 81 ? 63.339 -30.010 -15.247 1.00 32.24 81 PRO B N 1
ATOM 5226 C CA . PRO B 1 81 ? 63.204 -30.718 -16.519 1.00 33.12 81 PRO B CA 1
ATOM 5227 C C . PRO B 1 81 ? 61.842 -31.394 -16.743 1.00 37.38 81 PRO B C 1
ATOM 5228 O O . PRO B 1 81 ? 61.389 -32.103 -15.849 1.00 38.72 81 PRO B O 1
ATOM 5232 N N . ILE B 1 82 ? 61.262 -31.204 -17.928 1.00 37.10 82 ILE B N 1
ATOM 5233 C CA . ILE B 1 82 ? 60.102 -31.977 -18.440 1.00 41.43 82 ILE B CA 1
ATOM 5234 C C . ILE B 1 82 ? 60.548 -33.427 -18.602 1.00 47.57 82 ILE B C 1
ATOM 5235 O O . ILE B 1 82 ? 61.490 -33.653 -19.371 1.00 47.70 82 ILE B O 1
ATOM 5240 N N . LEU B 1 83 ? 59.962 -34.342 -17.810 1.00 46.77 83 LEU B N 1
ATOM 5241 C CA . LEU B 1 83 ? 60.132 -35.804 -17.949 1.00 44.61 83 LEU B CA 1
ATOM 5242 C C . LEU B 1 83 ? 58.772 -36.399 -18.304 1.00 46.50 83 LEU B C 1
ATOM 5243 O O . LEU B 1 83 ? 57.999 -36.739 -17.389 1.00 46.30 83 LEU B O 1
ATOM 5248 N N . ALA B 1 84 ? 58.467 -36.450 -19.592 1.00 42.69 84 ALA B N 1
ATOM 5249 C CA . ALA B 1 84 ? 57.160 -36.884 -20.124 1.00 45.92 84 ALA B CA 1
ATOM 5250 C C . ALA B 1 84 ? 56.915 -38.354 -19.749 1.00 42.94 84 ALA B C 1
ATOM 5251 O O . ALA B 1 84 ? 57.879 -39.077 -19.460 1.00 43.97 84 ALA B O 1
ATOM 5253 N N . GLY B 1 85 ? 55.640 -38.733 -19.623 1.00 45.61 85 GLY B N 1
ATOM 5254 C CA . GLY B 1 85 ? 55.201 -40.078 -19.185 1.00 38.14 85 GLY B CA 1
ATOM 5255 C C . GLY B 1 85 ? 53.786 -40.348 -19.670 1.00 34.07 85 GLY B C 1
ATOM 5256 O O . GLY B 1 85 ? 53.111 -39.450 -20.179 1.00 30.43 85 GLY B O 1
ATOM 5257 N N . PRO B 1 86 ? 53.313 -41.609 -19.659 1.00 36.37 86 PRO B N 1
ATOM 5258 C CA . PRO B 1 86 ? 51.941 -41.881 -20.103 1.00 36.12 86 PRO B CA 1
ATOM 5259 C C . PRO B 1 86 ? 50.869 -41.313 -19.164 1.00 35.52 86 PRO B C 1
ATOM 5260 O O . PRO B 1 86 ? 51.015 -41.453 -17.948 1.00 33.52 86 PRO B O 1
ATOM 5264 N N . SER B 1 87 ? 49.831 -40.714 -19.729 1.00 34.59 87 SER B N 1
ATOM 5265 C CA . SER B 1 87 ? 48.542 -40.496 -19.033 1.00 40.90 87 SER B CA 1
ATOM 5266 C C . SER B 1 87 ? 47.975 -41.846 -18.571 1.00 42.56 87 SER B C 1
ATOM 5267 O O . SER B 1 87 ? 48.547 -42.903 -18.913 1.00 39.12 87 SER B O 1
ATOM 5270 N N . LEU B 1 88 ? 46.878 -41.840 -17.810 1.00 44.43 88 LEU B N 1
ATOM 5271 C CA . LEU B 1 88 ? 46.213 -43.109 -17.361 1.00 44.37 88 LEU B CA 1
ATOM 5272 C C . LEU B 1 88 ? 45.666 -43.868 -18.589 1.00 40.30 88 LEU B C 1
ATOM 5273 O O . LEU B 1 88 ? 45.945 -45.057 -18.699 1.00 35.64 88 LEU B O 1
ATOM 5278 N N . HIS B 1 89 ? 44.945 -43.206 -19.495 1.00 37.95 89 HIS B N 1
ATOM 5279 C CA . HIS B 1 89 ? 44.500 -43.831 -20.762 1.00 43.58 89 HIS B CA 1
ATOM 5280 C C . HIS B 1 89 ? 45.693 -44.504 -21.448 1.00 49.93 89 HIS B C 1
ATOM 5281 O O . HIS B 1 89 ? 45.708 -45.740 -21.602 1.00 49.86 89 HIS B O 1
ATOM 5288 N N . GLU B 1 90 ? 46.728 -43.733 -21.756 1.00 49.09 90 GLU B N 1
ATOM 5289 C CA . GLU B 1 90 ? 47.889 -44.272 -22.494 1.00 43.50 90 GLU B CA 1
ATOM 5290 C C . GLU B 1 90 ? 48.452 -45.484 -21.760 1.00 41.66 90 GLU B C 1
ATOM 5291 O O . GLU B 1 90 ? 48.762 -46.422 -22.456 1.00 47.38 90 GLU B O 1
ATOM 5297 N N . TRP B 1 91 ? 48.588 -45.468 -20.433 1.00 42.39 91 TRP B N 1
ATOM 5298 C CA . TRP B 1 91 ? 49.266 -46.560 -19.682 1.00 41.27 91 TRP B CA 1
ATOM 5299 C C . TRP B 1 91 ? 48.397 -47.832 -19.670 1.00 45.76 91 TRP B C 1
ATOM 5300 O O . TRP B 1 91 ? 48.979 -48.916 -19.745 1.00 45.38 91 TRP B O 1
ATOM 5311 N N . ALA B 1 92 ? 47.073 -47.683 -19.536 1.00 49.16 92 ALA B N 1
ATOM 5312 C CA . ALA B 1 92 ? 46.040 -48.750 -19.502 1.00 59.81 92 ALA B CA 1
ATOM 5313 C C . ALA B 1 92 ? 45.959 -49.462 -20.859 1.00 66.57 92 ALA B C 1
ATOM 5314 O O . ALA B 1 92 ? 45.371 -50.544 -20.913 1.00 69.78 92 ALA B O 1
ATOM 5316 N N . ASP B 1 93 ? 46.450 -48.833 -21.927 1.00 73.36 93 ASP B N 1
ATOM 5317 C CA . ASP B 1 93 ? 46.829 -49.524 -23.187 1.00 73.68 93 ASP B CA 1
ATOM 5318 C C . ASP B 1 93 ? 45.598 -50.150 -23.866 1.00 62.26 93 ASP B C 1
ATOM 5319 O O . ASP B 1 93 ? 45.720 -51.275 -24.327 1.00 55.36 93 ASP B O 1
ATOM 5324 N N . GLY B 1 94 ? 44.456 -49.464 -23.912 1.00 57.75 94 GLY B N 1
ATOM 5325 C CA . GLY B 1 94 ? 43.233 -49.971 -24.569 1.00 60.99 94 GLY B CA 1
ATOM 5326 C C . GLY B 1 94 ? 42.201 -50.574 -23.611 1.00 58.62 94 GLY B C 1
ATOM 5327 O O . GLY B 1 94 ? 40.995 -50.592 -23.994 1.00 60.00 94 GLY B O 1
ATOM 5328 N N . ALA B 1 95 ? 42.598 -51.037 -22.413 1.00 54.93 95 ALA B N 1
ATOM 5329 C CA . ALA B 1 95 ? 41.666 -51.574 -21.378 1.00 53.23 95 ALA B CA 1
ATOM 5330 C C . ALA B 1 95 ? 40.569 -50.551 -21.013 1.00 56.92 95 ALA B C 1
ATOM 5331 O O . ALA B 1 95 ? 39.571 -50.966 -20.407 1.00 63.65 95 ALA B O 1
ATOM 5333 N N . ILE B 1 96 ? 40.714 -49.267 -21.374 1.00 55.52 96 ILE B N 1
ATOM 5334 C CA . ILE B 1 96 ? 39.677 -48.213 -21.167 1.00 49.28 96 ILE B CA 1
ATOM 5335 C C . ILE B 1 96 ? 39.772 -47.177 -22.286 1.00 46.48 96 ILE B C 1
ATOM 5336 O O . ILE B 1 96 ? 40.857 -46.959 -22.851 1.00 46.05 96 ILE B O 1
ATOM 5341 N N . GLY B 1 97 ? 38.642 -46.586 -22.624 1.00 44.35 97 GLY B N 1
ATOM 5342 C CA . GLY B 1 97 ? 38.576 -45.603 -23.708 1.00 49.38 97 GLY B CA 1
ATOM 5343 C C . GLY B 1 97 ? 38.921 -44.227 -23.166 1.00 57.53 97 GLY B C 1
ATOM 5344 O O . GLY B 1 97 ? 38.719 -43.973 -21.983 1.00 56.80 97 GLY B O 1
ATOM 5345 N N . PRO B 1 98 ? 39.373 -43.296 -24.034 1.00 57.90 98 PRO B N 1
ATOM 5346 C CA . PRO B 1 98 ? 39.778 -41.951 -23.605 1.00 48.78 98 PRO B CA 1
ATOM 5347 C C . PRO B 1 98 ? 38.723 -41.100 -22.869 1.00 46.33 98 PRO B C 1
ATOM 5348 O O . PRO B 1 98 ? 39.116 -40.294 -22.026 1.00 44.86 98 PRO B O 1
ATOM 5352 N N . ASP B 1 99 ? 37.432 -41.241 -23.206 1.00 46.02 99 ASP B N 1
ATOM 5353 C CA . ASP B 1 99 ? 36.330 -40.373 -22.696 1.00 43.21 99 ASP B CA 1
ATOM 5354 C C . ASP B 1 99 ? 35.421 -41.135 -21.721 1.00 36.61 99 ASP B C 1
ATOM 5355 O O . ASP B 1 99 ? 34.340 -40.618 -21.387 1.00 38.96 99 ASP B O 1
ATOM 5360 N N . ASP B 1 100 ? 35.920 -42.247 -21.212 1.00 37.62 100 ASP B N 1
ATOM 5361 C CA . ASP B 1 100 ? 35.310 -43.113 -20.170 1.00 47.40 100 ASP B CA 1
ATOM 5362 C C . ASP B 1 100 ? 35.865 -42.725 -18.800 1.00 47.47 100 ASP B C 1
ATOM 5363 O O . ASP B 1 100 ? 37.030 -42.274 -18.720 1.00 34.98 100 ASP B O 1
ATOM 5368 N N . TYR B 1 101 ? 35.115 -43.024 -17.747 1.00 45.14 101 TYR B N 1
ATOM 5369 C CA . TYR B 1 101 ? 35.547 -42.747 -16.364 1.00 41.39 101 TYR B CA 1
ATOM 5370 C C . TYR B 1 101 ? 36.137 -43.991 -15.755 1.00 39.96 101 TYR B C 1
ATOM 5371 O O . TYR B 1 101 ? 35.442 -44.959 -15.523 1.00 53.90 101 TYR B O 1
ATOM 5380 N N . PRO B 1 102 ? 37.420 -43.966 -15.382 1.00 41.99 102 PRO B N 1
ATOM 5381 C CA . PRO B 1 102 ? 38.032 -45.124 -14.769 1.00 37.18 102 PRO B CA 1
ATOM 5382 C C . PRO B 1 102 ? 37.513 -45.356 -13.351 1.00 40.32 102 PRO B C 1
ATOM 5383 O O . PRO B 1 102 ? 36.899 -44.479 -12.752 1.00 39.35 102 PRO B O 1
ATOM 5387 N N . THR B 1 103 ? 37.859 -46.516 -12.818 1.00 42.86 103 THR B N 1
ATOM 5388 C CA . THR B 1 103 ? 37.641 -46.847 -11.397 1.00 45.81 103 THR B CA 1
ATOM 5389 C C . THR B 1 103 ? 38.784 -46.210 -10.589 1.00 45.89 103 THR B C 1
ATOM 5390 O O . THR B 1 103 ? 39.905 -46.085 -11.110 1.00 46.42 103 THR B O 1
ATOM 5394 N N . ARG B 1 104 ? 38.520 -45.917 -9.326 1.00 39.35 104 ARG B N 1
ATOM 5395 C CA . ARG B 1 104 ? 39.507 -45.339 -8.390 1.00 42.89 104 ARG B CA 1
ATOM 5396 C C . ARG B 1 104 ? 40.625 -46.332 -8.161 1.00 39.40 104 ARG B C 1
ATOM 5397 O O . ARG B 1 104 ? 41.786 -45.904 -8.062 1.00 40.72 104 ARG B O 1
ATOM 5405 N N . ALA B 1 105 ? 40.292 -47.608 -8.087 1.00 36.53 105 ALA B N 1
ATOM 5406 C CA . ALA B 1 105 ? 41.304 -48.672 -7.936 1.00 36.64 105 ALA B CA 1
ATOM 5407 C C . ALA B 1 105 ? 42.207 -48.713 -9.184 1.00 36.86 105 ALA B C 1
ATOM 5408 O O . ALA B 1 105 ? 43.409 -49.063 -9.027 1.00 34.39 105 ALA B O 1
ATOM 5410 N N . LEU B 1 106 ? 41.685 -48.427 -10.385 1.00 36.98 106 LEU B N 1
ATOM 5411 C CA . LEU B 1 106 ? 42.557 -48.434 -11.607 1.00 43.68 106 LEU B CA 1
ATOM 5412 C C . LEU B 1 106 ? 43.591 -47.278 -11.507 1.00 42.51 106 LEU B C 1
ATOM 5413 O O . LEU B 1 106 ? 44.805 -47.545 -11.609 1.00 47.09 106 LEU B O 1
ATOM 5418 N N . TYR B 1 107 ? 43.132 -46.052 -11.252 1.00 40.81 107 TYR B N 1
ATOM 5419 C CA . TYR B 1 107 ? 43.998 -44.883 -10.956 1.00 39.51 107 TYR B CA 1
ATOM 5420 C C . TYR B 1 107 ? 45.015 -45.318 -9.919 1.00 35.94 107 TYR B C 1
ATOM 5421 O O . TYR B 1 107 ? 46.172 -45.035 -10.113 1.00 39.37 107 TYR B O 1
ATOM 5430 N N . GLY B 1 108 ? 44.602 -46.094 -8.926 1.00 30.53 108 GLY B N 1
ATOM 5431 C CA . GLY B 1 108 ? 45.533 -46.602 -7.921 1.00 32.81 108 GLY B CA 1
ATOM 5432 C C . GLY B 1 108 ? 46.655 -47.448 -8.523 1.00 38.49 108 GLY B C 1
ATOM 5433 O O . GLY B 1 108 ? 47.850 -47.388 -8.014 1.00 33.63 108 GLY B O 1
ATOM 5434 N N . ARG B 1 109 ? 46.326 -48.287 -9.506 1.00 40.87 109 ARG B N 1
ATOM 5435 C CA . ARG B 1 109 ? 47.343 -49.201 -10.119 1.00 40.48 109 ARG B CA 1
ATOM 5436 C C . ARG B 1 109 ? 48.298 -48.378 -10.996 1.00 36.40 109 ARG B C 1
ATOM 5437 O O . ARG B 1 109 ? 49.493 -48.681 -10.987 1.00 40.12 109 ARG B O 1
ATOM 5445 N N . TYR B 1 110 ? 47.813 -47.319 -11.631 1.00 34.56 110 TYR B N 1
ATOM 5446 C CA . TYR B 1 110 ? 48.661 -46.304 -12.308 1.00 38.91 110 TYR B CA 1
ATOM 5447 C C . TYR B 1 110 ? 49.649 -45.672 -11.309 1.00 41.69 110 TYR B C 1
ATOM 5448 O O . TYR B 1 110 ? 50.894 -45.706 -11.556 1.00 38.39 110 TYR B O 1
ATOM 5457 N N . LEU B 1 111 ? 49.139 -45.183 -10.171 1.00 38.20 111 LEU B N 1
ATOM 5458 C CA . LEU B 1 111 ? 49.934 -44.397 -9.188 1.00 37.96 111 LEU B CA 1
ATOM 5459 C C . LEU B 1 111 ? 50.992 -45.278 -8.549 1.00 40.22 111 LEU B C 1
ATOM 5460 O O . LEU B 1 111 ? 52.108 -44.786 -8.300 1.00 40.72 111 LEU B O 1
ATOM 5465 N N . GLU B 1 112 ? 50.656 -46.550 -8.364 1.00 37.19 112 GLU B N 1
ATOM 5466 C CA . GLU B 1 112 ? 51.561 -47.602 -7.850 1.00 41.74 112 GLU B CA 1
ATOM 5467 C C . GLU B 1 112 ? 52.728 -47.794 -8.819 1.00 37.18 112 GLU B C 1
ATOM 5468 O O . GLU B 1 112 ? 53.862 -47.894 -8.357 1.00 34.84 112 GLU B O 1
ATOM 5474 N N . TRP B 1 113 ? 52.412 -47.904 -10.109 1.00 34.17 113 TRP B N 1
ATOM 5475 C CA . TRP B 1 113 ? 53.386 -48.031 -11.217 1.00 38.86 113 TRP B CA 1
ATOM 5476 C C . TRP B 1 113 ? 54.273 -46.761 -11.323 1.00 41.09 113 TRP B C 1
ATOM 5477 O O . TRP B 1 113 ? 55.511 -46.902 -11.396 1.00 37.32 113 TRP B O 1
ATOM 5488 N N . VAL B 1 114 ? 53.673 -45.557 -11.311 1.00 40.66 114 VAL B N 1
ATOM 5489 C CA . VAL B 1 114 ? 54.405 -44.244 -11.337 1.00 38.38 114 VAL B CA 1
ATOM 5490 C C . VAL B 1 114 ? 55.388 -44.195 -10.174 1.00 35.86 114 VAL B C 1
ATOM 5491 O O . VAL B 1 114 ? 56.541 -43.860 -10.417 1.00 39.75 114 VAL B O 1
ATOM 5495 N N . PHE B 1 115 ? 55.004 -44.632 -8.981 1.00 34.35 115 PHE B N 1
ATOM 5496 C CA . PHE B 1 115 ? 55.937 -44.601 -7.828 1.00 37.10 115 PHE B CA 1
ATOM 5497 C C . PHE B 1 115 ? 57.097 -45.576 -8.068 1.00 39.40 115 PHE B C 1
ATOM 5498 O O . PHE B 1 115 ? 58.218 -45.221 -7.757 1.00 37.38 115 PHE B O 1
ATOM 5506 N N . ALA B 1 116 ? 56.857 -46.772 -8.598 1.00 42.12 116 ALA B N 1
ATOM 5507 C CA . ALA B 1 116 ? 57.940 -47.769 -8.790 1.00 42.95 116 ALA B CA 1
ATOM 5508 C C . ALA B 1 116 ? 58.881 -47.263 -9.893 1.00 40.35 116 ALA B C 1
ATOM 5509 O O . ALA B 1 116 ? 60.091 -47.403 -9.758 1.00 44.51 116 ALA B O 1
ATOM 5511 N N . ARG B 1 117 ? 58.322 -46.747 -10.979 1.00 38.97 117 ARG B N 1
ATOM 5512 C CA . ARG B 1 117 ? 59.095 -46.174 -12.110 1.00 45.27 117 ARG B CA 1
ATOM 5513 C C . ARG B 1 117 ? 60.012 -45.031 -11.626 1.00 48.52 117 ARG B C 1
ATOM 5514 O O . ARG B 1 117 ? 61.172 -44.968 -12.088 1.00 46.70 117 ARG B O 1
ATOM 5522 N N . THR B 1 118 ? 59.519 -44.175 -10.727 1.00 43.08 118 THR B N 1
ATOM 5523 C CA . THR B 1 118 ? 60.266 -43.013 -10.177 1.00 43.07 118 THR B CA 1
ATOM 5524 C C . THR B 1 118 ? 61.450 -43.546 -9.368 1.00 42.60 118 THR B C 1
ATOM 5525 O O . THR B 1 118 ? 62.526 -42.936 -9.449 1.00 46.43 118 THR B O 1
ATOM 5529 N N . LEU B 1 119 ? 61.260 -44.613 -8.593 1.00 38.76 119 LEU B N 1
ATOM 5530 C CA . LEU B 1 119 ? 62.364 -45.288 -7.868 1.00 45.25 119 LEU B CA 1
ATOM 5531 C C . LEU B 1 119 ? 63.382 -45.855 -8.872 1.00 46.19 119 LEU B C 1
ATOM 5532 O O . LEU B 1 119 ? 64.581 -45.665 -8.645 1.00 48.63 119 LEU B O 1
ATOM 5537 N N . ARG B 1 120 ? 62.947 -46.507 -9.948 1.00 47.44 120 ARG B N 1
ATOM 5538 C CA . ARG B 1 120 ? 63.900 -47.166 -10.871 1.00 53.87 120 ARG B CA 1
ATOM 5539 C C . ARG B 1 120 ? 64.726 -46.096 -11.604 1.00 51.92 120 ARG B C 1
ATOM 5540 O O . ARG B 1 120 ? 65.914 -46.319 -11.753 1.00 54.89 120 ARG B O 1
ATOM 5548 N N . HIS B 1 121 ? 64.135 -44.972 -12.013 1.00 54.17 121 HIS B N 1
ATOM 5549 C CA . HIS B 1 121 ? 64.821 -43.885 -12.767 1.00 53.07 121 HIS B CA 1
ATOM 5550 C C . HIS B 1 121 ? 65.453 -42.839 -11.829 1.00 51.19 121 HIS B C 1
ATOM 5551 O O . HIS B 1 121 ? 66.017 -41.884 -12.347 1.00 56.93 121 HIS B O 1
ATOM 5558 N N . ALA B 1 122 ? 65.428 -43.006 -10.504 1.00 45.32 122 ALA B N 1
ATOM 5559 C CA . ALA B 1 122 ? 66.056 -42.036 -9.580 1.00 48.36 122 ALA B CA 1
ATOM 5560 C C . ALA B 1 122 ? 67.522 -41.892 -9.987 1.00 49.69 122 ALA B C 1
ATOM 5561 O O . ALA B 1 122 ? 68.160 -42.878 -10.292 1.00 47.50 122 ALA B O 1
ATOM 5563 N N . PRO B 1 123 ? 68.132 -40.691 -10.020 1.00 54.98 123 PRO B N 1
ATOM 5564 C CA . PRO B 1 123 ? 69.550 -40.585 -10.348 1.00 53.97 123 PRO B CA 1
ATOM 5565 C C . PRO B 1 123 ? 70.366 -41.235 -9.238 1.00 48.72 123 PRO B C 1
ATOM 5566 O O . PRO B 1 123 ? 69.874 -41.392 -8.131 1.00 42.47 123 PRO B O 1
ATOM 5570 N N . PRO B 1 124 ? 71.641 -41.602 -9.492 1.00 55.88 124 PRO B N 1
ATOM 5571 C CA . PRO B 1 124 ? 72.455 -42.272 -8.479 1.00 53.28 124 PRO B CA 1
ATOM 5572 C C . PRO B 1 124 ? 72.664 -41.489 -7.173 1.00 46.32 124 PRO B C 1
ATOM 5573 O O . PRO B 1 124 ? 72.939 -42.119 -6.196 1.00 57.30 124 PRO B O 1
ATOM 5577 N N . SER B 1 125 ? 72.557 -40.158 -7.164 1.00 44.66 125 SER B N 1
ATOM 5578 C CA . SER B 1 125 ? 72.782 -39.318 -5.949 1.00 44.40 125 SER B CA 1
ATOM 5579 C C . SER B 1 125 ? 71.591 -39.348 -4.960 1.00 45.22 125 SER B C 1
ATOM 5580 O O . SER B 1 125 ? 71.701 -38.733 -3.891 1.00 46.97 125 SER B O 1
ATOM 5583 N N . VAL B 1 126 ? 70.451 -39.941 -5.328 1.00 46.12 126 VAL B N 1
ATOM 5584 C CA . VAL B 1 126 ? 69.210 -39.961 -4.489 1.00 50.06 126 VAL B CA 1
ATOM 5585 C C . VAL B 1 126 ? 68.920 -41.394 -4.028 1.00 46.09 126 VAL B C 1
ATOM 5586 O O . VAL B 1 126 ? 68.798 -42.255 -4.880 1.00 44.65 126 VAL B O 1
ATOM 5590 N N . ARG B 1 127 ? 68.768 -41.620 -2.726 1.00 47.53 127 ARG B N 1
ATOM 5591 C CA . ARG B 1 127 ? 68.221 -42.879 -2.155 1.00 54.05 127 ARG B CA 1
ATOM 5592 C C . ARG B 1 127 ? 66.838 -42.551 -1.543 1.00 52.21 127 ARG B C 1
ATOM 5593 O O . ARG B 1 127 ? 66.710 -41.513 -0.839 1.00 48.94 127 ARG B O 1
ATOM 5601 N N . VAL B 1 128 ? 65.824 -43.377 -1.812 1.00 47.60 128 VAL B N 1
ATOM 5602 C CA . VAL B 1 128 ? 64.444 -43.264 -1.240 1.00 46.24 128 VAL B CA 1
ATOM 5603 C C . VAL B 1 128 ? 64.268 -44.301 -0.129 1.00 43.21 128 VAL B C 1
ATOM 5604 O O . VAL B 1 128 ? 64.530 -45.439 -0.368 1.00 42.16 128 VAL B O 1
ATOM 5608 N N . GLU B 1 129 ? 63.821 -43.904 1.046 1.00 41.75 129 GLU B N 1
ATOM 5609 C CA . GLU B 1 129 ? 63.443 -44.826 2.133 1.00 43.11 129 GLU B CA 1
ATOM 5610 C C . GLU B 1 129 ? 61.959 -44.590 2.438 1.00 47.98 129 GLU B C 1
ATOM 5611 O O . GLU B 1 129 ? 61.600 -43.434 2.691 1.00 44.52 129 GLU B O 1
ATOM 5617 N N . THR B 1 130 ? 61.116 -45.626 2.347 1.00 45.65 130 THR B N 1
ATOM 5618 C CA . THR B 1 130 ? 59.658 -45.566 2.654 1.00 42.44 130 THR B CA 1
ATOM 5619 C C . THR B 1 130 ? 59.409 -46.002 4.117 1.00 41.67 130 THR B C 1
ATOM 5620 O O . THR B 1 130 ? 60.110 -46.856 4.632 1.00 42.00 130 THR B O 1
ATOM 5624 N N . HIS B 1 131 ? 58.450 -45.363 4.771 1.00 37.44 131 HIS B N 1
ATOM 5625 C CA . HIS B 1 131 ? 58.000 -45.615 6.151 1.00 37.19 131 HIS B CA 1
ATOM 5626 C C . HIS B 1 131 ? 56.482 -45.794 6.101 1.00 43.73 131 HIS B C 1
ATOM 5627 O O . HIS B 1 131 ? 55.751 -44.804 5.739 1.00 43.26 131 HIS B O 1
ATOM 5634 N N . ARG B 1 132 ? 56.028 -47.022 6.373 1.00 39.72 132 ARG B N 1
ATOM 5635 C CA . ARG B 1 132 ? 54.601 -47.362 6.521 1.00 41.26 132 ARG B CA 1
ATOM 5636 C C . ARG B 1 132 ? 54.204 -46.933 7.940 1.00 40.65 132 ARG B C 1
ATOM 5637 O O . ARG B 1 132 ? 54.314 -47.699 8.850 1.00 42.05 132 ARG B O 1
ATOM 5645 N N . ALA B 1 133 ? 53.868 -45.671 8.124 1.00 37.92 133 ALA B N 1
ATOM 5646 C CA . ALA B 1 133 ? 53.623 -45.059 9.443 1.00 35.49 133 ALA B CA 1
ATOM 5647 C C . ALA B 1 133 ? 53.005 -43.686 9.201 1.00 37.84 133 ALA B C 1
ATOM 5648 O O . ALA B 1 133 ? 52.984 -43.220 8.019 1.00 38.84 133 ALA B O 1
ATOM 5650 N N . ARG B 1 134 ? 52.480 -43.103 10.267 1.00 37.07 134 ARG B N 1
ATOM 5651 C CA . ARG B 1 134 ? 51.903 -41.741 10.283 1.00 41.09 134 ARG B CA 1
ATOM 5652 C C . ARG B 1 134 ? 52.935 -40.866 11.014 1.00 40.82 134 ARG B C 1
ATOM 5653 O O . ARG B 1 134 ? 53.415 -41.278 12.079 1.00 35.99 134 ARG B O 1
ATOM 5661 N N . ALA B 1 135 ? 53.275 -39.687 10.493 1.00 35.44 135 ALA B N 1
ATOM 5662 C CA . ALA B 1 135 ? 54.053 -38.698 11.274 1.00 31.30 135 ALA B CA 1
ATOM 5663 C C . ALA B 1 135 ? 53.143 -38.049 12.309 1.00 29.68 135 ALA B C 1
ATOM 5664 O O . ALA B 1 135 ? 51.987 -37.734 11.961 1.00 30.55 135 ALA B O 1
ATOM 5666 N N . VAL B 1 136 ? 53.636 -37.798 13.523 1.00 30.36 136 VAL B N 1
ATOM 5667 C CA . VAL B 1 136 ? 52.787 -37.272 14.629 1.00 31.82 136 VAL B CA 1
ATOM 5668 C C . VAL B 1 136 ? 53.399 -36.057 15.320 1.00 31.83 136 VAL B C 1
ATOM 5669 O O . VAL B 1 136 ? 52.609 -35.376 15.967 1.00 35.75 136 VAL B O 1
ATOM 5673 N N . ARG B 1 137 ? 54.706 -35.803 15.216 1.00 30.98 137 ARG B N 1
ATOM 5674 C CA . ARG B 1 137 ? 55.322 -34.547 15.696 1.00 33.10 137 ARG B CA 1
ATOM 5675 C C . ARG B 1 137 ? 56.394 -34.079 14.701 1.00 34.31 137 ARG B C 1
ATOM 5676 O O . ARG B 1 137 ? 56.951 -34.919 13.949 1.00 32.07 137 ARG B O 1
ATOM 5684 N N . LEU B 1 138 ? 56.676 -32.772 14.730 1.00 34.92 138 LEU B N 1
ATOM 5685 C CA . LEU B 1 138 ? 57.702 -32.086 13.911 1.00 33.21 138 LEU B CA 1
ATOM 5686 C C . LEU B 1 138 ? 58.180 -30.892 14.712 1.00 32.88 138 LEU B C 1
ATOM 5687 O O . LEU B 1 138 ? 57.315 -30.117 15.193 1.00 34.37 138 LEU B O 1
ATOM 5692 N N . ASP B 1 139 ? 59.496 -30.799 14.915 1.00 39.62 139 ASP B N 1
ATOM 5693 C CA . ASP B 1 139 ? 60.133 -29.719 15.719 1.00 38.36 139 ASP B CA 1
ATOM 5694 C C . ASP B 1 139 ? 61.511 -29.399 15.113 1.00 36.32 139 ASP B C 1
ATOM 5695 O O . ASP B 1 139 ? 62.051 -30.242 14.384 1.00 31.83 139 ASP B O 1
ATOM 5700 N N . ASP B 1 140 ? 61.977 -28.170 15.342 1.00 37.07 140 ASP B N 1
ATOM 5701 C CA . ASP B 1 140 ? 63.337 -27.656 15.003 1.00 40.59 140 ASP B CA 1
ATOM 5702 C C . ASP B 1 140 ? 64.321 -28.221 16.033 1.00 36.39 140 ASP B C 1
ATOM 5703 O O . ASP B 1 140 ? 64.002 -28.179 17.207 1.00 37.66 140 ASP B O 1
ATOM 5708 N N . ALA B 1 141 ? 65.444 -28.788 15.609 1.00 42.86 141 ALA B N 1
ATOM 5709 C CA . ALA B 1 141 ? 66.578 -29.133 16.504 1.00 45.33 141 ALA B CA 1
ATOM 5710 C C . ALA B 1 141 ? 67.408 -27.867 16.705 1.00 51.10 141 ALA B C 1
ATOM 5711 O O . ALA B 1 141 ? 67.165 -26.875 15.971 1.00 48.59 141 ALA B O 1
ATOM 5713 N N . ALA B 1 142 ? 68.340 -27.887 17.662 1.00 67.97 142 ALA B N 1
ATOM 5714 C CA . ALA B 1 142 ? 69.089 -26.687 18.125 1.00 72.78 142 ALA B CA 1
ATOM 5715 C C . ALA B 1 142 ? 69.797 -25.999 16.941 1.00 68.34 142 ALA B C 1
ATOM 5716 O O . ALA B 1 142 ? 69.843 -24.752 16.942 1.00 66.85 142 ALA B O 1
ATOM 5718 N N . ASP B 1 143 ? 70.259 -26.766 15.940 1.00 61.14 143 ASP B N 1
ATOM 5719 C CA . ASP B 1 143 ? 71.019 -26.250 14.764 1.00 65.76 143 ASP B CA 1
ATOM 5720 C C . ASP B 1 143 ? 70.125 -26.016 13.526 1.00 64.78 143 ASP B C 1
ATOM 5721 O O . ASP B 1 143 ? 70.691 -26.015 12.420 1.00 64.17 143 ASP B O 1
ATOM 5726 N N . GLY B 1 144 ? 68.797 -25.859 13.669 1.00 62.58 144 GLY B N 1
ATOM 5727 C CA . GLY B 1 144 ? 67.861 -25.557 12.556 1.00 57.52 144 GLY B CA 1
ATOM 5728 C C . GLY B 1 144 ? 67.456 -26.764 11.702 1.00 55.09 144 GLY B C 1
ATOM 5729 O O . GLY B 1 144 ? 66.459 -26.633 10.909 1.00 63.41 144 GLY B O 1
ATOM 5730 N N . ARG B 1 145 ? 68.135 -27.911 11.851 1.00 42.04 145 ARG B N 1
ATOM 5731 C CA . ARG B 1 145 ? 67.673 -29.203 11.266 1.00 47.14 145 ARG B CA 1
ATOM 5732 C C . ARG B 1 145 ? 66.373 -29.684 11.963 1.00 39.76 145 ARG B C 1
ATOM 5733 O O . ARG B 1 145 ? 65.967 -29.149 13.003 1.00 40.46 145 ARG B O 1
ATOM 5741 N N . GLN B 1 146 ? 65.668 -30.630 11.367 1.00 38.00 146 GLN B N 1
ATOM 5742 C CA . GLN B 1 146 ? 64.299 -31.000 11.837 1.00 42.62 146 GLN B CA 1
ATOM 5743 C C . GLN B 1 146 ? 64.237 -32.442 12.361 1.00 33.49 146 GLN B C 1
ATOM 5744 O O . GLN B 1 146 ? 64.813 -33.336 11.717 1.00 32.80 146 GLN B O 1
ATOM 5750 N N . HIS B 1 147 ? 63.409 -32.649 13.371 1.00 33.80 147 HIS B N 1
ATOM 5751 C CA . HIS B 1 147 ? 63.016 -33.975 13.918 1.00 37.30 147 HIS B CA 1
ATOM 5752 C C . HIS B 1 147 ? 61.540 -34.238 13.606 1.00 34.42 147 HIS B C 1
ATOM 5753 O O . HIS B 1 147 ? 60.660 -33.434 14.014 1.00 30.96 147 HIS B O 1
ATOM 5760 N N . LEU B 1 148 ? 61.308 -35.361 12.943 1.00 35.13 148 LEU B N 1
ATOM 5761 C CA . LEU B 1 148 ? 59.980 -35.862 12.553 1.00 38.33 148 LEU B CA 1
ATOM 5762 C C . LEU B 1 148 ? 59.724 -37.173 13.306 1.00 36.28 148 LEU B C 1
ATOM 5763 O O . LEU B 1 148 ? 60.318 -38.158 12.922 1.00 39.03 148 LEU B O 1
ATOM 5768 N N . ALA B 1 149 ? 58.866 -37.188 14.327 1.00 34.39 149 ALA B N 1
ATOM 5769 C CA . ALA B 1 149 ? 58.526 -38.414 15.090 1.00 33.79 149 ALA B CA 1
ATOM 5770 C C . ALA B 1 149 ? 57.385 -39.173 14.398 1.00 36.92 149 ALA B C 1
ATOM 5771 O O . ALA B 1 149 ? 56.331 -38.554 14.143 1.00 38.94 149 ALA B O 1
ATOM 5773 N N . LEU B 1 150 ? 57.579 -40.471 14.142 1.00 39.16 150 LEU B N 1
ATOM 5774 C CA . LEU B 1 150 ? 56.582 -41.389 13.528 1.00 41.04 150 LEU B CA 1
ATOM 5775 C C . LEU B 1 150 ? 55.911 -42.222 14.636 1.00 46.41 150 LEU B C 1
ATOM 5776 O O . LEU B 1 150 ? 56.466 -42.310 15.736 1.00 43.51 150 LEU B O 1
ATOM 5781 N N . ASP B 1 151 ? 54.713 -42.746 14.359 1.00 48.34 151 ASP B N 1
ATOM 5782 C CA . ASP B 1 151 ? 53.811 -43.395 15.350 1.00 47.52 151 ASP B CA 1
ATOM 5783 C C . ASP B 1 151 ? 54.274 -44.834 15.580 1.00 51.87 151 ASP B C 1
ATOM 5784 O O . ASP B 1 151 ? 53.724 -45.461 16.475 1.00 58.72 151 ASP B O 1
ATOM 5789 N N . ASN B 1 152 ? 55.222 -45.329 14.780 1.00 48.28 152 ASN B N 1
ATOM 5790 C CA . ASN B 1 152 ? 55.869 -46.648 14.964 1.00 44.33 152 ASN B CA 1
ATOM 5791 C C . ASN B 1 152 ? 57.073 -46.498 15.899 1.00 47.26 152 ASN B C 1
ATOM 5792 O O . ASN B 1 152 ? 57.866 -47.426 15.933 1.00 50.58 152 ASN B O 1
ATOM 5797 N N . GLY B 1 153 ? 57.247 -45.367 16.587 1.00 50.18 153 GLY B N 1
ATOM 5798 C CA . GLY B 1 153 ? 58.321 -45.192 17.590 1.00 47.25 153 GLY B CA 1
ATOM 5799 C C . GLY B 1 153 ? 59.632 -44.637 17.022 1.00 47.45 153 GLY B C 1
ATOM 5800 O O . GLY B 1 153 ? 60.434 -44.092 17.813 1.00 51.31 153 GLY B O 1
ATOM 5801 N N . ARG B 1 154 ? 59.884 -44.748 15.716 1.00 44.45 154 ARG B N 1
ATOM 5802 C CA . ARG B 1 154 ? 61.086 -44.140 15.086 1.00 46.04 154 ARG B CA 1
ATOM 5803 C C . ARG B 1 154 ? 60.950 -42.606 15.007 1.00 48.66 154 ARG B C 1
ATOM 5804 O O . ARG B 1 154 ? 59.818 -42.092 14.742 1.00 43.29 154 ARG B O 1
ATOM 5812 N N . THR B 1 155 ? 62.070 -41.898 15.212 1.00 52.39 155 THR B N 1
ATOM 5813 C CA . THR B 1 155 ? 62.229 -40.434 14.984 1.00 47.29 155 THR B CA 1
ATOM 5814 C C . THR B 1 155 ? 63.328 -40.189 13.950 1.00 45.36 155 THR B C 1
ATOM 5815 O O . THR B 1 155 ? 64.484 -40.480 14.241 1.00 46.21 155 THR B O 1
ATOM 5819 N N . LEU B 1 156 ? 62.960 -39.653 12.789 1.00 42.78 156 LEU B N 1
ATOM 5820 C CA . LEU B 1 156 ? 63.908 -39.208 11.736 1.00 41.65 156 LEU B CA 1
ATOM 5821 C C . LEU B 1 156 ? 64.512 -37.864 12.174 1.00 44.09 156 LEU B C 1
ATOM 5822 O O . LEU B 1 156 ? 63.752 -36.893 12.391 1.00 41.88 156 LEU B O 1
ATOM 5827 N N . THR B 1 157 ? 65.830 -37.811 12.356 1.00 43.22 157 THR B N 1
ATOM 5828 C CA . THR B 1 157 ? 66.565 -36.603 12.810 1.00 41.22 157 THR B CA 1
ATOM 5829 C C . THR B 1 157 ? 67.497 -36.138 11.689 1.00 36.53 157 THR B C 1
ATOM 5830 O O . THR B 1 157 ? 67.600 -36.827 10.632 1.00 35.93 157 THR B O 1
ATOM 5834 N N . GLY B 1 158 ? 68.083 -34.967 11.894 1.00 37.37 158 GLY B N 1
ATOM 5835 C CA . GLY B 1 158 ? 68.975 -34.283 10.932 1.00 39.71 158 GLY B CA 1
ATOM 5836 C C . GLY B 1 158 ? 68.343 -33.992 9.578 1.00 37.66 158 GLY B C 1
ATOM 5837 O O . GLY B 1 158 ? 69.075 -34.051 8.538 1.00 38.45 158 GLY B O 1
ATOM 5838 N N . LEU B 1 159 ? 67.050 -33.651 9.550 1.00 36.18 159 LEU B N 1
ATOM 5839 C CA . LEU B 1 159 ? 66.353 -33.429 8.266 1.00 34.71 159 LEU B CA 1
ATOM 5840 C C . LEU B 1 159 ? 66.667 -31.993 7.809 1.00 30.81 159 LEU B C 1
ATOM 5841 O O . LEU B 1 159 ? 66.642 -31.060 8.668 1.00 31.25 159 LEU B O 1
ATOM 5846 N N . SER B 1 160 ? 67.000 -31.820 6.536 1.00 30.39 160 SER B N 1
ATOM 5847 C CA . SER B 1 160 ? 67.335 -30.478 5.962 1.00 37.19 160 SER B CA 1
ATOM 5848 C C . SER B 1 160 ? 66.050 -29.758 5.528 1.00 39.54 160 SER B C 1
ATOM 5849 O O . SER B 1 160 ? 66.070 -28.501 5.387 1.00 35.89 160 SER B O 1
ATOM 5852 N N . ALA B 1 161 ? 64.978 -30.526 5.276 1.00 36.61 161 ALA B N 1
ATOM 5853 C CA . ALA B 1 161 ? 63.670 -29.991 4.843 1.00 33.53 161 ALA B CA 1
ATOM 5854 C C . ALA B 1 161 ? 62.573 -31.035 5.063 1.00 31.92 161 ALA B C 1
ATOM 5855 O O . ALA B 1 161 ? 62.841 -32.222 4.988 1.00 30.59 161 ALA B O 1
ATOM 5857 N N . VAL B 1 162 ? 61.361 -30.551 5.265 1.00 33.17 162 VAL B N 1
ATOM 5858 C CA . VAL B 1 162 ? 60.119 -31.357 5.347 1.00 29.36 162 VAL B CA 1
ATOM 5859 C C . VAL B 1 162 ? 59.046 -30.728 4.437 1.00 26.43 162 VAL B C 1
ATOM 5860 O O . VAL B 1 162 ? 58.820 -29.520 4.523 1.00 26.64 162 VAL B O 1
ATOM 5864 N N . VAL B 1 163 ? 58.478 -31.520 3.547 1.00 25.04 163 VAL B N 1
ATOM 5865 C CA . VAL B 1 163 ? 57.260 -31.223 2.755 1.00 26.18 163 VAL B CA 1
ATOM 5866 C C . VAL B 1 163 ? 56.027 -31.927 3.376 1.00 28.02 163 VAL B C 1
ATOM 5867 O O . VAL B 1 163 ? 56.027 -33.176 3.567 1.00 24.28 163 VAL B O 1
ATOM 5871 N N . LEU B 1 164 ? 55.001 -31.158 3.722 1.00 27.10 164 LEU B N 1
ATOM 5872 C CA . LEU B 1 164 ? 53.691 -31.715 4.123 1.00 26.28 164 LEU B CA 1
ATOM 5873 C C . LEU B 1 164 ? 52.775 -31.791 2.888 1.00 24.49 164 LEU B C 1
ATOM 5874 O O . LEU B 1 164 ? 52.437 -30.743 2.341 1.00 24.51 164 LEU B O 1
ATOM 5879 N N . ALA B 1 165 ? 52.458 -32.994 2.409 1.00 26.56 165 ALA B N 1
ATOM 5880 C CA . ALA B 1 165 ? 51.484 -33.216 1.303 1.00 29.65 165 ALA B CA 1
ATOM 5881 C C . ALA B 1 165 ? 50.350 -34.155 1.818 1.00 27.87 165 ALA B C 1
ATOM 5882 O O . ALA B 1 165 ? 50.234 -35.299 1.370 1.00 27.00 165 ALA B O 1
ATOM 5884 N N . GLN B 1 166 ? 49.590 -33.709 2.810 1.00 26.78 166 GLN B N 1
ATOM 5885 C CA . GLN B 1 166 ? 48.798 -34.594 3.692 1.00 27.13 166 GLN B CA 1
ATOM 5886 C C . GLN B 1 166 ? 47.342 -34.777 3.182 1.00 29.42 166 GLN B C 1
ATOM 5887 O O . GLN B 1 166 ? 46.583 -35.538 3.785 1.00 29.06 166 GLN B O 1
ATOM 5893 N N . GLY B 1 167 ? 46.930 -34.081 2.130 1.00 25.23 167 GLY B N 1
ATOM 5894 C CA . GLY B 1 167 ? 45.610 -34.258 1.523 1.00 28.26 167 GLY B CA 1
ATOM 5895 C C . GLY B 1 167 ? 44.451 -34.251 2.519 1.00 28.87 167 GLY B C 1
ATOM 5896 O O . GLY B 1 167 ? 44.370 -33.327 3.389 1.00 29.56 167 GLY B O 1
ATOM 5897 N N . HIS B 1 168 ? 43.513 -35.169 2.280 1.00 29.56 168 HIS B N 1
ATOM 5898 C CA . HIS B 1 168 ? 42.155 -35.216 2.896 1.00 30.26 168 HIS B CA 1
ATOM 5899 C C . HIS B 1 168 ? 42.326 -35.761 4.299 1.00 31.76 168 HIS B C 1
ATOM 5900 O O . HIS B 1 168 ? 42.712 -36.885 4.404 1.00 35.13 168 HIS B O 1
ATOM 5907 N N . LEU B 1 169 ? 42.169 -34.931 5.308 1.00 29.13 169 LEU B N 1
ATOM 5908 C CA . LEU B 1 169 ? 42.515 -35.309 6.698 1.00 31.66 169 LEU B CA 1
ATOM 5909 C C . LEU B 1 169 ? 41.206 -35.464 7.466 1.00 33.07 169 LEU B C 1
ATOM 5910 O O . LEU B 1 169 ? 40.218 -34.782 7.124 1.00 32.30 169 LEU B O 1
ATOM 5915 N N . PRO B 1 170 ? 41.208 -36.280 8.553 1.00 31.25 170 PRO B N 1
ATOM 5916 C CA . PRO B 1 170 ? 40.060 -36.370 9.451 1.00 31.68 170 PRO B CA 1
ATOM 5917 C C . PRO B 1 170 ? 39.895 -35.113 10.322 1.00 31.89 170 PRO B C 1
ATOM 5918 O O . PRO B 1 170 ? 40.874 -34.423 10.634 1.00 28.20 170 PRO B O 1
ATOM 5922 N N . VAL B 1 171 ? 38.651 -34.884 10.726 1.00 31.86 171 VAL B N 1
ATOM 5923 C CA . VAL B 1 171 ? 38.211 -33.795 11.624 1.00 34.64 171 VAL B CA 1
ATOM 5924 C C . VAL B 1 171 ? 37.666 -34.427 12.909 1.00 36.23 171 VAL B C 1
ATOM 5925 O O . VAL B 1 171 ? 37.320 -35.586 12.905 1.00 41.79 171 VAL B O 1
ATOM 5929 N N . ARG B 1 172 ? 37.723 -33.709 14.010 1.00 36.84 172 ARG B N 1
ATOM 5930 C CA . ARG B 1 172 ? 37.113 -34.116 15.290 1.00 40.95 172 ARG B CA 1
ATOM 5931 C C . ARG B 1 172 ? 35.602 -33.976 15.131 1.00 42.06 172 ARG B C 1
ATOM 5932 O O . ARG B 1 172 ? 35.134 -33.022 14.517 1.00 37.71 172 ARG B O 1
ATOM 5940 N N . PRO B 1 173 ? 34.797 -34.910 15.677 1.00 42.55 173 PRO B N 1
ATOM 5941 C CA . PRO B 1 173 ? 33.342 -34.804 15.549 1.00 44.20 173 PRO B CA 1
ATOM 5942 C C . PRO B 1 173 ? 32.874 -33.462 16.122 1.00 38.70 173 PRO B C 1
ATOM 5943 O O . PRO B 1 173 ? 33.229 -33.198 17.219 1.00 43.66 173 PRO B O 1
ATOM 5947 N N . SER B 1 174 ? 32.112 -32.672 15.369 1.00 39.48 174 SER B N 1
ATOM 5948 C CA . SER B 1 174 ? 31.349 -31.490 15.856 1.00 42.03 174 SER B CA 1
ATOM 5949 C C . SER B 1 174 ? 30.319 -31.862 16.944 1.00 43.50 174 SER B C 1
ATOM 5950 O O . SER B 1 174 ? 30.066 -33.086 17.233 1.00 39.51 174 SER B O 1
ATOM 5953 N N . ALA B 1 175 ? 29.699 -30.841 17.528 1.00 45.18 175 ALA B N 1
ATOM 5954 C CA . ALA B 1 175 ? 28.602 -30.992 18.513 1.00 48.29 175 ALA B CA 1
ATOM 5955 C C . ALA B 1 175 ? 27.453 -31.785 17.853 1.00 47.16 175 ALA B C 1
ATOM 5956 O O . ALA B 1 175 ? 27.033 -32.818 18.452 1.00 49.33 175 ALA B O 1
ATOM 5958 N N . ALA B 1 176 ? 27.037 -31.386 16.639 1.00 47.12 176 ALA B N 1
ATOM 5959 C CA . ALA B 1 176 ? 25.963 -32.041 15.836 1.00 47.86 176 ALA B CA 1
ATOM 5960 C C . ALA B 1 176 ? 26.297 -33.531 15.648 1.00 45.07 176 ALA B C 1
ATOM 5961 O O . ALA B 1 176 ? 25.458 -34.365 16.031 1.00 47.80 176 ALA B O 1
ATOM 5963 N N . VAL B 1 177 ? 27.511 -33.882 15.211 1.00 41.24 177 VAL B N 1
ATOM 5964 C CA . VAL B 1 177 ? 27.893 -35.300 14.955 1.00 39.24 177 VAL B CA 1
ATOM 5965 C C . VAL B 1 177 ? 27.957 -36.091 16.269 1.00 44.62 177 VAL B C 1
ATOM 5966 O O . VAL B 1 177 ? 27.706 -37.333 16.255 1.00 41.65 177 VAL B O 1
ATOM 5970 N N . LEU B 1 178 ? 28.332 -35.455 17.374 1.00 44.82 178 LEU B N 1
ATOM 5971 C CA . LEU B 1 178 ? 28.366 -36.157 18.680 1.00 45.69 178 LEU B CA 1
ATOM 5972 C C . LEU B 1 178 ? 26.918 -36.450 19.115 1.00 40.12 178 LEU B C 1
ATOM 5973 O O . LEU B 1 178 ? 26.630 -37.595 19.531 1.00 39.69 178 LEU B O 1
ATOM 5978 N N . ARG B 1 179 ? 26.029 -35.467 19.006 1.00 39.77 179 ARG B N 1
ATOM 5979 C CA . ARG B 1 179 ? 24.577 -35.665 19.308 1.00 44.79 179 ARG B CA 1
ATOM 5980 C C . ARG B 1 179 ? 24.021 -36.843 18.495 1.00 42.97 179 ARG B C 1
ATOM 5981 O O . ARG B 1 179 ? 23.394 -37.750 19.101 1.00 44.06 179 ARG B O 1
ATOM 5989 N N . ASP B 1 180 ? 24.280 -36.874 17.185 1.00 42.30 180 ASP B N 1
ATOM 5990 C CA . ASP B 1 180 ? 23.766 -37.949 16.295 1.00 39.37 180 ASP B CA 1
ATOM 5991 C C . ASP B 1 180 ? 24.396 -39.280 16.703 1.00 40.89 180 ASP B C 1
ATOM 5992 O O . ASP B 1 180 ? 23.691 -40.317 16.588 1.00 42.59 180 ASP B O 1
ATOM 5997 N N . THR B 1 181 ? 25.627 -39.276 17.216 1.00 38.19 181 THR B N 1
ATOM 5998 C CA . THR B 1 181 ? 26.356 -40.504 17.635 1.00 39.92 181 THR B CA 1
ATOM 5999 C C . THR B 1 181 ? 25.776 -41.011 18.967 1.00 37.52 181 THR B C 1
ATOM 6000 O O . THR B 1 181 ? 25.652 -42.227 19.104 1.00 38.15 181 THR B O 1
ATOM 6004 N N . GLU B 1 182 ? 25.486 -40.122 19.922 1.00 47.95 182 GLU B N 1
ATOM 6005 C CA . GLU B 1 182 ? 24.820 -40.462 21.221 1.00 51.65 182 GLU B CA 1
ATOM 6006 C C . GLU B 1 182 ? 23.454 -41.083 20.890 1.00 51.41 182 GLU B C 1
ATOM 6007 O O . GLU B 1 182 ? 23.156 -42.172 21.425 1.00 41.29 182 GLU B O 1
ATOM 6013 N N . HIS B 1 183 ? 22.695 -40.434 19.991 1.00 47.58 183 HIS B N 1
ATOM 6014 C CA . HIS B 1 183 ? 21.348 -40.870 19.531 1.00 41.92 183 HIS B CA 1
ATOM 6015 C C . HIS B 1 183 ? 21.437 -42.296 18.979 1.00 40.44 183 HIS B C 1
ATOM 6016 O O . HIS B 1 183 ? 20.613 -43.169 19.388 1.00 40.08 183 HIS B O 1
ATOM 6023 N N . ALA B 1 184 ? 22.425 -42.584 18.138 1.00 37.58 184 ALA B N 1
ATOM 6024 C CA . ALA B 1 184 ? 22.542 -43.907 17.485 1.00 40.23 184 ALA B CA 1
ATOM 6025 C C . ALA B 1 184 ? 22.797 -44.983 18.551 1.00 45.01 184 ALA B C 1
ATOM 6026 O O . ALA B 1 184 ? 22.355 -46.150 18.350 1.00 46.00 184 ALA B O 1
ATOM 6028 N N . ASP B 1 185 ? 23.501 -44.614 19.624 1.00 51.22 185 ASP B N 1
ATOM 6029 C CA . ASP B 1 185 ? 23.904 -45.543 20.715 1.00 57.93 185 ASP B CA 1
ATOM 6030 C C . ASP B 1 185 ? 22.711 -45.743 21.657 1.00 53.20 185 ASP B C 1
ATOM 6031 O O . ASP B 1 185 ? 22.461 -46.901 21.940 1.00 46.08 185 ASP B O 1
ATOM 6036 N N . ARG B 1 186 ? 21.976 -44.688 22.042 1.00 50.04 186 ARG B N 1
ATOM 6037 C CA . ARG B 1 186 ? 20.765 -44.797 22.900 1.00 52.43 186 ARG B CA 1
ATOM 6038 C C . ARG B 1 186 ? 19.693 -45.655 22.232 1.00 54.92 186 ARG B C 1
ATOM 6039 O O . ARG B 1 186 ? 18.923 -46.228 22.988 1.00 69.85 186 ARG B O 1
ATOM 6047 N N . HIS B 1 187 ? 19.595 -45.726 20.902 1.00 45.38 187 HIS B N 1
ATOM 6048 C CA . HIS B 1 187 ? 18.429 -46.351 20.238 1.00 39.93 187 HIS B CA 1
ATOM 6049 C C . HIS B 1 187 ? 18.841 -47.483 19.309 1.00 45.41 187 HIS B C 1
ATOM 6050 O O . HIS B 1 187 ? 17.958 -47.940 18.553 1.00 46.84 187 HIS B O 1
ATOM 6057 N N . ALA B 1 188 ? 20.095 -47.953 19.391 1.00 47.12 188 ALA B N 1
ATOM 6058 C CA . ALA B 1 188 ? 20.702 -48.925 18.437 1.00 48.13 188 ALA B CA 1
ATOM 6059 C C . ALA B 1 188 ? 20.363 -48.566 16.971 1.00 41.68 188 ALA B C 1
ATOM 6060 O O . ALA B 1 188 ? 19.941 -49.440 16.197 1.00 40.82 188 ALA B O 1
ATOM 6062 N N . LEU B 1 189 ? 20.622 -47.318 16.593 1.00 42.07 189 LEU B N 1
ATOM 6063 C CA . LEU B 1 189 ? 20.618 -46.850 15.184 1.00 45.02 189 LEU B CA 1
ATOM 6064 C C . LEU B 1 189 ? 22.049 -46.882 14.626 1.00 45.42 189 LEU B C 1
ATOM 6065 O O . LEU B 1 189 ? 22.966 -47.217 15.377 1.00 46.94 189 LEU B O 1
ATOM 6070 N N . ARG B 1 190 ? 22.202 -46.542 13.347 1.00 37.86 190 ARG B N 1
ATOM 6071 C CA . ARG B 1 190 ? 23.481 -46.483 12.600 1.00 36.40 190 ARG B CA 1
ATOM 6072 C C . ARG B 1 190 ? 23.691 -45.020 12.184 1.00 38.00 190 ARG B C 1
ATOM 6073 O O . ARG B 1 190 ? 22.821 -44.488 11.492 1.00 34.39 190 ARG B O 1
ATOM 6081 N N . HIS B 1 191 ? 24.758 -44.377 12.678 1.00 35.24 191 HIS B N 1
ATOM 6082 C CA . HIS B 1 191 ? 25.198 -43.028 12.248 1.00 35.20 191 HIS B CA 1
ATOM 6083 C C . HIS B 1 191 ? 26.564 -43.157 11.586 1.00 35.05 191 HIS B C 1
ATOM 6084 O O . HIS B 1 191 ? 27.458 -43.768 12.176 1.00 36.86 191 HIS B O 1
ATOM 6091 N N . ILE B 1 192 ? 26.659 -42.686 10.350 1.00 30.47 192 ILE B N 1
ATOM 6092 C CA . ILE B 1 192 ? 27.917 -42.663 9.565 1.00 31.33 192 ILE B CA 1
ATOM 6093 C C . ILE B 1 192 ? 28.330 -41.213 9.313 1.00 30.34 192 ILE B C 1
ATOM 6094 O O . ILE B 1 192 ? 27.718 -40.516 8.502 1.00 30.44 192 ILE B O 1
ATOM 6099 N N . PRO B 1 193 ? 29.320 -40.695 10.087 1.00 30.70 193 PRO B N 1
ATOM 6100 C CA . PRO B 1 193 ? 29.813 -39.325 9.909 1.00 27.15 193 PRO B CA 1
ATOM 6101 C C . PRO B 1 193 ? 30.571 -39.117 8.589 1.00 24.35 193 PRO B C 1
ATOM 6102 O O . PRO B 1 193 ? 30.941 -40.090 7.898 1.00 20.84 193 PRO B O 1
ATOM 6106 N N . PRO B 1 194 ? 30.862 -37.841 8.203 1.00 24.46 194 PRO B N 1
ATOM 6107 C CA . PRO B 1 194 ? 31.538 -37.556 6.937 1.00 25.48 194 PRO B CA 1
ATOM 6108 C C . PRO B 1 194 ? 32.828 -38.377 6.774 1.00 27.98 194 PRO B C 1
ATOM 6109 O O . PRO B 1 194 ? 33.540 -38.596 7.748 1.00 33.82 194 PRO B O 1
ATOM 6113 N N . ALA B 1 195 ? 33.034 -38.915 5.578 1.00 27.32 195 ALA B N 1
ATOM 6114 C CA . ALA B 1 195 ? 34.096 -39.882 5.264 1.00 27.67 195 ALA B CA 1
ATOM 6115 C C . ALA B 1 195 ? 34.158 -40.116 3.757 1.00 28.79 195 ALA B C 1
ATOM 6116 O O . ALA B 1 195 ? 33.216 -39.751 3.053 1.00 29.83 195 ALA B O 1
ATOM 6118 N N . ASN B 1 196 ? 35.271 -40.689 3.288 1.00 30.20 196 ASN B N 1
ATOM 6119 C CA . ASN B 1 196 ? 35.380 -41.283 1.933 1.00 33.25 196 ASN B CA 1
ATOM 6120 C C . ASN B 1 196 ? 34.433 -42.493 1.911 1.00 34.91 196 ASN B C 1
ATOM 6121 O O . ASN B 1 196 ? 34.568 -43.399 2.742 1.00 29.82 196 ASN B O 1
ATOM 6126 N N . PRO B 1 197 ? 33.465 -42.556 0.971 1.00 35.19 197 PRO B N 1
ATOM 6127 C CA . PRO B 1 197 ? 32.519 -43.675 0.924 1.00 38.47 197 PRO B CA 1
ATOM 6128 C C . PRO B 1 197 ? 33.244 -45.023 0.863 1.00 36.19 197 PRO B C 1
ATOM 6129 O O . PRO B 1 197 ? 32.757 -45.992 1.446 1.00 32.85 197 PRO B O 1
ATOM 6133 N N . ALA B 1 198 ? 34.451 -45.051 0.313 1.00 32.43 198 ALA B N 1
ATOM 6134 C CA . ALA B 1 198 ? 35.212 -46.324 0.200 1.00 30.70 198 ALA B CA 1
ATOM 6135 C C . ALA B 1 198 ? 35.742 -46.760 1.570 1.00 29.29 198 ALA B C 1
ATOM 6136 O O . ALA B 1 198 ? 36.165 -47.886 1.686 1.00 30.95 198 ALA B O 1
ATOM 6138 N N . ASP B 1 199 ? 35.653 -45.928 2.593 1.00 29.27 199 ASP B N 1
ATOM 6139 C CA . ASP B 1 199 ? 36.230 -46.276 3.917 1.00 34.62 199 ASP B CA 1
ATOM 6140 C C . ASP B 1 199 ? 35.122 -46.745 4.885 1.00 35.21 199 ASP B C 1
ATOM 6141 O O . ASP B 1 199 ? 35.472 -47.235 5.934 1.00 33.19 199 ASP B O 1
ATOM 6146 N N . VAL B 1 200 ? 33.842 -46.578 4.584 1.00 33.66 200 VAL B N 1
ATOM 6147 C CA . VAL B 1 200 ? 32.771 -46.889 5.579 1.00 40.96 200 VAL B CA 1
ATOM 6148 C C . VAL B 1 200 ? 32.269 -48.327 5.392 1.00 39.18 200 VAL B C 1
ATOM 6149 O O . VAL B 1 200 ? 32.489 -48.953 4.316 1.00 38.78 200 VAL B O 1
ATOM 6153 N N . ASP B 1 201 ? 31.619 -48.835 6.427 1.00 37.58 201 ASP B N 1
ATOM 6154 C CA . ASP B 1 201 ? 31.097 -50.229 6.430 1.00 38.80 201 ASP B CA 1
ATOM 6155 C C . ASP B 1 201 ? 29.557 -50.172 6.311 1.00 33.88 201 ASP B C 1
ATOM 6156 O O . ASP B 1 201 ? 28.884 -49.796 7.309 1.00 29.46 201 ASP B O 1
ATOM 6161 N N . LEU B 1 202 ? 29.040 -50.389 5.099 1.00 31.25 202 LEU B N 1
ATOM 6162 C CA . LEU B 1 202 ? 27.587 -50.328 4.814 1.00 33.02 202 LEU B CA 1
ATOM 6163 C C . LEU B 1 202 ? 26.936 -51.709 4.994 1.00 32.98 202 LEU B C 1
ATOM 6164 O O . LEU B 1 202 ? 25.717 -51.756 4.950 1.00 39.33 202 LEU B O 1
ATOM 6169 N N . THR B 1 203 ? 27.696 -52.770 5.272 1.00 33.34 203 THR B N 1
ATOM 6170 C CA . THR B 1 203 ? 27.144 -54.138 5.470 1.00 36.57 203 THR B CA 1
ATOM 6171 C C . THR B 1 203 ? 26.295 -54.202 6.757 1.00 36.81 203 THR B C 1
ATOM 6172 O O . THR B 1 203 ? 25.508 -55.110 6.853 1.00 42.59 203 THR B O 1
ATOM 6176 N N . VAL B 1 204 ? 26.414 -53.279 7.700 1.00 34.34 204 VAL B N 1
ATOM 6177 C CA . VAL B 1 204 ? 25.488 -53.209 8.863 1.00 36.26 204 VAL B CA 1
ATOM 6178 C C . VAL B 1 204 ? 24.040 -52.859 8.432 1.00 35.62 204 VAL B C 1
ATOM 6179 O O . VAL B 1 204 ? 23.146 -52.926 9.300 1.00 33.27 204 VAL B O 1
ATOM 6183 N N . ILE B 1 205 ? 23.810 -52.359 7.216 1.00 33.46 205 ILE B N 1
ATOM 6184 C CA . ILE B 1 205 ? 22.471 -51.880 6.753 1.00 35.93 205 ILE B CA 1
ATOM 6185 C C . ILE B 1 205 ? 21.662 -53.093 6.238 1.00 34.53 205 ILE B C 1
ATOM 6186 O O . ILE B 1 205 ? 22.172 -53.833 5.391 1.00 36.94 205 ILE B O 1
ATOM 6191 N N . SER B 1 206 ? 20.418 -53.281 6.686 1.00 35.15 206 SER B N 1
ATOM 6192 C CA . SER B 1 206 ? 19.589 -54.464 6.294 1.00 33.19 206 SER B CA 1
ATOM 6193 C C . SER B 1 206 ? 18.745 -54.190 5.051 1.00 32.21 206 SER B C 1
ATOM 6194 O O . SER B 1 206 ? 18.292 -53.058 4.807 1.00 29.24 206 SER B O 1
ATOM 6197 N N . PRO B 1 207 ? 18.412 -55.266 4.305 1.00 34.34 207 PRO B N 1
ATOM 6198 C CA . PRO B 1 207 ? 17.379 -55.217 3.255 1.00 34.23 207 PRO B CA 1
ATOM 6199 C C . PRO B 1 207 ? 16.058 -54.608 3.742 1.00 29.17 207 PRO B C 1
ATOM 6200 O O . PRO B 1 207 ? 15.654 -54.898 4.845 1.00 29.41 207 PRO B O 1
ATOM 6204 N N . GLY B 1 208 ? 15.569 -53.619 2.994 1.00 29.19 208 GLY B N 1
ATOM 6205 C CA . GLY B 1 208 ? 14.349 -52.842 3.278 1.00 29.87 208 GLY B CA 1
ATOM 6206 C C . GLY B 1 208 ? 14.497 -51.800 4.369 1.00 29.63 208 GLY B C 1
ATOM 6207 O O . GLY B 1 208 ? 13.500 -51.070 4.617 1.00 27.07 208 GLY B O 1
ATOM 6208 N N . GLU B 1 209 ? 15.690 -51.630 4.953 1.00 28.97 209 GLU B N 1
ATOM 6209 C CA . GLU B 1 209 ? 15.908 -50.613 6.027 1.00 27.99 209 GLU B CA 1
ATOM 6210 C C . GLU B 1 209 ? 15.778 -49.221 5.428 1.00 24.25 209 GLU B C 1
ATOM 6211 O O . GLU B 1 209 ? 16.330 -48.950 4.372 1.00 26.69 209 GLU B O 1
ATOM 6217 N N . PRO B 1 210 ? 15.003 -48.310 6.038 1.00 26.64 210 PRO B N 1
ATOM 6218 C CA . PRO B 1 210 ? 14.976 -46.904 5.614 1.00 29.65 210 PRO B CA 1
ATOM 6219 C C . PRO B 1 210 ? 16.243 -46.151 6.071 1.00 30.49 210 PRO B C 1
ATOM 6220 O O . PRO B 1 210 ? 16.546 -46.120 7.293 1.00 29.44 210 PRO B O 1
ATOM 6224 N N . VAL B 1 211 ? 16.979 -45.641 5.080 1.00 30.43 211 VAL B N 1
ATOM 6225 C CA . VAL B 1 211 ? 18.316 -44.983 5.204 1.00 32.53 211 VAL B CA 1
ATOM 6226 C C . VAL B 1 211 ? 18.206 -43.558 4.663 1.00 30.10 211 VAL B C 1
ATOM 6227 O O . VAL B 1 211 ? 17.674 -43.451 3.547 1.00 28.20 211 VAL B O 1
ATOM 6231 N N . LEU B 1 212 ? 18.634 -42.521 5.404 1.00 26.82 212 LEU B N 1
ATOM 6232 C CA . LEU B 1 212 ? 18.796 -41.137 4.837 1.00 27.96 212 LEU B CA 1
ATOM 6233 C C . LEU B 1 212 ? 20.259 -40.897 4.425 1.00 29.59 212 LEU B C 1
ATOM 6234 O O . LEU B 1 212 ? 21.161 -41.073 5.275 1.00 29.82 212 LEU B O 1
ATOM 6239 N N . LEU B 1 213 ? 20.485 -40.624 3.138 1.00 28.03 213 LEU B N 1
ATOM 6240 C CA . LEU B 1 213 ? 21.740 -40.040 2.598 1.00 26.75 213 LEU B CA 1
ATOM 6241 C C . LEU B 1 213 ? 21.579 -38.520 2.662 1.00 26.63 213 LEU B C 1
ATOM 6242 O O . LEU B 1 213 ? 20.813 -37.961 1.915 1.00 24.55 213 LEU B O 1
ATOM 6247 N N . ARG B 1 214 ? 22.197 -37.875 3.644 1.00 27.68 214 ARG B N 1
ATOM 6248 C CA . ARG B 1 214 ? 22.171 -36.406 3.768 1.00 27.87 214 ARG B CA 1
ATOM 6249 C C . ARG B 1 214 ? 23.333 -35.916 2.907 1.00 27.48 214 ARG B C 1
ATOM 6250 O O . ARG B 1 214 ? 24.508 -36.116 3.326 1.00 29.64 214 ARG B O 1
ATOM 6258 N N . GLY B 1 215 ? 23.012 -35.428 1.712 1.00 29.14 215 GLY B N 1
ATOM 6259 C CA . GLY B 1 215 ? 23.977 -35.119 0.642 1.00 29.70 215 GLY B CA 1
ATOM 6260 C C . GLY B 1 215 ? 23.524 -35.665 -0.708 1.00 32.46 215 GLY B C 1
ATOM 6261 O O . GLY B 1 215 ? 23.081 -36.842 -0.742 1.00 30.82 215 GLY B O 1
ATOM 6262 N N . LEU B 1 216 ? 23.664 -34.861 -1.779 1.00 27.90 216 LEU B N 1
ATOM 6263 C CA . LEU B 1 216 ? 23.277 -35.212 -3.170 1.00 27.28 216 LEU B CA 1
ATOM 6264 C C . LEU B 1 216 ? 24.383 -34.890 -4.195 1.00 30.12 216 LEU B C 1
ATOM 6265 O O . LEU B 1 216 ? 24.071 -34.843 -5.415 1.00 26.11 216 LEU B O 1
ATOM 6270 N N . GLY B 1 217 ? 25.640 -34.777 -3.741 1.00 30.64 217 GLY B N 1
ATOM 6271 C CA . GLY B 1 217 ? 26.822 -34.662 -4.614 1.00 29.80 217 GLY B CA 1
ATOM 6272 C C . GLY B 1 217 ? 27.527 -35.988 -4.811 1.00 30.47 217 GLY B C 1
ATOM 6273 O O . GLY B 1 217 ? 26.871 -37.051 -4.806 1.00 31.88 217 GLY B O 1
ATOM 6274 N N . LEU B 1 218 ? 28.847 -35.955 -4.959 1.00 29.69 218 LEU B N 1
ATOM 6275 C CA . LEU B 1 218 ? 29.594 -37.117 -5.476 1.00 29.48 218 LEU B CA 1
ATOM 6276 C C . LEU B 1 218 ? 29.641 -38.226 -4.424 1.00 28.59 218 LEU B C 1
ATOM 6277 O O . LEU B 1 218 ? 29.652 -39.385 -4.833 1.00 29.85 218 LEU B O 1
ATOM 6282 N N . ASN B 1 219 ? 29.702 -37.909 -3.141 1.00 29.32 219 ASN B N 1
ATOM 6283 C CA . ASN B 1 219 ? 29.653 -38.952 -2.084 1.00 30.08 219 ASN B CA 1
ATOM 6284 C C . ASN B 1 219 ? 28.320 -39.693 -2.200 1.00 29.39 219 ASN B C 1
ATOM 6285 O O . ASN B 1 219 ? 28.345 -40.917 -2.084 1.00 31.94 219 ASN B O 1
ATOM 6290 N N . PHE B 1 220 ? 27.217 -38.967 -2.379 1.00 29.31 220 PHE B N 1
ATOM 6291 C CA . PHE B 1 220 ? 25.857 -39.518 -2.642 1.00 32.29 220 PHE B CA 1
ATOM 6292 C C . PHE B 1 220 ? 25.918 -40.588 -3.741 1.00 32.50 220 PHE B C 1
ATOM 6293 O O . PHE B 1 220 ? 25.485 -41.730 -3.489 1.00 29.27 220 PHE B O 1
ATOM 6301 N N . PHE B 1 221 ? 26.548 -40.310 -4.882 1.00 33.11 221 PHE B N 1
ATOM 6302 C CA . PHE B 1 221 ? 26.551 -41.271 -6.009 1.00 29.60 221 PHE B CA 1
ATOM 6303 C C . PHE B 1 221 ? 27.393 -42.490 -5.683 1.00 32.34 221 PHE B C 1
ATOM 6304 O O . PHE B 1 221 ? 27.037 -43.550 -6.215 1.00 34.94 221 PHE B O 1
ATOM 6312 N N . ASP B 1 222 ? 28.416 -42.403 -4.830 1.00 32.66 222 ASP B N 1
ATOM 6313 C CA . ASP B 1 222 ? 29.100 -43.648 -4.396 1.00 33.92 222 ASP B CA 1
ATOM 6314 C C . ASP B 1 222 ? 28.143 -44.506 -3.543 1.00 31.01 222 ASP B C 1
ATOM 6315 O O . ASP B 1 222 ? 28.143 -45.719 -3.710 1.00 32.22 222 ASP B O 1
ATOM 6320 N N . HIS B 1 223 ? 27.438 -43.917 -2.593 1.00 30.00 223 HIS B N 1
ATOM 6321 C CA . HIS B 1 223 ? 26.576 -44.652 -1.618 1.00 33.15 223 HIS B CA 1
ATOM 6322 C C . HIS B 1 223 ? 25.412 -45.316 -2.380 1.00 31.54 223 HIS B C 1
ATOM 6323 O O . HIS B 1 223 ? 25.160 -46.538 -2.199 1.00 33.46 223 HIS B O 1
ATOM 6330 N N . MET B 1 224 ? 24.815 -44.559 -3.282 1.00 31.38 224 MET B N 1
ATOM 6331 C CA . MET B 1 224 ? 23.766 -45.030 -4.215 1.00 34.86 224 MET B CA 1
ATOM 6332 C C . MET B 1 224 ? 24.293 -46.290 -4.898 1.00 36.25 224 MET B C 1
ATOM 6333 O O . MET B 1 224 ? 23.588 -47.307 -4.839 1.00 36.85 224 MET B O 1
ATOM 6338 N N . ALA B 1 225 ? 25.527 -46.285 -5.397 1.00 37.58 225 ALA B N 1
ATOM 6339 C CA . ALA B 1 225 ? 26.137 -47.443 -6.095 1.00 34.50 225 ALA B CA 1
ATOM 6340 C C . ALA B 1 225 ? 26.371 -48.596 -5.110 1.00 36.11 225 ALA B C 1
ATOM 6341 O O . ALA B 1 225 ? 26.069 -49.736 -5.477 1.00 36.54 225 ALA B O 1
ATOM 6343 N N . LEU B 1 226 ? 26.908 -48.331 -3.919 1.00 32.64 226 LEU B N 1
ATOM 6344 C CA . LEU B 1 226 ? 27.273 -49.394 -2.949 1.00 33.50 226 LEU B CA 1
ATOM 6345 C C . LEU B 1 226 ? 26.007 -50.111 -2.426 1.00 34.19 226 LEU B C 1
ATOM 6346 O O . LEU B 1 226 ? 26.096 -51.298 -2.155 1.00 35.94 226 LEU B O 1
ATOM 6351 N N . LEU B 1 227 ? 24.893 -49.395 -2.223 1.00 29.18 227 LEU B N 1
ATOM 6352 C CA . LEU B 1 227 ? 23.634 -49.934 -1.663 1.00 32.19 227 LEU B CA 1
ATOM 6353 C C . LEU B 1 227 ? 22.762 -50.591 -2.760 1.00 32.84 227 LEU B C 1
ATOM 6354 O O . LEU B 1 227 ? 21.714 -51.116 -2.382 1.00 34.52 227 LEU B O 1
ATOM 6359 N N . THR B 1 228 ? 23.172 -50.571 -4.031 1.00 28.76 228 THR B N 1
ATOM 6360 C CA . THR B 1 228 ? 22.422 -51.097 -5.200 1.00 30.48 228 THR B CA 1
ATOM 6361 C C . THR B 1 228 ? 23.229 -52.152 -5.951 1.00 33.49 228 THR B C 1
ATOM 6362 O O . THR B 1 228 ? 23.100 -53.337 -5.567 1.00 39.54 228 THR B O 1
ATOM 6366 N N . THR B 1 229 ? 24.017 -51.783 -6.968 1.00 35.55 229 THR B N 1
ATOM 6367 C CA . THR B 1 229 ? 24.889 -52.726 -7.729 1.00 37.17 229 THR B CA 1
ATOM 6368 C C . THR B 1 229 ? 25.890 -53.380 -6.789 1.00 39.30 229 THR B C 1
ATOM 6369 O O . THR B 1 229 ? 26.318 -54.505 -7.067 1.00 40.54 229 THR B O 1
ATOM 6373 N N . GLY B 1 230 ? 26.265 -52.679 -5.725 1.00 40.61 230 GLY B N 1
ATOM 6374 C CA . GLY B 1 230 ? 27.170 -53.222 -4.699 1.00 40.36 230 GLY B CA 1
ATOM 6375 C C . GLY B 1 230 ? 26.535 -54.361 -3.934 1.00 44.10 230 GLY B C 1
ATOM 6376 O O . GLY B 1 230 ? 27.290 -55.087 -3.316 1.00 39.15 230 GLY B O 1
ATOM 6377 N N . ARG B 1 231 ? 25.194 -54.469 -3.940 1.00 43.93 231 ARG B N 1
ATOM 6378 C CA . ARG B 1 231 ? 24.418 -55.534 -3.252 1.00 41.71 231 ARG B CA 1
ATOM 6379 C C . ARG B 1 231 ? 23.680 -56.439 -4.259 1.00 43.18 231 ARG B C 1
ATOM 6380 O O . ARG B 1 231 ? 22.604 -56.949 -3.918 1.00 41.84 231 ARG B O 1
ATOM 6388 N N . GLY B 1 232 ? 24.204 -56.581 -5.472 1.00 43.43 232 GLY B N 1
ATOM 6389 C CA . GLY B 1 232 ? 23.720 -57.554 -6.460 1.00 42.49 232 GLY B CA 1
ATOM 6390 C C . GLY B 1 232 ? 22.722 -56.988 -7.445 1.00 39.88 232 GLY B C 1
ATOM 6391 O O . GLY B 1 232 ? 22.387 -57.714 -8.366 1.00 37.08 232 GLY B O 1
ATOM 6392 N N . GLY B 1 233 ? 22.280 -55.735 -7.308 1.00 39.34 233 GLY B N 1
ATOM 6393 C CA . GLY B 1 233 ? 21.451 -55.071 -8.338 1.00 35.90 233 GLY B CA 1
ATOM 6394 C C . GLY B 1 233 ? 22.153 -55.007 -9.684 1.00 34.25 233 GLY B C 1
ATOM 6395 O O . GLY B 1 233 ? 23.395 -55.040 -9.701 1.00 38.02 233 GLY B O 1
ATOM 6396 N N . THR B 1 234 ? 21.393 -54.875 -10.775 1.00 34.34 234 THR B N 1
ATOM 6397 C CA . THR B 1 234 ? 21.926 -54.736 -12.157 1.00 34.06 234 THR B CA 1
ATOM 6398 C C . THR B 1 234 ? 21.029 -53.809 -12.959 1.00 32.14 234 THR B C 1
ATOM 6399 O O . THR B 1 234 ? 19.899 -53.598 -12.569 1.00 33.58 234 THR B O 1
ATOM 6403 N N . TYR B 1 235 ? 21.549 -53.271 -14.053 1.00 34.71 235 TYR B N 1
ATOM 6404 C CA . TYR B 1 235 ? 20.813 -52.414 -15.010 1.00 35.58 235 TYR B CA 1
ATOM 6405 C C . TYR B 1 235 ? 20.663 -53.195 -16.316 1.00 35.83 235 TYR B C 1
ATOM 6406 O O . TYR B 1 235 ? 21.577 -53.945 -16.665 1.00 37.47 235 TYR B O 1
ATOM 6415 N N . VAL B 1 236 ? 19.553 -53.009 -17.022 1.00 38.29 236 VAL B N 1
ATOM 6416 C CA . VAL B 1 236 ? 19.386 -53.487 -18.423 1.00 39.45 236 VAL B CA 1
ATOM 6417 C C . VAL B 1 236 ? 18.839 -52.310 -19.220 1.00 40.11 236 VAL B C 1
ATOM 6418 O O . VAL B 1 236 ? 18.284 -51.393 -18.604 1.00 46.74 236 VAL B O 1
ATOM 6422 N N . ARG B 1 237 ? 19.120 -52.286 -20.521 1.00 45.99 237 ARG B N 1
ATOM 6423 C CA . ARG B 1 237 ? 18.673 -51.223 -21.456 1.00 54.96 237 ARG B CA 1
ATOM 6424 C C . ARG B 1 237 ? 17.741 -51.928 -22.444 1.00 57.94 237 ARG B C 1
ATOM 6425 O O . ARG B 1 237 ? 18.177 -52.907 -23.036 1.00 56.41 237 ARG B O 1
ATOM 6433 N N . GLU B 1 238 ? 16.465 -51.546 -22.469 1.00 65.36 238 GLU B N 1
ATOM 6434 C CA . GLU B 1 238 ? 15.480 -51.947 -23.504 1.00 70.93 238 GLU B CA 1
ATOM 6435 C C . GLU B 1 238 ? 15.037 -50.673 -24.231 1.00 78.53 238 GLU B C 1
ATOM 6436 O O . GLU B 1 238 ? 14.634 -49.699 -23.535 1.00 85.62 238 GLU B O 1
ATOM 6442 N N . ASP B 1 239 ? 15.165 -50.667 -25.566 1.00 82.22 239 ASP B N 1
ATOM 6443 C CA . ASP B 1 239 ? 14.726 -49.555 -26.447 1.00 79.30 239 ASP B CA 1
ATOM 6444 C C . ASP B 1 239 ? 15.550 -48.312 -26.116 1.00 80.56 239 ASP B C 1
ATOM 6445 O O . ASP B 1 239 ? 14.998 -47.195 -26.193 1.00 95.23 239 ASP B O 1
ATOM 6450 N N . GLY B 1 240 ? 16.794 -48.499 -25.680 1.00 80.84 240 GLY B N 1
ATOM 6451 C CA . GLY B 1 240 ? 17.650 -47.407 -25.183 1.00 79.23 240 GLY B CA 1
ATOM 6452 C C . GLY B 1 240 ? 17.306 -46.963 -23.765 1.00 83.27 240 GLY B C 1
ATOM 6453 O O . GLY B 1 240 ? 18.177 -46.296 -23.169 1.00 77.41 240 GLY B O 1
ATOM 6454 N N . VAL B 1 241 ? 16.121 -47.296 -23.214 1.00 78.75 241 VAL B N 1
ATOM 6455 C CA . VAL B 1 241 ? 15.761 -46.819 -21.844 1.00 80.39 241 VAL B CA 1
ATOM 6456 C C . VAL B 1 241 ? 16.084 -47.899 -20.801 1.00 67.81 241 VAL B C 1
ATOM 6457 O O . VAL B 1 241 ? 15.646 -49.058 -20.911 1.00 58.61 241 VAL B O 1
ATOM 6461 N N . LEU B 1 242 ? 16.812 -47.433 -19.789 1.00 55.39 242 LEU B N 1
ATOM 6462 C CA . LEU B 1 242 ? 17.466 -48.177 -18.687 1.00 51.01 242 LEU B CA 1
ATOM 6463 C C . LEU B 1 242 ? 16.445 -48.621 -17.616 1.00 39.97 242 LEU B C 1
ATOM 6464 O O . LEU B 1 242 ? 15.589 -47.837 -17.264 1.00 38.18 242 LEU B O 1
ATOM 6469 N N . ARG B 1 243 ? 16.625 -49.799 -17.023 1.00 35.78 243 ARG B N 1
ATOM 6470 C CA . ARG B 1 243 ? 15.741 -50.318 -15.960 1.00 36.36 243 ARG B CA 1
ATOM 6471 C C . ARG B 1 243 ? 16.636 -50.965 -14.898 1.00 31.67 243 ARG B C 1
ATOM 6472 O O . ARG B 1 243 ? 17.536 -51.744 -15.263 1.00 33.41 243 ARG B O 1
ATOM 6480 N N . TYR B 1 244 ? 16.383 -50.670 -13.629 1.00 31.56 244 TYR B N 1
ATOM 6481 C CA . TYR B 1 244 ? 17.033 -51.381 -12.498 1.00 33.99 244 TYR B CA 1
ATOM 6482 C C . TYR B 1 244 ? 16.326 -52.721 -12.227 1.00 30.34 244 TYR B C 1
ATOM 6483 O O . TYR B 1 244 ? 15.101 -52.742 -12.118 1.00 29.72 244 TYR B O 1
ATOM 6492 N N . VAL B 1 245 ? 17.123 -53.757 -12.002 1.00 31.19 245 VAL B N 1
ATOM 6493 C CA . VAL B 1 245 ? 16.731 -55.146 -11.658 1.00 31.98 245 VAL B CA 1
ATOM 6494 C C . VAL B 1 245 ? 17.164 -55.423 -10.234 1.00 29.22 245 VAL B C 1
ATOM 6495 O O . VAL B 1 245 ? 18.323 -55.723 -9.992 1.00 33.54 245 VAL B O 1
ATOM 6499 N N . PRO B 1 246 ? 16.242 -55.276 -9.264 1.00 28.46 246 PRO B N 1
ATOM 6500 C CA . PRO B 1 246 ? 16.560 -55.477 -7.867 1.00 31.35 246 PRO B CA 1
ATOM 6501 C C . PRO B 1 246 ? 16.948 -56.910 -7.537 1.00 37.24 246 PRO B C 1
ATOM 6502 O O . PRO B 1 246 ? 16.563 -57.825 -8.208 1.00 34.03 246 PRO B O 1
ATOM 6506 N N . SER B 1 247 ? 17.788 -57.010 -6.522 1.00 40.93 247 SER B N 1
ATOM 6507 C CA . SER B 1 247 ? 18.351 -58.252 -5.975 1.00 38.39 247 SER B CA 1
ATOM 6508 C C . SER B 1 247 ? 17.514 -58.661 -4.759 1.00 37.18 247 SER B C 1
ATOM 6509 O O . SER B 1 247 ? 17.622 -59.791 -4.356 1.00 40.75 247 SER B O 1
ATOM 6512 N N . GLY B 1 248 ? 16.803 -57.727 -4.125 1.00 36.70 248 GLY B N 1
ATOM 6513 C CA . GLY B 1 248 ? 16.062 -57.981 -2.875 1.00 35.97 248 GLY B CA 1
ATOM 6514 C C . GLY B 1 248 ? 16.882 -57.671 -1.624 1.00 40.05 248 GLY B C 1
ATOM 6515 O O . GLY B 1 248 ? 16.271 -57.701 -0.529 1.00 38.07 248 GLY B O 1
ATOM 6516 N N . ARG B 1 249 ? 18.181 -57.324 -1.763 1.00 40.03 249 ARG B N 1
ATOM 6517 C CA . ARG B 1 249 ? 19.059 -56.936 -0.618 1.00 41.72 249 ARG B CA 1
ATOM 6518 C C . ARG B 1 249 ? 19.119 -55.405 -0.440 1.00 37.85 249 ARG B C 1
ATOM 6519 O O . ARG B 1 249 ? 19.694 -54.962 0.545 1.00 36.42 249 ARG B O 1
ATOM 6527 N N . GLU B 1 250 ? 18.453 -54.621 -1.278 1.00 34.91 250 GLU B N 1
ATOM 6528 C CA . GLU B 1 250 ? 18.551 -53.143 -1.225 1.00 35.12 250 GLU B CA 1
ATOM 6529 C C . GLU B 1 250 ? 17.816 -52.614 0.002 1.00 34.65 250 GLU B C 1
ATOM 6530 O O . GLU B 1 250 ? 16.796 -53.161 0.389 1.00 36.46 250 GLU B O 1
ATOM 6536 N N . PRO B 1 251 ? 18.309 -51.534 0.643 1.00 32.50 251 PRO B N 1
ATOM 6537 C CA . PRO B 1 251 ? 17.527 -50.785 1.614 1.00 30.70 251 PRO B CA 1
ATOM 6538 C C . PRO B 1 251 ? 16.489 -49.928 0.888 1.00 30.77 251 PRO B C 1
ATOM 6539 O O . PRO B 1 251 ? 16.511 -49.836 -0.325 1.00 29.43 251 PRO B O 1
ATOM 6543 N N . ARG B 1 252 ? 15.632 -49.282 1.667 1.00 29.24 252 ARG B N 1
ATOM 6544 C CA . ARG B 1 252 ? 14.790 -48.173 1.176 1.00 31.95 252 ARG B CA 1
ATOM 6545 C C . ARG B 1 252 ? 15.630 -46.903 1.328 1.00 30.63 252 ARG B C 1
ATOM 6546 O O . ARG B 1 252 ? 15.839 -46.492 2.456 1.00 26.97 252 ARG B O 1
ATOM 6554 N N . VAL B 1 253 ? 16.108 -46.350 0.218 1.00 31.43 253 VAL B N 1
ATOM 6555 C CA . VAL B 1 253 ? 17.081 -45.222 0.217 1.00 30.64 253 VAL B CA 1
ATOM 6556 C C . VAL B 1 253 ? 16.302 -43.925 0.083 1.00 29.89 253 VAL B 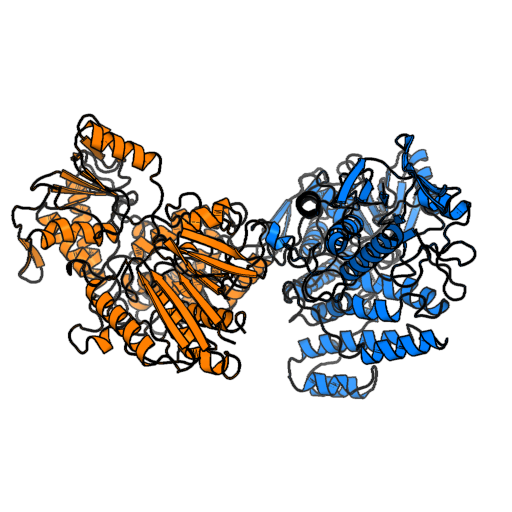C 1
ATOM 6557 O O . VAL B 1 253 ? 15.603 -43.773 -0.947 1.00 29.37 253 VAL B O 1
ATOM 6561 N N . TYR B 1 254 ? 16.422 -43.057 1.098 1.00 25.16 254 TYR B N 1
ATOM 6562 C CA . TYR B 1 254 ? 15.958 -41.650 1.067 1.00 25.82 254 TYR B CA 1
ATOM 6563 C C . TYR B 1 254 ? 17.215 -40.784 0.953 1.00 27.60 254 TYR B C 1
ATOM 6564 O O . TYR B 1 254 ? 18.252 -41.156 1.525 1.00 26.12 254 TYR B O 1
ATOM 6573 N N . ALA B 1 255 ? 17.121 -39.666 0.249 1.00 27.84 255 ALA B N 1
ATOM 6574 C CA . ALA B 1 255 ? 18.260 -38.734 0.085 1.00 28.71 255 ALA B CA 1
ATOM 6575 C C . ALA B 1 255 ? 17.738 -37.307 0.029 1.00 29.12 255 ALA B C 1
ATOM 6576 O O . ALA B 1 255 ? 16.609 -37.074 -0.415 1.00 28.68 255 ALA B O 1
ATOM 6578 N N . GLY B 1 256 ? 18.530 -36.374 0.515 1.00 25.86 256 GLY B N 1
ATOM 6579 C CA . GLY B 1 256 ? 18.199 -34.951 0.431 1.00 26.69 256 GLY B CA 1
ATOM 6580 C C . GLY B 1 256 ? 19.403 -34.054 0.727 1.00 28.32 256 GLY B C 1
ATOM 6581 O O . GLY B 1 256 ? 20.496 -34.562 1.173 1.00 28.34 256 GLY B O 1
ATOM 6582 N N . SER B 1 257 ? 19.217 -32.771 0.470 1.00 25.71 257 SER B N 1
ATOM 6583 C CA . SER B 1 257 ? 20.200 -31.724 0.781 1.00 28.27 257 SER B CA 1
ATOM 6584 C C . SER B 1 257 ? 19.460 -30.403 0.853 1.00 31.83 257 SER B C 1
ATOM 6585 O O . SER B 1 257 ? 18.245 -30.420 0.599 1.00 27.77 257 SER B O 1
ATOM 6588 N N . ARG B 1 258 ? 20.189 -29.318 1.110 1.00 27.15 258 ARG B N 1
ATOM 6589 C CA . ARG B 1 258 ? 19.601 -27.968 1.255 1.00 32.75 258 ARG B CA 1
ATOM 6590 C C . ARG B 1 258 ? 19.095 -27.498 -0.116 1.00 30.42 258 ARG B C 1
ATOM 6591 O O . ARG B 1 258 ? 17.977 -26.946 -0.190 1.00 26.48 258 ARG B O 1
ATOM 6599 N N . ARG B 1 259 ? 19.903 -27.600 -1.170 1.00 30.79 259 ARG B N 1
ATOM 6600 C CA . ARG B 1 259 ? 19.438 -27.222 -2.539 1.00 30.41 259 ARG B CA 1
ATOM 6601 C C . ARG B 1 259 ? 18.377 -28.251 -2.989 1.00 30.95 259 ARG B C 1
ATOM 6602 O O . ARG B 1 259 ? 17.458 -27.856 -3.683 1.00 30.57 259 ARG B O 1
ATOM 6610 N N . GLY B 1 260 ? 18.598 -29.530 -2.656 1.00 30.90 260 GLY B N 1
ATOM 6611 C CA . GLY B 1 260 ? 17.629 -30.629 -2.762 1.00 33.92 260 GLY B CA 1
ATOM 6612 C C . GLY B 1 260 ? 17.728 -31.324 -4.101 1.00 34.63 260 GLY B C 1
ATOM 6613 O O . GLY B 1 260 ? 16.777 -32.025 -4.466 1.00 32.15 260 GLY B O 1
ATOM 6614 N N . LEU B 1 261 ? 18.837 -31.152 -4.822 1.00 30.17 261 LEU B N 1
ATOM 6615 C CA . LEU B 1 261 ? 18.964 -31.686 -6.196 1.00 28.14 261 LEU B CA 1
ATOM 6616 C C . LEU B 1 261 ? 20.235 -32.495 -6.366 1.00 29.05 261 LEU B C 1
ATOM 6617 O O . LEU B 1 261 ? 21.309 -32.104 -5.967 1.00 30.75 261 LEU B O 1
ATOM 6622 N N . PRO B 1 262 ? 20.145 -33.661 -7.020 1.00 31.59 262 PRO B N 1
ATOM 6623 C CA . PRO B 1 262 ? 21.333 -34.355 -7.473 1.00 33.28 262 PRO B CA 1
ATOM 6624 C C . PRO B 1 262 ? 22.195 -33.360 -8.274 1.00 31.78 262 PRO B C 1
ATOM 6625 O O . PRO B 1 262 ? 21.645 -32.582 -8.992 1.00 27.45 262 PRO B O 1
ATOM 6629 N N . TYR B 1 263 ? 23.517 -33.472 -8.167 1.00 33.02 263 TYR B N 1
ATOM 6630 C CA . TYR B 1 263 ? 24.497 -32.653 -8.931 1.00 34.20 263 TYR B CA 1
ATOM 6631 C C . TYR B 1 263 ? 24.302 -32.927 -10.435 1.00 35.80 263 TYR B C 1
ATOM 6632 O O . TYR B 1 263 ? 23.909 -34.040 -10.844 1.00 30.62 263 TYR B O 1
ATOM 6641 N N . GLN B 1 264 ? 24.534 -31.894 -11.241 1.00 37.97 264 GLN B N 1
ATOM 6642 C CA . GLN B 1 264 ? 24.328 -31.864 -12.711 1.00 35.51 264 GLN B CA 1
ATOM 6643 C C . GLN B 1 264 ? 25.320 -32.805 -13.391 1.00 33.54 264 GLN B C 1
ATOM 6644 O O . GLN B 1 264 ? 26.487 -32.882 -12.974 1.00 32.48 264 GLN B O 1
ATOM 6650 N N . ALA B 1 265 ? 24.812 -33.615 -14.308 1.00 31.40 265 ALA B N 1
ATOM 6651 C CA . ALA B 1 265 ? 25.597 -34.530 -15.169 1.00 37.52 265 ALA B CA 1
ATOM 6652 C C . ALA B 1 265 ? 26.673 -33.742 -15.924 1.00 36.38 265 ALA B C 1
ATOM 6653 O O . ALA B 1 265 ? 26.346 -32.668 -16.459 1.00 37.24 265 ALA B O 1
ATOM 6655 N N . ARG B 1 266 ? 27.876 -34.291 -16.023 1.00 36.65 266 ARG B N 1
ATOM 6656 C CA . ARG B 1 266 ? 28.952 -33.667 -16.831 1.00 39.66 266 ARG B CA 1
ATOM 6657 C C . ARG B 1 266 ? 28.589 -33.961 -18.283 1.00 39.40 266 ARG B C 1
ATOM 6658 O O . ARG B 1 266 ? 28.294 -35.140 -18.585 1.00 39.91 266 ARG B O 1
ATOM 6666 N N . GLY B 1 267 ? 28.577 -32.952 -19.146 1.00 38.16 267 GLY B N 1
ATOM 6667 C CA . GLY B 1 267 ? 28.528 -33.186 -20.601 1.00 35.25 267 GLY B CA 1
ATOM 6668 C C . GLY B 1 267 ? 29.492 -34.277 -21.016 1.00 36.19 267 GLY B C 1
ATOM 6669 O O . GLY B 1 267 ? 30.614 -34.306 -20.513 1.00 38.01 267 GLY B O 1
ATOM 6670 N N . ASP B 1 268 ? 29.082 -35.170 -21.917 1.00 38.04 268 ASP B N 1
ATOM 6671 C CA . ASP B 1 268 ? 29.981 -36.145 -22.583 1.00 38.53 268 ASP B CA 1
ATOM 6672 C C . ASP B 1 268 ? 31.137 -35.340 -23.208 1.00 39.22 268 ASP B C 1
ATOM 6673 O O . ASP B 1 268 ? 30.888 -34.217 -23.717 1.00 36.73 268 ASP B O 1
ATOM 6678 N N . ASN B 1 269 ? 32.362 -35.848 -23.075 1.00 39.39 269 ASN B N 1
ATOM 6679 C CA . ASN B 1 269 ? 33.592 -35.088 -23.400 1.00 40.28 269 ASN B CA 1
ATOM 6680 C C . ASN B 1 269 ? 33.782 -35.143 -24.921 1.00 40.29 269 ASN B C 1
ATOM 6681 O O . ASN B 1 269 ? 33.985 -36.239 -25.403 1.00 34.92 269 ASN B O 1
ATOM 6686 N N . ALA B 1 270 ? 33.716 -34.012 -25.621 1.00 41.90 270 ALA B N 1
ATOM 6687 C CA . ALA B 1 270 ? 34.139 -33.903 -27.037 1.00 46.04 270 ALA B CA 1
ATOM 6688 C C . ALA B 1 270 ? 35.322 -32.934 -27.153 1.00 50.68 270 ALA B C 1
ATOM 6689 O O . ALA B 1 270 ? 35.413 -32.295 -28.174 1.00 45.46 270 ALA B O 1
ATOM 6691 N N . LYS B 1 271 ? 36.157 -32.771 -26.125 1.00 48.02 271 LYS B N 1
ATOM 6692 C CA . LYS B 1 271 ? 37.237 -31.746 -26.151 1.00 41.00 271 LYS B CA 1
ATOM 6693 C C . LYS B 1 271 ? 38.561 -32.455 -26.317 1.00 38.89 271 LYS B C 1
ATOM 6694 O O . LYS B 1 271 ? 39.591 -31.771 -26.306 1.00 48.01 271 LYS B O 1
ATOM 6700 N N . GLY B 1 272 ? 38.524 -33.779 -26.375 1.00 34.26 272 GLY B N 1
ATOM 6701 C CA . GLY B 1 272 ? 39.732 -34.612 -26.410 1.00 36.17 272 GLY B CA 1
ATOM 6702 C C . GLY B 1 272 ? 40.512 -34.449 -25.121 1.00 42.15 272 GLY B C 1
ATOM 6703 O O . GLY B 1 272 ? 39.960 -33.986 -24.133 1.00 42.57 272 GLY B O 1
ATOM 6704 N N . PRO B 1 273 ? 41.786 -34.897 -25.072 1.00 42.07 273 PRO B N 1
ATOM 6705 C CA . PRO B 1 273 ? 42.528 -34.927 -23.815 1.00 39.44 273 PRO B CA 1
ATOM 6706 C C . PRO B 1 273 ? 42.957 -33.549 -23.270 1.00 42.05 273 PRO B C 1
ATOM 6707 O O . PRO B 1 273 ? 43.182 -33.443 -22.064 1.00 45.16 273 PRO B O 1
ATOM 6711 N N . TYR B 1 274 ? 42.996 -32.523 -24.120 1.00 41.51 274 TYR B N 1
ATOM 6712 C CA . TYR B 1 274 ? 43.710 -31.244 -23.863 1.00 38.22 274 TYR B CA 1
ATOM 6713 C C . TYR B 1 274 ? 42.768 -30.046 -24.054 1.00 40.25 274 TYR B C 1
ATOM 6714 O O . TYR B 1 274 ? 43.110 -28.962 -23.594 1.00 42.70 274 TYR B O 1
ATOM 6723 N N . GLY B 1 275 ? 41.618 -30.198 -24.703 1.00 36.34 275 GLY B N 1
ATOM 6724 C CA . GLY B 1 275 ? 40.758 -29.044 -25.039 1.00 38.76 275 GLY B CA 1
ATOM 6725 C C . GLY B 1 275 ? 40.352 -28.292 -23.787 1.00 42.72 275 GLY B C 1
ATOM 6726 O O . GLY B 1 275 ? 40.137 -28.941 -22.741 1.00 44.27 275 GLY B O 1
ATOM 6727 N N . ARG B 1 276 ? 40.228 -26.970 -23.874 1.00 39.19 276 ARG B N 1
ATOM 6728 C CA . ARG B 1 276 ? 40.077 -26.083 -22.695 1.00 41.28 276 ARG B CA 1
ATOM 6729 C C . ARG B 1 276 ? 39.626 -24.742 -23.229 1.00 41.63 276 ARG B C 1
ATOM 6730 O O . ARG B 1 276 ? 40.290 -24.242 -24.142 1.00 49.00 276 ARG B O 1
ATOM 6738 N N . HIS B 1 277 ? 38.502 -24.216 -22.755 1.00 40.54 277 HIS B N 1
ATOM 6739 C CA . HIS B 1 277 ? 37.982 -22.889 -23.173 1.00 40.32 277 HIS B CA 1
ATOM 6740 C C . HIS B 1 277 ? 39.086 -21.840 -23.012 1.00 44.78 277 HIS B C 1
ATOM 6741 O O . HIS B 1 277 ? 39.791 -21.873 -21.983 1.00 46.03 277 HIS B O 1
ATOM 6748 N N . LEU B 1 278 ? 39.164 -20.920 -23.973 1.00 51.68 278 LEU B N 1
ATOM 6749 C CA . LEU B 1 278 ? 40.124 -19.789 -24.037 1.00 47.99 278 LEU B CA 1
ATOM 6750 C C . LEU B 1 278 ? 39.433 -18.566 -23.471 1.00 43.86 278 LEU B C 1
ATOM 6751 O O . LEU B 1 278 ? 38.470 -18.090 -24.055 1.00 47.59 278 LEU B O 1
ATOM 6756 N N . PRO B 1 279 ? 39.860 -18.059 -22.290 1.00 38.88 279 PRO B N 1
ATOM 6757 C CA . PRO B 1 279 ? 39.140 -16.976 -21.627 1.00 39.70 279 PRO B CA 1
ATOM 6758 C C . PRO B 1 279 ? 39.150 -15.742 -22.532 1.00 43.16 279 PRO B C 1
ATOM 6759 O O . PRO B 1 279 ? 40.187 -15.521 -23.090 1.00 41.09 279 PRO B O 1
ATOM 6763 N N . GLU B 1 280 ? 38.043 -14.998 -22.627 1.00 38.50 280 GLU B N 1
ATOM 6764 C CA . GLU B 1 280 ? 37.916 -13.789 -23.473 1.00 43.70 280 GLU B CA 1
ATOM 6765 C C . GLU B 1 280 ? 37.581 -12.588 -22.604 1.00 44.28 280 GLU B C 1
ATOM 6766 O O . GLU B 1 280 ? 37.725 -11.472 -23.083 1.00 45.47 280 GLU B O 1
ATOM 6772 N N . VAL B 1 281 ? 37.084 -12.817 -21.393 1.00 43.09 281 VAL B N 1
ATOM 6773 C CA . VAL B 1 281 ? 36.671 -11.749 -20.446 1.00 42.61 281 VAL B CA 1
ATOM 6774 C C . VAL B 1 281 ? 37.619 -11.770 -19.236 1.00 42.34 281 VAL B C 1
ATOM 6775 O O . VAL B 1 281 ? 38.204 -10.728 -18.956 1.00 51.20 281 VAL B O 1
ATOM 6779 N N . LEU B 1 282 ? 37.754 -12.902 -18.540 1.00 42.19 282 LEU B N 1
ATOM 6780 C CA . LEU B 1 282 ? 38.694 -13.072 -17.398 1.00 41.99 282 LEU B CA 1
ATOM 6781 C C . LEU B 1 282 ? 40.104 -13.313 -17.982 1.00 40.49 282 LEU B C 1
ATOM 6782 O O . LEU B 1 282 ? 40.635 -14.447 -17.923 1.00 43.64 282 LEU B O 1
ATOM 6787 N N . THR B 1 283 ? 40.701 -12.252 -18.547 1.00 38.04 283 THR B N 1
ATOM 6788 C CA . THR B 1 283 ? 41.992 -12.292 -19.278 1.00 39.30 283 THR B CA 1
ATOM 6789 C C . THR B 1 283 ? 43.150 -12.052 -18.320 1.00 39.13 283 THR B C 1
ATOM 6790 O O . THR B 1 283 ? 42.951 -11.563 -17.209 1.00 34.06 283 THR B O 1
ATOM 6794 N N . PRO B 1 284 ? 44.405 -12.343 -18.735 1.00 41.01 284 PRO B N 1
ATOM 6795 C CA . PRO B 1 284 ? 45.567 -12.062 -17.872 1.00 39.97 284 PRO B CA 1
ATOM 6796 C C . PRO B 1 284 ? 45.645 -10.606 -17.359 1.00 38.28 284 PRO B C 1
ATOM 6797 O O . PRO B 1 284 ? 45.972 -10.390 -16.202 1.00 39.37 284 PRO B O 1
ATOM 6801 N N . GLU B 1 285 ? 45.254 -9.632 -18.168 1.00 37.69 285 GLU B N 1
ATOM 6802 C CA . GLU B 1 285 ? 45.269 -8.192 -17.796 1.00 44.74 285 GLU B CA 1
ATOM 6803 C C . GLU B 1 285 ? 44.170 -7.926 -16.774 1.00 38.79 285 GLU B C 1
ATOM 6804 O O . GLU B 1 285 ? 44.430 -7.199 -15.813 1.00 40.16 285 GLU B O 1
ATOM 6810 N N . ALA B 1 286 ? 42.988 -8.504 -16.925 1.00 36.14 286 ALA B N 1
ATOM 6811 C CA . ALA B 1 286 ? 41.923 -8.302 -15.911 1.00 37.16 286 ALA B CA 1
ATOM 6812 C C . ALA B 1 286 ? 42.334 -8.929 -14.555 1.00 29.82 286 ALA B C 1
ATOM 6813 O O . ALA B 1 286 ? 42.087 -8.310 -13.485 1.00 31.24 286 ALA B O 1
ATOM 6815 N N . VAL B 1 287 ? 42.961 -10.094 -14.600 1.00 31.50 287 VAL B N 1
ATOM 6816 C CA . VAL B 1 287 ? 43.411 -10.865 -13.400 1.00 33.61 287 VAL B CA 1
ATOM 6817 C C . VAL B 1 287 ? 44.525 -10.086 -12.656 1.00 35.57 287 VAL B C 1
ATOM 6818 O O . VAL B 1 287 ? 44.431 -9.938 -11.415 1.00 34.28 287 VAL B O 1
ATOM 6822 N N . SER B 1 288 ? 45.533 -9.575 -13.374 1.00 36.92 288 SER B N 1
ATOM 6823 C CA . SER B 1 288 ? 46.634 -8.720 -12.823 1.00 35.44 288 SER B CA 1
ATOM 6824 C C . SER B 1 288 ? 46.071 -7.491 -12.138 1.00 30.30 288 SER B C 1
ATOM 6825 O O . SER B 1 288 ? 46.556 -7.109 -11.042 1.00 31.59 288 SER B O 1
ATOM 6828 N N . ALA B 1 289 ? 45.106 -6.855 -12.772 1.00 27.29 289 ALA B N 1
ATOM 6829 C CA . ALA B 1 289 ? 44.516 -5.611 -12.223 1.00 28.25 289 ALA B CA 1
ATOM 6830 C C . ALA B 1 289 ? 43.803 -5.915 -10.901 1.00 31.06 289 ALA B C 1
ATOM 6831 O O . ALA B 1 289 ? 43.833 -5.070 -9.969 1.00 31.58 289 ALA B O 1
ATOM 6833 N N . PHE B 1 290 ? 43.152 -7.072 -10.791 1.00 29.55 290 PHE B N 1
ATOM 6834 C CA . PHE B 1 290 ? 42.504 -7.423 -9.512 1.00 27.41 290 PHE B CA 1
ATOM 6835 C C . PHE B 1 290 ? 43.592 -7.651 -8.459 1.00 25.44 290 PHE B C 1
ATOM 6836 O O . PHE B 1 290 ? 43.372 -7.209 -7.338 1.00 26.40 290 PHE B O 1
ATOM 6844 N N . ARG B 1 291 ? 44.667 -8.370 -8.793 1.00 24.56 291 ARG B N 1
ATOM 6845 C CA . ARG B 1 291 ? 45.769 -8.713 -7.851 1.00 28.89 291 ARG B CA 1
ATOM 6846 C C . ARG B 1 291 ? 46.416 -7.438 -7.277 1.00 28.42 291 ARG B C 1
ATOM 6847 O O . ARG B 1 291 ? 46.567 -7.364 -6.019 1.00 26.60 291 ARG B O 1
ATOM 6855 N N . LYS B 1 292 ? 46.670 -6.431 -8.117 1.00 29.08 292 LYS B N 1
ATOM 6856 C CA . LYS B 1 292 ? 47.171 -5.089 -7.669 1.00 32.40 292 LYS B CA 1
ATOM 6857 C C . LYS B 1 292 ? 46.175 -4.450 -6.697 1.00 32.81 292 LYS B C 1
ATOM 6858 O O . LYS B 1 292 ? 46.564 -4.035 -5.556 1.00 30.26 292 LYS B O 1
ATOM 6864 N N . ARG B 1 293 ? 44.902 -4.410 -7.058 1.00 29.07 293 ARG B N 1
ATOM 6865 C CA . ARG B 1 293 ? 43.895 -3.856 -6.116 1.00 30.44 293 ARG B CA 1
ATOM 6866 C C . ARG B 1 293 ? 43.892 -4.642 -4.787 1.00 24.57 293 ARG B C 1
ATOM 6867 O O . ARG B 1 293 ? 43.736 -3.994 -3.731 1.00 24.14 293 ARG B O 1
ATOM 6875 N N . ALA B 1 294 ? 43.912 -5.968 -4.793 1.00 21.64 294 ALA B N 1
ATOM 6876 C CA . ALA B 1 294 ? 43.882 -6.746 -3.523 1.00 25.82 294 ALA B CA 1
ATOM 6877 C C . ALA B 1 294 ? 45.130 -6.421 -2.656 1.00 26.92 294 ALA B C 1
ATOM 6878 O O . ALA B 1 294 ? 45.037 -6.416 -1.433 1.00 24.53 294 ALA B O 1
ATOM 6880 N N . ASP B 1 295 ? 46.278 -6.163 -3.293 1.00 29.79 295 ASP B N 1
ATOM 6881 C CA . ASP B 1 295 ? 47.562 -5.889 -2.589 1.00 33.55 295 ASP B CA 1
ATOM 6882 C C . ASP B 1 295 ? 47.568 -4.464 -2.010 1.00 29.44 295 ASP B C 1
ATOM 6883 O O . ASP B 1 295 ? 48.257 -4.243 -0.999 1.00 25.15 295 ASP B O 1
ATOM 6888 N N . SER B 1 296 ? 46.778 -3.561 -2.589 1.00 29.23 296 SER B N 1
ATOM 6889 C CA . SER B 1 296 ? 46.944 -2.094 -2.440 1.00 36.53 296 SER B CA 1
ATOM 6890 C C . SER B 1 296 ? 45.783 -1.512 -1.655 1.00 34.16 296 SER B C 1
ATOM 6891 O O . SER B 1 296 ? 45.680 -0.344 -1.621 1.00 36.62 296 SER B O 1
ATOM 6894 N N . GLY B 1 297 ? 44.933 -2.330 -1.058 1.00 41.46 297 GLY B N 1
ATOM 6895 C CA . GLY B 1 297 ? 43.857 -1.835 -0.173 1.00 46.76 297 GLY B CA 1
ATOM 6896 C C . GLY B 1 297 ? 42.512 -1.636 -0.869 1.00 48.14 297 GLY B C 1
ATOM 6897 O O . GLY B 1 297 ? 41.629 -0.996 -0.271 1.00 54.09 297 GLY B O 1
ATOM 6898 N N . GLU B 1 298 ? 42.306 -2.147 -2.076 1.00 46.75 298 GLU B N 1
ATOM 6899 C CA . GLU B 1 298 ? 40.980 -2.019 -2.742 1.00 46.96 298 GLU B CA 1
ATOM 6900 C C . GLU B 1 298 ? 40.564 -3.412 -3.220 1.00 36.64 298 GLU B C 1
ATOM 6901 O O . GLU B 1 298 ? 40.382 -3.577 -4.429 1.00 35.46 298 GLU B O 1
ATOM 6907 N N . ALA B 1 299 ? 40.526 -4.409 -2.331 1.00 32.10 299 ALA B N 1
ATOM 6908 C CA . ALA B 1 299 ? 40.358 -5.818 -2.777 1.00 34.19 299 ALA B CA 1
ATOM 6909 C C . ALA B 1 299 ? 38.972 -5.946 -3.422 1.00 34.43 299 ALA B C 1
ATOM 6910 O O . ALA B 1 299 ? 38.013 -5.330 -2.945 1.00 32.68 299 ALA B O 1
ATOM 6912 N N . PRO B 1 300 ? 38.867 -6.638 -4.570 1.00 31.87 300 PRO B N 1
ATOM 6913 C CA . PRO B 1 300 ? 37.583 -6.846 -5.231 1.00 33.71 300 PRO B CA 1
ATOM 6914 C C . PRO B 1 300 ? 36.506 -7.529 -4.365 1.00 34.80 300 PRO B C 1
ATOM 6915 O O . PRO B 1 300 ? 36.794 -8.338 -3.454 1.00 36.52 300 PRO B O 1
ATOM 6919 N N . ASP B 1 301 ? 35.264 -7.115 -4.626 1.00 33.65 301 ASP B N 1
ATOM 6920 C CA . ASP B 1 301 ? 34.041 -7.785 -4.152 1.00 31.10 301 ASP B CA 1
ATOM 6921 C C . ASP B 1 301 ? 33.687 -8.831 -5.210 1.00 30.89 301 ASP B C 1
ATOM 6922 O O . ASP B 1 301 ? 33.532 -8.467 -6.386 1.00 32.01 301 ASP B O 1
ATOM 6927 N N . PHE B 1 302 ? 33.636 -10.104 -4.845 1.00 28.13 302 PHE B N 1
ATOM 6928 C CA . PHE B 1 302 ? 33.404 -11.195 -5.825 1.00 30.49 302 PHE B CA 1
ATOM 6929 C C . PHE B 1 302 ? 32.082 -10.977 -6.601 1.00 31.33 302 PHE B C 1
ATOM 6930 O O . PHE B 1 302 ? 32.043 -11.108 -7.862 1.00 25.83 302 PHE B O 1
ATOM 6938 N N . LEU B 1 303 ? 31.023 -10.611 -5.876 1.00 32.67 303 LEU B N 1
ATOM 6939 C CA . LEU B 1 303 ? 29.661 -10.550 -6.465 1.00 38.51 303 LEU B CA 1
ATOM 6940 C C . LEU B 1 303 ? 29.632 -9.404 -7.470 1.00 39.48 303 LEU B C 1
ATOM 6941 O O . LEU B 1 303 ? 29.215 -9.662 -8.596 1.00 36.57 303 LEU B O 1
ATOM 6946 N N . ARG B 1 304 ? 30.170 -8.242 -7.082 1.00 37.26 304 ARG B N 1
ATOM 6947 C CA . ARG B 1 304 ? 30.090 -7.001 -7.888 1.00 36.15 304 ARG B CA 1
ATOM 6948 C C . ARG B 1 304 ? 31.161 -6.992 -8.980 1.00 34.36 304 ARG B C 1
ATOM 6949 O O . ARG B 1 304 ? 30.863 -6.483 -10.011 1.00 32.77 304 ARG B O 1
ATOM 6957 N N . ASP B 1 305 ? 32.340 -7.592 -8.813 1.00 32.89 305 ASP B N 1
ATOM 6958 C CA . ASP B 1 305 ? 33.481 -7.292 -9.722 1.00 28.67 305 ASP B CA 1
ATOM 6959 C C . ASP B 1 305 ? 33.915 -8.514 -10.498 1.00 29.34 305 ASP B C 1
ATOM 6960 O O . ASP B 1 305 ? 34.404 -8.341 -11.608 1.00 33.20 305 ASP B O 1
ATOM 6965 N N . ILE B 1 306 ? 33.843 -9.706 -9.913 1.00 29.18 306 ILE B N 1
ATOM 6966 C CA . ILE B 1 306 ? 34.370 -10.925 -10.591 1.00 29.23 306 ILE B CA 1
ATOM 6967 C C . ILE B 1 306 ? 33.221 -11.729 -11.232 1.00 30.53 306 ILE B C 1
ATOM 6968 O O . ILE B 1 306 ? 33.406 -12.212 -12.388 1.00 27.21 306 ILE B O 1
ATOM 6973 N N . TRP B 1 307 ? 32.092 -11.897 -10.539 1.00 31.32 307 TRP B N 1
ATOM 6974 C CA . TRP B 1 307 ? 30.941 -12.673 -11.102 1.00 34.93 307 TRP B CA 1
ATOM 6975 C C . TRP B 1 307 ? 30.517 -12.187 -12.505 1.00 31.58 307 TRP B C 1
ATOM 6976 O O . TRP B 1 307 ? 30.366 -13.003 -13.419 1.00 32.30 307 TRP B O 1
ATOM 6987 N N . PRO B 1 308 ? 30.351 -10.865 -12.767 1.00 31.98 308 PRO B N 1
ATOM 6988 C CA . PRO B 1 308 ? 29.986 -10.393 -14.107 1.00 33.02 308 PRO B CA 1
ATOM 6989 C C . PRO B 1 308 ? 30.912 -10.903 -15.203 1.00 34.78 308 PRO B C 1
ATOM 6990 O O . PRO B 1 308 ? 30.414 -11.211 -16.260 1.00 34.69 308 PRO B O 1
ATOM 6994 N N . LEU B 1 309 ? 32.206 -11.060 -14.917 1.00 32.46 309 LEU B N 1
ATOM 6995 C CA . LEU B 1 309 ? 33.153 -11.610 -15.919 1.00 33.66 309 LEU B CA 1
ATOM 6996 C C . LEU B 1 309 ? 32.909 -13.119 -16.091 1.00 33.07 309 LEU B C 1
ATOM 6997 O O . LEU B 1 309 ? 33.053 -13.613 -17.235 1.00 32.18 309 LEU B O 1
ATOM 7002 N N . VAL B 1 310 ? 32.683 -13.870 -15.009 1.00 29.41 310 VAL B N 1
ATOM 7003 C CA . VAL B 1 310 ? 32.450 -15.342 -15.138 1.00 29.81 310 VAL B CA 1
ATOM 7004 C C . VAL B 1 310 ? 31.134 -15.559 -15.934 1.00 26.90 310 VAL B C 1
ATOM 7005 O O . VAL B 1 310 ? 31.091 -16.392 -16.825 1.00 23.57 310 VAL B O 1
ATOM 7009 N N . ALA B 1 311 ? 30.091 -14.851 -15.566 1.00 27.34 311 ALA B N 1
ATOM 7010 C CA . ALA B 1 311 ? 28.754 -14.965 -16.188 1.00 34.32 311 ALA B CA 1
ATOM 7011 C C . ALA B 1 311 ? 28.885 -14.683 -17.686 1.00 37.64 311 ALA B C 1
ATOM 7012 O O . ALA B 1 311 ? 28.401 -15.514 -18.508 1.00 41.14 311 ALA B O 1
ATOM 7014 N N . LYS B 1 312 ? 29.569 -13.586 -18.033 1.00 38.09 312 LYS B N 1
ATOM 7015 C CA . LYS B 1 312 ? 29.802 -13.211 -19.449 1.00 36.25 312 LYS B CA 1
ATOM 7016 C C . LYS B 1 312 ? 30.514 -14.354 -20.152 1.00 34.05 312 LYS B C 1
ATOM 7017 O O . LYS B 1 312 ? 30.082 -14.714 -21.264 1.00 36.64 312 LYS B O 1
ATOM 7023 N N . GLU B 1 313 ? 31.525 -14.966 -19.549 1.00 33.23 313 GLU B N 1
ATOM 7024 C CA . GLU B 1 313 ? 32.250 -16.070 -20.231 1.00 35.66 313 GLU B CA 1
ATOM 7025 C C . GLU B 1 313 ? 31.313 -17.233 -20.522 1.00 37.24 313 GLU B C 1
ATOM 7026 O O . GLU B 1 313 ? 31.489 -17.866 -21.594 1.00 37.08 313 GLU B O 1
ATOM 7032 N N . VAL B 1 314 ? 30.459 -17.590 -19.550 1.00 37.94 314 VAL B N 1
ATOM 7033 C CA . VAL B 1 314 ? 29.576 -18.808 -19.614 1.00 38.52 314 VAL B CA 1
ATOM 7034 C C . VAL B 1 314 ? 28.446 -18.535 -20.626 1.00 33.40 314 VAL B C 1
ATOM 7035 O O . VAL B 1 314 ? 28.309 -19.364 -21.517 1.00 31.89 314 VAL B O 1
ATOM 7039 N N . GLU B 1 315 ? 27.757 -17.392 -20.492 1.00 30.47 315 GLU B N 1
ATOM 7040 C CA . GLU B 1 315 ? 26.631 -16.965 -21.354 1.00 36.02 315 GLU B CA 1
ATOM 7041 C C . GLU B 1 315 ? 27.134 -16.809 -22.786 1.00 43.68 315 GLU B C 1
ATOM 7042 O O . GLU B 1 315 ? 26.392 -17.172 -23.700 1.00 48.11 315 GLU B O 1
ATOM 7048 N N . THR B 1 316 ? 28.371 -16.370 -22.995 1.00 40.40 316 THR B N 1
ATOM 7049 C CA . THR B 1 316 ? 28.907 -16.236 -24.370 1.00 39.78 316 THR B CA 1
ATOM 7050 C C . THR B 1 316 ? 29.019 -17.645 -24.971 1.00 36.94 316 THR B C 1
ATOM 7051 O O . THR B 1 316 ? 28.658 -17.813 -26.148 1.00 40.73 316 THR B O 1
ATOM 7055 N N . VAL B 1 317 ? 29.556 -18.624 -24.252 1.00 37.48 317 VAL B N 1
ATOM 7056 C CA . VAL B 1 317 ? 29.767 -19.971 -24.849 1.00 34.09 317 VAL B CA 1
ATOM 7057 C C . VAL B 1 317 ? 28.381 -20.564 -25.128 1.00 40.15 317 VAL B C 1
ATOM 7058 O O . VAL B 1 317 ? 28.273 -21.259 -26.139 1.00 36.46 317 VAL B O 1
ATOM 7062 N N . TYR B 1 318 ? 27.366 -20.246 -24.316 1.00 36.88 318 TYR B N 1
ATOM 7063 C CA . TYR B 1 318 ? 26.006 -20.811 -24.470 1.00 43.26 318 TYR B CA 1
ATOM 7064 C C . TYR B 1 318 ? 25.452 -20.312 -25.809 1.00 46.70 318 TYR B C 1
ATOM 7065 O O . TYR B 1 318 ? 25.103 -21.130 -26.682 1.00 46.77 318 TYR B O 1
ATOM 7074 N N . TYR B 1 319 ? 25.352 -18.990 -25.936 1.00 45.62 319 TYR B N 1
ATOM 7075 C CA . TYR B 1 319 ? 24.769 -18.290 -27.106 1.00 42.46 319 TYR B CA 1
ATOM 7076 C C . TYR B 1 319 ? 25.580 -18.603 -28.368 1.00 46.28 319 TYR B C 1
ATOM 7077 O O . TYR B 1 319 ? 24.986 -18.830 -29.416 1.00 56.38 319 TYR B O 1
ATOM 7086 N N . THR B 1 320 ? 26.897 -18.725 -28.271 1.00 44.10 320 THR B N 1
ATOM 7087 C CA . THR B 1 320 ? 27.741 -19.087 -29.434 1.00 45.05 320 THR B CA 1
ATOM 7088 C C . THR B 1 320 ? 27.299 -20.446 -29.981 1.00 52.11 320 THR B C 1
ATOM 7089 O O . THR B 1 320 ? 27.142 -20.517 -31.201 1.00 54.96 320 THR B O 1
ATOM 7093 N N . ALA B 1 321 ? 27.136 -21.480 -29.137 1.00 52.47 321 ALA B N 1
ATOM 7094 C CA . ALA B 1 321 ? 26.830 -22.871 -29.568 1.00 52.61 321 ALA B CA 1
ATOM 7095 C C . ALA B 1 321 ? 25.362 -23.005 -30.029 1.00 49.64 321 ALA B C 1
ATOM 7096 O O . ALA B 1 321 ? 25.083 -23.978 -30.773 1.00 49.24 321 ALA B O 1
ATOM 7098 N N . LEU B 1 322 ? 24.495 -22.077 -29.598 1.00 42.91 322 LEU B N 1
ATOM 7099 C CA . LEU B 1 322 ? 23.038 -22.002 -29.860 1.00 51.22 322 LEU B CA 1
ATOM 7100 C C . LEU B 1 322 ? 22.735 -21.258 -31.171 1.00 60.17 322 LEU B C 1
ATOM 7101 O O . LEU B 1 322 ? 21.694 -21.531 -31.750 1.00 64.16 322 LEU B O 1
ATOM 7106 N N . VAL B 1 323 ? 23.593 -20.331 -31.594 1.00 62.46 323 VAL B N 1
ATOM 7107 C CA . VAL B 1 323 ? 23.430 -19.468 -32.803 1.00 59.66 323 VAL B CA 1
ATOM 7108 C C . VAL B 1 323 ? 24.244 -20.055 -33.964 1.00 58.99 323 VAL B C 1
ATOM 7109 O O . VAL B 1 323 ? 23.765 -19.979 -35.077 1.00 71.10 323 VAL B O 1
ATOM 7113 N N . ARG B 1 324 ? 25.425 -20.609 -33.697 1.00 61.91 324 ARG B N 1
ATOM 7114 C CA . ARG B 1 324 ? 26.401 -21.195 -34.664 1.00 68.16 324 ARG B CA 1
ATOM 7115 C C . ARG B 1 324 ? 26.662 -20.272 -35.866 1.00 75.24 324 ARG B C 1
ATOM 7116 O O . ARG B 1 324 ? 26.802 -20.796 -36.959 1.00 83.93 324 ARG B O 1
ATOM 7124 N N . HIS B 1 325 ? 26.823 -18.963 -35.659 1.00 79.56 325 HIS B N 1
ATOM 7125 C CA . HIS B 1 325 ? 27.072 -17.943 -36.715 1.00 77.09 325 HIS B CA 1
ATOM 7126 C C . HIS B 1 325 ? 28.382 -17.217 -36.422 1.00 76.65 325 HIS B C 1
ATOM 7127 O O . HIS B 1 325 ? 28.485 -16.588 -35.370 1.00 75.06 325 HIS B O 1
ATOM 7134 N N . PRO B 1 326 ? 29.374 -17.196 -37.351 1.00 77.07 326 PRO B N 1
ATOM 7135 C CA . PRO B 1 326 ? 30.734 -16.749 -37.034 1.00 71.38 326 PRO B CA 1
ATOM 7136 C C . PRO B 1 326 ? 30.924 -15.277 -36.627 1.00 72.93 326 PRO B C 1
ATOM 7137 O O . PRO B 1 326 ? 31.991 -15.015 -36.089 1.00 69.31 326 PRO B O 1
ATOM 7141 N N . ASP B 1 327 ? 29.937 -14.392 -36.881 1.00 74.18 327 ASP B N 1
ATOM 7142 C CA . ASP B 1 327 ? 29.956 -12.933 -36.541 1.00 82.93 327 ASP B CA 1
ATOM 7143 C C . ASP B 1 327 ? 29.287 -12.677 -35.188 1.00 80.96 327 ASP B C 1
ATOM 7144 O O . ASP B 1 327 ? 29.085 -11.476 -34.835 1.00 73.03 327 ASP B O 1
ATOM 7149 N N . PHE B 1 328 ? 28.855 -13.739 -34.502 1.00 74.00 328 PHE B N 1
ATOM 7150 C CA . PHE B 1 328 ? 28.073 -13.603 -33.252 1.00 63.90 328 PHE B CA 1
ATOM 7151 C C . PHE B 1 328 ? 29.025 -13.280 -32.083 1.00 55.41 328 PHE B C 1
ATOM 7152 O O . PHE B 1 328 ? 28.797 -12.257 -31.378 1.00 49.83 328 PHE B O 1
ATOM 7160 N N . ALA B 1 329 ? 30.017 -14.153 -31.866 1.00 52.18 329 ALA B N 1
ATOM 7161 C CA . ALA B 1 329 ? 30.909 -14.152 -30.678 1.00 52.29 329 ALA B CA 1
ATOM 7162 C C . ALA B 1 329 ? 31.612 -12.793 -30.596 1.00 59.09 329 ALA B C 1
ATOM 7163 O O . ALA B 1 329 ? 31.359 -12.058 -29.632 1.00 56.28 329 ALA B O 1
ATOM 7165 N N . PRO B 1 330 ? 32.410 -12.368 -31.626 1.00 62.79 330 PRO B N 1
ATOM 7166 C CA . PRO B 1 330 ? 33.144 -11.091 -31.566 1.00 55.69 330 PRO B CA 1
ATOM 7167 C C . PRO B 1 330 ? 32.233 -9.890 -31.248 1.00 51.08 330 PRO B C 1
ATOM 7168 O O . PRO B 1 330 ? 32.528 -9.123 -30.337 1.00 54.47 330 PRO B O 1
ATOM 7172 N N . ARG B 1 331 ? 31.082 -9.806 -31.906 1.00 48.52 331 ARG B N 1
ATOM 7173 C CA . ARG B 1 331 ? 30.075 -8.757 -31.607 1.00 52.34 331 ARG B CA 1
ATOM 7174 C C . ARG B 1 331 ? 29.550 -8.887 -30.158 1.00 58.27 331 ARG B C 1
ATOM 7175 O O . ARG B 1 331 ? 29.376 -7.826 -29.508 1.00 49.12 331 ARG B O 1
ATOM 7183 N N . TYR B 1 332 ? 29.287 -10.099 -29.630 1.00 60.50 332 TYR B N 1
ATOM 7184 C CA . TYR B 1 332 ? 28.677 -10.266 -28.272 1.00 53.28 332 TYR B CA 1
ATOM 7185 C C . TYR B 1 332 ? 29.723 -9.909 -27.200 1.00 45.95 332 TYR B C 1
ATOM 7186 O O . TYR B 1 332 ? 29.382 -9.178 -26.251 1.00 38.18 332 TYR B O 1
ATOM 7195 N N . LEU B 1 333 ? 30.955 -10.379 -27.388 1.00 46.75 333 LEU B N 1
ATOM 7196 C CA . LEU B 1 333 ? 32.113 -10.137 -26.492 1.00 49.50 333 LEU B CA 1
ATOM 7197 C C . LEU B 1 333 ? 32.445 -8.651 -26.346 1.00 54.18 333 LEU B C 1
ATOM 7198 O O . LEU B 1 333 ? 33.082 -8.318 -25.370 1.00 64.09 333 LEU B O 1
ATOM 7203 N N . SER B 1 334 ? 32.057 -7.782 -27.271 1.00 60.92 334 SER B N 1
ATOM 7204 C CA . SER B 1 334 ? 32.402 -6.338 -27.199 1.00 56.61 334 SER B CA 1
ATOM 7205 C C . SER B 1 334 ? 31.410 -5.601 -26.288 1.00 55.71 334 SER B C 1
ATOM 7206 O O . SER B 1 334 ? 31.660 -4.440 -25.985 1.00 60.12 334 SER B O 1
ATOM 7209 N N . LEU B 1 335 ? 30.313 -6.228 -25.860 1.00 55.74 335 LEU B N 1
ATOM 7210 C CA . LEU B 1 335 ? 29.280 -5.539 -25.038 1.00 56.73 335 LEU B CA 1
ATOM 7211 C C . LEU B 1 335 ? 29.613 -5.809 -23.573 1.00 56.54 335 LEU B C 1
ATOM 7212 O O . LEU B 1 335 ? 30.080 -6.908 -23.264 1.00 51.59 335 LEU B O 1
ATOM 7217 N N . PRO B 1 336 ? 29.420 -4.828 -22.656 1.00 57.34 336 PRO B N 1
ATOM 7218 C CA . PRO B 1 336 ? 29.496 -5.080 -21.216 1.00 59.83 336 PRO B CA 1
ATOM 7219 C C . PRO B 1 336 ? 28.367 -6.018 -20.761 1.00 60.19 336 PRO B C 1
ATOM 7220 O O . PRO B 1 336 ? 27.356 -6.114 -21.449 1.00 55.62 336 PRO B O 1
ATOM 7224 N N . TYR B 1 337 ? 28.548 -6.667 -19.612 1.00 53.11 337 TYR B N 1
ATOM 7225 C CA . TYR B 1 337 ? 27.577 -7.629 -19.049 1.00 48.38 337 TYR B CA 1
ATOM 7226 C C . TYR B 1 337 ? 26.342 -6.884 -18.529 1.00 47.85 337 TYR B C 1
ATOM 7227 O O . TYR B 1 337 ? 26.459 -6.025 -17.638 1.00 48.68 337 TYR B O 1
ATOM 7236 N N . GLY B 1 338 ? 25.162 -7.225 -19.061 1.00 57.39 338 GLY B N 1
ATOM 7237 C CA . GLY B 1 338 ? 23.862 -6.619 -18.687 1.00 61.94 338 GLY B CA 1
ATOM 7238 C C . GLY B 1 338 ? 23.592 -5.298 -19.393 1.00 60.23 338 GLY B C 1
ATOM 7239 O O . GLY B 1 338 ? 22.751 -4.525 -18.898 1.00 67.35 338 GLY B O 1
ATOM 7240 N N . ASP B 1 339 ? 24.303 -5.038 -20.489 1.00 59.41 339 ASP B N 1
ATOM 7241 C CA . ASP B 1 339 ? 24.061 -3.912 -21.423 1.00 68.13 339 ASP B CA 1
ATOM 7242 C C . ASP B 1 339 ? 22.763 -4.174 -22.187 1.00 65.82 339 ASP B C 1
ATOM 7243 O O . ASP B 1 339 ? 22.583 -5.282 -22.701 1.00 61.25 339 ASP B O 1
ATOM 7248 N N . PRO B 1 340 ? 21.821 -3.199 -22.304 1.00 65.63 340 PRO B N 1
ATOM 7249 C CA . PRO B 1 340 ? 20.598 -3.419 -23.089 1.00 65.37 340 PRO B CA 1
ATOM 7250 C C . PRO B 1 340 ? 20.846 -3.961 -24.514 1.00 61.45 340 PRO B C 1
ATOM 7251 O O . PRO B 1 340 ? 19.972 -4.646 -25.018 1.00 61.63 340 PRO B O 1
ATOM 7255 N N . GLN B 1 341 ? 22.035 -3.732 -25.089 1.00 60.62 341 GLN B N 1
ATOM 7256 C CA . GLN B 1 341 ? 22.392 -4.177 -26.467 1.00 65.95 341 GLN B CA 1
ATOM 7257 C C . GLN B 1 341 ? 22.716 -5.668 -26.510 1.00 63.73 341 GLN B C 1
ATOM 7258 O O . GLN B 1 341 ? 22.905 -6.195 -27.634 1.00 64.13 341 GLN B O 1
ATOM 7264 N N . GLU B 1 342 ? 22.842 -6.319 -25.355 1.00 62.71 342 GLU B N 1
ATOM 7265 C CA . GLU B 1 342 ? 22.957 -7.802 -25.299 1.00 64.89 342 GLU B CA 1
ATOM 7266 C C . GLU B 1 342 ? 21.661 -8.403 -25.872 1.00 53.34 342 GLU B C 1
ATOM 7267 O O . GLU B 1 342 ? 21.782 -9.217 -26.831 1.00 46.55 342 GLU B O 1
ATOM 7273 N N . ALA B 1 343 ? 20.505 -7.991 -25.328 1.00 50.63 343 ALA B N 1
ATOM 7274 C CA . ALA B 1 343 ? 19.133 -8.437 -25.695 1.00 60.53 343 ALA B CA 1
ATOM 7275 C C . ALA B 1 343 ? 18.858 -8.184 -27.188 1.00 69.02 343 ALA B C 1
ATOM 7276 O O . ALA B 1 343 ? 18.409 -9.137 -27.884 1.00 71.36 343 ALA B O 1
ATOM 7278 N N . GLU B 1 344 ? 19.115 -6.946 -27.642 1.00 71.76 344 GLU B N 1
ATOM 7279 C CA . GLU B 1 344 ? 18.995 -6.481 -29.053 1.00 68.37 344 GLU B CA 1
ATOM 7280 C C . GLU B 1 344 ? 19.822 -7.364 -30.000 1.00 61.03 344 GLU B C 1
ATOM 7281 O O . GLU B 1 344 ? 19.301 -7.743 -31.054 1.00 73.60 344 GLU B O 1
ATOM 7287 N N . LEU B 1 345 ? 21.083 -7.645 -29.689 1.00 57.19 345 LEU B N 1
ATOM 7288 C CA . LEU B 1 345 ? 21.964 -8.420 -30.606 1.00 56.32 345 LEU B CA 1
ATOM 7289 C C . LEU B 1 345 ? 21.470 -9.866 -30.666 1.00 61.26 345 LEU B C 1
ATOM 7290 O O . LEU B 1 345 ? 21.727 -10.545 -31.687 1.00 58.75 345 LEU B O 1
ATOM 7295 N N . LEU B 1 346 ? 20.846 -10.350 -29.586 1.00 63.88 346 LEU B N 1
ATOM 7296 C CA . LEU B 1 346 ? 20.384 -11.761 -29.508 1.00 69.84 346 LEU B CA 1
ATOM 7297 C C . LEU B 1 346 ? 19.120 -11.898 -30.363 1.00 67.90 346 LEU B C 1
ATOM 7298 O O . LEU B 1 346 ? 19.063 -12.861 -31.141 1.00 71.16 346 LEU B O 1
ATOM 7303 N N . ALA B 1 347 ? 18.161 -10.976 -30.211 1.00 68.08 347 ALA B N 1
ATOM 7304 C CA . ALA B 1 347 ? 17.020 -10.775 -31.144 1.00 76.32 347 ALA B CA 1
ATOM 7305 C C . ALA B 1 347 ? 17.532 -10.805 -32.599 1.00 70.27 347 ALA B C 1
ATOM 7306 O O . ALA B 1 347 ? 17.184 -11.754 -33.322 1.00 70.73 347 ALA B O 1
ATOM 7308 N N . GLU B 1 348 ? 18.422 -9.877 -32.966 1.00 69.67 348 GLU B N 1
ATOM 7309 C CA . GLU B 1 348 ? 18.993 -9.705 -34.336 1.00 71.04 348 GLU B CA 1
ATOM 7310 C C . GLU B 1 348 ? 19.618 -11.002 -34.856 1.00 62.99 348 GLU B C 1
ATOM 7311 O O . GLU B 1 348 ? 19.978 -11.021 -36.028 1.00 68.59 348 GLU B O 1
ATOM 7317 N N . PHE B 1 349 ? 19.799 -12.033 -34.035 1.00 61.16 349 PHE B N 1
ATOM 7318 C CA . PHE B 1 349 ? 20.333 -13.345 -34.496 1.00 65.32 349 PHE B CA 1
ATOM 7319 C C . PHE B 1 349 ? 19.322 -14.477 -34.238 1.00 67.52 349 PHE B C 1
ATOM 7320 O O . PHE B 1 349 ? 19.710 -15.657 -34.318 1.00 67.17 349 PHE B O 1
ATOM 7328 N N . GLY B 1 350 ? 18.062 -14.139 -33.946 1.00 74.29 350 GLY B N 1
ATOM 7329 C CA . GLY B 1 350 ? 16.940 -15.103 -33.893 1.00 85.95 350 GLY B CA 1
ATOM 7330 C C . GLY B 1 350 ? 17.029 -16.018 -32.687 1.00 84.25 350 GLY B C 1
ATOM 7331 O O . GLY B 1 350 ? 16.909 -17.253 -32.835 1.00 87.94 350 GLY B O 1
ATOM 7332 N N . VAL B 1 351 ? 17.265 -15.422 -31.528 1.00 75.07 351 VAL B N 1
ATOM 7333 C CA . VAL B 1 351 ? 17.261 -16.121 -30.224 1.00 67.90 351 VAL B CA 1
ATOM 7334 C C . VAL B 1 351 ? 16.092 -15.487 -29.483 1.00 71.86 351 VAL B C 1
ATOM 7335 O O . VAL B 1 351 ? 16.234 -14.331 -29.054 1.00 71.32 351 VAL B O 1
ATOM 7339 N N . ASP B 1 352 ? 14.968 -16.199 -29.416 1.00 84.20 352 ASP B N 1
ATOM 7340 C CA . ASP B 1 352 ? 13.745 -15.750 -28.696 1.00 92.86 352 ASP B CA 1
ATOM 7341 C C . ASP B 1 352 ? 14.120 -15.399 -27.258 1.00 96.45 352 ASP B C 1
ATOM 7342 O O . ASP B 1 352 ? 15.055 -16.051 -26.739 1.00 92.06 352 ASP B O 1
ATOM 7347 N N . ALA B 1 353 ? 13.401 -14.447 -26.642 1.00 98.61 353 ALA B N 1
ATOM 7348 C CA . ALA B 1 353 ? 13.467 -14.134 -25.189 1.00 95.01 353 ALA B CA 1
ATOM 7349 C C . ALA B 1 353 ? 13.094 -15.394 -24.378 1.00 95.98 353 ALA B C 1
ATOM 7350 O O . ALA B 1 353 ? 13.336 -15.424 -23.164 1.00 90.28 353 ALA B O 1
ATOM 7352 N N . ASP B 1 354 ? 12.554 -16.416 -25.044 1.00 96.75 354 ASP B N 1
ATOM 7353 C CA . ASP B 1 354 ? 12.164 -17.707 -24.428 1.00 95.83 354 ASP B CA 1
ATOM 7354 C C . ASP B 1 354 ? 13.395 -18.598 -24.274 1.00 84.03 354 ASP B C 1
ATOM 7355 O O . ASP B 1 354 ? 13.264 -19.553 -23.519 1.00 81.19 354 ASP B O 1
ATOM 7360 N N . ALA B 1 355 ? 14.509 -18.337 -24.980 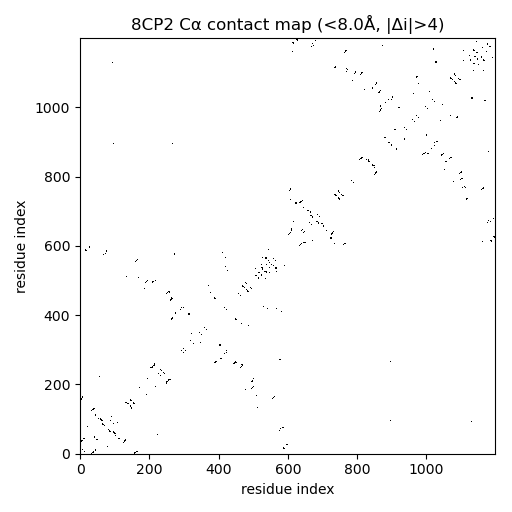1.00 76.39 355 ALA B N 1
ATOM 7361 C CA . ALA B 1 355 ? 15.751 -19.162 -24.930 1.00 71.40 355 ALA B CA 1
ATOM 7362 C C . ALA B 1 355 ? 16.903 -18.423 -24.210 1.00 57.69 355 ALA B C 1
ATOM 7363 O O . ALA B 1 355 ? 18.052 -18.927 -24.289 1.00 55.99 355 ALA B O 1
ATOM 7365 N N . ARG B 1 356 ? 16.598 -17.333 -23.490 1.00 51.95 356 ARG B N 1
ATOM 7366 C CA . ARG B 1 356 ? 17.582 -16.486 -22.761 1.00 60.83 356 ARG B CA 1
ATOM 7367 C C . ARG B 1 356 ? 18.050 -17.224 -21.505 1.00 57.29 356 ARG B C 1
ATOM 7368 O O . ARG B 1 356 ? 17.191 -17.823 -20.832 1.00 54.24 356 ARG B O 1
ATOM 7376 N N . TRP B 1 357 ? 19.339 -17.102 -21.167 1.00 51.47 357 TRP B N 1
ATOM 7377 C CA . TRP B 1 357 ? 19.969 -17.725 -19.975 1.00 40.63 357 TRP B CA 1
ATOM 7378 C C . TRP B 1 357 ? 19.344 -17.153 -18.705 1.00 42.50 357 TRP B C 1
ATOM 7379 O O . TRP B 1 357 ? 19.085 -15.932 -18.630 1.00 42.12 357 TRP B O 1
ATOM 7390 N N . ASP B 1 358 ? 19.068 -18.016 -17.731 1.00 36.66 358 ASP B N 1
ATOM 7391 C CA . ASP B 1 358 ? 18.497 -17.554 -16.444 1.00 40.26 358 ASP B CA 1
ATOM 7392 C C . ASP B 1 358 ? 19.279 -18.266 -15.343 1.00 44.98 358 ASP B C 1
ATOM 7393 O O . ASP B 1 358 ? 19.200 -19.543 -15.297 1.00 40.31 358 ASP B O 1
ATOM 7398 N N . TRP B 1 359 ? 20.069 -17.493 -14.574 1.00 40.88 359 TRP B N 1
ATOM 7399 C CA . TRP B 1 359 ? 20.912 -18.014 -13.458 1.00 38.46 359 TRP B CA 1
ATOM 7400 C C . TRP B 1 359 ? 20.022 -18.508 -12.304 1.00 34.90 359 TRP B C 1
ATOM 7401 O O . TRP B 1 359 ? 20.433 -19.489 -11.700 1.00 35.64 359 TRP B O 1
ATOM 7412 N N . GLU B 1 360 ? 18.874 -17.866 -12.027 1.00 38.77 360 GLU B N 1
ATOM 7413 C CA . GLU B 1 360 ? 17.883 -18.250 -10.973 1.00 46.77 360 GLU B CA 1
ATOM 7414 C C . GLU B 1 360 ? 17.324 -19.644 -11.269 1.00 43.70 360 GLU B C 1
ATOM 7415 O O . GLU B 1 360 ? 17.379 -20.515 -10.382 1.00 48.11 360 GLU B O 1
ATOM 7421 N N . ARG B 1 361 ? 16.939 -19.886 -12.511 1.00 42.81 361 ARG B N 1
ATOM 7422 C CA . ARG B 1 361 ? 16.441 -21.197 -12.960 1.00 40.36 361 ARG B CA 1
ATOM 7423 C C . ARG B 1 361 ? 17.582 -22.208 -12.863 1.00 37.50 361 ARG B C 1
ATOM 7424 O O . ARG B 1 361 ? 17.363 -23.290 -12.322 1.00 37.34 361 ARG B O 1
ATOM 7432 N N . VAL B 1 362 ? 18.786 -21.906 -13.340 1.00 37.16 362 VAL B N 1
ATOM 7433 C CA . VAL B 1 362 ? 19.832 -22.970 -13.436 1.00 36.13 362 VAL B CA 1
ATOM 7434 C C . VAL B 1 362 ? 20.228 -23.427 -12.023 1.00 33.90 362 VAL B C 1
ATOM 7435 O O . VAL B 1 362 ? 20.629 -24.601 -11.864 1.00 34.59 362 VAL B O 1
ATOM 7439 N N . SER B 1 363 ? 20.131 -22.551 -11.024 1.00 31.90 363 SER B N 1
ATOM 7440 C CA . SER B 1 363 ? 20.623 -22.870 -9.671 1.00 38.32 363 SER B CA 1
ATOM 7441 C C . SER B 1 363 ? 19.477 -23.486 -8.838 1.00 37.99 363 SER B C 1
ATOM 7442 O O . SER B 1 363 ? 19.791 -24.399 -8.030 1.00 31.90 363 SER B O 1
ATOM 7445 N N . ARG B 1 364 ? 18.219 -23.057 -9.041 1.00 33.84 364 ARG B N 1
ATOM 7446 C CA . ARG B 1 364 ? 17.026 -23.665 -8.380 1.00 37.20 364 ARG B CA 1
ATOM 7447 C C . ARG B 1 364 ? 15.893 -23.834 -9.391 1.00 32.16 364 ARG B C 1
ATOM 7448 O O . ARG B 1 364 ? 14.933 -23.073 -9.422 1.00 31.99 364 ARG B O 1
ATOM 7456 N N . PRO B 1 365 ? 16.013 -24.840 -10.265 1.00 29.46 365 PRO B N 1
ATOM 7457 C CA . PRO B 1 365 ? 15.075 -25.025 -11.364 1.00 32.63 365 PRO B CA 1
ATOM 7458 C C . PRO B 1 365 ? 13.652 -25.378 -10.899 1.00 37.98 365 PRO B C 1
ATOM 7459 O O . PRO B 1 365 ? 12.805 -25.365 -11.733 1.00 40.12 365 PRO B O 1
ATOM 7463 N N . TYR B 1 366 ? 13.436 -25.617 -9.600 1.00 38.31 366 TYR B N 1
ATOM 7464 C CA . TYR B 1 366 ? 12.122 -25.914 -8.975 1.00 38.13 366 TYR B CA 1
ATOM 7465 C C . TYR B 1 366 ? 11.502 -24.636 -8.395 1.00 41.26 366 TYR B C 1
ATOM 7466 O O . TYR B 1 366 ? 10.313 -24.700 -8.034 1.00 41.71 366 TYR B O 1
ATOM 7475 N N . ALA B 1 367 ? 12.260 -23.544 -8.229 1.00 39.75 367 ALA B N 1
ATOM 7476 C CA . ALA B 1 367 ? 11.856 -22.424 -7.332 1.00 45.54 367 ALA B CA 1
ATOM 7477 C C . ALA B 1 367 ? 10.681 -21.635 -7.935 1.00 45.77 367 ALA B C 1
ATOM 7478 O O . ALA B 1 367 ? 10.022 -20.906 -7.197 1.00 49.14 367 ALA B O 1
ATOM 7480 N N . GLN B 1 368 ? 10.382 -21.832 -9.210 1.00 48.57 368 GLN B N 1
ATOM 7481 C CA . GLN B 1 368 ? 9.250 -21.158 -9.879 1.00 57.86 368 GLN B CA 1
ATOM 7482 C C . GLN B 1 368 ? 7.930 -21.864 -9.534 1.00 58.60 368 GLN B C 1
ATOM 7483 O O . GLN B 1 368 ? 6.905 -21.212 -9.648 1.00 57.02 368 GLN B O 1
ATOM 7489 N N . ARG B 1 369 ? 7.921 -23.118 -9.088 1.00 52.31 369 ARG B N 1
ATOM 7490 C CA . ARG B 1 369 ? 6.621 -23.793 -8.836 1.00 52.12 369 ARG B CA 1
ATOM 7491 C C . ARG B 1 369 ? 6.481 -24.183 -7.369 1.00 47.93 369 ARG B C 1
ATOM 7492 O O . ARG B 1 369 ? 7.390 -23.905 -6.620 1.00 48.22 369 ARG B O 1
ATOM 7500 N N . GLU B 1 370 ? 5.295 -24.637 -6.973 1.00 43.82 370 GLU B N 1
ATOM 7501 C CA . GLU B 1 370 ? 5.031 -25.225 -5.637 1.00 49.20 370 GLU B CA 1
ATOM 7502 C C . GLU B 1 370 ? 4.692 -26.694 -5.840 1.00 48.33 370 GLU B C 1
ATOM 7503 O O . GLU B 1 370 ? 4.494 -27.117 -7.011 1.00 49.42 370 GLU B O 1
ATOM 7509 N N . PHE B 1 371 ? 4.690 -27.452 -4.758 1.00 39.42 371 PHE B N 1
ATOM 7510 C CA . PHE B 1 371 ? 4.470 -28.914 -4.809 1.00 37.78 371 PHE B CA 1
ATOM 7511 C C . PHE B 1 371 ? 3.409 -29.247 -3.769 1.00 35.05 371 PHE B C 1
ATOM 7512 O O . PHE B 1 371 ? 3.599 -28.900 -2.587 1.00 35.02 371 PHE B O 1
ATOM 7520 N N . ALA B 1 372 ? 2.303 -29.838 -4.201 1.00 34.79 372 ALA B N 1
ATOM 7521 C CA . ALA B 1 372 ? 1.141 -30.125 -3.321 1.00 36.90 372 ALA B CA 1
ATOM 7522 C C . ALA B 1 372 ? 1.422 -31.370 -2.444 1.00 30.90 372 ALA B C 1
ATOM 7523 O O . ALA B 1 372 ? 0.902 -31.395 -1.318 1.00 29.74 372 ALA B O 1
ATOM 7525 N N . HIS B 1 373 ? 2.281 -32.299 -2.903 1.00 29.20 373 HIS B N 1
ATOM 7526 C CA . HIS B 1 373 ? 2.680 -33.532 -2.179 1.00 27.99 373 HIS B CA 1
ATOM 7527 C C . HIS B 1 373 ? 3.891 -34.175 -2.851 1.00 28.54 373 HIS B C 1
ATOM 7528 O O . HIS B 1 373 ? 4.301 -33.733 -3.945 1.00 28.94 373 HIS B O 1
ATOM 7535 N N . ARG B 1 374 ? 4.421 -35.231 -2.247 1.00 27.45 374 ARG B N 1
ATOM 7536 C CA . ARG B 1 374 ? 5.614 -35.952 -2.752 1.00 31.01 374 ARG B CA 1
ATOM 7537 C C . ARG B 1 374 ? 5.452 -36.403 -4.194 1.00 29.33 374 ARG B C 1
ATOM 7538 O O . ARG B 1 374 ? 6.500 -36.716 -4.827 1.00 31.18 374 ARG B O 1
ATOM 7546 N N . GLY B 1 375 ? 4.226 -36.730 -4.604 1.00 29.66 375 GLY B N 1
ATOM 7547 C CA . GLY B 1 375 ? 3.985 -37.275 -5.955 1.00 28.61 375 GLY B CA 1
ATOM 7548 C C . GLY B 1 375 ? 4.253 -36.229 -7.032 1.00 25.72 375 GLY B C 1
ATOM 7549 O O . GLY B 1 375 ? 4.825 -36.577 -8.051 1.00 27.77 375 GLY B O 1
ATOM 7550 N N . GLU B 1 376 ? 3.863 -34.984 -6.801 1.00 26.93 376 GLU B N 1
ATOM 7551 C CA . GLU B 1 376 ? 4.155 -33.837 -7.706 1.00 29.73 376 GLU B CA 1
ATOM 7552 C C . GLU B 1 376 ? 5.677 -33.601 -7.757 1.00 30.23 376 GLU B C 1
ATOM 7553 O O . GLU B 1 376 ? 6.221 -33.417 -8.859 1.00 28.57 376 GLU B O 1
ATOM 7559 N N . TRP B 1 377 ? 6.359 -33.694 -6.611 1.00 29.86 377 TRP B N 1
ATOM 7560 C CA . TRP B 1 377 ? 7.831 -33.552 -6.542 1.00 30.13 377 TRP B CA 1
ATOM 7561 C C . TRP B 1 377 ? 8.493 -34.672 -7.361 1.00 29.63 377 TRP B C 1
ATOM 7562 O O . TRP B 1 377 ? 9.317 -34.333 -8.199 1.00 28.74 377 TRP B O 1
ATOM 7573 N N . ARG B 1 378 ? 8.116 -35.948 -7.190 1.00 29.13 378 ARG B N 1
ATOM 7574 C CA . ARG B 1 378 ? 8.800 -37.089 -7.848 1.00 31.86 378 ARG B CA 1
ATOM 7575 C C . ARG B 1 378 ? 8.669 -36.920 -9.359 1.00 33.47 378 ARG B C 1
ATOM 7576 O O . ARG B 1 378 ? 9.593 -37.223 -10.144 1.00 31.68 378 ARG B O 1
ATOM 7584 N N . GLN B 1 379 ? 7.508 -36.454 -9.749 1.00 35.44 379 GLN B N 1
ATOM 7585 C CA . GLN B 1 379 ? 7.120 -36.289 -11.166 1.00 39.98 379 GLN B CA 1
ATOM 7586 C C . GLN B 1 379 ? 7.981 -35.205 -11.846 1.00 33.51 379 GLN B C 1
ATOM 7587 O O . GLN B 1 379 ? 8.498 -35.440 -12.963 1.00 31.22 379 GLN B O 1
ATOM 7593 N N . TRP B 1 380 ? 8.031 -34.030 -11.231 1.00 29.55 380 TRP B N 1
ATOM 7594 C CA . TRP B 1 380 ? 8.870 -32.872 -11.637 1.00 30.42 380 TRP B CA 1
ATOM 7595 C C . TRP B 1 380 ? 10.349 -33.302 -11.734 1.00 28.23 380 TRP B C 1
ATOM 7596 O O . TRP B 1 380 ? 11.012 -33.103 -12.770 1.00 29.62 380 TRP B O 1
ATOM 7607 N N . LEU B 1 381 ? 10.837 -34.025 -10.738 1.00 28.07 381 LEU B N 1
ATOM 7608 C CA . LEU B 1 381 ? 12.261 -34.414 -10.640 1.00 27.84 381 LEU B CA 1
ATOM 7609 C C . LEU B 1 381 ? 12.581 -35.425 -11.719 1.00 30.66 381 LEU B C 1
ATOM 7610 O O . LEU B 1 381 ? 13.681 -35.335 -12.267 1.00 33.36 381 LEU B O 1
ATOM 7615 N N . LEU B 1 382 ? 11.693 -36.368 -12.034 1.00 30.08 382 LEU B N 1
ATOM 7616 C CA . LEU B 1 382 ? 11.973 -37.318 -13.150 1.00 30.78 382 LEU B CA 1
ATOM 7617 C C . LEU B 1 382 ? 12.107 -36.546 -14.468 1.00 31.03 382 LEU B C 1
ATOM 7618 O O . LEU B 1 382 ? 13.072 -36.832 -15.227 1.00 34.80 382 LEU B O 1
ATOM 7623 N N . GLY B 1 383 ? 11.178 -35.631 -14.752 1.00 33.60 383 GLY B N 1
ATOM 7624 C CA . GLY B 1 383 ? 11.268 -34.736 -15.923 1.00 34.62 383 GLY B CA 1
ATOM 7625 C C . GLY B 1 383 ? 12.622 -34.011 -15.931 1.00 39.09 383 GLY B C 1
ATOM 7626 O O . GLY B 1 383 ? 13.298 -33.984 -16.990 1.00 33.58 383 GLY B O 1
ATOM 7627 N N . TYR B 1 384 ? 13.046 -33.473 -14.782 1.00 37.15 384 TYR B N 1
ATOM 7628 C CA . TYR B 1 384 ? 14.287 -32.646 -14.670 1.00 37.19 384 TYR B CA 1
ATOM 7629 C C . TYR B 1 384 ? 15.518 -33.536 -14.927 1.00 34.51 384 TYR B C 1
ATOM 7630 O O . TYR B 1 384 ? 16.324 -33.187 -15.796 1.00 30.19 384 TYR B O 1
ATOM 7639 N N . LEU B 1 385 ? 15.597 -34.727 -14.335 1.00 29.77 385 LEU B N 1
ATOM 7640 C CA . LEU B 1 385 ? 16.766 -35.600 -14.541 1.00 27.74 385 LEU B CA 1
ATOM 7641 C C . LEU B 1 385 ? 16.783 -36.087 -15.973 1.00 29.78 385 LEU B C 1
ATOM 7642 O O . LEU B 1 385 ? 17.874 -36.338 -16.490 1.00 33.18 385 LEU B O 1
ATOM 7647 N N . ARG B 1 386 ? 15.629 -36.310 -16.584 1.00 34.66 386 ARG B N 1
ATOM 7648 C CA . ARG B 1 386 ? 15.599 -36.819 -17.981 1.00 37.67 386 ARG B CA 1
ATOM 7649 C C . ARG B 1 386 ? 16.170 -35.753 -18.917 1.00 33.38 386 ARG B C 1
ATOM 7650 O O . ARG B 1 386 ? 16.890 -36.128 -19.837 1.00 38.71 386 ARG B O 1
ATOM 7658 N N . ALA B 1 387 ? 15.791 -34.492 -18.734 1.00 34.39 387 ALA B N 1
ATOM 7659 C CA . ALA B 1 387 ? 16.280 -33.339 -19.530 1.00 38.40 387 ALA B CA 1
ATOM 7660 C C . ALA B 1 387 ? 17.788 -33.142 -19.285 1.00 37.87 387 ALA B C 1
ATOM 7661 O O . ALA B 1 387 ? 18.508 -32.856 -20.222 1.00 38.15 387 ALA B O 1
ATOM 7663 N N . ASP B 1 388 ? 18.261 -33.337 -18.057 1.00 42.27 388 ASP B N 1
ATOM 7664 C CA . ASP B 1 388 ? 19.685 -33.140 -17.685 1.00 40.00 388 ASP B CA 1
ATOM 7665 C C . ASP B 1 388 ? 20.537 -34.175 -18.420 1.00 40.43 388 ASP B C 1
ATOM 7666 O O . ASP B 1 388 ? 21.569 -33.820 -18.977 1.00 42.18 388 ASP B O 1
ATOM 7671 N N . ALA B 1 389 ? 20.125 -35.428 -18.427 1.00 37.42 389 ALA B N 1
ATOM 7672 C CA . ALA B 1 389 ? 20.851 -36.501 -19.135 1.00 37.54 389 ALA B CA 1
ATOM 7673 C C . ALA B 1 389 ? 20.871 -36.262 -20.651 1.00 37.72 389 ALA B C 1
ATOM 7674 O O . ALA B 1 389 ? 21.906 -36.571 -21.303 1.00 36.71 389 ALA B O 1
ATOM 7676 N N . ALA B 1 390 ? 19.738 -35.830 -21.201 1.00 36.36 390 ALA B N 1
ATOM 7677 C CA . ALA B 1 390 ? 19.575 -35.481 -22.632 1.00 41.95 390 ALA B CA 1
ATOM 7678 C C . ALA B 1 390 ? 20.591 -34.370 -23.012 1.00 42.77 390 ALA B C 1
ATOM 7679 O O . ALA B 1 390 ? 21.268 -34.485 -24.055 1.00 40.88 390 ALA B O 1
ATOM 7681 N N . GLU B 1 391 ? 20.696 -33.316 -22.199 1.00 38.54 391 GLU B N 1
ATOM 7682 C CA . GLU B 1 391 ? 21.701 -32.237 -22.401 1.00 41.91 391 GLU B CA 1
ATOM 7683 C C . GLU B 1 391 ? 23.128 -32.823 -22.315 1.00 36.34 391 GLU B C 1
ATOM 7684 O O . GLU B 1 391 ? 23.930 -32.571 -23.201 1.00 35.65 391 GLU B O 1
ATOM 7690 N N . ALA B 1 392 ? 23.426 -33.685 -21.350 1.00 34.06 392 ALA B N 1
ATOM 7691 C CA . ALA B 1 392 ? 24.773 -34.272 -21.213 1.00 39.75 392 ALA B CA 1
ATOM 7692 C C . ALA B 1 392 ? 25.147 -35.075 -22.466 1.00 45.39 392 ALA B C 1
ATOM 7693 O O . ALA B 1 392 ? 26.344 -35.099 -22.828 1.00 38.01 392 ALA B O 1
ATOM 7695 N N . LEU B 1 393 ? 24.178 -35.756 -23.075 1.00 47.35 393 LEU B N 1
ATOM 7696 C CA . LEU B 1 393 ? 24.381 -36.589 -24.289 1.00 44.08 393 LEU B CA 1
ATOM 7697 C C . LEU B 1 393 ? 24.874 -35.734 -25.469 1.00 36.69 393 LEU B C 1
ATOM 7698 O O . LEU B 1 393 ? 25.710 -36.197 -26.270 1.00 39.26 393 LEU B O 1
ATOM 7703 N N . ARG B 1 394 ? 24.383 -34.517 -25.598 1.00 33.75 394 ARG B N 1
ATOM 7704 C CA . ARG B 1 394 ? 24.836 -33.611 -26.680 1.00 38.55 394 ARG B CA 1
ATOM 7705 C C . ARG B 1 394 ? 26.333 -33.331 -26.528 1.00 45.03 394 ARG B C 1
ATOM 7706 O O . ARG B 1 394 ? 26.962 -33.062 -27.549 1.00 48.94 394 ARG B O 1
ATOM 7714 N N . GLY B 1 395 ? 26.873 -33.382 -25.302 1.00 41.98 395 GLY B N 1
ATOM 7715 C CA . GLY B 1 395 ? 28.314 -33.238 -25.034 1.00 41.16 395 GLY B CA 1
ATOM 7716 C C . GLY B 1 395 ? 28.708 -31.808 -24.729 1.00 38.76 395 GLY B C 1
ATOM 7717 O O . GLY B 1 395 ? 27.856 -30.895 -24.862 1.00 39.40 395 GLY B O 1
ATOM 7718 N N . ASN B 1 396 ? 29.980 -31.623 -24.354 1.00 44.23 396 ASN B N 1
ATOM 7719 C CA . ASN B 1 396 ? 30.547 -30.363 -23.789 1.00 44.27 396 ASN B CA 1
ATOM 7720 C C . ASN B 1 396 ? 31.125 -29.465 -24.888 1.00 48.51 396 ASN B C 1
ATOM 7721 O O . ASN B 1 396 ? 31.812 -28.472 -24.531 1.00 39.32 396 ASN B O 1
ATOM 7726 N N . VAL B 1 397 ? 30.889 -29.787 -26.163 1.00 45.66 397 VAL B N 1
ATOM 7727 C CA . VAL B 1 397 ? 31.240 -28.872 -27.293 1.00 47.43 397 VAL B CA 1
ATOM 7728 C C . VAL B 1 397 ? 29.989 -28.394 -28.025 1.00 43.35 397 VAL B C 1
ATOM 7729 O O . VAL B 1 397 ? 29.842 -27.183 -28.160 1.00 39.67 397 VAL B O 1
ATOM 7733 N N . ASP B 1 398 ? 29.148 -29.329 -28.487 1.00 47.82 398 ASP B N 1
ATOM 7734 C CA . ASP B 1 398 ? 27.951 -29.042 -29.328 1.00 51.12 398 ASP B CA 1
ATOM 7735 C C . ASP B 1 398 ? 26.738 -28.717 -28.454 1.00 50.39 398 ASP B C 1
ATOM 7736 O O . ASP B 1 398 ? 25.953 -27.850 -28.871 1.00 50.07 398 ASP B O 1
ATOM 7741 N N . GLY B 1 399 ? 26.598 -29.340 -27.276 1.00 48.52 399 GLY B N 1
ATOM 7742 C CA . GLY B 1 399 ? 25.467 -29.072 -26.366 1.00 45.29 399 GLY B CA 1
ATOM 7743 C C . GLY B 1 399 ? 25.561 -27.681 -25.736 1.00 50.29 399 GLY B C 1
ATOM 7744 O O . GLY B 1 399 ? 26.455 -27.437 -24.922 1.00 48.75 399 GLY B O 1
ATOM 7745 N N . PRO B 1 400 ? 24.677 -26.715 -26.087 1.00 46.64 400 PRO B N 1
ATOM 7746 C CA . PRO B 1 400 ? 24.782 -25.368 -25.538 1.00 43.15 400 PRO B CA 1
ATOM 7747 C C . PRO B 1 400 ? 24.949 -25.372 -24.007 1.00 44.41 400 PRO B C 1
ATOM 7748 O O . PRO B 1 400 ? 26.008 -24.930 -23.553 1.00 43.90 400 PRO B O 1
ATOM 7752 N N . LEU B 1 401 ? 23.958 -25.866 -23.255 1.00 36.32 401 LEU B N 1
ATOM 7753 C CA . LEU B 1 401 ? 23.966 -25.793 -21.782 1.00 34.92 401 LEU B CA 1
ATOM 7754 C C . LEU B 1 401 ? 25.260 -26.416 -21.244 1.00 36.77 401 LEU B C 1
ATOM 7755 O O . LEU B 1 401 ? 25.932 -25.760 -20.448 1.00 39.78 401 LEU B O 1
ATOM 7760 N N . LYS B 1 402 ? 25.622 -27.602 -21.705 1.00 33.28 402 LYS B N 1
ATOM 7761 C CA . LYS B 1 402 ? 26.718 -28.374 -21.112 1.00 36.12 402 LYS B CA 1
ATOM 7762 C C . LYS B 1 402 ? 28.084 -27.859 -21.578 1.00 41.13 402 LYS B C 1
ATOM 7763 O O . LYS B 1 402 ? 29.028 -28.074 -20.815 1.00 39.26 402 LYS B O 1
ATOM 7769 N N . ALA B 1 403 ? 28.210 -27.225 -22.744 1.00 40.81 403 ALA B N 1
ATOM 7770 C CA . ALA B 1 403 ? 29.450 -26.498 -23.129 1.00 40.62 403 ALA B CA 1
ATOM 7771 C C . ALA B 1 403 ? 29.612 -25.267 -22.211 1.00 36.40 403 ALA B C 1
ATOM 7772 O O . ALA B 1 403 ? 30.704 -25.058 -21.666 1.00 38.42 403 ALA B O 1
ATOM 7774 N N . ALA B 1 404 ? 28.547 -24.514 -21.999 1.00 30.69 404 ALA B N 1
ATOM 7775 C CA . ALA B 1 404 ? 28.556 -23.329 -21.140 1.00 33.41 404 ALA B CA 1
ATOM 7776 C C . ALA B 1 404 ? 28.980 -23.709 -19.712 1.00 41.68 404 ALA B C 1
ATOM 7777 O O . ALA B 1 404 ? 29.896 -23.026 -19.157 1.00 35.13 404 ALA B O 1
ATOM 7779 N N . LEU B 1 405 ? 28.329 -24.708 -19.092 1.00 38.63 405 LEU B N 1
ATOM 7780 C CA . LEU B 1 405 ? 28.666 -25.069 -17.692 1.00 35.71 405 LEU B CA 1
ATOM 7781 C C . LEU B 1 405 ? 30.099 -25.632 -17.654 1.00 32.07 405 LEU B C 1
ATOM 7782 O O . LEU B 1 405 ? 30.778 -25.396 -16.667 1.00 30.43 405 LEU B O 1
ATOM 7787 N N . ASP B 1 406 ? 30.601 -26.291 -18.686 1.00 31.85 406 ASP B N 1
ATOM 7788 C CA . ASP B 1 406 ? 32.004 -26.785 -18.639 1.00 35.84 406 ASP B CA 1
ATOM 7789 C C . ASP B 1 406 ? 33.008 -25.596 -18.593 1.00 34.18 406 ASP B C 1
ATOM 7790 O O . ASP B 1 406 ? 34.165 -25.792 -18.163 1.00 33.72 406 ASP B O 1
ATOM 7795 N N . VAL B 1 407 ? 32.623 -24.397 -18.984 1.00 32.08 407 VAL B N 1
ATOM 7796 C CA . VAL B 1 407 ? 33.516 -23.221 -18.822 1.00 37.31 407 VAL B CA 1
ATOM 7797 C C . VAL B 1 407 ? 33.920 -23.085 -17.341 1.00 39.76 407 VAL B C 1
ATOM 7798 O O . VAL B 1 407 ? 35.100 -22.762 -17.069 1.00 37.66 407 VAL B O 1
ATOM 7802 N N . LEU B 1 408 ? 33.020 -23.410 -16.408 1.00 36.14 408 LEU B N 1
ATOM 7803 C CA . LEU B 1 408 ? 33.270 -23.263 -14.955 1.00 33.87 408 LEU B CA 1
ATOM 7804 C C . LEU B 1 408 ? 34.408 -24.163 -14.506 1.00 34.45 408 LEU B C 1
ATOM 7805 O O . LEU B 1 408 ? 35.119 -23.763 -13.525 1.00 35.69 408 LEU B O 1
ATOM 7810 N N . ARG B 1 409 ? 34.607 -25.296 -15.178 1.00 31.36 409 ARG B N 1
ATOM 7811 C CA . ARG B 1 409 ? 35.702 -26.254 -14.866 1.00 33.51 409 ARG B CA 1
ATOM 7812 C C . ARG B 1 409 ? 37.031 -25.760 -15.485 1.00 38.34 409 ARG B C 1
ATOM 7813 O O . ARG B 1 409 ? 38.127 -25.946 -14.864 1.00 37.53 409 ARG B O 1
ATOM 7821 N N . ASP B 1 410 ? 36.941 -25.183 -16.684 1.00 35.70 410 ASP B N 1
ATOM 7822 C CA . ASP B 1 410 ? 38.122 -24.753 -17.483 1.00 39.83 410 ASP B CA 1
ATOM 7823 C C . ASP B 1 410 ? 38.708 -23.445 -16.915 1.00 36.97 410 ASP B C 1
ATOM 7824 O O . ASP B 1 410 ? 39.916 -23.337 -16.943 1.00 42.06 410 ASP B O 1
ATOM 7829 N N . LEU B 1 411 ? 37.877 -22.548 -16.384 1.00 34.63 411 LEU B N 1
ATOM 7830 C CA . LEU B 1 411 ? 38.242 -21.269 -15.742 1.00 36.99 411 LEU B CA 1
ATOM 7831 C C . LEU B 1 411 ? 38.929 -21.433 -14.375 1.00 36.31 411 LEU B C 1
ATOM 7832 O O . LEU B 1 411 ? 39.292 -20.390 -13.798 1.00 34.31 411 LEU B O 1
ATOM 7837 N N . ARG B 1 412 ? 39.017 -22.617 -13.791 1.00 31.42 412 ARG B N 1
ATOM 7838 C CA . ARG B 1 412 ? 39.416 -22.713 -12.363 1.00 35.10 412 ARG B CA 1
ATOM 7839 C C . ARG B 1 412 ? 40.809 -22.069 -12.128 1.00 34.06 412 ARG B C 1
ATOM 7840 O O . ARG B 1 412 ? 40.988 -21.439 -11.072 1.00 29.35 412 ARG B O 1
ATOM 7848 N N . ASN B 1 413 ? 41.761 -22.231 -13.051 1.00 31.82 413 ASN B N 1
ATOM 7849 C CA . ASN B 1 413 ? 43.138 -21.676 -12.916 1.00 35.01 413 ASN B CA 1
ATOM 7850 C C . ASN B 1 413 ? 43.075 -20.135 -12.895 1.00 35.16 413 ASN B C 1
ATOM 7851 O O . ASN B 1 413 ? 43.677 -19.518 -11.970 1.00 35.13 413 ASN B O 1
ATOM 7856 N N . GLU B 1 414 ? 42.281 -19.523 -13.774 1.00 32.67 414 GLU B N 1
ATOM 7857 C CA . GLU B 1 414 ? 42.066 -18.060 -13.782 1.00 32.87 414 GLU B CA 1
ATOM 7858 C C . GLU B 1 414 ? 41.420 -17.652 -12.465 1.00 33.71 414 GLU B C 1
ATOM 7859 O O . GLU B 1 414 ? 41.810 -16.593 -11.912 1.00 35.39 414 GLU B O 1
ATOM 7865 N N . LEU B 1 415 ? 40.422 -18.396 -11.988 1.00 33.64 415 LEU B N 1
ATOM 7866 C CA . LEU B 1 415 ? 39.704 -17.953 -10.759 1.00 30.51 415 LEU B CA 1
ATOM 7867 C C . LEU B 1 415 ? 40.631 -18.135 -9.547 1.00 25.19 415 LEU B C 1
ATOM 7868 O O . LEU B 1 415 ? 40.548 -17.329 -8.660 1.00 24.15 415 LEU B O 1
ATOM 7873 N N . ARG B 1 416 ? 41.459 -19.154 -9.531 1.00 24.53 416 ARG B N 1
ATOM 7874 C CA . ARG B 1 416 ? 42.457 -19.352 -8.449 1.00 28.15 416 ARG B CA 1
ATOM 7875 C C . ARG B 1 416 ? 43.378 -18.107 -8.378 1.00 28.31 416 ARG B C 1
ATOM 7876 O O . ARG B 1 416 ? 43.518 -17.525 -7.278 1.00 25.62 416 ARG B O 1
ATOM 7884 N N . LEU B 1 417 ? 43.898 -17.637 -9.519 1.00 30.00 417 LEU B N 1
ATOM 7885 C CA . LEU B 1 417 ? 44.820 -16.472 -9.550 1.00 32.22 417 LEU B CA 1
ATOM 7886 C C . LEU B 1 417 ? 44.084 -15.246 -9.023 1.00 34.11 417 LEU B C 1
ATOM 7887 O O . LEU B 1 417 ? 44.747 -14.343 -8.524 1.00 38.37 417 LEU B O 1
ATOM 7892 N N . VAL B 1 418 ? 42.763 -15.169 -9.186 1.00 29.85 418 VAL B N 1
ATOM 7893 C CA . VAL B 1 418 ? 41.992 -13.999 -8.679 1.00 27.33 418 VAL B CA 1
ATOM 7894 C C . VAL B 1 418 ? 41.789 -14.115 -7.167 1.00 28.19 418 VAL B C 1
ATOM 7895 O O . VAL B 1 418 ? 41.905 -13.093 -6.499 1.00 29.75 418 VAL B O 1
ATOM 7899 N N . VAL B 1 419 ? 41.366 -15.273 -6.651 1.00 25.93 419 VAL B N 1
ATOM 7900 C CA . VAL B 1 419 ? 40.827 -15.331 -5.259 1.00 25.00 419 VAL B CA 1
ATOM 7901 C C . VAL B 1 419 ? 41.899 -15.810 -4.262 1.00 23.50 419 VAL B C 1
ATOM 7902 O O . VAL B 1 419 ? 41.707 -15.547 -3.044 1.00 23.22 419 VAL B O 1
ATOM 7906 N N . ASP B 1 420 ? 42.909 -16.571 -4.702 1.00 23.26 420 ASP B N 1
ATOM 7907 C CA . ASP B 1 420 ? 43.909 -17.165 -3.757 1.00 27.27 420 ASP B CA 1
ATOM 7908 C C . ASP B 1 420 ? 44.721 -16.065 -3.033 1.00 26.86 420 ASP B C 1
ATOM 7909 O O . ASP B 1 420 ? 44.723 -14.950 -3.509 1.00 21.62 420 ASP B O 1
ATOM 7914 N N . HIS B 1 421 ? 45.384 -16.372 -1.907 1.00 27.05 421 HIS B N 1
ATOM 7915 C CA . HIS B 1 421 ? 46.381 -15.474 -1.258 1.00 25.85 421 HIS B CA 1
ATOM 7916 C C . HIS B 1 421 ? 45.705 -14.120 -1.020 1.00 26.18 421 HIS B C 1
ATOM 7917 O O . HIS B 1 421 ? 46.275 -13.057 -1.360 1.00 24.91 421 HIS B O 1
ATOM 7924 N N . ARG B 1 422 ? 44.471 -14.157 -0.518 1.00 24.41 422 ARG B N 1
ATOM 7925 C CA . ARG B 1 422 ? 43.727 -12.946 -0.096 1.00 24.99 422 ARG B CA 1
ATOM 7926 C C . ARG B 1 422 ? 43.426 -12.041 -1.292 1.00 23.69 422 ARG B C 1
ATOM 7927 O O . ARG B 1 422 ? 43.450 -10.800 -1.125 1.00 24.29 422 ARG B O 1
ATOM 7935 N N . GLY B 1 423 ? 42.937 -12.623 -2.389 1.00 22.44 423 GLY B N 1
ATOM 7936 C CA . GLY B 1 423 ? 42.472 -11.833 -3.547 1.00 23.48 423 GLY B CA 1
ATOM 7937 C C . GLY B 1 423 ? 41.151 -11.138 -3.358 1.00 23.46 423 GLY B C 1
ATOM 7938 O O . GLY B 1 423 ? 40.854 -10.322 -4.198 1.00 27.06 423 GLY B O 1
ATOM 7939 N N . LEU B 1 424 ? 40.382 -11.450 -2.311 1.00 24.88 424 LEU B N 1
ATOM 7940 C CA . LEU B 1 424 ? 39.032 -10.883 -2.048 1.00 26.59 424 LEU B CA 1
ATOM 7941 C C . LEU B 1 424 ? 39.004 -10.185 -0.694 1.00 28.91 424 LEU B C 1
ATOM 7942 O O . LEU B 1 424 ? 39.727 -10.610 0.240 1.00 28.01 424 LEU B O 1
ATOM 7947 N N . ARG B 1 425 ? 38.100 -9.229 -0.524 1.00 32.19 425 ARG B N 1
ATOM 7948 C CA . ARG B 1 425 ? 37.741 -8.762 0.838 1.00 34.50 425 ARG B CA 1
ATOM 7949 C C . ARG B 1 425 ? 37.238 -9.960 1.657 1.00 30.17 425 ARG B C 1
ATOM 7950 O O . ARG B 1 425 ? 36.748 -10.958 1.067 1.00 31.74 425 ARG B O 1
ATOM 7958 N N . GLY B 1 426 ? 37.315 -9.862 2.982 1.00 28.65 426 GLY B N 1
ATOM 7959 C CA . GLY B 1 426 ? 37.060 -10.974 3.896 1.00 28.01 426 GLY B CA 1
ATOM 7960 C C . GLY B 1 426 ? 35.610 -11.426 3.845 1.00 32.08 426 GLY B C 1
ATOM 7961 O O . GLY B 1 426 ? 35.352 -12.642 3.741 1.00 28.47 426 GLY B O 1
ATOM 7962 N N . ASP B 1 427 ? 34.654 -10.530 4.029 1.00 31.89 427 ASP B N 1
ATOM 7963 C CA . ASP B 1 427 ? 33.276 -11.066 4.084 1.00 41.03 427 ASP B CA 1
ATOM 7964 C C . ASP B 1 427 ? 32.727 -11.314 2.664 1.00 31.47 427 ASP B C 1
ATOM 7965 O O . ASP B 1 427 ? 31.785 -12.074 2.596 1.00 30.84 427 ASP B O 1
ATOM 7970 N N . SER B 1 428 ? 33.417 -10.936 1.585 1.00 26.16 428 SER B N 1
ATOM 7971 C CA . SER B 1 428 ? 33.076 -11.435 0.234 1.00 25.85 428 SER B CA 1
ATOM 7972 C C . SER B 1 428 ? 33.549 -12.869 0.103 1.00 28.39 428 SER B C 1
ATOM 7973 O O . SER B 1 428 ? 32.847 -13.698 -0.545 1.00 30.06 428 SER B O 1
ATOM 7976 N N . ARG B 1 429 ? 34.733 -13.167 0.626 1.00 26.81 429 ARG B N 1
ATOM 7977 C CA . ARG B 1 429 ? 35.252 -14.541 0.637 1.00 26.86 429 ARG B CA 1
ATOM 7978 C C . ARG B 1 429 ? 34.261 -15.407 1.425 1.00 26.89 429 ARG B C 1
ATOM 7979 O O . ARG B 1 429 ? 33.969 -16.504 0.955 1.00 23.42 429 ARG B O 1
ATOM 7987 N N . ARG B 1 430 ? 33.811 -14.942 2.592 1.00 25.86 430 ARG B N 1
ATOM 7988 C CA . ARG B 1 430 ? 32.878 -15.710 3.432 1.00 28.95 430 ARG B CA 1
ATOM 7989 C C . ARG B 1 430 ? 31.523 -15.842 2.697 1.00 29.11 430 ARG B C 1
ATOM 7990 O O . ARG B 1 430 ? 31.104 -16.962 2.439 1.00 32.31 430 ARG B O 1
ATOM 7998 N N . ASP B 1 431 ? 30.916 -14.732 2.312 1.00 29.95 431 ASP B N 1
ATOM 7999 C CA . ASP B 1 431 ? 29.483 -14.699 1.951 1.00 33.64 431 ASP B CA 1
ATOM 8000 C C . ASP B 1 431 ? 29.283 -14.997 0.473 1.00 36.73 431 ASP B C 1
ATOM 8001 O O . ASP B 1 431 ? 28.278 -15.626 0.181 1.00 34.31 431 ASP B O 1
ATOM 8006 N N . HIS B 1 432 ? 30.172 -14.548 -0.413 1.00 29.69 432 HIS B N 1
ATOM 8007 C CA . HIS B 1 432 ? 29.982 -14.722 -1.867 1.00 29.71 432 HIS B CA 1
ATOM 8008 C C . HIS B 1 432 ? 30.689 -15.978 -2.352 1.00 28.64 432 HIS B C 1
ATOM 8009 O O . HIS B 1 432 ? 30.131 -16.665 -3.222 1.00 30.22 432 HIS B O 1
ATOM 8016 N N . LEU B 1 433 ? 31.920 -16.239 -1.918 1.00 30.12 433 LEU B N 1
ATOM 8017 C CA . LEU B 1 433 ? 32.652 -17.401 -2.487 1.00 26.90 433 LEU B CA 1
ATOM 8018 C C . LEU B 1 433 ? 32.352 -18.668 -1.665 1.00 28.25 433 LEU B C 1
ATOM 8019 O O . LEU B 1 433 ? 31.780 -19.611 -2.206 1.00 31.82 433 LEU B O 1
ATOM 8024 N N . ASP B 1 434 ? 32.721 -18.718 -0.390 1.00 26.48 434 ASP B N 1
ATOM 8025 C CA . ASP B 1 434 ? 32.571 -19.935 0.444 1.00 27.64 434 ASP B CA 1
ATOM 8026 C C . ASP B 1 434 ? 31.079 -20.361 0.531 1.00 28.67 434 ASP B C 1
ATOM 8027 O O . ASP B 1 434 ? 30.790 -21.549 0.382 1.00 26.37 434 ASP B O 1
ATOM 8032 N N . ARG B 1 435 ? 30.139 -19.445 0.688 1.00 28.38 435 ARG B N 1
ATOM 8033 C CA . ARG B 1 435 ? 28.753 -19.822 1.009 1.00 31.08 435 ARG B CA 1
ATOM 8034 C C . ARG B 1 435 ? 27.820 -19.671 -0.209 1.00 33.46 435 ARG B C 1
ATOM 8035 O O . ARG B 1 435 ? 26.644 -19.916 -0.028 1.00 38.65 435 ARG B O 1
ATOM 8043 N N . TRP B 1 436 ? 28.291 -19.283 -1.391 1.00 30.66 436 TRP B N 1
ATOM 8044 C CA . TRP B 1 436 ? 27.409 -19.094 -2.573 1.00 28.25 436 TRP B CA 1
ATOM 8045 C C . TRP B 1 436 ? 28.082 -19.696 -3.807 1.00 28.84 436 TRP B C 1
ATOM 8046 O O . TRP B 1 436 ? 27.611 -20.742 -4.272 1.00 27.76 436 TRP B O 1
ATOM 8057 N N . TYR B 1 437 ? 29.192 -19.145 -4.295 1.00 25.59 437 TYR B N 1
ATOM 8058 C CA . TYR B 1 437 ? 29.740 -19.568 -5.605 1.00 23.80 437 TYR B CA 1
ATOM 8059 C C . TYR B 1 437 ? 30.363 -20.958 -5.522 1.00 25.28 437 TYR B C 1
ATOM 8060 O O . TYR B 1 437 ? 30.268 -21.720 -6.507 1.00 27.26 437 TYR B O 1
ATOM 8069 N N . THR B 1 438 ? 31.077 -21.301 -4.459 1.00 22.03 438 THR B N 1
ATOM 8070 C CA . THR B 1 438 ? 31.777 -22.601 -4.432 1.00 25.34 438 THR B CA 1
ATOM 8071 C C . THR B 1 438 ? 30.749 -23.726 -4.567 1.00 26.90 438 THR B C 1
ATOM 8072 O O . THR B 1 438 ? 30.945 -24.657 -5.353 1.00 26.93 438 THR B O 1
ATOM 8076 N N . PRO B 1 439 ? 29.678 -23.752 -3.738 1.00 30.19 439 PRO B N 1
ATOM 8077 C CA . PRO B 1 439 ? 28.668 -24.821 -3.834 1.00 27.36 439 PRO B CA 1
ATOM 8078 C C . PRO B 1 439 ? 27.836 -24.751 -5.120 1.00 27.57 439 PRO B C 1
ATOM 8079 O O . PRO B 1 439 ? 27.542 -25.797 -5.619 1.00 26.15 439 PRO B O 1
ATOM 8083 N N . LEU B 1 440 ? 27.516 -23.555 -5.645 1.00 28.70 440 LEU B N 1
ATOM 8084 C CA . LEU B 1 440 ? 26.844 -23.436 -6.971 1.00 26.29 440 LEU B CA 1
ATOM 8085 C C . LEU B 1 440 ? 27.747 -24.042 -8.055 1.00 27.34 440 LEU B C 1
ATOM 8086 O O . LEU B 1 440 ? 27.292 -24.857 -8.884 1.00 27.89 440 LEU B O 1
ATOM 8091 N N . ASN B 1 441 ? 29.041 -23.755 -7.997 1.00 28.98 441 ASN B N 1
ATOM 8092 C CA . ASN B 1 441 ? 30.029 -24.221 -8.998 1.00 25.73 441 ASN B CA 1
ATOM 8093 C C . ASN B 1 441 ? 30.141 -25.744 -8.937 1.00 24.63 441 ASN B C 1
ATOM 8094 O O . ASN B 1 441 ? 30.394 -26.361 -9.955 1.00 23.46 441 ASN B O 1
ATOM 8099 N N . ALA B 1 442 ? 30.192 -26.326 -7.750 1.00 23.75 442 ALA B N 1
ATOM 8100 C CA . ALA B 1 442 ? 30.300 -27.797 -7.580 1.00 24.73 442 ALA B CA 1
ATOM 8101 C C . ALA B 1 442 ? 29.055 -28.461 -8.191 1.00 25.73 442 ALA B C 1
ATOM 8102 O O . ALA B 1 442 ? 29.221 -29.418 -8.983 1.00 24.54 442 ALA B O 1
ATOM 8104 N N . PHE B 1 443 ? 27.879 -27.901 -7.875 1.00 27.70 443 PHE B N 1
ATOM 8105 C CA . PHE B 1 443 ? 26.556 -28.393 -8.321 1.00 29.35 443 PHE B CA 1
ATOM 8106 C C . PHE B 1 443 ? 26.518 -28.363 -9.846 1.00 31.68 443 PHE B C 1
ATOM 8107 O O . PHE B 1 443 ? 26.037 -29.359 -10.433 1.00 28.80 443 PHE B O 1
ATOM 8115 N N . LEU B 1 444 ? 27.075 -27.314 -10.467 1.00 30.34 444 LEU B N 1
ATOM 8116 C CA . LEU B 1 444 ? 26.958 -27.129 -11.934 1.00 29.16 444 LEU B CA 1
ATOM 8117 C C . LEU B 1 444 ? 28.069 -27.859 -12.675 1.00 30.74 444 LEU B C 1
ATOM 8118 O O . LEU B 1 444 ? 27.779 -28.325 -13.780 1.00 27.84 444 LEU B O 1
ATOM 8123 N N . SER B 1 445 ? 29.290 -27.961 -12.129 1.00 26.56 445 SER B N 1
ATOM 8124 C CA . SER B 1 445 ? 30.459 -28.344 -12.949 1.00 26.70 445 SER B CA 1
ATOM 8125 C C . SER B 1 445 ? 31.297 -29.445 -12.323 1.00 29.10 445 SER B C 1
ATOM 8126 O O . SER B 1 445 ? 32.200 -29.911 -13.029 1.00 29.62 445 SER B O 1
ATOM 8129 N N . ILE B 1 446 ? 31.056 -29.835 -11.065 1.00 30.86 446 ILE B N 1
ATOM 8130 C CA . ILE B 1 446 ? 31.818 -30.958 -10.418 1.00 31.46 446 ILE B CA 1
ATOM 8131 C C . ILE B 1 446 ? 30.813 -32.068 -10.019 1.00 33.76 446 ILE B C 1
ATOM 8132 O O . ILE B 1 446 ? 30.937 -32.716 -8.914 1.00 23.36 446 ILE B O 1
ATOM 8137 N N . GLY B 1 447 ? 29.907 -32.356 -10.946 1.00 33.11 447 GLY B N 1
ATOM 8138 C CA . GLY B 1 447 ? 28.905 -33.408 -10.763 1.00 32.62 447 GLY B CA 1
ATOM 8139 C C . GLY B 1 447 ? 29.390 -34.683 -11.410 1.00 33.25 447 GLY B C 1
ATOM 8140 O O . GLY B 1 447 ? 30.520 -34.759 -11.905 1.00 30.45 447 GLY B O 1
ATOM 8141 N N . PRO B 1 448 ? 28.500 -35.692 -11.498 1.00 30.60 448 PRO B N 1
ATOM 8142 C CA . PRO B 1 448 ? 28.912 -37.014 -11.935 1.00 28.74 448 PRO B CA 1
ATOM 8143 C C . PRO B 1 448 ? 28.753 -37.198 -13.431 1.00 26.07 448 PRO B C 1
ATOM 8144 O O . PRO B 1 448 ? 28.166 -36.394 -14.159 1.00 26.31 448 PRO B O 1
ATOM 8148 N N . PRO B 1 449 ? 29.293 -38.318 -13.901 1.00 26.39 449 PRO B N 1
ATOM 8149 C CA . PRO B 1 449 ? 29.128 -38.727 -15.291 1.00 31.62 449 PRO B CA 1
ATOM 8150 C C . PRO B 1 449 ? 27.627 -38.885 -15.626 1.00 33.36 449 PRO B C 1
ATOM 8151 O O . PRO B 1 449 ? 26.850 -39.214 -14.710 1.00 31.26 449 PRO B O 1
ATOM 8155 N N . ARG B 1 450 ? 27.242 -38.619 -16.877 1.00 34.71 450 ARG B N 1
ATOM 8156 C CA . ARG B 1 450 ? 25.856 -38.792 -17.403 1.00 39.00 450 ARG B CA 1
ATOM 8157 C C . ARG B 1 450 ? 25.239 -40.149 -16.980 1.00 36.27 450 ARG B C 1
ATOM 8158 O O . ARG B 1 450 ? 24.113 -40.158 -16.540 1.00 33.98 450 ARG B O 1
ATOM 8166 N N . ARG B 1 451 ? 25.967 -41.248 -17.145 1.00 31.06 451 ARG B N 1
ATOM 8167 C CA . ARG B 1 451 ? 25.577 -42.619 -16.735 1.00 38.34 451 ARG B CA 1
ATOM 8168 C C . ARG B 1 451 ? 24.960 -42.589 -15.326 1.00 41.14 451 ARG B C 1
ATOM 8169 O O . ARG B 1 451 ? 23.903 -43.181 -15.142 1.00 38.24 451 ARG B O 1
ATOM 8177 N N . ARG B 1 452 ? 25.562 -41.879 -14.374 1.00 35.17 452 ARG B N 1
ATOM 8178 C CA . ARG B 1 452 ? 25.113 -41.880 -12.966 1.00 33.29 452 ARG B CA 1
ATOM 8179 C C . ARG B 1 452 ? 23.743 -41.216 -12.854 1.00 28.08 452 ARG B C 1
ATOM 8180 O O . ARG B 1 452 ? 22.978 -41.622 -11.965 1.00 26.64 452 ARG B O 1
ATOM 8188 N N . ILE B 1 453 ? 23.459 -40.229 -13.670 1.00 26.61 453 ILE B N 1
ATOM 8189 C CA . ILE B 1 453 ? 22.134 -39.560 -13.654 1.00 30.96 453 ILE B CA 1
ATOM 8190 C C . ILE B 1 453 ? 21.088 -40.475 -14.315 1.00 35.82 453 ILE B C 1
ATOM 8191 O O . ILE B 1 453 ? 19.945 -40.510 -13.822 1.00 35.25 453 ILE B O 1
ATOM 8196 N N . GLU B 1 454 ? 21.465 -41.233 -15.338 1.00 33.96 454 GLU B N 1
ATOM 8197 C CA . GLU B 1 454 ? 20.537 -42.207 -15.975 1.00 38.34 454 GLU B CA 1
ATOM 8198 C C . GLU B 1 454 ? 20.214 -43.334 -14.979 1.00 33.77 454 GLU B C 1
ATOM 8199 O O . GLU B 1 454 ? 19.053 -43.710 -14.893 1.00 34.24 454 GLU B O 1
ATOM 8205 N N . GLU B 1 455 ? 21.199 -43.800 -14.226 1.00 33.88 455 GLU B N 1
ATOM 8206 C CA . GLU B 1 455 ? 21.016 -44.852 -13.216 1.00 32.65 455 GLU B CA 1
ATOM 8207 C C . GLU B 1 455 ? 20.096 -44.314 -12.134 1.00 35.40 455 GLU B C 1
ATOM 8208 O O . GLU B 1 455 ? 19.173 -45.055 -11.743 1.00 34.54 455 GLU B O 1
ATOM 8214 N N . LEU B 1 456 ? 20.326 -43.084 -11.663 1.00 31.65 456 LEU B N 1
ATOM 8215 C CA . LEU B 1 456 ? 19.529 -42.507 -10.553 1.00 29.14 456 LEU B CA 1
ATOM 8216 C C . LEU B 1 456 ? 18.073 -42.466 -11.025 1.00 28.65 456 LEU B C 1
ATOM 8217 O O . LEU B 1 456 ? 17.173 -42.697 -10.209 1.00 31.79 456 LEU B O 1
ATOM 8222 N N . THR B 1 457 ? 17.851 -42.119 -12.284 1.00 30.46 457 THR B N 1
ATOM 8223 C CA . THR B 1 457 ? 16.498 -41.959 -12.852 1.00 31.83 457 THR B CA 1
ATOM 8224 C C . THR B 1 457 ? 15.818 -43.340 -12.804 1.00 30.75 457 THR B C 1
ATOM 8225 O O . THR B 1 457 ? 14.647 -43.417 -12.389 1.00 31.29 457 THR B O 1
ATOM 8229 N N . ALA B 1 458 ? 16.531 -44.382 -13.219 1.00 26.58 458 ALA B N 1
ATOM 8230 C CA . ALA B 1 458 ? 16.043 -45.773 -13.177 1.00 31.04 458 ALA B CA 1
ATOM 8231 C C . ALA B 1 458 ? 15.706 -46.182 -11.737 1.00 35.09 458 ALA B C 1
ATOM 8232 O O . ALA B 1 458 ? 14.724 -46.976 -11.546 1.00 36.27 458 ALA B O 1
ATOM 8234 N N . LEU B 1 459 ? 16.488 -45.715 -10.758 1.00 32.38 459 LEU B N 1
ATOM 8235 C CA . LEU B 1 459 ? 16.290 -46.093 -9.343 1.00 31.68 459 LEU B CA 1
ATOM 8236 C C . LEU B 1 459 ? 15.083 -45.344 -8.812 1.00 28.29 459 LEU B C 1
ATOM 8237 O O . LEU B 1 459 ? 14.375 -45.873 -7.950 1.00 29.51 459 LEU B O 1
ATOM 8242 N N . LEU B 1 460 ? 14.821 -44.166 -9.313 1.00 28.04 460 LEU B N 1
ATOM 8243 C CA . LEU B 1 460 ? 13.612 -43.423 -8.868 1.00 33.43 460 LEU B CA 1
ATOM 8244 C C . LEU B 1 460 ? 12.356 -44.106 -9.438 1.00 36.68 460 LEU B C 1
ATOM 8245 O O . LEU B 1 460 ? 11.364 -44.195 -8.703 1.00 37.67 460 LEU B O 1
ATOM 8250 N N . GLU B 1 461 ? 12.416 -44.541 -10.701 1.00 36.43 461 GLU B N 1
ATOM 8251 C CA . GLU B 1 461 ? 11.339 -45.279 -11.424 1.00 34.22 461 GLU B CA 1
ATOM 8252 C C . GLU B 1 461 ? 11.023 -46.603 -10.715 1.00 32.35 461 GLU B C 1
ATOM 8253 O O . GLU B 1 461 ? 9.867 -46.872 -10.503 1.00 35.11 461 GLU B O 1
ATOM 8259 N N . ALA B 1 462 ? 12.021 -47.319 -10.226 1.00 32.15 462 ALA B N 1
ATOM 8260 C CA . ALA B 1 462 ? 11.816 -48.606 -9.543 1.00 32.84 462 ALA B CA 1
ATOM 8261 C C . ALA B 1 462 ? 11.472 -48.438 -8.053 1.00 38.98 462 ALA B C 1
ATOM 8262 O O . ALA B 1 462 ? 11.204 -49.483 -7.394 1.00 54.97 462 ALA B O 1
ATOM 8264 N N . GLY B 1 463 ? 11.488 -47.205 -7.546 1.00 35.96 463 GLY B N 1
ATOM 8265 C CA . GLY B 1 463 ? 11.264 -46.841 -6.135 1.00 33.66 463 GLY B CA 1
ATOM 8266 C C . GLY B 1 463 ? 12.359 -47.262 -5.152 1.00 31.63 463 GLY B C 1
ATOM 8267 O O . GLY B 1 463 ? 12.088 -47.210 -3.939 1.00 36.90 463 GLY B O 1
ATOM 8268 N N . VAL B 1 464 ? 13.562 -47.621 -5.591 1.00 32.33 464 VAL B N 1
ATOM 8269 C CA . VAL B 1 464 ? 14.704 -47.976 -4.689 1.00 31.88 464 VAL B CA 1
ATOM 8270 C C . VAL B 1 464 ? 15.266 -46.714 -3.987 1.00 32.15 464 VAL B C 1
ATOM 8271 O O . VAL B 1 464 ? 15.680 -46.791 -2.806 1.00 30.14 464 VAL B O 1
ATOM 8275 N N . VAL B 1 465 ? 15.225 -45.561 -4.652 1.00 30.50 465 VAL B N 1
ATOM 8276 C CA . VAL B 1 465 ? 15.696 -44.260 -4.103 1.00 31.07 465 VAL B CA 1
ATOM 8277 C C . VAL B 1 465 ? 14.504 -43.340 -4.167 1.00 27.56 465 VAL B C 1
ATOM 8278 O O . VAL B 1 465 ? 13.764 -43.381 -5.164 1.00 34.34 465 VAL B O 1
ATOM 8282 N N . GLU B 1 466 ? 14.333 -42.559 -3.133 1.00 25.46 466 GLU B N 1
ATOM 8283 C CA . GLU B 1 466 ? 13.411 -41.404 -3.110 1.00 28.38 466 GLU B CA 1
ATOM 8284 C C . GLU B 1 466 ? 14.229 -40.159 -2.688 1.00 30.22 466 GLU B C 1
ATOM 8285 O O . GLU B 1 466 ? 14.915 -40.190 -1.651 1.00 30.28 466 GLU B O 1
ATOM 8291 N N . VAL B 1 467 ? 14.159 -39.087 -3.454 1.00 30.71 467 VAL B N 1
ATOM 8292 C CA . VAL B 1 467 ? 14.762 -37.773 -3.110 1.00 29.70 467 VAL B CA 1
ATOM 8293 C C . VAL B 1 467 ? 13.680 -36.940 -2.448 1.00 27.65 467 VAL B C 1
ATOM 8294 O O . VAL B 1 467 ? 12.635 -36.758 -3.085 1.00 29.83 467 VAL B O 1
ATOM 8298 N N . LEU B 1 468 ? 13.917 -36.483 -1.217 1.00 28.23 468 LEU B N 1
ATOM 8299 C CA . LEU B 1 468 ? 12.862 -35.915 -0.347 1.00 29.58 468 LEU B CA 1
ATOM 8300 C C . LEU B 1 468 ? 12.431 -34.513 -0.790 1.00 35.75 468 LEU B C 1
ATOM 8301 O O . LEU B 1 468 ? 11.200 -34.184 -0.674 1.00 35.02 468 LEU B O 1
ATOM 8306 N N . GLY B 1 469 ? 13.370 -33.696 -1.263 1.00 35.58 469 GLY B N 1
ATOM 8307 C CA . GLY B 1 469 ? 13.037 -32.302 -1.633 1.00 38.61 469 GLY B CA 1
ATOM 8308 C C . GLY B 1 469 ? 13.887 -31.241 -0.931 1.00 34.47 469 GLY B C 1
ATOM 8309 O O . GLY B 1 469 ? 14.712 -31.535 -0.074 1.00 32.10 469 GLY B O 1
ATOM 8310 N N . PRO B 1 470 ? 13.774 -29.966 -1.350 1.00 32.96 470 PRO B N 1
ATOM 8311 C CA . PRO B 1 470 ? 14.656 -28.909 -0.866 1.00 28.90 470 PRO B CA 1
ATOM 8312 C C . PRO B 1 470 ? 14.598 -28.673 0.647 1.00 33.34 470 PRO B C 1
ATOM 8313 O O . PRO B 1 470 ? 13.589 -28.925 1.270 1.00 32.99 470 PRO B O 1
ATOM 8317 N N . ARG B 1 471 ? 15.670 -28.100 1.192 1.00 32.80 471 ARG B N 1
ATOM 8318 C CA . ARG B 1 471 ? 15.798 -27.637 2.597 1.00 28.56 471 ARG B CA 1
ATOM 8319 C C . ARG B 1 471 ? 15.563 -28.804 3.540 1.00 25.72 471 ARG B C 1
ATOM 8320 O O . ARG B 1 471 ? 14.927 -28.617 4.556 1.00 27.25 471 ARG B O 1
ATOM 8328 N N . LEU B 1 472 ? 16.129 -29.950 3.208 1.00 27.37 472 LEU B N 1
ATOM 8329 C CA . LEU B 1 472 ? 16.080 -31.158 4.072 1.00 31.97 472 LEU B CA 1
ATOM 8330 C C . LEU B 1 472 ? 16.166 -30.719 5.523 1.00 34.06 472 LEU B C 1
ATOM 8331 O O . LEU B 1 472 ? 17.080 -29.939 5.787 1.00 33.64 472 LEU B O 1
ATOM 8336 N N . GLU B 1 473 ? 15.202 -31.097 6.375 1.00 32.34 473 GLU B N 1
ATOM 8337 C CA . GLU B 1 473 ? 15.316 -31.022 7.852 1.00 33.76 473 GLU B CA 1
ATOM 8338 C C . GLU B 1 473 ? 15.396 -32.430 8.462 1.00 35.59 473 GLU B C 1
ATOM 8339 O O . GLU B 1 473 ? 14.595 -33.282 8.103 1.00 34.23 473 GLU B O 1
ATOM 8345 N N . VAL B 1 474 ? 16.249 -32.622 9.457 1.00 29.13 474 VAL B N 1
ATOM 8346 C CA . VAL B 1 474 ? 16.437 -33.905 10.186 1.00 30.08 474 VAL B CA 1
ATOM 8347 C C . VAL B 1 474 ? 16.367 -33.580 11.669 1.00 31.84 474 VAL B C 1
ATOM 8348 O O . VAL B 1 474 ? 17.047 -32.640 12.070 1.00 33.87 474 VAL B O 1
ATOM 8352 N N . THR B 1 475 ? 15.561 -34.314 12.428 1.00 30.55 475 THR B N 1
ATOM 8353 C CA . THR B 1 475 ? 15.362 -34.148 13.890 1.00 31.34 475 THR B CA 1
ATOM 8354 C C . THR B 1 475 ? 15.595 -35.524 14.489 1.00 32.67 475 THR B C 1
ATOM 8355 O O . THR B 1 475 ? 15.361 -36.525 13.794 1.00 35.99 475 THR B O 1
ATOM 8359 N N . ARG B 1 476 ? 16.104 -35.569 15.707 1.00 36.80 476 ARG B N 1
ATOM 8360 C CA . ARG B 1 476 ? 16.224 -36.791 16.534 1.00 38.20 476 ARG B CA 1
ATOM 8361 C C . ARG B 1 476 ? 14.847 -37.082 17.134 1.00 37.23 476 ARG B C 1
ATOM 8362 O O . ARG B 1 476 ? 14.187 -36.160 17.577 1.00 33.26 476 ARG B O 1
ATOM 8370 N N . GLU B 1 477 ? 14.417 -38.327 17.096 1.00 37.98 477 GLU B N 1
ATOM 8371 C CA . GLU B 1 477 ? 13.123 -38.726 17.685 1.00 40.04 477 GLU B CA 1
ATOM 8372 C C . GLU B 1 477 ? 13.377 -40.033 18.398 1.00 38.73 477 GLU B C 1
ATOM 8373 O O . GLU B 1 477 ? 14.384 -40.717 18.109 1.00 39.58 477 GLU B O 1
ATOM 8379 N N . ASP B 1 478 ? 12.393 -40.430 19.174 1.00 44.42 478 ASP B N 1
ATOM 8380 C CA . ASP B 1 478 ? 12.359 -41.726 19.882 1.00 43.97 478 ASP B CA 1
ATOM 8381 C C . ASP B 1 478 ? 12.484 -42.877 18.872 1.00 43.81 478 ASP B C 1
ATOM 8382 O O . ASP B 1 478 ? 11.583 -43.022 18.025 1.00 45.93 478 ASP B O 1
ATOM 8387 N N . GLY B 1 479 ? 13.593 -43.620 18.914 1.00 35.96 479 GLY B N 1
ATOM 8388 C CA . GLY B 1 479 ? 13.851 -44.771 18.033 1.00 35.25 479 GLY B CA 1
ATOM 8389 C C . GLY B 1 479 ? 14.208 -44.416 16.594 1.00 34.03 479 GLY B C 1
ATOM 8390 O O . GLY B 1 479 ? 14.354 -45.361 15.815 1.00 35.85 479 GLY B O 1
ATOM 8391 N N . ALA B 1 480 ? 14.423 -43.152 16.210 1.00 32.77 480 ALA B N 1
ATOM 8392 C CA . ALA B 1 480 ? 14.705 -42.837 14.781 1.00 32.94 480 ALA B CA 1
ATOM 8393 C C . ALA B 1 480 ? 15.178 -41.400 14.558 1.00 30.16 480 ALA B C 1
ATOM 8394 O O . ALA B 1 480 ? 15.143 -40.564 15.483 1.00 30.78 480 ALA B O 1
ATOM 8396 N N . TRP B 1 481 ? 15.590 -41.112 13.325 1.00 27.32 481 TRP B N 1
ATOM 8397 C CA . TRP B 1 481 ? 15.596 -39.704 12.869 1.00 28.76 481 TRP B CA 1
ATOM 8398 C C . TRP B 1 481 ? 14.344 -39.467 12.009 1.00 28.21 481 TRP B C 1
ATOM 8399 O O . TRP B 1 481 ? 13.981 -40.340 11.211 1.00 30.38 481 TRP B O 1
ATOM 8410 N N . LEU B 1 482 ? 13.779 -38.278 12.090 1.00 29.70 482 LEU B N 1
ATOM 8411 C CA . LEU B 1 482 ? 12.715 -37.792 11.179 1.00 30.03 482 LEU B CA 1
ATOM 8412 C C . LEU B 1 482 ? 13.314 -36.848 10.144 1.00 31.95 482 LEU B C 1
ATOM 8413 O O . LEU B 1 482 ? 13.822 -35.787 10.547 1.00 34.68 482 LEU B O 1
ATOM 8418 N N . ALA B 1 483 ? 13.180 -37.182 8.867 1.00 27.35 483 ALA B N 1
ATOM 8419 C CA . ALA B 1 483 ? 13.556 -36.330 7.722 1.00 27.86 483 ALA B CA 1
ATOM 8420 C C . ALA B 1 483 ? 12.304 -35.858 6.966 1.00 31.65 483 ALA B C 1
ATOM 8421 O O . ALA B 1 483 ? 11.331 -36.658 6.782 1.00 30.73 483 ALA B O 1
ATOM 8423 N N . ARG B 1 484 ? 12.285 -34.584 6.577 1.00 30.94 484 ARG B N 1
ATOM 8424 C CA . ARG B 1 484 ? 11.255 -34.022 5.673 1.00 33.39 484 ARG B CA 1
ATOM 8425 C C . ARG B 1 484 ? 11.829 -32.838 4.902 1.00 32.74 484 ARG B C 1
ATOM 8426 O O . ARG B 1 484 ? 12.933 -32.345 5.246 1.00 28.65 484 ARG B O 1
ATOM 8434 N N . SER B 1 485 ? 11.093 -32.433 3.881 1.00 28.31 485 SER B N 1
ATOM 8435 C CA . SER B 1 485 ? 11.264 -31.154 3.160 1.00 29.53 485 SER B CA 1
ATOM 8436 C C . SER B 1 485 ? 10.109 -30.232 3.491 1.00 27.26 485 SER B C 1
ATOM 8437 O O . SER B 1 485 ? 8.971 -30.567 3.220 1.00 33.66 485 SER B O 1
ATOM 8440 N N . PRO B 1 486 ? 10.348 -28.996 3.972 1.00 34.51 486 PRO B N 1
ATOM 8441 C CA . PRO B 1 486 ? 9.270 -28.029 4.163 1.00 31.91 486 PRO B CA 1
ATOM 8442 C C . PRO B 1 486 ? 8.653 -27.532 2.854 1.00 31.52 486 PRO B C 1
ATOM 8443 O O . PRO B 1 486 ? 7.666 -26.850 2.951 1.00 33.90 486 PRO B O 1
ATOM 8447 N N . ASP B 1 487 ? 9.215 -27.885 1.696 1.00 32.51 487 ASP B N 1
ATOM 8448 C CA . ASP B 1 487 ? 8.681 -27.524 0.355 1.00 34.10 487 ASP B CA 1
ATOM 8449 C C . ASP B 1 487 ? 7.894 -28.683 -0.287 1.00 35.50 487 ASP B C 1
ATOM 8450 O O . ASP B 1 487 ? 7.391 -28.496 -1.397 1.00 32.04 487 ASP B O 1
ATOM 8455 N N . VAL B 1 488 ? 7.875 -29.857 0.333 1.00 31.64 488 VAL B N 1
ATOM 8456 C CA . VAL B 1 488 ? 7.195 -31.047 -0.238 1.00 32.53 488 VAL B CA 1
ATOM 8457 C C . VAL B 1 488 ? 6.331 -31.661 0.849 1.00 30.72 488 VAL B C 1
ATOM 8458 O O . VAL B 1 488 ? 6.780 -32.469 1.631 1.00 28.09 488 VAL B O 1
ATOM 8462 N N . PRO B 1 489 ? 5.049 -31.261 0.934 1.00 35.89 489 PRO B N 1
ATOM 8463 C CA . PRO B 1 489 ? 4.140 -31.837 1.923 1.00 35.29 489 PRO B CA 1
ATOM 8464 C C . PRO B 1 489 ? 4.137 -33.370 1.777 1.00 30.14 489 PRO B C 1
ATOM 8465 O O . PRO B 1 489 ? 4.280 -33.879 0.652 1.00 27.84 489 PRO B O 1
ATOM 8469 N N . GLY B 1 490 ? 4.025 -34.062 2.914 1.00 31.05 490 GLY B N 1
ATOM 8470 C CA . GLY B 1 490 ? 3.925 -35.529 2.970 1.00 33.58 490 GLY B CA 1
ATOM 8471 C C . GLY B 1 490 ? 5.231 -36.222 2.690 1.00 34.19 490 GLY B C 1
ATOM 8472 O O . GLY B 1 490 ? 5.207 -37.390 2.256 1.00 37.12 490 GLY B O 1
ATOM 8473 N N . SER B 1 491 ? 6.354 -35.580 2.988 1.00 32.83 491 SER B N 1
ATOM 8474 C CA . SER B 1 491 ? 7.674 -36.177 2.677 1.00 33.56 491 SER B CA 1
ATOM 8475 C C . SER B 1 491 ? 8.280 -36.783 3.965 1.00 29.52 491 SER B C 1
ATOM 8476 O O . SER B 1 491 ? 9.198 -37.610 3.863 1.00 31.68 491 SER B O 1
ATOM 8479 N N . ALA B 1 492 ? 7.686 -36.537 5.134 1.00 29.10 492 ALA B N 1
ATOM 8480 C CA . ALA B 1 492 ? 8.180 -37.069 6.430 1.00 28.77 492 ALA B CA 1
ATOM 8481 C C . ALA B 1 492 ? 8.428 -38.579 6.353 1.00 28.51 492 ALA B C 1
ATOM 8482 O O . ALA B 1 492 ? 7.539 -39.339 5.907 1.00 29.09 492 ALA B O 1
ATOM 8484 N N . VAL B 1 493 ? 9.557 -39.006 6.885 1.00 25.15 493 VAL B N 1
ATOM 8485 C CA . VAL B 1 493 ? 10.009 -40.410 6.899 1.00 25.50 493 VAL B CA 1
ATOM 8486 C C . VAL B 1 493 ? 10.939 -40.592 8.089 1.00 28.12 493 VAL B C 1
ATOM 8487 O O . VAL B 1 493 ? 11.824 -39.774 8.249 1.00 25.93 493 VAL B O 1
ATOM 8491 N N . ARG B 1 494 ? 10.727 -41.631 8.882 1.00 26.42 494 ARG B N 1
ATOM 8492 C CA . ARG B 1 494 ? 11.581 -42.021 10.007 1.00 26.06 494 ARG B CA 1
ATOM 8493 C C . ARG B 1 494 ? 12.580 -43.026 9.474 1.00 27.33 494 ARG B C 1
ATOM 8494 O O . ARG B 1 494 ? 12.137 -43.981 8.817 1.00 28.05 494 ARG B O 1
ATOM 8502 N N . VAL B 1 495 ? 13.875 -42.775 9.699 1.00 27.42 495 VAL B N 1
ATOM 8503 C CA . VAL B 1 495 ? 15.004 -43.644 9.238 1.00 28.01 495 VAL B CA 1
ATOM 8504 C C . VAL B 1 495 ? 15.776 -44.164 10.450 1.00 26.16 495 VAL B C 1
ATOM 8505 O O . VAL B 1 495 ? 15.835 -43.480 11.499 1.00 26.00 495 VAL B O 1
ATOM 8509 N N . THR B 1 496 ? 16.407 -45.316 10.290 1.00 30.59 496 THR B N 1
ATOM 8510 C CA . THR B 1 496 ? 17.198 -45.962 11.375 1.00 33.69 496 THR B CA 1
ATOM 8511 C C . THR B 1 496 ? 18.699 -45.952 11.033 1.00 31.40 496 THR B C 1
ATOM 8512 O O . THR B 1 496 ? 19.501 -46.348 11.917 1.00 33.10 496 THR B O 1
ATOM 8516 N N . THR B 1 497 ? 19.064 -45.548 9.810 1.00 33.12 497 THR B N 1
ATOM 8517 C CA . THR B 1 497 ? 20.455 -45.200 9.400 1.00 31.50 497 THR B CA 1
ATOM 8518 C C . THR B 1 497 ? 20.521 -43.766 8.859 1.00 33.87 497 THR B C 1
ATOM 8519 O O . THR B 1 497 ? 19.719 -43.406 7.951 1.00 27.01 497 THR B O 1
ATOM 8523 N N . LEU B 1 498 ? 21.436 -42.959 9.404 1.00 31.24 498 LEU B N 1
ATOM 8524 C CA . LEU B 1 498 ? 21.725 -41.599 8.893 1.00 29.78 498 LEU B CA 1
ATOM 8525 C C . LEU B 1 498 ? 23.175 -41.594 8.407 1.00 32.43 498 LEU B C 1
ATOM 8526 O O . LEU B 1 498 ? 24.052 -41.961 9.205 1.00 31.96 498 LEU B O 1
ATOM 8531 N N . ILE B 1 499 ? 23.373 -41.369 7.103 1.00 30.24 499 ILE B N 1
ATOM 8532 C CA . ILE B 1 499 ? 24.702 -41.239 6.446 1.00 31.42 499 ILE B CA 1
ATOM 8533 C C . ILE B 1 499 ? 24.937 -39.781 6.069 1.00 30.88 499 ILE B C 1
ATOM 8534 O O . ILE B 1 499 ? 24.103 -39.236 5.352 1.00 29.98 499 ILE B O 1
ATOM 8539 N N . GLU B 1 500 ? 26.005 -39.178 6.599 1.00 29.38 500 GLU B N 1
ATOM 8540 C CA . GLU B 1 500 ? 26.462 -37.830 6.181 1.00 28.46 500 GLU B CA 1
ATOM 8541 C C . GLU B 1 500 ? 27.241 -38.061 4.888 1.00 30.36 500 GLU B C 1
ATOM 8542 O O . GLU B 1 500 ? 28.425 -38.529 4.941 1.00 33.39 500 GLU B O 1
ATOM 8548 N N . ALA B 1 501 ? 26.554 -37.905 3.762 1.00 25.35 501 ALA B N 1
ATOM 8549 C CA . ALA B 1 501 ? 27.088 -38.267 2.436 1.00 27.97 501 ALA B CA 1
ATOM 8550 C C . ALA B 1 501 ? 27.932 -37.073 1.914 1.00 29.70 501 ALA B C 1
ATOM 8551 O O . ALA B 1 501 ? 27.448 -36.362 1.045 1.00 27.51 501 ALA B O 1
ATOM 8553 N N . ARG B 1 502 ? 29.106 -36.813 2.505 1.00 27.42 502 ARG B N 1
ATOM 8554 C CA . ARG B 1 502 ? 30.056 -35.735 2.087 1.00 30.30 502 ARG B CA 1
ATOM 8555 C C . ARG B 1 502 ? 31.395 -36.006 2.773 1.00 33.07 502 ARG B C 1
ATOM 8556 O O . ARG B 1 502 ? 31.342 -36.661 3.846 1.00 33.22 502 ARG B O 1
ATOM 8564 N N . LEU B 1 503 ? 32.528 -35.579 2.195 1.00 29.76 503 LEU B N 1
ATOM 8565 C CA . LEU B 1 503 ? 33.861 -35.651 2.865 1.00 30.47 503 LEU B CA 1
ATOM 8566 C C . LEU B 1 503 ? 33.943 -34.646 4.009 1.00 28.14 503 LEU B C 1
ATOM 8567 O O . LEU B 1 503 ? 33.335 -33.581 3.981 1.00 28.57 503 LEU B O 1
ATOM 8572 N N . PRO B 1 504 ? 34.823 -34.882 4.993 1.00 28.97 504 PRO B N 1
ATOM 8573 C CA . PRO B 1 504 ? 35.198 -33.817 5.924 1.00 30.71 504 PRO B CA 1
ATOM 8574 C C . PRO B 1 504 ? 35.860 -32.636 5.165 1.00 33.24 504 PRO B C 1
ATOM 8575 O O . PRO B 1 504 ? 36.592 -32.880 4.221 1.00 33.09 504 PRO B O 1
ATOM 8579 N N . GLU B 1 505 ? 35.517 -31.395 5.517 1.00 31.42 505 GLU B N 1
ATOM 8580 C CA . GLU B 1 505 ? 36.171 -30.152 5.050 1.00 37.75 505 GLU B CA 1
ATOM 8581 C C . GLU B 1 505 ? 37.503 -29.957 5.771 1.00 35.94 505 GLU B C 1
ATOM 8582 O O . GLU B 1 505 ? 37.580 -30.110 6.996 1.00 31.20 505 GLU B O 1
ATOM 8588 N N . PRO B 1 506 ? 38.553 -29.498 5.058 1.00 37.27 506 PRO B N 1
ATOM 8589 C CA . PRO B 1 506 ? 39.791 -29.027 5.713 1.00 32.96 506 PRO B CA 1
ATOM 8590 C C . PRO B 1 506 ? 39.478 -28.006 6.822 1.00 30.48 506 PRO B C 1
ATOM 8591 O O . PRO B 1 506 ? 38.717 -27.065 6.556 1.00 28.04 506 PRO B O 1
ATOM 8595 N N . ASP B 1 507 ? 39.987 -28.234 8.035 1.00 28.76 507 ASP B N 1
ATOM 8596 C CA . ASP B 1 507 ? 39.691 -27.404 9.231 1.00 33.55 507 ASP B CA 1
ATOM 8597 C C . ASP B 1 507 ? 40.808 -27.544 10.271 1.00 30.90 507 ASP B C 1
ATOM 8598 O O . ASP B 1 507 ? 40.720 -28.470 11.125 1.00 28.93 507 ASP B O 1
ATOM 8603 N N . LEU B 1 508 ? 41.777 -26.626 10.252 1.00 28.22 508 LEU B N 1
ATOM 8604 C CA . LEU B 1 508 ? 42.937 -26.686 11.185 1.00 27.35 508 LEU B CA 1
ATOM 8605 C C . LEU B 1 508 ? 42.441 -26.643 12.642 1.00 23.49 508 LEU B C 1
ATOM 8606 O O . LEU B 1 508 ? 42.940 -27.428 13.431 1.00 25.19 508 LEU B O 1
ATOM 8611 N N . GLY B 1 509 ? 41.530 -25.736 12.970 1.00 23.88 509 GLY B N 1
ATOM 8612 C CA . GLY B 1 509 ? 40.948 -25.593 14.321 1.00 29.72 509 GLY B CA 1
ATOM 8613 C C . GLY B 1 509 ? 40.302 -26.879 14.845 1.00 30.76 509 GLY B C 1
ATOM 8614 O O . GLY B 1 509 ? 40.269 -27.072 16.048 1.00 37.64 509 GLY B O 1
ATOM 8615 N N . GLN B 1 510 ? 39.867 -27.781 13.980 1.00 31.97 510 GLN B N 1
ATOM 8616 C CA . GLN B 1 510 ? 39.165 -29.000 14.433 1.00 31.10 510 GLN B CA 1
ATOM 8617 C C . GLN B 1 510 ? 39.906 -30.216 13.930 1.00 29.71 510 GLN B C 1
ATOM 8618 O O . GLN B 1 510 ? 39.303 -31.302 13.979 1.00 32.20 510 GLN B O 1
ATOM 8624 N N . THR B 1 511 ? 41.171 -30.121 13.521 1.00 29.06 511 THR B N 1
ATOM 8625 C CA . THR B 1 511 ? 41.792 -31.293 12.837 1.00 28.75 511 THR B CA 1
ATOM 8626 C C . THR B 1 511 ? 41.898 -32.452 13.829 1.00 27.64 511 THR B C 1
ATOM 8627 O O . THR B 1 511 ? 42.043 -32.192 15.033 1.00 32.91 511 THR B O 1
ATOM 8631 N N . ALA B 1 512 ? 41.868 -33.676 13.328 1.00 30.35 512 ALA B N 1
ATOM 8632 C CA . ALA B 1 512 ? 42.119 -34.917 14.096 1.00 30.00 512 ALA B CA 1
ATOM 8633 C C . ALA B 1 512 ? 43.460 -35.510 13.668 1.00 28.96 512 ALA B C 1
ATOM 8634 O O . ALA B 1 512 ? 43.757 -36.609 14.089 1.00 30.58 512 ALA B O 1
ATOM 8636 N N . ASP B 1 513 ? 44.228 -34.831 12.808 1.00 29.96 513 ASP B N 1
ATOM 8637 C CA . ASP B 1 513 ? 45.614 -35.279 12.496 1.00 30.92 513 ASP B CA 1
ATOM 8638 C C . ASP B 1 513 ? 46.526 -34.830 13.661 1.00 28.22 513 ASP B C 1
ATOM 8639 O O . ASP B 1 513 ? 46.494 -33.651 14.037 1.00 27.39 513 ASP B O 1
ATOM 8644 N N . ALA B 1 514 ? 47.213 -35.760 14.319 1.00 27.03 514 ALA B N 1
ATOM 8645 C CA . ALA B 1 514 ? 48.104 -35.479 15.474 1.00 31.19 514 ALA B CA 1
ATOM 8646 C C . ALA B 1 514 ? 49.249 -34.497 15.073 1.00 30.53 514 ALA B C 1
ATOM 8647 O O . ALA B 1 514 ? 49.566 -33.622 15.875 1.00 30.45 514 ALA B O 1
ATOM 8649 N N . LEU B 1 515 ? 49.808 -34.601 13.859 1.00 29.53 515 LEU B N 1
ATOM 8650 C CA . LEU B 1 515 ? 50.941 -33.760 13.408 1.00 30.43 515 LEU B CA 1
ATOM 8651 C C . LEU B 1 515 ? 50.452 -32.312 13.286 1.00 31.66 515 LEU B C 1
ATOM 8652 O O . LEU B 1 515 ? 51.054 -31.413 13.917 1.00 29.23 515 LEU B O 1
ATOM 8657 N N . LEU B 1 516 ? 49.375 -32.074 12.547 1.00 31.11 516 LEU B N 1
ATOM 8658 C CA . LEU B 1 516 ? 48.801 -30.715 12.426 1.00 32.06 516 LEU B CA 1
ATOM 8659 C C . LEU B 1 516 ? 48.393 -30.164 13.791 1.00 31.67 516 LEU B C 1
ATOM 8660 O O . LEU B 1 516 ? 48.540 -28.931 14.015 1.00 29.07 516 LEU B O 1
ATOM 8665 N N . ALA B 1 517 ? 47.800 -30.976 14.654 1.00 30.22 517 ALA B N 1
ATOM 8666 C CA . ALA B 1 517 ? 47.410 -30.487 16.003 1.00 31.50 517 ALA B CA 1
ATOM 8667 C C . ALA B 1 517 ? 48.697 -30.055 16.752 1.00 26.04 517 ALA B C 1
ATOM 8668 O O . ALA B 1 517 ? 48.708 -28.999 17.428 1.00 29.47 517 ALA B O 1
ATOM 8670 N N . HIS B 1 518 ? 49.752 -30.847 16.669 1.00 26.94 518 HIS B N 1
ATOM 8671 C CA . HIS B 1 518 ? 51.047 -30.555 17.350 1.00 30.89 518 HIS B CA 1
ATOM 8672 C C . HIS B 1 518 ? 51.612 -29.213 16.848 1.00 29.98 518 HIS B C 1
ATOM 8673 O O . HIS B 1 518 ? 51.959 -28.336 17.694 1.00 29.07 518 HIS B O 1
ATOM 8680 N N . LEU B 1 519 ? 51.685 -29.041 15.529 1.00 27.06 519 LEU B N 1
ATOM 8681 C CA . LEU B 1 519 ? 52.131 -27.763 14.910 1.00 28.98 519 LEU B CA 1
ATOM 8682 C C . LEU B 1 519 ? 51.236 -26.644 15.438 1.00 31.83 519 LEU B C 1
ATOM 8683 O O . LEU B 1 519 ? 51.810 -25.631 15.862 1.00 33.41 519 LEU B O 1
ATOM 8688 N N . ARG B 1 520 ? 49.908 -26.840 15.528 1.00 32.00 520 ARG B N 1
ATOM 8689 C CA . ARG B 1 520 ? 48.990 -25.749 15.959 1.00 32.96 520 ARG B CA 1
ATOM 8690 C C . ARG B 1 520 ? 49.300 -25.379 17.424 1.00 35.35 520 ARG B C 1
ATOM 8691 O O . ARG B 1 520 ? 49.432 -24.177 17.730 1.00 31.93 520 ARG B O 1
ATOM 8699 N N . GLU B 1 521 ? 49.421 -26.372 18.298 1.00 35.15 521 GLU B N 1
ATOM 8700 C CA . GLU B 1 521 ? 49.556 -26.181 19.764 1.00 39.87 521 GLU B CA 1
ATOM 8701 C C . GLU B 1 521 ? 50.943 -25.597 20.107 1.00 39.65 521 GLU B C 1
ATOM 8702 O O . GLU B 1 521 ? 51.022 -24.907 21.099 1.00 35.74 521 GLU B O 1
ATOM 8708 N N . THR B 1 522 ? 51.994 -25.851 19.324 1.00 33.84 522 THR B N 1
ATOM 8709 C CA . THR B 1 522 ? 53.352 -25.313 19.562 1.00 29.74 522 THR B CA 1
ATOM 8710 C C . THR B 1 522 ? 53.566 -23.988 18.826 1.00 33.54 522 THR B C 1
ATOM 8711 O O . THR B 1 522 ? 54.676 -23.519 18.853 1.00 36.70 522 THR B O 1
ATOM 8715 N N . GLY B 1 523 ? 52.571 -23.408 18.156 1.00 33.53 523 GLY B N 1
ATOM 8716 C CA . GLY B 1 523 ? 52.733 -22.133 17.417 1.00 31.84 523 GLY B CA 1
ATOM 8717 C C . GLY B 1 523 ? 53.591 -22.252 16.143 1.00 31.08 523 GLY B C 1
ATOM 8718 O O . GLY B 1 523 ? 54.114 -21.259 15.718 1.00 27.66 523 GLY B O 1
ATOM 8719 N N . GLN B 1 524 ? 53.678 -23.414 15.502 1.00 26.83 524 GLN B N 1
ATOM 8720 C CA . GLN B 1 524 ? 54.475 -23.646 14.272 1.00 27.18 524 GLN B CA 1
ATOM 8721 C C . GLN B 1 524 ? 53.637 -23.552 12.976 1.00 25.60 524 GLN B C 1
ATOM 8722 O O . GLN B 1 524 ? 54.172 -23.768 11.865 1.00 27.29 524 GLN B O 1
ATOM 8728 N N . CYS B 1 525 ? 52.343 -23.322 13.080 1.00 25.51 525 CYS B N 1
ATOM 8729 C CA . CYS B 1 525 ? 51.460 -23.038 11.917 1.00 26.37 525 CYS B CA 1
ATOM 8730 C C . CYS B 1 525 ? 50.353 -22.119 12.437 1.00 26.34 525 CYS B C 1
ATOM 8731 O O . CYS B 1 525 ? 50.385 -21.794 13.624 1.00 29.45 525 CYS B O 1
ATOM 8734 N N . ARG B 1 526 ? 49.532 -21.572 11.564 1.00 26.18 526 ARG B N 1
ATOM 8735 C CA . ARG B 1 526 ? 48.374 -20.732 11.971 1.00 24.68 526 ARG B CA 1
ATOM 8736 C C . ARG B 1 526 ? 47.309 -20.887 10.905 1.00 22.37 526 ARG B C 1
ATOM 8737 O O . ARG B 1 526 ? 47.663 -21.255 9.758 1.00 20.42 526 ARG B O 1
ATOM 8745 N N . ALA B 1 527 ? 46.071 -20.593 11.261 1.00 24.56 527 ALA B N 1
ATOM 8746 C CA . ALA B 1 527 ? 44.945 -20.527 10.298 1.00 24.14 527 ALA B CA 1
ATOM 8747 C C . ALA B 1 527 ? 45.218 -19.401 9.293 1.00 25.31 527 ALA B C 1
ATOM 8748 O O . ALA B 1 527 ? 45.605 -18.299 9.716 1.00 25.33 527 ALA B O 1
ATOM 8750 N N . HIS B 1 528 ? 44.922 -19.633 8.024 1.00 24.55 528 HIS B N 1
ATOM 8751 C CA . HIS B 1 528 ? 44.824 -18.587 6.982 1.00 22.74 528 HIS B CA 1
ATOM 8752 C C . HIS B 1 528 ? 43.623 -17.658 7.244 1.00 26.82 528 HIS B C 1
ATOM 8753 O O . HIS B 1 528 ? 42.457 -18.113 7.295 1.00 24.10 528 HIS B O 1
ATOM 8760 N N . VAL B 1 529 ? 43.899 -16.381 7.486 1.00 24.15 529 VAL B N 1
ATOM 8761 C CA . VAL B 1 529 ? 42.873 -15.348 7.755 1.00 26.00 529 VAL B CA 1
ATOM 8762 C C . VAL B 1 529 ? 42.875 -14.367 6.584 1.00 27.84 529 VAL B C 1
ATOM 8763 O O . VAL B 1 529 ? 43.967 -14.010 6.125 1.00 29.82 529 VAL B O 1
ATOM 8767 N N . VAL B 1 530 ? 41.696 -14.017 6.073 1.00 27.09 530 VAL B N 1
ATOM 8768 C CA . VAL B 1 530 ? 41.495 -12.996 5.011 1.00 26.01 530 VAL B CA 1
ATOM 8769 C C . VAL B 1 530 ? 40.689 -11.883 5.636 1.00 28.40 530 VAL B C 1
ATOM 8770 O O . VAL B 1 530 ? 39.476 -12.115 5.913 1.00 25.72 530 VAL B O 1
ATOM 8774 N N . ASP B 1 531 ? 41.338 -10.750 5.903 1.00 30.45 531 ASP B N 1
ATOM 8775 C CA . ASP B 1 531 ? 40.670 -9.480 6.258 1.00 31.53 531 ASP B CA 1
ATOM 8776 C C . ASP B 1 531 ? 39.575 -9.803 7.290 1.00 33.47 531 ASP B C 1
ATOM 8777 O O . ASP B 1 531 ? 38.437 -9.600 6.990 1.00 32.54 531 ASP B O 1
ATOM 8782 N N . GLY B 1 532 ? 39.919 -10.419 8.418 1.00 32.39 532 GLY B N 1
ATOM 8783 C CA . GLY B 1 532 ? 38.979 -10.720 9.517 1.00 30.58 532 GLY B CA 1
ATOM 8784 C C . GLY B 1 532 ? 38.245 -12.064 9.410 1.00 33.29 532 GLY B C 1
ATOM 8785 O O . GLY B 1 532 ? 37.677 -12.503 10.403 1.00 34.01 532 GLY B O 1
ATOM 8786 N N . TYR B 1 533 ? 38.256 -12.764 8.285 1.00 30.15 533 TYR B N 1
ATOM 8787 C CA . TYR B 1 533 ? 37.577 -14.071 8.168 1.00 28.15 533 TYR B CA 1
ATOM 8788 C C . TYR B 1 533 ? 38.599 -15.198 8.314 1.00 27.45 533 TYR B C 1
ATOM 8789 O O . TYR B 1 533 ? 39.496 -15.332 7.433 1.00 25.43 533 TYR B O 1
ATOM 8798 N N . THR B 1 534 ? 38.399 -16.064 9.303 1.00 24.01 534 THR B N 1
ATOM 8799 C CA . THR B 1 534 ? 39.252 -17.245 9.538 1.00 25.81 534 THR B CA 1
ATOM 8800 C C . THR B 1 534 ? 38.780 -18.393 8.653 1.00 27.91 534 THR B C 1
ATOM 8801 O O . THR B 1 534 ? 37.674 -18.823 8.831 1.00 30.55 534 THR B O 1
ATOM 8805 N N . THR B 1 535 ? 39.597 -18.862 7.718 1.00 25.82 535 THR B N 1
ATOM 8806 C CA . THR B 1 535 ? 39.300 -20.037 6.869 1.00 24.17 535 THR B CA 1
ATOM 8807 C C . THR B 1 535 ? 39.685 -21.303 7.632 1.00 23.92 535 THR B C 1
ATOM 8808 O O . THR B 1 535 ? 40.238 -21.226 8.785 1.00 27.11 535 THR B O 1
ATOM 8812 N N . GLY B 1 536 ? 39.522 -22.429 6.973 1.00 23.08 536 GLY B N 1
ATOM 8813 C CA . GLY B 1 536 ? 39.900 -23.744 7.526 1.00 23.73 536 GLY B CA 1
ATOM 8814 C C . GLY B 1 536 ? 41.323 -24.126 7.185 1.00 23.38 536 GLY B C 1
ATOM 8815 O O . GLY B 1 536 ? 41.756 -25.223 7.609 1.00 23.23 536 GLY B O 1
ATOM 8816 N N . GLY B 1 537 ? 41.969 -23.320 6.326 1.00 23.81 537 GLY B N 1
ATOM 8817 C CA . GLY B 1 537 ? 43.299 -23.606 5.740 1.00 25.08 537 GLY B CA 1
ATOM 8818 C C . GLY B 1 537 ? 44.480 -23.320 6.692 1.00 24.29 537 GLY B C 1
ATOM 8819 O O . GLY B 1 537 ? 44.357 -22.496 7.607 1.00 26.84 537 GLY B O 1
ATOM 8820 N N . ILE B 1 538 ? 45.572 -24.039 6.501 1.00 26.74 538 ILE B N 1
ATOM 8821 C CA . ILE B 1 538 ? 46.888 -23.777 7.137 1.00 30.61 538 ILE B CA 1
ATOM 8822 C C . ILE B 1 538 ? 47.579 -22.669 6.315 1.00 28.68 538 ILE B C 1
ATOM 8823 O O . ILE B 1 538 ? 47.488 -22.676 5.089 1.00 27.20 538 ILE B O 1
ATOM 8828 N N . ASP B 1 539 ? 48.127 -21.648 6.971 1.00 26.54 539 ASP B N 1
ATOM 8829 C CA . ASP B 1 539 ? 48.743 -20.489 6.271 1.00 24.60 539 ASP B CA 1
ATOM 8830 C C . ASP B 1 539 ? 50.104 -20.904 5.678 1.00 24.40 539 ASP B C 1
ATOM 8831 O O . ASP B 1 539 ? 50.923 -21.524 6.387 1.00 22.83 539 ASP B O 1
ATOM 8836 N N . VAL B 1 540 ? 50.325 -20.537 4.411 1.00 26.64 540 VAL B N 1
ATOM 8837 C CA . VAL B 1 540 ? 51.578 -20.768 3.637 1.00 23.96 540 VAL B CA 1
ATOM 8838 C C . VAL B 1 540 ? 51.876 -19.485 2.857 1.00 25.05 540 VAL B C 1
ATOM 8839 O O . VAL B 1 540 ? 50.935 -18.690 2.651 1.00 22.72 540 VAL B O 1
ATOM 8843 N N . SER B 1 541 ? 53.164 -19.270 2.561 1.00 23.65 541 SER B N 1
ATOM 8844 C CA . SER B 1 541 ? 53.653 -18.168 1.696 1.00 26.82 541 SER B CA 1
ATOM 8845 C C . SER B 1 541 ? 53.158 -18.424 0.279 1.00 23.92 541 SER B C 1
ATOM 8846 O O . SER B 1 541 ? 52.687 -19.531 -0.004 1.00 22.78 541 SER B O 1
ATOM 8849 N N . ALA B 1 542 ? 53.355 -17.454 -0.591 1.00 23.05 542 ALA B N 1
ATOM 8850 C CA . ALA B 1 542 ? 53.330 -17.661 -2.050 1.00 25.80 542 ALA B CA 1
ATOM 8851 C C . ALA B 1 542 ? 54.292 -18.802 -2.398 1.00 23.63 542 ALA B C 1
ATOM 8852 O O . ALA B 1 542 ? 55.186 -19.215 -1.586 1.00 23.84 542 ALA B O 1
ATOM 8854 N N . ARG B 1 543 ? 54.072 -19.374 -3.557 1.00 23.84 543 ARG B N 1
ATOM 8855 C CA . ARG B 1 543 ? 54.919 -20.436 -4.128 1.00 30.33 543 ARG B CA 1
ATOM 8856 C C . ARG B 1 543 ? 56.368 -20.079 -3.842 1.00 29.18 543 ARG B C 1
ATOM 8857 O O . ARG B 1 543 ? 56.741 -18.958 -4.151 1.00 26.68 543 ARG B O 1
ATOM 8865 N N . PRO B 1 544 ? 57.230 -20.960 -3.296 1.00 29.26 544 PRO B N 1
ATOM 8866 C CA . PRO B 1 544 ? 56.950 -22.394 -3.124 1.00 27.39 544 PRO B CA 1
ATOM 8867 C C . PRO B 1 544 ? 56.300 -22.910 -1.823 1.00 24.41 544 PRO B C 1
ATOM 8868 O O . PRO B 1 544 ? 56.483 -24.065 -1.479 1.00 25.50 544 PRO B O 1
ATOM 8872 N N . TYR B 1 545 ? 55.542 -22.078 -1.135 1.00 24.59 545 TYR B N 1
ATOM 8873 C CA . TYR B 1 545 ? 54.558 -22.466 -0.089 1.00 26.01 545 TYR B CA 1
ATOM 8874 C C . TYR B 1 545 ? 55.275 -22.859 1.202 1.00 26.38 545 TYR B C 1
ATOM 8875 O O . TYR B 1 545 ? 55.033 -23.947 1.785 1.00 25.82 545 TYR B O 1
ATOM 8884 N N . HIS B 1 546 ? 56.053 -21.933 1.728 1.00 24.33 546 HIS B N 1
ATOM 8885 C CA . HIS B 1 546 ? 56.716 -22.124 3.036 1.00 24.61 546 HIS B CA 1
ATOM 8886 C C . HIS B 1 546 ? 55.604 -22.170 4.080 1.00 23.68 546 HIS B C 1
ATOM 8887 O O . HIS B 1 546 ? 54.715 -21.303 4.012 1.00 22.14 546 HIS B O 1
ATOM 8894 N N . LEU B 1 547 ? 55.701 -23.040 5.071 1.00 23.17 547 LEU B N 1
ATOM 8895 C CA . LEU B 1 547 ? 54.767 -23.016 6.213 1.00 22.87 547 LEU B CA 1
ATOM 8896 C C . LEU B 1 547 ? 55.018 -21.770 7.077 1.00 28.15 547 LEU B C 1
ATOM 8897 O O . LEU B 1 547 ? 56.182 -21.498 7.430 1.00 29.02 547 LEU B O 1
ATOM 8902 N N . VAL B 1 548 ? 53.954 -21.046 7.430 1.00 24.75 548 VAL B N 1
ATOM 8903 C CA . VAL B 1 548 ? 54.005 -19.764 8.183 1.00 26.99 548 VAL B CA 1
ATOM 8904 C C . VAL B 1 548 ? 53.730 -20.081 9.654 1.00 28.39 548 VAL B C 1
ATOM 8905 O O . VAL B 1 548 ? 52.755 -20.781 9.932 1.00 28.28 548 VAL B O 1
ATOM 8909 N N . ASP B 1 549 ? 54.538 -19.564 10.578 1.00 25.06 549 ASP B N 1
ATOM 8910 C CA . ASP B 1 549 ? 54.373 -19.848 12.012 1.00 24.07 549 ASP B CA 1
ATOM 8911 C C . ASP B 1 549 ? 53.303 -18.927 12.594 1.00 24.37 549 ASP B C 1
ATOM 8912 O O . ASP B 1 549 ? 52.791 -18.062 11.865 1.00 24.13 549 ASP B O 1
ATOM 8917 N N . ARG B 1 550 ? 53.004 -19.091 13.880 1.00 26.22 550 ARG B N 1
ATOM 8918 C CA . ARG B 1 550 ? 51.994 -18.276 14.601 1.00 29.16 550 ARG B CA 1
ATOM 8919 C C . ARG B 1 550 ? 52.320 -16.771 14.486 1.00 29.72 550 ARG B C 1
ATOM 8920 O O . ARG B 1 550 ? 51.363 -15.940 14.477 1.00 34.44 550 ARG B O 1
ATOM 8928 N N . GLU B 1 551 ? 53.583 -16.370 14.364 1.00 29.11 551 GLU B N 1
ATOM 8929 C CA . GLU B 1 551 ? 53.978 -14.931 14.291 1.00 28.74 551 GLU B CA 1
ATOM 8930 C C . GLU B 1 551 ? 53.829 -14.395 12.869 1.00 28.13 551 GLU B C 1
ATOM 8931 O O . GLU B 1 551 ? 53.773 -13.145 12.681 1.00 28.83 551 GLU B O 1
ATOM 8937 N N . GLY B 1 552 ? 53.876 -15.274 11.879 1.00 27.68 552 GLY B N 1
ATOM 8938 C CA . GLY B 1 552 ? 53.744 -14.854 10.469 1.00 26.76 552 GLY B CA 1
ATOM 8939 C C . GLY B 1 552 ? 55.020 -15.045 9.687 1.00 24.91 552 GLY B C 1
ATOM 8940 O O . GLY B 1 552 ? 55.062 -14.657 8.516 1.00 26.26 552 GLY B O 1
ATOM 8941 N N . VAL B 1 553 ? 56.007 -15.735 10.243 1.00 25.90 553 VAL B N 1
ATOM 8942 C CA . VAL B 1 553 ? 57.310 -15.908 9.532 1.00 26.44 553 VAL B CA 1
ATOM 8943 C C . VAL B 1 553 ? 57.276 -17.223 8.776 1.00 23.92 553 VAL B C 1
ATOM 8944 O O . VAL B 1 553 ? 56.953 -18.244 9.403 1.00 24.46 553 VAL B O 1
ATOM 8948 N N . ALA B 1 554 ? 57.617 -17.165 7.497 1.00 22.35 554 ALA B N 1
ATOM 8949 C CA . ALA B 1 554 ? 57.893 -18.307 6.605 1.00 24.61 554 ALA B CA 1
ATOM 8950 C C . ALA B 1 554 ? 59.027 -19.141 7.204 1.00 25.70 554 ALA B C 1
ATOM 8951 O O . ALA B 1 554 ? 60.111 -18.611 7.411 1.00 26.15 554 ALA B O 1
ATOM 8953 N N . HIS B 1 555 ? 58.798 -20.414 7.452 1.00 24.62 555 HIS B N 1
ATOM 8954 C CA . HIS B 1 555 ? 59.877 -21.369 7.754 1.00 25.38 555 HIS B CA 1
ATOM 8955 C C . HIS B 1 555 ? 60.694 -21.617 6.488 1.00 25.76 555 HIS B C 1
ATOM 8956 O O . HIS B 1 555 ? 60.184 -22.015 5.439 1.00 23.94 555 HIS B O 1
ATOM 8963 N N . PRO B 1 556 ? 62.025 -21.463 6.560 1.00 28.19 556 PRO B N 1
ATOM 8964 C CA . PRO B 1 556 ? 62.875 -21.741 5.400 1.00 28.65 556 PRO B CA 1
ATOM 8965 C C . PRO B 1 556 ? 62.965 -23.208 4.993 1.00 27.53 556 PRO B C 1
ATOM 8966 O O . PRO B 1 556 ? 63.294 -23.430 3.852 1.00 27.49 556 PRO B O 1
ATOM 8970 N N . ARG B 1 557 ? 62.697 -24.157 5.893 1.00 28.82 557 ARG B N 1
ATOM 8971 C CA . ARG B 1 557 ? 62.880 -25.608 5.597 1.00 31.72 557 ARG B CA 1
ATOM 8972 C C . ARG B 1 557 ? 61.570 -26.421 5.733 1.00 29.01 557 ARG B C 1
ATOM 8973 O O . ARG B 1 557 ? 61.643 -27.642 5.817 1.00 29.49 557 ARG B O 1
ATOM 8981 N N . ARG B 1 558 ? 60.406 -25.787 5.694 1.00 29.07 558 ARG B N 1
ATOM 8982 C CA . ARG B 1 558 ? 59.093 -26.480 5.742 1.00 29.68 558 ARG B CA 1
ATOM 8983 C C . ARG B 1 558 ? 58.170 -25.929 4.680 1.00 26.15 558 ARG B C 1
ATOM 8984 O O . ARG B 1 558 ? 57.958 -24.706 4.664 1.00 25.86 558 ARG B O 1
ATOM 8992 N N . PHE B 1 559 ? 57.547 -26.830 3.951 1.00 24.65 559 PHE B N 1
ATOM 8993 C CA . PHE B 1 559 ? 56.630 -26.541 2.826 1.00 27.17 559 PHE B CA 1
ATOM 8994 C C . PHE B 1 559 ? 55.334 -27.335 3.028 1.00 27.14 559 PHE B C 1
ATOM 8995 O O . PHE B 1 559 ? 55.376 -28.446 3.555 1.00 26.71 559 PHE B O 1
ATOM 9003 N N . ALA B 1 560 ? 54.198 -26.737 2.680 1.00 27.46 560 ALA B N 1
ATOM 9004 C CA . ALA B 1 560 ? 52.859 -27.394 2.720 1.00 28.35 560 ALA B CA 1
ATOM 9005 C C . ALA B 1 560 ? 52.120 -27.118 1.419 1.00 26.02 560 ALA B C 1
ATOM 9006 O O . ALA B 1 560 ? 51.958 -25.963 1.032 1.00 25.05 560 ALA B O 1
ATOM 9008 N N . PHE B 1 561 ? 51.567 -28.175 0.871 1.00 26.65 561 PHE B N 1
ATOM 9009 C CA . PHE B 1 561 ? 51.085 -28.272 -0.522 1.00 28.68 561 PHE B CA 1
ATOM 9010 C C . PHE B 1 561 ? 49.786 -29.125 -0.499 1.00 30.89 561 PHE B C 1
ATOM 9011 O O . PHE B 1 561 ? 49.794 -30.369 -0.094 1.00 27.52 561 PHE B O 1
ATOM 9019 N N . GLY B 1 562 ? 48.699 -28.503 -0.945 1.00 26.94 562 GLY B N 1
ATOM 9020 C CA . GLY B 1 562 ? 47.474 -29.201 -1.408 1.00 31.55 562 GLY B CA 1
ATOM 9021 C C . GLY B 1 562 ? 46.284 -28.979 -0.493 1.00 27.58 562 GLY B C 1
ATOM 9022 O O . GLY B 1 562 ? 46.010 -27.813 -0.107 1.00 26.09 562 GLY B O 1
ATOM 9023 N N . VAL B 1 563 ? 45.607 -30.056 -0.105 1.00 27.74 563 VAL B N 1
ATOM 9024 C CA . VAL B 1 563 ? 44.232 -29.968 0.472 1.00 22.91 563 VAL B CA 1
ATOM 9025 C C . VAL B 1 563 ? 44.218 -29.193 1.790 1.00 22.23 563 VAL B C 1
ATOM 9026 O O . VAL B 1 563 ? 43.343 -28.350 2.003 1.00 21.07 563 VAL B O 1
ATOM 9030 N N . PRO B 1 564 ? 45.158 -29.390 2.736 1.00 20.06 564 PRO B N 1
ATOM 9031 C CA . PRO B 1 564 ? 45.106 -28.609 3.970 1.00 21.25 564 PRO B CA 1
ATOM 9032 C C . PRO B 1 564 ? 45.240 -27.083 3.809 1.00 22.65 564 PRO B C 1
ATOM 9033 O O . PRO B 1 564 ? 44.985 -26.362 4.805 1.00 22.78 564 PRO B O 1
ATOM 9037 N N . THR B 1 565 ? 45.576 -26.599 2.600 1.00 21.11 565 THR B N 1
ATOM 9038 C CA . THR B 1 565 ? 45.766 -25.147 2.330 1.00 24.90 565 THR B CA 1
ATOM 9039 C C . THR B 1 565 ? 44.497 -24.544 1.768 1.00 23.72 565 THR B C 1
ATOM 9040 O O . THR B 1 565 ? 44.525 -23.342 1.473 1.00 25.57 565 THR B O 1
ATOM 9044 N N . GLU B 1 566 ? 43.408 -25.312 1.682 1.00 25.63 566 GLU B N 1
ATOM 9045 C CA . GLU B 1 566 ? 42.109 -24.791 1.177 1.00 24.38 566 GLU B CA 1
ATOM 9046 C C . GLU B 1 566 ? 41.744 -23.537 1.991 1.00 23.77 566 GLU B C 1
ATOM 9047 O O . GLU B 1 566 ? 41.669 -23.605 3.222 1.00 25.15 566 GLU B O 1
ATOM 9053 N N . GLY B 1 567 ? 41.515 -22.420 1.310 1.00 24.21 567 GLY B N 1
ATOM 9054 C CA . GLY B 1 567 ? 41.305 -21.091 1.921 1.00 25.04 567 GLY B CA 1
ATOM 9055 C C . GLY B 1 567 ? 42.390 -20.136 1.450 1.00 24.98 567 GLY B C 1
ATOM 9056 O O . GLY B 1 567 ? 42.064 -19.096 0.790 1.00 26.34 567 GLY B O 1
ATOM 9057 N N . VAL B 1 568 ? 43.649 -20.534 1.657 1.00 23.50 568 VAL B N 1
ATOM 9058 C CA . VAL B 1 568 ? 44.767 -19.938 0.887 1.00 22.28 568 VAL B CA 1
ATOM 9059 C C . VAL B 1 568 ? 44.497 -20.205 -0.585 1.00 22.59 568 VAL B C 1
ATOM 9060 O O . VAL B 1 568 ? 44.612 -19.245 -1.433 1.00 21.78 568 VAL B O 1
ATOM 9064 N N . HIS B 1 569 ? 44.184 -21.468 -0.892 1.00 23.66 569 HIS B N 1
ATOM 9065 C CA . HIS B 1 569 ? 43.968 -21.958 -2.277 1.00 24.02 569 HIS B CA 1
ATOM 9066 C C . HIS B 1 569 ? 42.517 -22.424 -2.481 1.00 28.55 569 HIS B C 1
ATOM 9067 O O . HIS B 1 569 ? 41.913 -23.036 -1.564 1.00 27.95 569 HIS B O 1
ATOM 9074 N N . TRP B 1 570 ? 41.998 -22.230 -3.683 1.00 30.13 570 TRP B N 1
ATOM 9075 C CA . TRP B 1 570 ? 40.582 -22.556 -3.994 1.00 29.06 570 TRP B CA 1
ATOM 9076 C C . TRP B 1 570 ? 40.502 -23.855 -4.811 1.00 29.04 570 TRP B C 1
ATOM 9077 O O . TRP B 1 570 ? 41.203 -23.993 -5.827 1.00 27.07 570 TRP B O 1
ATOM 9088 N N . VAL B 1 571 ? 39.724 -24.821 -4.327 1.00 29.77 571 VAL B N 1
ATOM 9089 C CA . VAL B 1 571 ? 39.459 -26.105 -5.036 1.00 29.56 571 VAL B CA 1
ATOM 9090 C C . VAL B 1 571 ? 40.777 -26.847 -5.156 1.00 27.90 571 VAL B C 1
ATOM 9091 O O . VAL B 1 571 ? 41.220 -27.137 -6.276 1.00 27.14 571 VAL B O 1
ATOM 9095 N N . THR B 1 572 ? 41.352 -27.187 -4.013 1.00 27.16 572 THR B N 1
ATOM 9096 C CA . THR B 1 572 ? 42.561 -28.013 -3.925 1.00 27.38 572 THR B CA 1
ATOM 9097 C C . THR B 1 572 ? 42.261 -29.484 -4.210 1.00 28.88 572 THR B C 1
ATOM 9098 O O . THR B 1 572 ? 43.220 -30.222 -4.463 1.00 29.58 572 THR B O 1
ATOM 9102 N N . ALA B 1 573 ? 40.998 -29.906 -4.188 1.00 28.17 573 ALA B N 1
ATOM 9103 C CA . ALA B 1 573 ? 40.596 -31.324 -4.369 1.00 31.67 573 ALA B CA 1
ATOM 9104 C C . ALA B 1 573 ? 40.378 -31.586 -5.877 1.00 34.55 573 ALA B C 1
ATOM 9105 O O . ALA B 1 573 ? 39.222 -31.566 -6.338 1.00 31.34 573 ALA B O 1
ATOM 9107 N N . ALA B 1 574 ? 41.468 -31.746 -6.635 1.00 35.04 574 ALA B N 1
ATOM 9108 C CA . ALA B 1 574 ? 41.508 -31.896 -8.109 1.00 31.22 574 ALA B CA 1
ATOM 9109 C C . ALA B 1 574 ? 42.914 -32.359 -8.502 1.00 32.44 574 ALA B C 1
ATOM 9110 O O . ALA B 1 574 ? 43.904 -31.873 -7.910 1.00 30.13 574 ALA B O 1
ATOM 9112 N N . GLY B 1 575 ? 42.999 -33.376 -9.353 1.00 31.71 575 GLY B N 1
ATOM 9113 C CA . GLY B 1 575 ? 44.274 -33.884 -9.889 1.00 35.12 575 GLY B CA 1
ATOM 9114 C C . GLY B 1 575 ? 44.754 -33.072 -11.088 1.00 35.76 575 GLY B C 1
ATOM 9115 O O . GLY B 1 575 ? 43.997 -32.217 -11.631 1.00 37.38 575 GLY B O 1
ATOM 9116 N N . ALA B 1 576 ? 45.993 -33.329 -11.475 1.00 37.74 576 ALA B N 1
ATOM 9117 C CA . ALA B 1 576 ? 46.722 -32.698 -12.598 1.00 38.59 576 ALA B CA 1
ATOM 9118 C C . ALA B 1 576 ? 46.060 -33.044 -13.951 1.00 39.86 576 ALA B C 1
ATOM 9119 O O . ALA B 1 576 ? 45.839 -34.239 -14.203 1.00 41.53 576 ALA B O 1
ATOM 9121 N N . ARG B 1 577 ? 45.788 -32.048 -14.799 1.00 41.56 577 ARG B N 1
ATOM 9122 C CA . ARG B 1 577 ? 45.426 -32.268 -16.229 1.00 45.22 577 ARG B CA 1
ATOM 9123 C C . ARG B 1 577 ? 46.674 -32.199 -17.117 1.00 49.54 577 ARG B C 1
ATOM 9124 O O . ARG B 1 577 ? 47.560 -31.363 -16.913 1.00 45.97 577 ARG B O 1
ATOM 9132 N N . PRO B 1 578 ? 46.792 -33.088 -18.128 1.00 53.09 578 PRO B N 1
ATOM 9133 C CA . PRO B 1 578 ? 47.821 -32.944 -19.151 1.00 47.84 578 PRO B CA 1
ATOM 9134 C C . PRO B 1 578 ? 47.464 -31.797 -20.118 1.00 47.61 578 PRO B C 1
ATOM 9135 O O . PRO B 1 578 ? 46.276 -31.469 -20.249 1.00 45.39 578 PRO B O 1
ATOM 9139 N N . GLY B 1 579 ? 48.515 -31.142 -20.657 1.00 47.59 579 GLY B N 1
ATOM 9140 C CA . GLY B 1 579 ? 48.498 -30.154 -21.762 1.00 42.07 579 GLY B CA 1
ATOM 9141 C C . GLY B 1 579 ? 47.748 -28.860 -21.481 1.00 41.14 579 GLY B C 1
ATOM 9142 O O . GLY B 1 579 ? 47.288 -28.277 -22.450 1.00 50.48 579 GLY B O 1
ATOM 9143 N N . VAL B 1 580 ? 47.611 -28.405 -20.230 1.00 42.28 580 VAL B N 1
ATOM 9144 C CA . VAL B 1 580 ? 46.963 -27.098 -19.881 1.00 44.53 580 VAL B CA 1
ATOM 9145 C C . VAL B 1 580 ? 47.893 -26.261 -18.996 1.00 42.37 580 VAL B C 1
ATOM 9146 O O . VAL B 1 580 ? 47.377 -25.348 -18.333 1.00 43.19 580 VAL B O 1
ATOM 9150 N N . ASP B 1 581 ? 49.195 -26.560 -18.945 1.00 46.70 581 ASP B N 1
ATOM 9151 C CA . ASP B 1 581 ? 50.126 -25.896 -17.986 1.00 50.90 581 ASP B CA 1
ATOM 9152 C C . ASP B 1 581 ? 49.599 -26.083 -16.553 1.00 40.70 581 ASP B C 1
ATOM 9153 O O . ASP B 1 581 ? 49.302 -25.078 -15.868 1.00 41.94 581 ASP B O 1
ATOM 9158 N N . SER B 1 582 ? 49.467 -27.333 -16.123 1.00 42.01 582 SER B N 1
ATOM 9159 C CA . SER B 1 582 ? 48.934 -27.730 -14.790 1.00 40.20 582 SER B CA 1
ATOM 9160 C C . SER B 1 582 ? 49.600 -26.941 -13.650 1.00 40.19 582 SER B C 1
ATOM 9161 O O . SER B 1 582 ? 50.816 -27.082 -13.473 1.00 43.87 582 SER B O 1
ATOM 9164 N N . VAL B 1 583 ? 48.837 -26.210 -12.850 1.00 37.18 583 VAL B N 1
ATOM 9165 C CA . VAL B 1 583 ? 49.371 -25.499 -11.664 1.00 39.93 583 VAL B CA 1
ATOM 9166 C C . VAL B 1 583 ? 49.804 -26.533 -10.626 1.00 40.58 583 VAL B C 1
ATOM 9167 O O . VAL B 1 583 ? 50.731 -26.228 -9.862 1.00 34.78 583 VAL B O 1
ATOM 9171 N N . THR B 1 584 ? 49.181 -27.712 -10.582 1.00 35.44 584 THR B N 1
ATOM 9172 C CA . THR B 1 584 ? 49.544 -28.757 -9.594 1.00 32.24 584 THR B CA 1
ATOM 9173 C C . THR B 1 584 ? 50.932 -29.343 -9.882 1.00 26.85 584 THR B C 1
ATOM 9174 O O . THR B 1 584 ? 51.717 -29.595 -8.930 1.00 24.43 584 THR B O 1
ATOM 9178 N N . LEU B 1 585 ? 51.232 -29.592 -11.147 1.00 28.78 585 LEU B N 1
ATOM 9179 C CA . LEU B 1 585 ? 52.568 -30.087 -11.582 1.00 30.49 585 LEU B CA 1
ATOM 9180 C C . LEU B 1 585 ? 53.638 -28.980 -11.401 1.00 28.54 585 LEU B C 1
ATOM 9181 O O . LEU B 1 585 ? 54.685 -29.256 -10.822 1.00 26.04 585 LEU B O 1
ATOM 9186 N N . SER B 1 586 ? 53.377 -27.730 -11.760 1.00 30.73 586 SER B N 1
ATOM 9187 C CA . SER B 1 586 ? 54.399 -26.667 -11.556 1.00 35.33 586 SER B CA 1
ATOM 9188 C C . SER B 1 586 ? 54.514 -26.329 -10.058 1.00 35.02 586 SER B C 1
ATOM 9189 O O . SER B 1 586 ? 55.592 -25.893 -9.626 1.00 38.94 586 SER B O 1
ATOM 9192 N N . ASP B 1 587 ? 53.477 -26.538 -9.255 1.00 33.11 587 ASP B N 1
ATOM 9193 C CA . ASP B 1 587 ? 53.611 -26.280 -7.800 1.00 33.15 587 ASP B CA 1
ATOM 9194 C C . ASP B 1 587 ? 54.610 -27.290 -7.253 1.00 29.79 587 ASP B C 1
ATOM 9195 O O . ASP B 1 587 ? 55.431 -26.917 -6.364 1.00 26.53 587 ASP B O 1
ATOM 9200 N N . ALA B 1 588 ? 54.492 -28.542 -7.712 1.00 26.65 588 ALA B N 1
ATOM 9201 C CA . ALA B 1 588 ? 55.264 -29.652 -7.130 1.00 28.02 588 ALA B CA 1
ATOM 9202 C C . ALA B 1 588 ? 56.718 -29.425 -7.535 1.00 27.33 588 ALA B C 1
ATOM 9203 O O . ALA B 1 588 ? 57.597 -29.581 -6.707 1.00 29.34 588 ALA B O 1
ATOM 9205 N N . ASP B 1 589 ? 56.930 -29.023 -8.780 1.00 26.54 589 ASP B N 1
ATOM 9206 C CA . ASP B 1 589 ? 58.277 -28.625 -9.279 1.00 29.83 589 ASP B CA 1
ATOM 9207 C C . ASP B 1 589 ? 58.879 -27.523 -8.384 1.00 26.95 589 ASP B C 1
ATOM 9208 O O . ASP B 1 589 ? 60.034 -27.636 -7.929 1.00 28.03 589 ASP B O 1
ATOM 9213 N N . ALA B 1 590 ? 58.133 -26.464 -8.098 1.00 27.78 590 ALA B N 1
ATOM 9214 C CA . ALA B 1 590 ? 58.680 -25.347 -7.301 1.00 27.16 590 ALA B CA 1
ATOM 9215 C C . ALA B 1 590 ? 59.082 -25.843 -5.910 1.00 28.44 590 ALA B C 1
ATOM 9216 O O . ALA B 1 590 ? 60.077 -25.359 -5.321 1.00 26.58 590 ALA B O 1
ATOM 9218 N N . VAL B 1 591 ? 58.264 -26.716 -5.332 1.00 28.09 591 VAL B N 1
ATOM 9219 C CA . VAL B 1 591 ? 58.485 -27.205 -3.943 1.00 26.02 591 VAL B CA 1
ATOM 9220 C C . VAL B 1 591 ? 59.760 -28.051 -3.968 1.00 25.93 591 VAL B C 1
ATOM 9221 O O . VAL B 1 591 ? 60.582 -27.830 -3.092 1.00 24.32 591 VAL B O 1
ATOM 9225 N N . ALA B 1 592 ? 59.899 -28.999 -4.905 1.00 27.57 592 ALA B N 1
ATOM 9226 C CA . ALA B 1 592 ? 61.094 -29.877 -4.997 1.00 30.71 592 ALA B CA 1
ATOM 9227 C C . ALA B 1 592 ? 62.381 -29.030 -5.097 1.00 30.16 592 ALA B C 1
ATOM 9228 O O . ALA B 1 592 ? 63.333 -29.284 -4.333 1.00 30.99 592 ALA B O 1
ATOM 9230 N N . ARG B 1 593 ? 62.401 -28.054 -6.006 1.00 29.17 593 ARG B N 1
ATOM 9231 C CA . ARG B 1 593 ? 63.574 -27.166 -6.223 1.00 30.67 593 ARG B CA 1
ATOM 9232 C C . ARG B 1 593 ? 63.825 -26.334 -4.958 1.00 31.50 593 ARG B C 1
ATOM 9233 O O . ARG B 1 593 ? 64.967 -26.248 -4.529 1.00 31.57 593 ARG B O 1
ATOM 9241 N N . ALA B 1 594 ? 62.820 -25.773 -4.309 1.00 33.57 594 ALA B N 1
ATOM 9242 C CA . ALA B 1 594 ? 63.072 -25.015 -3.069 1.00 31.54 594 ALA B CA 1
ATOM 9243 C C . ALA B 1 594 ? 63.677 -25.959 -2.025 1.00 32.80 594 ALA B C 1
ATOM 9244 O O . ALA B 1 594 ? 64.598 -25.526 -1.285 1.00 29.84 594 ALA B O 1
ATOM 9246 N N . VAL B 1 595 ? 63.189 -27.196 -1.933 1.00 30.47 595 VAL B N 1
ATOM 9247 C CA . VAL B 1 595 ? 63.751 -28.216 -0.980 1.00 30.69 595 VAL B CA 1
ATOM 9248 C C . VAL B 1 595 ? 65.239 -28.437 -1.291 1.00 30.54 595 VAL B C 1
ATOM 9249 O O . VAL B 1 595 ? 66.063 -28.321 -0.355 1.00 26.92 595 VAL B O 1
ATOM 9253 N N . LEU B 1 596 ? 65.559 -28.766 -2.545 1.00 27.09 596 LEU B N 1
ATOM 9254 C CA . LEU B 1 596 ? 66.961 -29.050 -2.963 1.00 31.90 596 LEU B CA 1
ATOM 9255 C C . LEU B 1 596 ? 67.867 -27.841 -2.677 1.00 33.07 596 LEU B C 1
ATOM 9256 O O . LEU B 1 596 ? 68.896 -28.064 -2.070 1.00 34.52 596 LEU B O 1
ATOM 9261 N N . ARG B 1 597 ? 67.420 -26.606 -2.917 1.00 34.27 597 ARG B N 1
ATOM 9262 C CA . ARG B 1 597 ? 68.235 -25.401 -2.673 1.00 31.67 597 ARG B CA 1
ATOM 9263 C C . ARG B 1 597 ? 68.474 -25.171 -1.174 1.00 34.00 597 ARG B C 1
ATOM 9264 O O . ARG B 1 597 ? 69.638 -24.839 -0.814 1.00 29.32 597 ARG B O 1
ATOM 9272 N N A VAL B 1 598 ? 67.463 -25.268 -0.306 0.50 31.12 598 VAL B N 1
ATOM 9273 N N B VAL B 1 598 ? 67.456 -25.259 -0.305 0.50 29.49 598 VAL B N 1
ATOM 9274 C CA A VAL B 1 598 ? 67.719 -24.976 1.137 0.50 33.77 598 VAL B CA 1
ATOM 9275 C CA B VAL B 1 598 ? 67.721 -24.993 1.144 0.50 31.32 598 VAL B CA 1
ATOM 9276 C C A VAL B 1 598 ? 68.567 -26.101 1.717 0.50 32.11 598 VAL B C 1
ATOM 9277 C C B VAL B 1 598 ? 68.622 -26.092 1.673 0.50 30.65 598 VAL B C 1
ATOM 9278 O O A VAL B 1 598 ? 69.221 -25.863 2.746 0.50 34.74 598 VAL B O 1
ATOM 9279 O O B VAL B 1 598 ? 69.356 -25.826 2.632 0.50 34.03 598 VAL B O 1
ATOM 9286 N N . ALA B 1 599 ? 68.447 -27.301 1.165 1.00 30.70 599 ALA B N 1
ATOM 9287 C CA . ALA B 1 599 ? 69.216 -28.462 1.642 1.00 34.95 599 ALA B CA 1
ATOM 9288 C C . ALA B 1 599 ? 70.742 -28.256 1.410 1.00 42.14 599 ALA B C 1
ATOM 9289 O O . ALA B 1 599 ? 71.475 -28.788 2.240 1.00 41.01 599 ALA B O 1
ATOM 9291 N N . GLY B 1 600 ? 71.196 -27.452 0.418 1.00 42.40 600 GLY B N 1
ATOM 9292 C CA . GLY B 1 600 ? 72.593 -27.408 -0.100 1.00 44.07 600 GLY B CA 1
ATOM 9293 C C . GLY B 1 600 ? 73.379 -26.148 0.239 1.00 37.86 600 GLY B C 1
ATOM 9294 O O . GLY B 1 600 ? 72.967 -25.502 1.235 1.00 51.86 600 GLY B O 1
#

B-factor: mean 36.23, std 14.16, range [15.05, 146.98]